Protein AF-Q02BA3-F1 (afdb_monomer)

Organism: Solibacter usitatus (strain Ellin6076) (NCBI:txid234267)

Secondary structure (DSSP, 8-state):
-----------------------------------------PPPP---------PPP----PPP-------HHHHHHHHHHHHHHH--HHHHHHHHHHHHHHHH-TTTTSB-SS-HHHHHHHHHHHHTTHHHHHS--SGGG-HHHHHHHHHHHTTS-HHHHHHHHHHHHHHHHHHHHHHHHHHHS-HHHHHHHHHHHHT-HHHHHHHSSSSTHHHHHHHHHHHHHHHHHHTTSS-HHHHHHHHHHHHHHHHHH-GGGGGGHHHHHHHHHHHHGGGS-TTS-TT-S-HHHHHHHHHHHHHHHHHHHHHHHHHHHHHH-TTS--TTHHHHHHHHHTTT--TTSPSSSTHHHH-GGGHHHHHHHHHHHHHHHHHHTTSS---HHHHHHHHHHHHHHHHHHHHIIIII-GGGSHHHHGGGHHHHHHHHHHHT----TT--HHHHHHHHHHHHHHHHHHHH-GGGTTTTSGGGHHHHHHHHHHHHHHHHH---HHHHHHHHHHHHHHHTT---SSSBGGG-TT--HHHHHHHHHHHHHHHHHHS-TT---EEEEBTTTSTTHHHHHHHHHHTTGGGTSB-BTTS--BTT-SSPP-PPTT-EEEEEESSSTTHHHHHHHHHHTT--EEEEEEEEEEETTEEEEEEEEEEPPHHHHTT---EEEEEE-GGG-EE--TT-EEEEETTEEEEE--SSTT-EEEEEEPP----SS-EEEEEEEEEEESEEEEEEEETTS-EEEEEEEESS---EEEEEEE-TTS-EEEEEEEE--SSS--EEEEEEEEEEEEEEE-S-BGGGG--EE-STTEEE-SSSSEEEEE-SSSS-EEEEEEE--TT--S-EEEEEEEEEEESEEEEEEEETT-SS--EEEEEESSSEEEEEEEEPTT--EEEEEEEE-SS-TT-EEEEEEEEEEEE-

Nearest PDB structures (foldseek):
  1w90-assembly1_A  TM=7.482E-01  e=3.164E-02  Piromyces sp. 'equi'
  1gwk-assembly2_B  TM=7.202E-01  e=3.718E-02  Piromyces sp. 'equi'
  1w8u-assembly1_A  TM=6.901E-01  e=3.871E-02  Piromyces sp. 'equi'
  8ic1-assembly1_A  TM=3.886E-01  e=4.931E-02  Microbacterium arabinogalactanolyticum
  8hhv-assembly1_A  TM=3.832E-01  e=5.794E-02  Microbacterium arabinogalactanolyticum

Radius of gyration: 39.88 Å; Cα contacts (8 Å, |Δi|>4): 1685; chains: 1; bounding box: 92×87×124 Å

pLDDT: mean 82.85, std 18.92, range [22.77, 98.81]

Mean predicted aligned error: 16.06 Å

Sequence (912 aa):
MVDYPFVCGNCLLRFRPTVESPNALCGSGVRQAEQPKVAQRRLTQVDVDHVNLFVPNMSPIDSPAIAGGRSPQRIVEGVLESVKRHANIHHLVLLTVPWLLFLINANWPYQALNPFDPWYYFGHFIHFPHYQQLNPTYAGERLPWLIPGILLNRIFQPAYAELALHVCCYWIALFSLYYLLRRLTNDNTALLGSILMGSHPMFIGANGSTYLEGGCIVYLLLTFVCLTRSRSASVPDAWLIAAGACWAGLAYTYIFWIVLTPCCLIFYLSISADSEIPGRRLLGVSPTRLLAATGHFLVGGLLITAVLQSIHMAVHGAGHGFFFLYNIAFPVSLGASNPFAEHGYGWVSSNGSLVFPSIALGVCIASIVLHYSGLRPLVRSSLGVIWTYIYGFLILVFFTVYRAGILQSSCHESVLIPLVFLALGVTALPAPKHLPSGQFATVLGLGFFISTLSLWKAGLYLNGLSDRLWVHYLVAMIGAMLPLLSARRWVWVASVACLSGASFGLVPEWPSAAWTTNYNGLSASIRIGDATKRIEAFLPYDKYPIFWIDAFSSPYSLEYRAIMCAFVAHGVSMWRYPKIGVGASAAPAQYLPGTQIILISQRRDTFEQARSAMAEVGMPLRLTGQQLVSRDNVSYWLTFTEIVNPAEEAGAVNETIRLPIAEGLQSSSEKATLERVGQSWRVITSPQQWAYAAAIPLPAIQSGRRRTIRIRGHVVRGKVGFGLLNRSGQYSMEQFVDGPAQTTEISLPAESTDDVATLMIRNGGSDGPSEVVLDSIDIAVAARKAIGLGNDGRITARSAGVSASSGRPTTIVWAGAGSDTASVPLFLNQRANGAFYLEVKAQVRAGKINVEVLDHNKKDNQESRVLGGGTAEDVFIRVPAGLKDGEFSFHAVGAGAGAKIIVSDLVLWEII

Structure (mmCIF, N/CA/C/O backbone):
data_AF-Q02BA3-F1
#
_entry.id   AF-Q02BA3-F1
#
loop_
_atom_site.group_PDB
_atom_site.id
_atom_site.type_symbol
_atom_site.label_atom_id
_atom_site.label_alt_id
_atom_site.label_comp_id
_atom_site.label_asym_id
_atom_site.label_entity_id
_atom_site.label_seq_id
_atom_site.pdbx_PDB_ins_code
_atom_site.Cartn_x
_atom_site.Cartn_y
_atom_site.Cartn_z
_atom_site.occupancy
_atom_site.B_iso_or_equiv
_atom_site.auth_seq_id
_atom_site.auth_comp_id
_atom_site.auth_asym_id
_atom_site.auth_atom_id
_atom_site.pdbx_PDB_model_num
ATOM 1 N N . MET A 1 1 ? 3.979 24.524 8.953 1.00 26.02 1 MET A N 1
ATOM 2 C CA . MET A 1 1 ? 3.050 23.377 8.935 1.00 26.02 1 MET A CA 1
ATOM 3 C C . MET A 1 1 ? 1.671 23.950 8.699 1.00 26.02 1 MET A C 1
ATOM 5 O O . MET A 1 1 ? 1.091 24.501 9.620 1.00 26.02 1 MET A O 1
ATOM 9 N N . VAL A 1 2 ? 1.249 23.989 7.438 1.00 22.77 2 VAL A N 1
ATOM 10 C CA . VAL A 1 2 ? -0.057 24.518 7.031 1.00 22.77 2 VAL A CA 1
ATOM 11 C C . VAL A 1 2 ? -1.000 23.323 6.947 1.00 22.77 2 VAL A C 1
ATOM 13 O O . VAL A 1 2 ? -0.699 22.360 6.244 1.00 22.77 2 VAL A O 1
ATOM 16 N N . ASP A 1 3 ? -2.085 23.368 7.715 1.00 27.34 3 ASP A N 1
ATOM 17 C CA . ASP A 1 3 ? -3.165 22.386 7.692 1.00 27.34 3 ASP A CA 1
ATOM 18 C C . ASP A 1 3 ? -3.882 22.439 6.336 1.00 27.34 3 ASP A C 1
ATOM 20 O O . ASP A 1 3 ? -4.629 23.377 6.059 1.00 27.34 3 ASP A O 1
ATOM 24 N N . TYR A 1 4 ? -3.685 21.422 5.497 1.00 28.28 4 TYR A N 1
ATOM 25 C CA . TYR A 1 4 ? -4.571 21.165 4.364 1.00 28.28 4 TYR A CA 1
ATOM 26 C C . TYR A 1 4 ? -5.658 20.172 4.794 1.00 28.28 4 TYR A C 1
ATOM 28 O O . TYR A 1 4 ? -5.343 19.032 5.152 1.00 28.28 4 TYR A O 1
ATOM 36 N N . PRO A 1 5 ? -6.946 20.556 4.771 1.00 29.38 5 PRO A N 1
ATOM 37 C CA . PRO A 1 5 ? -8.026 19.608 4.963 1.00 29.38 5 PRO A CA 1
ATOM 38 C C . PRO A 1 5 ? -8.167 18.770 3.687 1.00 29.38 5 PRO A C 1
ATOM 40 O O . PRO A 1 5 ? -8.687 19.234 2.675 1.00 29.38 5 PRO A O 1
ATOM 43 N N . PHE A 1 6 ? -7.714 17.517 3.737 1.00 34.28 6 PHE A N 1
ATOM 44 C CA . PHE A 1 6 ? -8.091 16.501 2.757 1.00 34.28 6 PHE A CA 1
ATOM 45 C C . PHE A 1 6 ? -9.603 16.254 2.869 1.00 34.28 6 PHE A C 1
ATOM 47 O O . PHE A 1 6 ? -10.070 15.558 3.772 1.00 34.28 6 PHE A O 1
ATOM 54 N N . VAL A 1 7 ? -10.377 16.853 1.966 1.00 29.67 7 VAL A N 1
ATOM 55 C CA . VAL A 1 7 ? -11.792 16.531 1.761 1.00 29.67 7 VAL A CA 1
ATOM 56 C C . VAL A 1 7 ? -11.865 15.545 0.597 1.00 29.67 7 VAL A C 1
ATOM 58 O O . VAL A 1 7 ? -11.891 15.943 -0.564 1.00 29.67 7 VAL A O 1
ATOM 61 N N . CYS A 1 8 ? -11.886 14.245 0.899 1.00 36.38 8 CYS A N 1
ATOM 62 C CA . CYS A 1 8 ? -12.368 13.254 -0.062 1.00 36.38 8 CYS A CA 1
ATOM 63 C C . CYS A 1 8 ? -13.886 13.433 -0.199 1.00 36.38 8 CYS A C 1
ATOM 65 O O . CYS A 1 8 ? -14.628 13.325 0.778 1.00 36.38 8 CYS A O 1
ATOM 67 N N . GLY A 1 9 ? -14.337 13.775 -1.406 1.00 29.28 9 GLY A N 1
ATOM 68 C CA . GLY A 1 9 ? -15.741 14.031 -1.705 1.00 29.28 9 GLY A CA 1
ATOM 69 C C . GLY A 1 9 ? -16.595 12.770 -1.575 1.00 29.28 9 GLY A C 1
ATOM 70 O O . GLY A 1 9 ? -16.487 11.855 -2.385 1.00 29.28 9 GLY A O 1
ATOM 71 N N . ASN A 1 10 ? -17.494 12.761 -0.592 1.00 31.89 10 ASN A N 1
ATOM 72 C CA . ASN A 1 10 ? -18.646 11.868 -0.555 1.00 31.89 10 ASN A CA 1
ATOM 73 C C . ASN A 1 10 ? -19.795 12.511 -1.346 1.00 31.89 10 ASN A C 1
ATOM 75 O O . ASN A 1 10 ? -20.403 13.474 -0.884 1.00 31.89 10 ASN A O 1
ATOM 79 N N . CYS A 1 11 ? -20.135 11.957 -2.511 1.00 26.98 11 CYS A N 1
ATOM 80 C CA . CYS A 1 11 ? -21.461 12.122 -3.109 1.00 26.98 11 CYS A CA 1
ATOM 81 C C . CYS A 1 11 ? -22.259 10.833 -2.883 1.00 26.98 11 CYS A C 1
ATOM 83 O O . CYS A 1 11 ? -22.199 9.894 -3.671 1.00 26.98 11 CYS A O 1
ATOM 85 N N . LEU A 1 12 ? -23.020 10.793 -1.786 1.00 30.50 12 LEU A N 1
ATOM 86 C CA . LEU A 1 12 ? -24.080 9.810 -1.570 1.00 30.50 12 LEU A CA 1
ATOM 87 C C . LEU A 1 12 ? -25.261 10.149 -2.494 1.00 30.50 12 LEU A C 1
ATOM 89 O O . LEU A 1 12 ? -26.155 10.910 -2.125 1.00 30.50 12 LEU A O 1
ATOM 93 N N . LEU A 1 13 ? -25.287 9.580 -3.700 1.00 26.41 13 LEU A N 1
ATOM 94 C CA . LEU A 1 13 ? -26.515 9.519 -4.493 1.00 26.41 13 LEU A CA 1
ATOM 95 C C . LEU A 1 13 ? -27.418 8.430 -3.901 1.00 26.41 13 LEU A C 1
ATOM 97 O O . LEU A 1 13 ? -27.231 7.240 -4.143 1.00 26.41 13 LEU A O 1
ATOM 101 N N . ARG A 1 14 ? -28.420 8.841 -3.113 1.00 25.94 14 ARG A N 1
ATOM 102 C CA . ARG A 1 14 ? -29.568 7.987 -2.777 1.00 25.94 14 ARG A CA 1
ATOM 103 C C . ARG A 1 14 ? -30.363 7.712 -4.057 1.00 25.94 14 ARG A C 1
ATOM 105 O O . ARG A 1 14 ? -31.205 8.521 -4.436 1.00 25.94 14 ARG A O 1
ATOM 112 N N . PHE A 1 15 ? -30.159 6.559 -4.686 1.00 24.97 15 PHE A N 1
ATOM 113 C CA . PHE A 1 15 ? -31.163 6.012 -5.598 1.00 24.97 15 PHE A CA 1
ATOM 114 C C . PHE A 1 15 ? -32.317 5.442 -4.763 1.00 24.97 15 PHE A C 1
ATOM 116 O O . PHE A 1 15 ? -32.206 4.374 -4.166 1.00 24.97 15 PHE A O 1
ATOM 123 N N . ARG A 1 16 ? -33.433 6.177 -4.688 1.00 24.16 16 ARG A N 1
ATOM 124 C CA . ARG A 1 16 ? -34.734 5.582 -4.349 1.00 24.16 16 ARG A CA 1
ATOM 125 C C . ARG A 1 16 ? -35.210 4.790 -5.572 1.00 24.16 16 ARG A C 1
ATOM 127 O O . ARG A 1 16 ? -35.269 5.386 -6.645 1.00 24.16 16 ARG A O 1
ATOM 134 N N . PRO A 1 17 ? -35.610 3.515 -5.449 1.00 26.84 17 PRO A N 1
ATOM 135 C CA . PRO A 1 17 ? -36.401 2.888 -6.492 1.00 26.84 17 PRO A CA 1
ATOM 136 C C . PRO A 1 17 ? -37.821 3.461 -6.400 1.00 26.84 17 PRO A C 1
ATOM 138 O O . PRO A 1 17 ? -38.575 3.150 -5.479 1.00 26.84 17 PRO A O 1
ATOM 141 N N . THR A 1 18 ? -38.181 4.349 -7.323 1.00 25.16 18 THR A N 1
ATOM 142 C CA . THR A 1 18 ? -39.583 4.696 -7.571 1.00 25.16 18 THR A CA 1
ATOM 143 C C . THR A 1 18 ? -40.246 3.511 -8.259 1.00 25.16 18 THR A C 1
ATOM 145 O O . THR A 1 18 ? -40.032 3.262 -9.443 1.00 25.16 18 THR A O 1
ATOM 148 N N . VAL A 1 19 ? -41.030 2.761 -7.487 1.00 33.81 19 VAL A N 1
ATOM 149 C CA . VAL A 1 19 ? -42.078 1.887 -8.009 1.00 33.81 19 VAL A CA 1
ATOM 150 C C . VAL A 1 19 ? -43.244 2.794 -8.385 1.00 33.81 19 VAL A C 1
ATOM 152 O O . VAL A 1 19 ? -44.001 3.216 -7.517 1.00 33.81 19 VAL A O 1
ATOM 155 N N . GLU A 1 20 ? -43.380 3.105 -9.669 1.00 26.55 20 GLU A N 1
ATOM 156 C CA . GLU A 1 20 ? -44.628 3.618 -10.229 1.00 26.55 20 GLU A CA 1
ATOM 157 C C . GLU A 1 20 ? -45.043 2.724 -11.397 1.00 26.55 20 GLU A C 1
ATOM 159 O O . GLU A 1 20 ? -44.392 2.656 -12.438 1.00 26.55 20 GLU A O 1
ATOM 164 N N . SER A 1 21 ? -46.143 2.002 -11.188 1.00 32.50 21 SER A N 1
ATOM 165 C CA . SER A 1 21 ? -46.986 1.484 -12.262 1.00 32.50 21 SER A CA 1
ATOM 166 C C . SER A 1 21 ? -47.572 2.645 -13.069 1.00 32.50 21 SER A C 1
ATOM 168 O O . SER A 1 21 ? -47.913 3.670 -12.476 1.00 32.50 21 SER A O 1
ATOM 170 N N . PRO A 1 22 ? -47.900 2.422 -14.350 1.00 33.56 22 PRO A N 1
ATOM 171 C CA . PRO A 1 22 ? -49.323 2.485 -14.665 1.00 33.56 22 PRO A CA 1
ATOM 172 C C . PRO A 1 22 ? -49.807 1.394 -15.626 1.00 33.56 22 PRO A C 1
ATOM 174 O O . PRO A 1 22 ? -49.114 0.932 -16.531 1.00 33.56 22 PRO A O 1
ATOM 177 N N . ASN A 1 23 ? -51.063 1.022 -15.396 1.00 30.70 23 ASN A N 1
ATOM 178 C CA . ASN A 1 23 ? -51.905 0.205 -16.254 1.00 30.70 23 ASN A CA 1
ATOM 179 C C . ASN A 1 23 ? -52.343 0.950 -17.532 1.00 30.70 23 ASN A C 1
ATOM 181 O O . ASN A 1 23 ? -52.609 2.148 -17.492 1.00 30.70 23 ASN A O 1
ATOM 185 N N . ALA A 1 24 ? -52.595 0.134 -18.567 1.00 28.72 24 ALA A N 1
ATOM 186 C CA . ALA A 1 24 ? -53.658 0.243 -19.580 1.00 28.72 24 ALA A CA 1
ATOM 187 C C . ALA A 1 24 ? -53.456 1.176 -20.803 1.00 28.72 24 ALA A C 1
ATOM 189 O O . ALA A 1 24 ? -53.606 2.386 -20.704 1.00 28.72 24 ALA A O 1
ATOM 190 N N . LEU A 1 25 ? -53.254 0.598 -22.003 1.00 27.23 25 LEU A N 1
ATOM 191 C CA . LEU A 1 25 ? -54.305 0.331 -23.019 1.00 27.23 25 LEU A CA 1
ATOM 192 C C . LEU A 1 25 ? -53.727 -0.002 -24.418 1.00 27.23 25 LEU A C 1
ATOM 194 O O . LEU A 1 25 ? -52.903 0.725 -24.954 1.00 27.23 25 LEU A O 1
ATOM 198 N N . CYS A 1 26 ? -54.267 -1.087 -24.990 1.00 26.78 26 CYS A N 1
ATOM 199 C CA . CYS A 1 26 ? -54.552 -1.401 -26.402 1.00 26.78 26 CYS A CA 1
ATOM 200 C C . CYS A 1 26 ? -53.531 -1.154 -27.535 1.00 26.78 26 CYS A C 1
ATOM 202 O O . CYS A 1 26 ? -53.189 -0.027 -27.872 1.00 26.78 26 CYS A O 1
ATOM 204 N N . GLY A 1 27 ? -53.257 -2.226 -28.292 1.00 25.25 27 GLY A N 1
ATOM 205 C CA . GLY A 1 27 ? -52.728 -2.144 -29.658 1.00 25.25 27 GLY A CA 1
ATOM 206 C C . GLY A 1 27 ? -52.428 -3.506 -30.285 1.00 25.25 27 GLY A C 1
ATOM 207 O O . GLY A 1 27 ? -51.320 -4.011 -30.188 1.00 25.25 27 GLY A O 1
ATOM 208 N N . SER A 1 28 ? -53.439 -4.098 -30.917 1.00 28.41 28 SER A N 1
ATOM 209 C CA . SER A 1 28 ? -53.435 -5.348 -31.690 1.00 28.41 28 SER A CA 1
ATOM 210 C C . SER A 1 28 ? -52.346 -5.457 -32.769 1.00 28.41 28 SER A C 1
ATOM 212 O O . SER A 1 28 ? -52.126 -4.509 -33.518 1.00 28.41 28 SER A O 1
ATOM 214 N N . GLY A 1 29 ? -51.793 -6.660 -32.963 1.00 26.92 29 GLY A N 1
ATOM 215 C CA . GLY A 1 29 ? -50.931 -6.972 -34.107 1.00 26.92 29 GLY A CA 1
ATOM 216 C C . GLY A 1 29 ? -50.613 -8.460 -34.240 1.00 26.92 29 GLY A C 1
ATOM 217 O O . GLY A 1 29 ? -49.532 -8.907 -33.883 1.00 26.92 29 GLY A O 1
ATOM 218 N N . VAL A 1 30 ? -51.579 -9.226 -34.747 1.00 31.47 30 VAL A N 1
ATOM 219 C CA . VAL A 1 30 ? -51.439 -10.627 -35.173 1.00 31.47 30 VAL A CA 1
ATOM 220 C C . VAL A 1 30 ? -50.395 -10.748 -36.289 1.00 31.47 30 VAL A C 1
ATOM 222 O O . VAL A 1 30 ? -50.502 -10.034 -37.284 1.00 31.47 30 VAL A O 1
ATOM 225 N N . ARG A 1 31 ? -49.475 -11.719 -36.189 1.00 27.84 31 ARG A N 1
ATOM 226 C CA . ARG A 1 31 ? -48.992 -12.516 -37.335 1.00 27.84 31 ARG A CA 1
ATOM 227 C C . ARG A 1 31 ? -48.350 -13.829 -36.874 1.00 27.84 31 ARG A C 1
ATOM 229 O O . ARG A 1 31 ? -47.382 -13.838 -36.124 1.00 27.84 31 ARG A O 1
ATOM 236 N N . GLN A 1 32 ? -48.958 -14.920 -37.335 1.00 30.98 32 GLN A N 1
ATOM 237 C CA . GLN A 1 32 ? -48.469 -16.298 -37.299 1.00 30.98 32 GLN A CA 1
ATOM 238 C C . GLN A 1 32 ? -47.270 -16.504 -38.235 1.00 30.98 32 GLN A C 1
ATOM 240 O O . GLN A 1 32 ? -47.161 -15.792 -39.233 1.00 30.98 32 GLN A O 1
ATOM 245 N N . ALA A 1 33 ? -46.495 -17.550 -37.921 1.00 29.20 33 ALA A N 1
ATOM 246 C CA . ALA A 1 33 ? -45.639 -18.413 -38.762 1.00 29.20 33 ALA A CA 1
ATOM 247 C C . ALA A 1 33 ? -44.292 -18.616 -38.047 1.00 29.20 33 ALA A C 1
ATOM 249 O O . ALA A 1 33 ? -43.754 -17.673 -37.486 1.00 29.20 33 ALA A O 1
ATOM 250 N N . GLU A 1 34 ? -43.644 -19.772 -37.979 1.00 28.73 34 GLU A N 1
ATOM 251 C CA . GLU A 1 34 ? -43.858 -21.139 -38.451 1.00 28.73 34 GLU A CA 1
ATOM 252 C C . GLU A 1 34 ? -42.805 -21.977 -37.689 1.00 28.73 34 GLU A C 1
ATOM 254 O O . GLU A 1 34 ? -41.721 -21.483 -37.374 1.00 28.73 34 GLU A O 1
ATOM 259 N N . GLN A 1 35 ? -43.105 -23.238 -37.372 1.00 33.22 35 GLN A N 1
ATOM 260 C CA . GLN A 1 35 ? -42.094 -24.201 -36.909 1.00 33.22 35 GLN A CA 1
ATOM 261 C C . GLN A 1 35 ? -41.106 -24.532 -38.043 1.00 33.22 35 GLN A C 1
ATOM 263 O O . GLN A 1 35 ? -41.490 -24.476 -39.212 1.00 33.22 35 GLN A O 1
ATOM 268 N N . PRO A 1 36 ? -39.889 -25.026 -37.732 1.00 43.47 36 PRO A N 1
ATOM 269 C CA . PRO A 1 36 ? -39.719 -26.474 -37.909 1.00 43.47 36 PRO A CA 1
ATOM 270 C C . PRO A 1 36 ? -38.752 -27.197 -36.939 1.00 43.47 36 PRO A C 1
ATOM 272 O O . PRO A 1 36 ? -37.662 -26.740 -36.621 1.00 43.47 36 PRO A O 1
ATOM 275 N N . LYS A 1 37 ? -39.186 -28.414 -36.579 1.00 29.33 37 LYS A N 1
ATOM 276 C CA . LYS A 1 37 ? -38.490 -29.722 -36.627 1.00 29.33 37 LYS A CA 1
ATOM 277 C C . LYS A 1 37 ? -37.092 -29.901 -35.998 1.00 29.33 37 LYS A C 1
ATOM 279 O O . LYS A 1 37 ? -36.063 -29.651 -36.607 1.00 29.33 37 LYS A O 1
ATOM 284 N N . VAL A 1 38 ? -37.122 -30.551 -34.831 1.00 31.84 38 VAL A N 1
ATOM 285 C CA . VAL A 1 38 ? -36.566 -31.891 -34.519 1.00 31.84 38 VAL A CA 1
ATOM 286 C C . VAL A 1 38 ? -35.341 -32.369 -35.319 1.00 31.84 38 VAL A C 1
ATOM 288 O O . VAL A 1 38 ? -35.453 -32.747 -36.482 1.00 31.84 38 VAL A O 1
ATOM 291 N N . ALA A 1 39 ? -34.233 -32.576 -34.600 1.00 29.61 39 ALA A N 1
ATOM 292 C CA . ALA A 1 39 ? -33.264 -33.634 -34.883 1.00 29.61 39 ALA A CA 1
ATOM 293 C C . ALA A 1 39 ? -32.801 -34.279 -33.562 1.00 29.61 39 ALA A C 1
ATOM 295 O O . ALA A 1 39 ? -31.991 -33.727 -32.821 1.00 29.61 39 ALA A O 1
ATOM 296 N N . GLN A 1 40 ? -33.356 -35.457 -33.264 1.00 33.25 40 GLN A N 1
ATOM 297 C CA . GLN A 1 40 ? -32.898 -36.370 -32.216 1.00 33.25 40 GLN A CA 1
ATOM 298 C C . GLN A 1 40 ? -31.558 -37.005 -32.618 1.00 33.25 40 GLN A C 1
ATOM 300 O O . GLN A 1 40 ? -31.422 -37.524 -33.728 1.00 33.25 40 GLN A O 1
ATOM 305 N N . ARG A 1 41 ? -30.600 -37.069 -31.687 1.00 28.08 41 ARG A N 1
ATOM 306 C CA . ARG A 1 41 ? -29.485 -38.024 -31.749 1.00 28.08 41 ARG A CA 1
ATOM 307 C C . ARG A 1 41 ? -29.401 -38.812 -30.443 1.00 28.08 41 ARG A C 1
ATOM 309 O O . ARG A 1 41 ? -29.529 -38.260 -29.358 1.00 28.08 41 ARG A O 1
ATOM 316 N N . ARG A 1 42 ? -29.262 -40.124 -30.632 1.00 27.78 42 ARG A N 1
ATOM 317 C CA . ARG A 1 42 ? -29.388 -41.237 -29.685 1.00 27.78 42 ARG A CA 1
ATOM 318 C C . ARG A 1 42 ? -28.492 -41.092 -28.450 1.00 27.78 42 ARG A C 1
ATOM 320 O O . ARG A 1 42 ? -27.285 -40.935 -28.595 1.00 27.78 42 ARG A O 1
ATOM 327 N N . LEU A 1 43 ? -29.090 -41.272 -27.274 1.00 29.64 43 LEU A N 1
ATOM 328 C CA . LEU A 1 43 ? -28.418 -41.703 -26.050 1.00 29.64 43 LEU A CA 1
ATOM 329 C C . LEU A 1 43 ? -28.586 -43.221 -25.943 1.00 29.64 43 LEU A C 1
ATOM 331 O O . LEU A 1 43 ? -29.707 -43.726 -25.953 1.00 29.64 43 LEU A O 1
ATOM 335 N N . THR A 1 44 ? -27.468 -43.938 -25.901 1.00 30.92 44 THR A N 1
ATOM 336 C CA . THR A 1 44 ? -27.422 -45.358 -25.556 1.00 30.92 44 THR A CA 1
ATOM 337 C C . THR A 1 44 ? -27.494 -45.522 -24.045 1.00 30.92 44 THR A C 1
ATOM 339 O O . THR A 1 44 ? -26.721 -44.937 -23.291 1.00 30.92 44 THR A O 1
ATOM 342 N N . GLN A 1 45 ? -28.477 -46.326 -23.679 1.00 30.69 45 GLN A N 1
ATOM 343 C CA . GLN A 1 45 ? -28.865 -46.875 -22.393 1.00 30.69 45 GLN A CA 1
ATOM 344 C C . GLN A 1 45 ? -27.724 -47.695 -21.763 1.00 30.69 45 GLN A C 1
ATOM 346 O O . GLN A 1 45 ? -27.100 -48.499 -22.454 1.00 30.69 45 GLN A O 1
ATOM 351 N N . VAL A 1 46 ? -27.471 -47.506 -20.466 1.00 29.78 46 VAL A N 1
ATOM 352 C CA . VAL A 1 46 ? -26.757 -48.478 -19.624 1.00 29.78 46 VAL A CA 1
ATOM 353 C C . VAL A 1 46 ? -27.593 -48.693 -18.368 1.00 29.78 46 VAL A C 1
ATOM 355 O O . VAL A 1 46 ? -27.988 -47.730 -17.710 1.00 29.78 46 VAL A O 1
ATOM 358 N N . ASP A 1 47 ? -27.889 -49.968 -18.135 1.00 27.50 47 ASP A N 1
ATOM 359 C CA . ASP A 1 47 ? -28.714 -50.532 -17.075 1.00 27.50 47 ASP A CA 1
ATOM 360 C C . ASP A 1 47 ? -28.260 -50.148 -15.668 1.00 27.50 47 ASP A C 1
ATOM 362 O O . ASP A 1 47 ? -27.072 -50.127 -15.342 1.00 27.50 47 ASP A O 1
ATOM 366 N N . VAL A 1 48 ? -29.263 -49.927 -14.824 1.00 34.22 48 VAL A N 1
ATOM 367 C CA . VAL A 1 48 ? -29.168 -49.908 -13.371 1.00 34.22 48 VAL A CA 1
ATOM 368 C C . VAL A 1 48 ? -29.853 -51.180 -12.907 1.00 34.22 48 VAL A C 1
ATOM 370 O O . VAL A 1 48 ? -31.053 -51.287 -13.112 1.00 34.22 48 VAL A O 1
ATOM 373 N N . ASP A 1 49 ? -29.120 -52.104 -12.285 1.00 28.94 49 ASP A N 1
ATOM 374 C CA . ASP A 1 49 ? -29.694 -52.971 -11.255 1.00 28.94 49 ASP A CA 1
ATOM 375 C C . ASP A 1 49 ? -28.625 -53.652 -10.383 1.00 28.94 49 ASP A C 1
ATOM 377 O O . ASP A 1 49 ? -27.551 -54.039 -10.840 1.00 28.94 49 ASP A O 1
ATOM 381 N N . HIS A 1 50 ? -29.003 -53.807 -9.110 1.00 32.03 50 HIS A N 1
ATOM 382 C CA . HIS A 1 50 ? -28.377 -54.560 -8.014 1.00 32.03 50 HIS A CA 1
ATOM 383 C C . HIS A 1 50 ? -27.244 -53.905 -7.204 1.00 32.03 50 HIS A C 1
ATOM 385 O O . HIS A 1 50 ? -26.055 -54.135 -7.406 1.00 32.03 50 HIS A O 1
ATOM 391 N N . VAL A 1 51 ? -27.654 -53.209 -6.135 1.00 31.56 51 VAL A N 1
ATOM 392 C CA . VAL A 1 51 ? -26.843 -52.976 -4.932 1.00 31.56 51 VAL A CA 1
ATOM 393 C C . VAL A 1 51 ? -27.305 -53.947 -3.846 1.00 31.56 51 VAL A C 1
ATOM 395 O O . VAL A 1 51 ? -28.412 -53.817 -3.333 1.00 31.56 51 VAL A O 1
ATOM 398 N N . ASN A 1 52 ? -26.450 -54.902 -3.480 1.00 30.39 52 ASN A N 1
ATOM 399 C CA . ASN A 1 52 ? -26.478 -55.541 -2.166 1.00 30.39 52 ASN A CA 1
ATOM 400 C C . ASN A 1 52 ? -25.064 -55.982 -1.754 1.00 30.39 52 ASN A C 1
ATOM 402 O O . ASN A 1 52 ? -24.429 -56.782 -2.432 1.00 30.39 52 ASN A O 1
ATOM 406 N N . LEU A 1 53 ? -24.625 -55.408 -0.628 1.00 36.44 53 LEU A N 1
ATOM 407 C CA . LEU A 1 53 ? -23.766 -55.967 0.425 1.00 36.44 53 LEU A CA 1
ATOM 408 C C . LEU A 1 53 ? -22.650 -56.941 0.014 1.00 36.44 53 LEU A C 1
ATOM 410 O O . LEU A 1 53 ? -22.909 -58.128 -0.113 1.00 36.44 53 LEU A O 1
ATOM 414 N N . PHE A 1 54 ? -21.393 -56.478 0.024 1.00 28.11 54 PHE A N 1
ATOM 415 C CA . PHE A 1 54 ? -20.250 -57.310 0.427 1.00 28.11 54 PHE A CA 1
ATOM 416 C C . PHE A 1 54 ? -19.125 -56.465 1.049 1.00 28.11 54 PHE A C 1
ATOM 418 O O . PHE A 1 54 ? -18.617 -55.516 0.457 1.00 28.11 54 PHE A O 1
ATOM 425 N N . VAL A 1 55 ? -18.757 -56.839 2.275 1.00 37.22 55 VAL A N 1
ATOM 426 C CA . VAL A 1 55 ? -17.577 -56.389 3.026 1.00 37.22 55 VAL A CA 1
ATOM 427 C C . VAL A 1 55 ? -16.326 -57.003 2.379 1.00 37.22 55 VAL A C 1
ATOM 429 O O . VAL A 1 55 ? -16.306 -58.225 2.220 1.00 37.22 55 VAL A O 1
ATOM 432 N N . PRO A 1 56 ? -15.270 -56.242 2.029 1.00 33.19 56 PRO A N 1
ATOM 433 C CA . PRO A 1 56 ? -14.036 -56.848 1.555 1.00 33.19 56 PRO A CA 1
ATOM 434 C C . PRO A 1 56 ? -13.080 -57.150 2.714 1.00 33.19 56 PRO A C 1
ATOM 436 O O . PRO A 1 56 ? -12.625 -56.260 3.433 1.00 33.19 56 PRO A O 1
ATOM 439 N N . ASN A 1 57 ? -12.751 -58.438 2.834 1.00 31.22 57 ASN A N 1
ATOM 440 C CA . ASN A 1 57 ? -11.554 -58.953 3.492 1.00 31.22 57 ASN A CA 1
ATOM 441 C C . ASN A 1 57 ? -10.302 -58.263 2.927 1.00 31.22 57 ASN A C 1
ATOM 443 O O . ASN A 1 57 ? -10.042 -58.339 1.726 1.00 31.22 57 ASN A O 1
ATOM 447 N N . MET A 1 58 ? -9.498 -57.645 3.796 1.00 29.42 58 MET A N 1
ATOM 448 C CA . MET A 1 58 ? -8.134 -57.241 3.459 1.00 29.42 58 MET A CA 1
ATOM 449 C C . MET A 1 58 ? -7.217 -58.468 3.488 1.00 29.42 58 MET A C 1
ATOM 451 O O . MET A 1 58 ? -6.971 -59.047 4.543 1.00 29.42 58 MET A O 1
ATOM 455 N N . SER A 1 59 ? -6.687 -58.843 2.328 1.00 32.94 59 SER A N 1
ATOM 456 C CA . SER A 1 59 ? -5.476 -59.657 2.212 1.00 32.94 59 SER A CA 1
ATOM 457 C C . SER A 1 59 ? -4.228 -58.785 2.438 1.00 32.94 59 SER A C 1
ATOM 459 O O . SER A 1 59 ? -4.247 -57.608 2.064 1.00 32.94 59 SER A O 1
ATOM 461 N N . PRO A 1 60 ? -3.136 -59.325 3.011 1.00 34.94 60 PRO A N 1
ATOM 462 C CA . PRO A 1 60 ? -1.919 -58.562 3.249 1.00 34.94 60 PRO A CA 1
ATOM 463 C C . PRO A 1 60 ? -1.253 -58.212 1.915 1.00 34.94 60 PRO A C 1
ATOM 465 O O . PRO A 1 60 ? -0.983 -59.086 1.096 1.00 34.94 60 PRO A O 1
ATOM 468 N N . ILE A 1 61 ? -1.019 -56.919 1.694 1.00 36.69 61 ILE A N 1
ATOM 469 C CA . ILE A 1 61 ? -0.231 -56.419 0.568 1.00 36.69 61 ILE A CA 1
ATOM 470 C C . ILE A 1 61 ? 1.243 -56.631 0.914 1.00 36.69 61 ILE A C 1
ATOM 472 O O . ILE A 1 61 ? 1.770 -56.001 1.833 1.00 36.69 61 ILE A O 1
ATOM 476 N N . ASP A 1 62 ? 1.899 -57.507 0.157 1.00 34.00 62 ASP A N 1
ATOM 477 C CA . ASP A 1 62 ? 3.350 -57.639 0.141 1.00 34.00 62 ASP A CA 1
ATOM 478 C C . ASP A 1 62 ? 3.987 -56.294 -0.229 1.00 34.00 62 ASP A C 1
ATOM 480 O O . ASP A 1 62 ? 3.755 -55.724 -1.298 1.00 34.00 62 ASP A O 1
ATOM 484 N N . SER A 1 63 ? 4.785 -55.762 0.695 1.00 34.19 63 SER A N 1
ATOM 485 C CA . SER A 1 63 ? 5.538 -54.527 0.502 1.00 34.19 63 SER A CA 1
ATOM 486 C C . SER A 1 63 ? 6.706 -54.778 -0.458 1.00 34.19 63 SER A C 1
ATOM 488 O O . SER A 1 63 ? 7.573 -55.596 -0.139 1.00 34.19 63 SER A O 1
ATOM 490 N N . PRO A 1 64 ? 6.815 -54.068 -1.596 1.00 40.94 64 PRO A N 1
ATOM 491 C CA . PRO A 1 64 ? 8.036 -54.105 -2.378 1.00 40.94 64 PRO A CA 1
ATOM 492 C C . PRO A 1 64 ? 9.130 -53.380 -1.590 1.00 40.94 64 PRO A C 1
ATOM 494 O O . PRO A 1 64 ? 8.990 -52.217 -1.210 1.00 40.94 64 PRO A O 1
ATOM 497 N N . ALA A 1 65 ? 10.228 -54.086 -1.331 1.00 38.94 65 ALA A N 1
ATOM 498 C CA . ALA A 1 65 ? 11.417 -53.540 -0.701 1.00 38.94 65 ALA A CA 1
ATOM 499 C C . ALA A 1 65 ? 11.945 -52.338 -1.507 1.00 38.94 65 ALA A C 1
ATOM 501 O O . ALA A 1 65 ? 12.555 -52.496 -2.565 1.00 38.94 65 ALA A O 1
ATOM 502 N N . ILE A 1 66 ? 11.738 -51.124 -0.988 1.00 45.38 66 ILE A N 1
ATOM 503 C CA . ILE A 1 66 ? 12.381 -49.895 -1.470 1.00 45.38 66 ILE A CA 1
ATOM 504 C C . ILE A 1 66 ? 13.837 -49.917 -0.981 1.00 45.38 66 ILE A C 1
ATOM 506 O O . ILE A 1 66 ? 14.231 -49.238 -0.034 1.00 45.38 66 ILE A O 1
ATOM 510 N N . ALA A 1 67 ? 14.656 -50.744 -1.625 1.00 47.44 67 ALA A N 1
ATOM 511 C CA . ALA A 1 67 ? 16.104 -50.714 -1.495 1.00 47.44 67 ALA A CA 1
ATOM 512 C C . ALA A 1 67 ? 16.644 -49.567 -2.363 1.00 47.44 67 ALA A C 1
ATOM 514 O O . ALA A 1 67 ? 16.933 -49.734 -3.545 1.00 47.44 67 ALA A O 1
ATOM 515 N N . GLY A 1 68 ? 16.726 -48.365 -1.787 1.00 48.56 68 GLY A N 1
ATOM 516 C CA . GLY A 1 68 ? 17.277 -47.207 -2.496 1.00 48.56 68 GLY A CA 1
ATOM 517 C C . GLY A 1 68 ? 16.988 -45.845 -1.875 1.00 48.56 68 GLY A C 1
ATOM 518 O O . GLY A 1 68 ? 16.864 -44.866 -2.607 1.00 48.56 68 GLY A O 1
ATOM 519 N N . GLY A 1 69 ? 16.865 -45.748 -0.548 1.00 44.00 69 GLY A N 1
ATOM 520 C CA . GLY A 1 69 ? 16.746 -44.461 0.135 1.00 44.00 69 GLY A CA 1
ATOM 521 C C . GLY A 1 69 ? 18.034 -43.651 -0.009 1.00 44.00 69 GLY A C 1
ATOM 522 O O . GLY A 1 69 ? 18.956 -43.793 0.791 1.00 44.00 69 GLY A O 1
ATOM 523 N N . ARG A 1 70 ? 18.126 -42.792 -1.033 1.00 48.50 70 ARG A N 1
ATOM 524 C CA . ARG A 1 70 ? 19.115 -41.705 -1.029 1.00 48.50 70 ARG A CA 1
ATOM 525 C C . ARG A 1 70 ? 18.833 -40.875 0.220 1.00 48.50 70 ARG A C 1
ATOM 527 O O . ARG A 1 70 ? 17.715 -40.393 0.381 1.00 48.50 70 ARG A O 1
ATOM 534 N N . SER A 1 71 ? 19.821 -40.749 1.106 1.00 59.22 71 SER A N 1
ATOM 535 C CA . SER A 1 71 ? 19.660 -39.968 2.331 1.00 59.22 71 SER A CA 1
ATOM 536 C C . SER A 1 71 ? 19.152 -38.557 1.983 1.00 59.22 71 SER A C 1
ATOM 538 O O . SER A 1 71 ? 19.612 -37.982 0.989 1.00 59.22 71 SER A O 1
ATOM 540 N N . PRO A 1 72 ? 18.232 -37.970 2.771 1.00 65.00 72 PRO A N 1
ATOM 541 C CA . PRO A 1 72 ? 17.756 -36.598 2.568 1.00 65.00 72 PRO A CA 1
ATOM 542 C C . PRO A 1 72 ? 18.904 -35.591 2.395 1.00 65.00 72 PRO A C 1
ATOM 544 O O . PRO A 1 72 ? 18.804 -34.665 1.596 1.00 65.00 72 PRO A O 1
ATOM 547 N N . GLN A 1 73 ? 20.041 -35.842 3.054 1.00 68.75 73 GLN A N 1
ATOM 548 C CA . GLN A 1 73 ? 21.283 -35.083 2.891 1.00 68.75 73 GLN A CA 1
ATOM 549 C C . GLN A 1 73 ? 21.806 -35.067 1.448 1.00 68.75 73 GLN A C 1
ATOM 551 O O . GLN A 1 73 ? 22.111 -33.992 0.947 1.00 68.75 73 GLN A O 1
ATOM 556 N N . ARG A 1 74 ? 21.825 -36.197 0.725 1.00 64.81 74 ARG A N 1
ATOM 557 C CA . ARG A 1 74 ? 22.289 -36.228 -0.678 1.00 64.81 74 ARG A CA 1
ATOM 558 C C . ARG A 1 74 ? 21.357 -35.487 -1.639 1.00 64.81 74 ARG A C 1
ATOM 560 O O . ARG A 1 74 ? 21.817 -34.983 -2.661 1.00 64.81 74 ARG A O 1
ATOM 567 N N . ILE A 1 75 ? 20.057 -35.423 -1.338 1.00 70.06 75 ILE A N 1
ATOM 568 C CA . ILE A 1 75 ? 19.095 -34.638 -2.129 1.00 70.06 75 ILE A CA 1
ATOM 569 C C . ILE A 1 75 ? 19.330 -33.146 -1.887 1.00 70.06 75 ILE A C 1
ATOM 571 O O . ILE A 1 75 ? 19.432 -32.386 -2.847 1.00 70.06 75 ILE A O 1
ATOM 575 N N . VAL A 1 76 ? 19.490 -32.738 -0.624 1.00 71.38 76 VAL A N 1
ATOM 576 C CA . VAL A 1 76 ? 19.802 -31.348 -0.263 1.00 71.38 76 VAL A CA 1
ATOM 577 C C . VAL A 1 76 ? 21.142 -30.916 -0.860 1.00 71.38 76 VAL A C 1
ATOM 579 O O . VAL A 1 76 ? 21.203 -29.860 -1.479 1.00 71.38 76 VAL A O 1
ATOM 582 N N . GLU A 1 77 ? 22.189 -31.737 -0.766 1.00 73.75 77 GLU A N 1
ATOM 583 C CA . GLU A 1 77 ? 23.509 -31.464 -1.352 1.00 73.75 77 GLU A CA 1
ATOM 584 C C . GLU A 1 77 ? 23.459 -31.356 -2.880 1.00 73.75 77 GLU A C 1
ATOM 586 O O . GLU A 1 77 ? 24.034 -30.428 -3.445 1.00 73.75 77 GLU A O 1
ATOM 591 N N . GLY A 1 78 ? 22.724 -32.246 -3.557 1.00 72.19 78 GLY A N 1
ATOM 592 C CA . GLY A 1 78 ? 22.544 -32.192 -5.010 1.00 72.19 78 GLY A CA 1
ATOM 593 C C . GLY A 1 78 ? 21.774 -30.953 -5.476 1.00 72.19 78 GLY A C 1
ATOM 594 O O . GLY A 1 78 ? 22.132 -30.341 -6.485 1.00 72.19 78 GLY A O 1
ATOM 595 N N . VAL A 1 79 ? 20.750 -30.537 -4.724 1.00 66.00 79 VAL A N 1
ATOM 596 C CA . VAL A 1 79 ? 20.034 -29.275 -4.968 1.00 66.00 79 VAL A CA 1
ATOM 597 C C . VAL A 1 79 ? 20.956 -28.084 -4.712 1.00 66.00 79 VAL A C 1
ATOM 599 O O . VAL A 1 79 ? 21.000 -27.176 -5.536 1.00 66.00 79 VAL A O 1
ATOM 602 N N . LEU A 1 80 ? 21.745 -28.097 -3.633 1.00 68.62 80 LEU A N 1
ATOM 603 C CA . LEU A 1 80 ? 22.665 -27.011 -3.291 1.00 68.62 80 LEU A CA 1
ATOM 604 C C . LEU A 1 80 ? 23.778 -26.849 -4.336 1.00 68.62 80 LEU A C 1
ATOM 606 O O . LEU A 1 80 ? 24.095 -25.725 -4.711 1.00 68.62 80 LEU A O 1
ATOM 610 N N . GLU A 1 81 ? 24.348 -27.948 -4.834 1.00 69.12 81 GLU A N 1
ATOM 611 C CA . GLU A 1 81 ? 25.337 -27.954 -5.921 1.00 69.12 81 GLU A CA 1
ATOM 612 C C . GLU A 1 81 ? 24.734 -27.464 -7.242 1.00 69.12 81 GLU A C 1
ATOM 614 O O . GLU A 1 81 ? 25.343 -26.654 -7.940 1.00 69.12 81 GLU A O 1
ATOM 619 N N . SER A 1 82 ? 23.506 -27.881 -7.568 1.00 62.84 82 SER A N 1
ATOM 620 C CA . SER A 1 82 ? 22.797 -27.382 -8.750 1.00 62.84 82 SER A CA 1
ATOM 621 C C . SER A 1 82 ? 22.508 -25.883 -8.640 1.00 62.84 82 SER A C 1
ATOM 623 O O . SER A 1 82 ? 22.761 -25.136 -9.585 1.00 62.84 82 SER A O 1
ATOM 625 N N . VAL A 1 83 ? 22.065 -25.412 -7.472 1.00 63.50 83 VAL A N 1
ATOM 626 C CA . VAL A 1 83 ? 21.862 -23.984 -7.208 1.00 63.50 83 VAL A CA 1
ATOM 627 C C . VAL A 1 83 ? 23.190 -23.240 -7.292 1.00 63.50 83 VAL A C 1
ATOM 629 O O . VAL A 1 83 ? 23.260 -22.260 -8.015 1.00 63.50 83 VAL A O 1
ATOM 632 N N . LYS A 1 84 ? 24.272 -23.710 -6.663 1.00 65.06 84 LYS A N 1
ATOM 633 C CA . LYS A 1 84 ? 25.601 -23.073 -6.745 1.00 65.06 84 LYS A CA 1
ATOM 634 C C . LYS A 1 84 ? 26.129 -22.989 -8.177 1.00 65.06 84 LYS A C 1
ATOM 636 O O . LYS A 1 84 ? 26.696 -21.969 -8.554 1.00 65.06 84 LYS A O 1
ATOM 641 N N . ARG A 1 85 ? 25.928 -24.036 -8.981 1.00 60.41 85 ARG A N 1
ATOM 642 C CA . ARG A 1 85 ? 26.411 -24.105 -10.368 1.00 60.41 85 ARG A CA 1
ATOM 643 C C . ARG A 1 85 ? 25.609 -23.209 -11.323 1.00 60.41 85 ARG A C 1
ATOM 645 O O . ARG A 1 85 ? 26.154 -22.779 -12.335 1.00 60.41 85 ARG A O 1
ATOM 652 N N . HIS A 1 86 ? 24.350 -22.899 -10.999 1.00 58.34 86 HIS A N 1
ATOM 653 C CA . HIS A 1 86 ? 23.458 -22.084 -11.838 1.00 58.34 86 HIS A CA 1
ATOM 654 C C . HIS A 1 86 ? 23.116 -20.700 -11.252 1.00 58.34 86 HIS A C 1
ATOM 656 O O . HIS A 1 86 ? 22.544 -19.864 -11.956 1.00 58.34 86 HIS A O 1
ATOM 662 N N . ALA A 1 87 ? 23.462 -20.425 -9.991 1.00 68.38 87 ALA A N 1
ATOM 663 C CA . ALA A 1 87 ? 23.210 -19.150 -9.331 1.00 68.38 87 ALA A CA 1
ATOM 664 C C . ALA A 1 87 ? 24.155 -18.087 -9.888 1.00 68.38 87 ALA A C 1
ATOM 666 O O . ALA A 1 87 ? 25.301 -17.932 -9.471 1.00 68.38 87 ALA A O 1
ATOM 667 N N . ASN A 1 88 ? 23.649 -17.319 -10.848 1.00 85.44 88 ASN A N 1
ATOM 668 C CA . ASN A 1 88 ? 24.337 -16.129 -11.313 1.00 85.44 88 ASN A CA 1
ATOM 669 C C . ASN A 1 88 ? 24.380 -15.105 -10.164 1.00 85.44 88 ASN A C 1
ATOM 671 O O . ASN A 1 88 ? 23.335 -14.698 -9.652 1.00 85.44 88 ASN A O 1
ATOM 675 N N . ILE A 1 89 ? 25.595 -14.688 -9.799 1.00 91.81 89 ILE A N 1
ATOM 676 C CA . ILE A 1 89 ? 25.905 -13.751 -8.711 1.00 91.81 89 ILE A CA 1
ATOM 677 C C . ILE A 1 89 ? 25.074 -12.462 -8.759 1.00 91.81 89 ILE A C 1
ATOM 679 O O . ILE A 1 89 ? 24.733 -11.927 -7.710 1.00 91.81 89 ILE A O 1
ATOM 683 N N . HIS A 1 90 ? 24.651 -12.004 -9.942 1.00 94.75 90 HIS A N 1
ATOM 684 C CA . HIS A 1 90 ? 23.786 -10.828 -10.078 1.00 94.75 90 HIS A CA 1
ATOM 685 C C . HIS A 1 90 ? 22.432 -11.056 -9.390 1.00 94.75 90 HIS A C 1
ATOM 687 O O . HIS A 1 90 ? 21.932 -10.154 -8.728 1.00 94.75 90 HIS A O 1
ATOM 693 N N . HIS A 1 91 ? 21.862 -12.263 -9.471 1.00 95.25 91 HIS A N 1
ATOM 694 C CA . HIS A 1 91 ? 20.601 -12.576 -8.793 1.00 95.25 91 HIS A CA 1
ATOM 695 C C . HIS A 1 91 ? 20.773 -12.601 -7.277 1.00 95.25 91 HIS A C 1
ATOM 697 O O . HIS A 1 91 ? 19.903 -12.107 -6.571 1.00 95.25 91 HIS A O 1
ATOM 703 N N . LEU A 1 92 ? 21.901 -13.118 -6.776 1.00 94.94 92 LEU A N 1
ATOM 704 C CA . LEU A 1 92 ? 22.207 -13.083 -5.344 1.00 94.94 92 LEU A CA 1
ATOM 705 C C . LEU A 1 92 ? 22.313 -11.638 -4.847 1.00 94.94 92 LEU A C 1
ATOM 707 O O . LEU A 1 92 ? 21.702 -11.300 -3.839 1.00 94.94 92 LEU A O 1
ATOM 711 N N . VAL A 1 93 ? 23.001 -10.767 -5.593 1.00 96.75 93 VAL A N 1
ATOM 712 C CA . VAL A 1 93 ? 23.077 -9.334 -5.270 1.00 96.75 93 VAL A CA 1
ATOM 713 C C . VAL A 1 93 ? 21.676 -8.717 -5.234 1.00 96.75 93 VAL A C 1
ATOM 715 O O . VAL A 1 93 ? 21.322 -8.096 -4.236 1.00 96.75 93 VAL A O 1
ATOM 718 N N . LEU A 1 94 ? 20.842 -8.943 -6.255 1.00 97.56 94 LEU A N 1
ATOM 719 C CA . LEU A 1 94 ? 19.470 -8.415 -6.297 1.00 97.56 94 LEU A CA 1
ATOM 720 C C . LEU A 1 94 ? 18.589 -8.934 -5.146 1.00 97.56 94 LEU A C 1
ATOM 722 O O . LEU A 1 94 ? 17.825 -8.159 -4.571 1.00 97.56 94 LEU A O 1
ATOM 726 N N . LEU A 1 95 ? 18.727 -10.207 -4.757 1.00 97.19 95 LEU A N 1
ATOM 727 C CA . LEU A 1 95 ? 18.012 -10.775 -3.607 1.00 97.19 95 LEU A CA 1
ATOM 728 C C . LEU A 1 95 ? 18.384 -10.078 -2.294 1.00 97.19 95 LEU A C 1
ATOM 730 O O . LEU A 1 95 ? 17.530 -9.939 -1.421 1.00 97.19 95 LEU A O 1
ATOM 734 N N . THR A 1 96 ? 19.631 -9.619 -2.151 1.00 97.31 96 THR A N 1
ATOM 735 C CA . THR A 1 96 ? 20.102 -8.966 -0.918 1.00 97.31 96 THR A CA 1
ATOM 736 C C . THR A 1 96 ? 19.635 -7.521 -0.750 1.00 97.31 96 THR A C 1
ATOM 738 O O . THR A 1 96 ? 19.628 -7.028 0.375 1.00 97.31 96 THR A O 1
ATOM 741 N N . VAL A 1 97 ? 19.206 -6.841 -1.819 1.00 97.69 97 VAL A N 1
ATOM 742 C CA . VAL A 1 97 ? 18.932 -5.391 -1.789 1.00 97.69 97 VAL A CA 1
ATOM 743 C C . VAL A 1 97 ? 17.879 -4.987 -0.750 1.00 97.69 97 VAL A C 1
ATOM 745 O O . VAL A 1 97 ? 18.193 -4.115 0.060 1.00 97.69 97 VAL A O 1
ATOM 748 N N . PRO A 1 98 ? 16.680 -5.604 -0.679 1.00 97.50 98 PRO A N 1
ATOM 749 C CA . PRO A 1 98 ? 15.674 -5.208 0.314 1.00 97.50 98 PRO A CA 1
ATOM 750 C C . PRO A 1 98 ? 16.166 -5.378 1.753 1.00 97.50 98 PRO A C 1
ATOM 752 O O . PRO A 1 98 ? 15.820 -4.595 2.634 1.00 97.50 98 PRO A O 1
ATOM 755 N N . TRP A 1 99 ? 17.012 -6.383 1.991 1.00 97.38 99 TRP A N 1
ATOM 756 C CA . TRP A 1 99 ? 17.598 -6.648 3.301 1.00 97.38 99 TRP A CA 1
ATOM 757 C C . TRP A 1 99 ? 18.668 -5.622 3.660 1.00 97.38 99 TRP A C 1
ATOM 759 O O . TRP A 1 99 ? 18.706 -5.161 4.796 1.00 97.38 99 TRP A O 1
ATOM 769 N N . LEU A 1 100 ? 19.491 -5.198 2.697 1.00 97.38 100 LEU A N 1
ATOM 770 C CA . LEU A 1 100 ? 20.420 -4.084 2.899 1.00 97.38 100 LEU A CA 1
ATOM 771 C C . LEU A 1 100 ? 19.666 -2.787 3.212 1.00 97.38 100 LEU A C 1
ATOM 773 O O . LEU A 1 100 ? 20.046 -2.077 4.138 1.00 97.38 100 LEU A O 1
ATOM 777 N N . LEU A 1 101 ? 18.565 -2.509 2.506 1.00 96.50 101 LEU A N 1
ATOM 778 C CA . LEU A 1 101 ? 17.690 -1.380 2.833 1.00 96.50 101 LEU A CA 1
ATOM 779 C C . LEU A 1 101 ? 17.111 -1.507 4.246 1.00 96.50 101 LEU A C 1
ATOM 781 O O . LEU A 1 101 ? 17.086 -0.524 4.979 1.00 96.50 101 LEU A O 1
ATOM 785 N N . PHE A 1 102 ? 16.712 -2.713 4.656 1.00 95.38 102 PHE A N 1
ATOM 786 C CA . PHE A 1 102 ? 16.196 -2.978 6.000 1.00 95.38 102 PHE A CA 1
ATOM 787 C C . PHE A 1 102 ? 17.247 -2.726 7.091 1.00 95.38 102 PHE A C 1
ATOM 789 O O . PHE A 1 102 ? 16.923 -2.168 8.135 1.00 95.38 102 PHE A O 1
ATOM 796 N N . LEU A 1 103 ? 18.510 -3.085 6.835 1.00 95.56 103 LEU A N 1
ATOM 797 C CA . LEU A 1 103 ? 19.632 -2.808 7.738 1.00 95.56 103 LEU A CA 1
ATOM 798 C C . LEU A 1 103 ? 19.935 -1.309 7.857 1.00 95.56 103 LEU A C 1
ATOM 800 O O . LEU A 1 103 ? 20.338 -0.856 8.925 1.00 95.56 103 LEU A O 1
ATOM 804 N N . ILE A 1 104 ? 19.751 -0.544 6.777 1.00 94.44 104 ILE A N 1
ATOM 805 C CA . ILE A 1 104 ? 19.929 0.915 6.788 1.00 94.44 104 ILE A CA 1
ATOM 806 C C . ILE A 1 104 ? 18.764 1.584 7.521 1.00 94.44 104 ILE A C 1
ATOM 808 O O . ILE A 1 104 ? 18.978 2.487 8.330 1.00 94.44 104 ILE A O 1
ATOM 812 N N . ASN A 1 105 ? 17.535 1.158 7.225 1.00 93.75 105 ASN A N 1
ATOM 813 C CA . ASN A 1 105 ? 16.320 1.699 7.808 1.00 93.75 105 ASN A CA 1
ATOM 814 C C . ASN A 1 105 ? 15.177 0.674 7.767 1.00 93.75 105 ASN A C 1
ATOM 816 O O . ASN A 1 105 ? 14.553 0.448 6.730 1.00 93.75 105 ASN A O 1
ATOM 820 N N . ALA A 1 106 ? 14.846 0.110 8.927 1.00 94.38 106 ALA A N 1
ATOM 821 C CA . ALA A 1 106 ? 13.808 -0.910 9.063 1.00 94.38 106 ALA A CA 1
ATOM 822 C C . ALA A 1 106 ? 12.381 -0.414 8.745 1.00 94.38 106 ALA A C 1
ATOM 824 O O . ALA A 1 106 ? 11.472 -1.234 8.635 1.00 94.38 106 ALA A O 1
ATOM 825 N N . ASN A 1 107 ? 12.164 0.899 8.583 1.00 94.06 107 ASN A N 1
ATOM 826 C CA . ASN A 1 107 ? 10.859 1.469 8.244 1.00 94.06 107 ASN A CA 1
ATOM 827 C C . ASN A 1 107 ? 10.562 1.485 6.744 1.00 94.06 107 ASN A C 1
ATOM 829 O O . ASN A 1 107 ? 9.421 1.751 6.380 1.00 94.06 107 ASN A O 1
ATOM 833 N N . TRP A 1 108 ? 11.542 1.215 5.870 1.00 93.62 108 TRP A N 1
ATOM 834 C CA . TRP A 1 108 ? 11.321 1.316 4.424 1.00 93.62 108 TRP A CA 1
ATOM 835 C C . TRP A 1 108 ? 10.138 0.488 3.889 1.00 93.62 108 TRP A C 1
ATOM 837 O O . TRP A 1 108 ? 9.474 0.998 2.990 1.00 93.62 108 TRP A O 1
ATOM 847 N N . PRO A 1 109 ? 9.818 -0.722 4.404 1.00 95.25 109 PRO A N 1
ATOM 848 C CA . PRO A 1 109 ? 8.720 -1.526 3.888 1.00 95.25 109 PRO A CA 1
ATOM 849 C C . PRO A 1 109 ? 7.418 -1.294 4.670 1.00 95.25 109 PRO A C 1
ATOM 851 O O . PRO A 1 109 ? 6.556 -2.166 4.658 1.00 95.25 109 PRO A O 1
ATOM 854 N N . TYR A 1 110 ? 7.273 -0.179 5.389 1.00 94.19 110 TYR A N 1
ATOM 855 C CA . TYR A 1 110 ? 6.052 0.150 6.126 1.00 94.19 110 TYR A CA 1
ATOM 856 C C . TYR A 1 110 ? 5.549 1.541 5.729 1.00 94.19 110 TYR A C 1
ATOM 858 O O . TYR A 1 110 ? 6.323 2.490 5.561 1.00 94.19 110 TYR A O 1
ATOM 866 N N . GLN A 1 111 ? 4.228 1.672 5.604 1.00 92.44 111 GLN A N 1
ATOM 867 C CA . GLN A 1 111 ? 3.600 2.945 5.253 1.00 92.44 111 GLN A CA 1
ATOM 868 C C . GLN A 1 111 ? 3.610 3.948 6.401 1.00 92.44 111 GLN A C 1
ATOM 870 O O . GLN A 1 111 ? 3.616 3.584 7.576 1.00 92.44 111 GLN A O 1
ATOM 875 N N . ALA A 1 112 ? 3.558 5.232 6.057 1.00 91.06 112 ALA A N 1
ATOM 876 C CA . ALA A 1 112 ? 3.383 6.290 7.040 1.00 91.06 112 ALA A CA 1
ATOM 877 C C . ALA A 1 112 ? 1.946 6.316 7.599 1.00 91.06 112 ALA A C 1
ATOM 879 O O . ALA A 1 112 ? 0.992 5.861 6.968 1.00 91.06 112 ALA A O 1
ATOM 880 N N . LEU A 1 113 ? 1.772 6.914 8.783 1.00 92.00 113 LEU A N 1
ATOM 881 C CA . LEU A 1 113 ? 0.452 7.074 9.418 1.00 92.00 113 LEU A CA 1
ATOM 882 C C . LEU A 1 113 ? -0.401 8.194 8.808 1.00 92.00 113 LEU A C 1
ATOM 884 O O . LEU A 1 113 ? -1.595 8.272 9.071 1.00 92.00 113 LEU A O 1
ATOM 888 N N . ASN A 1 114 ? 0.218 9.104 8.057 1.00 85.44 114 ASN A N 1
ATOM 889 C CA . ASN A 1 114 ? -0.434 10.320 7.587 1.00 85.44 114 ASN A CA 1
ATOM 890 C C . ASN A 1 114 ? -1.324 10.114 6.339 1.00 85.44 114 ASN A C 1
ATOM 892 O O . ASN A 1 114 ? -2.469 10.564 6.366 1.00 85.44 114 ASN A O 1
ATOM 896 N N . PRO A 1 115 ? -0.869 9.440 5.261 1.00 87.56 115 PRO A N 1
ATOM 897 C CA . PRO A 1 115 ? -1.722 9.215 4.096 1.00 87.56 115 PRO A CA 1
ATOM 898 C C . PRO A 1 115 ? -2.812 8.183 4.407 1.00 87.56 115 PRO A C 1
ATOM 900 O O . PRO A 1 115 ? -2.528 7.121 4.954 1.00 87.56 115 PRO A O 1
ATOM 903 N N . PHE A 1 116 ? -4.061 8.492 4.045 1.00 88.81 116 PHE A N 1
ATOM 904 C CA . PHE A 1 116 ? -5.219 7.641 4.345 1.00 88.81 116 PHE A CA 1
ATOM 905 C C . PHE A 1 116 ? -5.296 6.411 3.446 1.00 88.81 116 PHE A C 1
ATOM 907 O O . PHE A 1 116 ? -5.574 5.314 3.929 1.00 88.81 116 PHE A O 1
ATOM 914 N N . ASP A 1 117 ? -5.014 6.588 2.155 1.00 90.94 117 ASP A N 1
ATOM 915 C CA . ASP A 1 117 ? -5.245 5.554 1.154 1.00 90.94 117 ASP A CA 1
ATOM 916 C C . ASP A 1 117 ? -4.506 4.231 1.403 1.00 90.94 117 ASP A C 1
ATOM 918 O O . ASP A 1 117 ? -5.145 3.191 1.241 1.00 90.94 117 ASP A O 1
ATOM 922 N N . PRO A 1 118 ? -3.218 4.201 1.817 1.00 94.44 118 PRO A N 1
ATOM 923 C CA . PRO A 1 118 ? -2.560 2.945 2.186 1.00 94.44 118 PRO A CA 1
ATOM 924 C C . PRO A 1 118 ? -3.367 2.168 3.232 1.00 94.44 118 PRO A C 1
ATOM 926 O O . PRO A 1 118 ? -3.604 0.972 3.089 1.00 94.44 118 PRO A O 1
ATOM 929 N N . TRP A 1 119 ? -3.909 2.863 4.235 1.00 95.56 119 TRP A N 1
ATOM 930 C CA . TRP A 1 119 ? -4.699 2.221 5.278 1.00 95.56 119 TRP A CA 1
ATOM 931 C C . TRP A 1 119 ? -6.043 1.681 4.767 1.00 95.56 119 TRP A C 1
ATOM 933 O O . TRP A 1 119 ? -6.518 0.694 5.319 1.00 95.56 119 TRP A O 1
ATOM 943 N N . TYR A 1 120 ? -6.618 2.216 3.679 1.00 94.75 120 TYR A N 1
ATOM 944 C CA . TYR A 1 120 ? -7.778 1.589 3.019 1.00 94.75 120 TYR A CA 1
ATOM 945 C C . TYR A 1 120 ? -7.424 0.204 2.464 1.00 94.75 120 TYR A C 1
ATOM 947 O O . TYR A 1 120 ? -8.162 -0.759 2.679 1.00 94.75 120 TYR A O 1
ATOM 955 N N . TYR A 1 121 ? -6.285 0.089 1.771 1.00 96.50 121 TYR A N 1
ATOM 956 C CA . TYR A 1 121 ? -5.829 -1.186 1.209 1.00 96.50 121 TYR A CA 1
ATOM 957 C C . TYR A 1 121 ? -5.420 -2.163 2.297 1.00 96.50 121 TYR A C 1
ATOM 959 O O . TYR A 1 121 ? -5.845 -3.312 2.247 1.00 96.50 121 TYR A O 1
ATOM 967 N N . PHE A 1 122 ? -4.683 -1.698 3.309 1.00 96.69 122 PHE A N 1
ATOM 968 C CA . PHE A 1 122 ? -4.367 -2.489 4.496 1.00 96.69 122 PHE A CA 1
ATOM 969 C C . PHE A 1 122 ? -5.625 -3.105 5.115 1.00 96.69 122 PHE A C 1
ATOM 971 O O . PHE A 1 122 ? -5.679 -4.310 5.344 1.00 96.69 122 PHE A O 1
ATOM 978 N N . GLY A 1 123 ? -6.666 -2.289 5.301 1.00 96.06 123 GLY A N 1
ATOM 979 C CA . GLY A 1 123 ? -7.984 -2.737 5.728 1.00 96.06 123 GLY A CA 1
ATOM 980 C C . GLY A 1 123 ? -8.554 -3.838 4.842 1.00 96.06 123 GLY A C 1
ATOM 981 O O . GLY A 1 123 ? -8.829 -4.943 5.307 1.00 96.06 123 GLY A O 1
ATOM 982 N N . HIS A 1 124 ? -8.674 -3.566 3.540 1.00 96.31 124 HIS A N 1
ATOM 983 C CA . HIS A 1 124 ? -9.170 -4.551 2.581 1.00 96.31 124 HIS A CA 1
ATOM 984 C C . HIS A 1 124 ? -8.338 -5.843 2.559 1.00 96.31 124 HIS A C 1
ATOM 986 O O . HIS A 1 124 ? -8.897 -6.917 2.362 1.00 96.31 124 HIS A O 1
ATOM 992 N N . PHE A 1 125 ? -7.029 -5.801 2.798 1.00 97.12 125 PHE A N 1
ATOM 993 C CA . PHE A 1 125 ? -6.230 -7.023 2.873 1.00 97.12 125 PHE A CA 1
ATOM 994 C C . PHE A 1 125 ? -6.617 -7.917 4.060 1.00 97.12 125 PHE A C 1
ATOM 996 O O . PHE A 1 125 ? -6.482 -9.136 3.965 1.00 97.12 125 PHE A O 1
ATOM 1003 N N . ILE A 1 126 ? -7.108 -7.333 5.155 1.00 95.75 126 ILE A N 1
ATOM 1004 C CA . ILE A 1 126 ? -7.486 -8.057 6.374 1.00 95.75 126 ILE A CA 1
ATOM 1005 C C . ILE A 1 126 ? -8.899 -8.629 6.254 1.00 95.75 126 ILE A C 1
ATOM 1007 O O . ILE A 1 126 ? -9.110 -9.815 6.508 1.00 95.75 126 ILE A O 1
ATOM 1011 N N . HIS A 1 127 ? -9.867 -7.801 5.856 1.00 94.25 127 HIS A N 1
ATOM 1012 C CA . HIS A 1 127 ? -11.289 -8.116 6.037 1.00 94.25 127 HIS A CA 1
ATOM 1013 C C . HIS A 1 127 ? -12.121 -8.131 4.760 1.00 94.25 127 HIS A C 1
ATOM 1015 O O . HIS A 1 127 ? -13.332 -8.340 4.821 1.00 94.25 127 HIS A O 1
ATOM 1021 N N . PHE A 1 128 ? -11.517 -7.987 3.577 1.00 94.19 128 PHE A N 1
ATOM 1022 C CA . PHE A 1 128 ? -12.261 -8.172 2.333 1.00 94.19 128 PHE A CA 1
ATOM 1023 C C . PHE A 1 128 ? -12.859 -9.595 2.258 1.00 94.19 128 PHE A C 1
ATOM 1025 O O . PHE A 1 128 ? -12.155 -10.579 2.515 1.00 94.19 128 PHE A O 1
ATOM 1032 N N . PRO A 1 129 ? -14.146 -9.740 1.883 1.00 93.94 129 PRO A N 1
ATOM 1033 C CA . PRO A 1 129 ? -15.022 -8.715 1.300 1.00 93.94 129 PRO A CA 1
ATOM 1034 C C . PRO A 1 129 ? -15.972 -7.998 2.273 1.00 93.94 129 PRO A C 1
ATOM 1036 O O . PRO A 1 129 ? -16.821 -7.232 1.828 1.00 93.94 129 PRO A O 1
ATOM 1039 N N . HIS A 1 130 ? -15.862 -8.237 3.578 1.00 92.50 130 HIS A N 1
ATOM 1040 C CA . HIS A 1 130 ? -16.881 -7.904 4.576 1.00 92.50 130 HIS A CA 1
ATOM 1041 C C . HIS A 1 130 ? -17.315 -6.429 4.560 1.00 92.50 130 HIS A C 1
ATOM 1043 O O . HIS A 1 130 ? -18.446 -6.125 4.183 1.00 92.50 130 HIS A O 1
ATOM 1049 N N . TYR A 1 131 ? -16.433 -5.486 4.899 1.00 90.19 131 TYR A N 1
ATOM 1050 C CA . TYR A 1 131 ? -16.821 -4.067 4.938 1.00 90.19 131 TYR A CA 1
ATOM 1051 C C . TYR A 1 131 ? -17.075 -3.469 3.551 1.00 90.19 131 TYR A C 1
ATOM 1053 O O . TYR A 1 131 ? -17.824 -2.502 3.434 1.00 90.19 131 TYR A O 1
ATOM 1061 N N . GLN A 1 132 ? -16.526 -4.078 2.497 1.00 90.06 132 GLN A N 1
ATOM 1062 C CA . GLN A 1 132 ? -16.838 -3.702 1.119 1.00 90.06 132 GLN A CA 1
ATOM 1063 C C . GLN A 1 132 ? -18.277 -4.085 0.732 1.00 90.06 132 GLN A C 1
ATOM 1065 O O . GLN A 1 132 ? -18.883 -3.396 -0.081 1.00 90.06 132 GLN A O 1
ATOM 1070 N N . GLN A 1 133 ? -18.845 -5.155 1.297 1.00 89.81 133 GLN A N 1
ATOM 1071 C CA . GLN A 1 133 ? -20.258 -5.502 1.100 1.00 89.81 133 GLN A CA 1
ATOM 1072 C C . GLN A 1 133 ? -21.191 -4.554 1.863 1.00 89.81 133 GLN A C 1
ATOM 1074 O O . GLN A 1 133 ? -22.262 -4.222 1.363 1.00 89.81 133 GLN A O 1
ATOM 1079 N N . LEU A 1 134 ? -20.784 -4.105 3.055 1.00 87.88 134 LEU A N 1
ATOM 1080 C CA . LEU A 1 134 ? -21.570 -3.171 3.867 1.00 87.88 134 LEU A CA 1
ATOM 1081 C C . LEU A 1 134 ? -21.552 -1.744 3.303 1.00 87.88 134 LEU A C 1
ATOM 1083 O O . LEU A 1 134 ? -22.573 -1.060 3.323 1.00 87.88 134 LEU A O 1
ATOM 1087 N N . ASN A 1 135 ? -20.399 -1.294 2.809 1.00 86.06 135 ASN A N 1
ATOM 1088 C CA . ASN A 1 135 ? -20.218 0.036 2.241 1.00 86.06 135 ASN A CA 1
ATOM 1089 C C . ASN A 1 135 ? -19.274 -0.027 1.023 1.00 86.06 135 ASN A C 1
ATOM 1091 O O . ASN A 1 135 ? -18.063 0.155 1.177 1.00 86.06 135 ASN A O 1
ATOM 1095 N N . PRO A 1 136 ? -19.800 -0.315 -0.183 1.00 87.19 136 PRO A N 1
ATOM 1096 C CA . PRO A 1 136 ? -18.986 -0.444 -1.385 1.00 87.19 136 PRO A CA 1
ATOM 1097 C C . PRO A 1 136 ? -18.206 0.828 -1.710 1.00 87.19 136 PRO A C 1
ATOM 1099 O O . PRO A 1 136 ? -18.765 1.919 -1.812 1.00 87.19 136 PRO A O 1
ATOM 1102 N N . THR A 1 137 ? -16.905 0.674 -1.939 1.00 88.25 137 THR A N 1
ATOM 1103 C CA . THR A 1 137 ? -16.019 1.760 -2.370 1.00 88.25 137 THR A CA 1
ATOM 1104 C C . THR A 1 137 ? -15.254 1.392 -3.636 1.00 88.25 137 THR A C 1
ATOM 1106 O O . THR A 1 137 ? -15.040 0.214 -3.926 1.00 88.25 137 THR A O 1
ATOM 1109 N N . TYR A 1 138 ? -14.782 2.394 -4.383 1.00 89.25 138 TYR A N 1
ATOM 1110 C CA . TYR A 1 138 ? -13.945 2.141 -5.560 1.00 89.25 138 TYR A CA 1
ATOM 1111 C C . TYR A 1 138 ? -12.602 1.482 -5.181 1.00 89.25 138 TYR A C 1
ATOM 1113 O O . TYR A 1 138 ? -12.027 0.750 -5.983 1.00 89.25 138 TYR A O 1
ATOM 1121 N N . ALA A 1 139 ? -12.085 1.693 -3.964 1.00 91.25 139 ALA A N 1
ATOM 1122 C CA . ALA A 1 139 ? -10.845 1.051 -3.522 1.00 91.25 139 ALA A CA 1
ATOM 1123 C C . ALA A 1 139 ? -10.996 -0.481 -3.475 1.00 91.25 139 ALA A C 1
ATOM 1125 O O . ALA A 1 139 ? -10.112 -1.202 -3.941 1.00 91.25 139 ALA A O 1
ATOM 1126 N N . GLY A 1 140 ? -12.155 -0.969 -3.019 1.00 92.06 140 GLY A N 1
ATOM 1127 C CA . GLY A 1 140 ? -12.476 -2.395 -2.942 1.00 92.06 140 GLY A CA 1
ATOM 1128 C C . GLY A 1 140 ? -12.639 -3.113 -4.291 1.00 92.06 140 GLY A C 1
ATOM 1129 O O . GLY A 1 140 ? -12.656 -4.339 -4.330 1.00 92.06 140 GLY A O 1
ATOM 1130 N N . GLU A 1 141 ? -12.729 -2.391 -5.410 1.00 93.62 141 GLU A N 1
ATOM 1131 C CA . GLU A 1 141 ? -12.806 -2.983 -6.757 1.00 93.62 141 GLU A CA 1
ATOM 1132 C C . GLU A 1 141 ? -11.428 -3.257 -7.388 1.00 93.62 141 GLU A C 1
ATOM 1134 O O . GLU A 1 141 ? -11.338 -3.901 -8.437 1.00 93.62 141 GLU A O 1
ATOM 1139 N N . ARG A 1 142 ? -10.334 -2.787 -6.772 1.00 95.56 142 ARG A N 1
ATOM 1140 C CA . ARG A 1 142 ? -8.954 -2.918 -7.285 1.00 95.56 142 ARG A CA 1
ATOM 1141 C C . ARG A 1 142 ? -8.387 -4.318 -7.031 1.00 95.56 142 ARG A C 1
ATOM 1143 O O . ARG A 1 142 ? -7.291 -4.494 -6.499 1.00 95.56 142 ARG A O 1
ATOM 1150 N N . LEU A 1 143 ? -9.151 -5.336 -7.423 1.00 96.88 143 LEU A N 1
ATOM 1151 C CA . LEU A 1 143 ? -8.908 -6.751 -7.144 1.00 96.88 143 LEU A CA 1
ATOM 1152 C C . LEU A 1 143 ? -7.491 -7.249 -7.492 1.00 96.88 143 LEU A C 1
ATOM 1154 O O . LEU A 1 143 ? -6.948 -7.997 -6.679 1.00 96.88 143 LEU A O 1
ATOM 1158 N N . PRO A 1 144 ? -6.833 -6.849 -8.603 1.00 97.81 144 PRO A N 1
ATOM 1159 C CA . PRO A 1 144 ? -5.463 -7.299 -8.874 1.00 97.81 144 PRO A CA 1
ATOM 1160 C C . PRO A 1 144 ? -4.446 -6.884 -7.808 1.00 97.81 144 PRO A C 1
ATOM 1162 O O . PRO A 1 144 ? -3.416 -7.541 -7.671 1.00 97.81 144 PRO A O 1
ATOM 1165 N N . TRP A 1 145 ? -4.712 -5.804 -7.071 1.00 97.44 145 TRP A N 1
ATOM 1166 C CA . TRP A 1 145 ? -3.884 -5.370 -5.948 1.00 97.44 145 TRP A CA 1
ATOM 1167 C C . TRP A 1 145 ? -4.347 -5.972 -4.622 1.00 97.44 145 TRP A C 1
ATOM 1169 O O . TRP A 1 145 ? -3.525 -6.387 -3.808 1.00 97.44 145 TRP A O 1
ATOM 1179 N N . LEU A 1 146 ? -5.663 -6.095 -4.429 1.00 97.69 146 LEU A N 1
ATOM 1180 C CA . LEU A 1 146 ? -6.233 -6.673 -3.210 1.00 97.69 146 LEU A CA 1
ATOM 1181 C C . LEU A 1 146 ? -5.906 -8.156 -3.046 1.00 97.69 146 LEU A C 1
ATOM 1183 O O . LEU A 1 146 ? -5.550 -8.578 -1.951 1.00 97.69 146 LEU A O 1
ATOM 1187 N N . ILE A 1 147 ? -5.992 -8.948 -4.117 1.00 97.50 147 ILE A N 1
ATOM 1188 C CA . ILE A 1 147 ? -5.839 -10.407 -4.042 1.00 97.50 147 ILE A CA 1
ATOM 1189 C C . ILE A 1 147 ? -4.475 -10.818 -3.451 1.00 97.50 147 ILE A C 1
ATOM 1191 O O . ILE A 1 147 ? -4.480 -11.595 -2.496 1.00 97.50 147 ILE A O 1
ATOM 1195 N N . PRO A 1 148 ? -3.317 -10.310 -3.924 1.00 97.75 148 PRO A N 1
ATOM 1196 C CA . PRO A 1 148 ? -2.029 -10.622 -3.302 1.00 97.75 148 PRO A CA 1
ATOM 1197 C C . PRO A 1 148 ? -1.964 -10.259 -1.812 1.00 97.75 148 PRO A C 1
ATOM 1199 O O . PRO A 1 148 ? -1.497 -11.068 -1.009 1.00 97.75 148 PRO A O 1
ATOM 1202 N N . GLY A 1 149 ? -2.468 -9.081 -1.429 1.00 97.56 149 GLY A N 1
ATOM 1203 C CA . GLY A 1 149 ? -2.482 -8.637 -0.033 1.00 97.56 149 GLY A CA 1
ATOM 1204 C C . GLY A 1 149 ? -3.368 -9.508 0.863 1.00 97.56 149 GLY A C 1
ATOM 1205 O O . GLY A 1 149 ? -2.943 -9.895 1.954 1.00 97.56 149 GLY A O 1
ATOM 1206 N N . ILE A 1 150 ? -4.553 -9.895 0.377 1.00 97.69 150 ILE A N 1
ATOM 1207 C CA . ILE A 1 150 ? -5.470 -10.819 1.064 1.00 97.69 150 ILE A CA 1
ATOM 1208 C C . ILE A 1 150 ? -4.802 -12.179 1.261 1.00 97.69 150 ILE A C 1
ATOM 1210 O O . ILE A 1 150 ? -4.801 -12.713 2.368 1.00 97.69 150 ILE A O 1
ATOM 1214 N N . LEU A 1 151 ? -4.205 -12.746 0.207 1.00 97.69 151 LEU A N 1
ATOM 1215 C CA . LEU A 1 151 ? -3.550 -14.055 0.281 1.00 97.69 151 LEU A CA 1
ATOM 1216 C C . LEU A 1 151 ? -2.419 -14.066 1.315 1.00 97.69 151 LEU A C 1
ATOM 1218 O O . LEU A 1 151 ? -2.300 -15.021 2.079 1.00 97.69 151 LEU A O 1
ATOM 1222 N N . LEU A 1 152 ? -1.624 -12.998 1.388 1.00 98.12 152 LEU A N 1
ATOM 1223 C CA . LEU A 1 152 ? -0.557 -12.884 2.382 1.00 98.12 152 LEU A CA 1
ATOM 1224 C C . LEU A 1 152 ? -1.100 -12.722 3.807 1.00 98.12 152 LEU A C 1
ATOM 1226 O O . LEU A 1 152 ? -0.563 -13.346 4.719 1.00 98.12 152 LEU A O 1
ATOM 1230 N N . ASN A 1 153 ? -2.194 -11.982 4.004 1.00 97.19 153 ASN A N 1
ATOM 1231 C CA . ASN A 1 153 ? -2.855 -11.846 5.311 1.00 97.19 153 ASN A CA 1
ATOM 1232 C C . ASN A 1 153 ? -3.543 -13.136 5.790 1.00 97.19 153 ASN A C 1
ATOM 1234 O O . ASN A 1 153 ? -3.820 -13.288 6.978 1.00 97.19 153 ASN A O 1
ATOM 1238 N N . ARG A 1 154 ? -3.789 -14.107 4.899 1.00 96.12 154 ARG A N 1
ATOM 1239 C CA . ARG A 1 154 ? -4.232 -15.458 5.295 1.00 96.12 154 ARG A CA 1
ATOM 1240 C C . ARG A 1 154 ? -3.102 -16.315 5.865 1.00 96.12 154 ARG A C 1
ATOM 1242 O O . ARG A 1 154 ? -3.384 -17.285 6.562 1.00 96.12 154 ARG A O 1
ATOM 1249 N N . ILE A 1 155 ? -1.850 -15.986 5.549 1.00 97.44 155 ILE A N 1
ATOM 1250 C CA . ILE A 1 155 ? -0.663 -16.768 5.926 1.00 97.44 155 ILE A CA 1
ATOM 1251 C C . ILE A 1 155 ? 0.082 -16.100 7.087 1.00 97.44 155 ILE A C 1
ATOM 1253 O O . ILE A 1 155 ? 0.574 -16.778 7.988 1.00 97.44 155 ILE A O 1
ATOM 1257 N N . PHE A 1 156 ? 0.162 -14.772 7.073 1.00 97.56 156 PHE A N 1
ATOM 1258 C CA . PHE A 1 156 ? 0.935 -13.967 8.010 1.00 97.56 156 PHE A CA 1
ATOM 1259 C C . PHE A 1 156 ? 0.036 -13.020 8.809 1.00 97.56 156 PHE A C 1
ATOM 1261 O O . PHE A 1 156 ? -1.043 -12.645 8.363 1.00 97.56 156 PHE A O 1
ATOM 1268 N N . GLN A 1 157 ? 0.507 -12.581 9.982 1.00 95.38 157 GLN A N 1
ATOM 1269 C CA . GLN A 1 157 ? -0.131 -11.459 10.683 1.00 95.38 157 GLN A CA 1
ATOM 1270 C C . GLN A 1 157 ? 0.016 -10.168 9.856 1.00 95.38 157 GLN A C 1
ATOM 1272 O O . GLN A 1 157 ? 1.011 -10.053 9.132 1.00 95.38 157 GLN A O 1
ATOM 1277 N N . PRO A 1 158 ? -0.883 -9.176 10.007 1.00 95.19 158 PRO A N 1
ATOM 1278 C CA . PRO A 1 158 ? -0.961 -8.037 9.091 1.00 95.19 158 PRO A CA 1
ATOM 1279 C C . PRO A 1 158 ? 0.363 -7.317 8.817 1.00 95.19 158 PRO A C 1
ATOM 1281 O O . PRO A 1 158 ? 0.747 -7.166 7.662 1.00 95.19 158 PRO A O 1
ATOM 1284 N N . ALA A 1 159 ? 1.136 -6.991 9.857 1.00 95.50 159 ALA A N 1
ATOM 1285 C CA . ALA A 1 159 ? 2.424 -6.312 9.690 1.00 95.50 159 ALA A CA 1
ATOM 1286 C C . ALA A 1 159 ? 3.454 -7.138 8.888 1.00 95.50 159 ALA A C 1
ATOM 1288 O O . ALA A 1 159 ? 4.231 -6.598 8.102 1.00 95.50 159 ALA A O 1
ATOM 1289 N N . TYR A 1 160 ? 3.469 -8.463 9.059 1.00 97.50 160 TYR A N 1
ATOM 1290 C CA . TYR A 1 160 ? 4.368 -9.344 8.306 1.00 97.50 160 TYR A CA 1
ATOM 1291 C C . TYR A 1 160 ? 3.850 -9.623 6.892 1.00 97.50 160 TYR A C 1
ATOM 1293 O O . TYR A 1 160 ? 4.653 -9.834 5.984 1.00 97.50 160 TYR A O 1
ATOM 1301 N N . ALA A 1 161 ? 2.530 -9.600 6.693 1.00 97.56 161 ALA A N 1
ATOM 1302 C CA . ALA A 1 161 ? 1.926 -9.676 5.370 1.00 97.56 161 ALA A CA 1
ATOM 1303 C C . ALA A 1 161 ? 2.293 -8.447 4.523 1.00 97.56 161 ALA A C 1
ATOM 1305 O O . ALA A 1 161 ? 2.656 -8.613 3.361 1.00 97.56 161 ALA A O 1
ATOM 1306 N N . GLU A 1 162 ? 2.284 -7.241 5.104 1.00 95.38 162 GLU A N 1
ATOM 1307 C CA . GLU A 1 162 ? 2.767 -6.017 4.445 1.00 95.38 162 GLU A CA 1
ATOM 1308 C C . GLU A 1 162 ? 4.247 -6.117 4.071 1.00 95.38 162 GLU A C 1
ATOM 1310 O O . GLU A 1 162 ? 4.610 -5.891 2.917 1.00 95.38 162 GLU A O 1
ATOM 1315 N N . LEU A 1 163 ? 5.100 -6.529 5.018 1.00 97.00 163 LEU A N 1
ATOM 1316 C CA . LEU A 1 163 ? 6.523 -6.747 4.753 1.00 97.00 163 LEU A CA 1
ATOM 1317 C C . LEU A 1 163 ? 6.727 -7.718 3.581 1.00 97.00 163 LEU A C 1
ATOM 1319 O O . LEU A 1 163 ? 7.506 -7.437 2.668 1.00 97.00 163 LEU A O 1
ATOM 1323 N N . ALA A 1 164 ? 6.018 -8.850 3.589 1.00 98.00 164 ALA A N 1
ATOM 1324 C CA . ALA A 1 164 ? 6.089 -9.838 2.521 1.00 98.00 164 ALA A CA 1
ATOM 1325 C C . ALA A 1 164 ? 5.599 -9.268 1.181 1.00 98.00 164 ALA A C 1
ATOM 1327 O O . ALA A 1 164 ? 6.255 -9.474 0.160 1.00 98.00 164 ALA A O 1
ATOM 1328 N N . LEU A 1 165 ? 4.487 -8.524 1.176 1.00 97.88 165 LEU A N 1
ATOM 1329 C CA . LEU A 1 165 ? 3.921 -7.910 -0.025 1.00 97.88 165 LEU A CA 1
ATOM 1330 C C . LEU A 1 165 ? 4.922 -6.947 -0.668 1.00 97.88 165 LEU A C 1
ATOM 1332 O O . LEU A 1 165 ? 5.221 -7.078 -1.858 1.00 97.88 165 LEU A O 1
ATOM 1336 N N . HIS A 1 166 ? 5.475 -6.025 0.120 1.00 97.00 166 HIS A N 1
ATOM 1337 C CA . HIS A 1 166 ? 6.408 -5.006 -0.356 1.00 97.00 166 HIS A CA 1
ATOM 1338 C C . HIS A 1 166 ? 7.718 -5.618 -0.854 1.00 97.00 166 HIS A C 1
ATOM 1340 O O . HIS A 1 166 ? 8.181 -5.273 -1.939 1.00 97.00 166 HIS A O 1
ATOM 1346 N N . VAL A 1 167 ? 8.288 -6.586 -0.129 1.00 98.00 167 VAL A N 1
ATOM 1347 C CA . VAL A 1 167 ? 9.520 -7.274 -0.549 1.00 98.00 167 VAL A CA 1
ATOM 1348 C C . VAL A 1 167 ? 9.304 -8.087 -1.832 1.00 98.00 167 VAL A C 1
ATOM 1350 O O . VAL A 1 167 ? 10.137 -8.031 -2.739 1.00 98.00 167 VAL A O 1
ATOM 1353 N N . CYS A 1 168 ? 8.176 -8.792 -1.959 1.00 98.19 168 CYS A N 1
ATOM 1354 C CA . CYS A 1 168 ? 7.830 -9.526 -3.178 1.00 98.19 168 CYS A CA 1
ATOM 1355 C C . CYS A 1 168 ? 7.664 -8.587 -4.379 1.00 98.19 168 CYS A C 1
ATOM 1357 O O . CYS A 1 168 ? 8.261 -8.836 -5.429 1.00 98.19 168 CYS A O 1
ATOM 1359 N N . CYS A 1 169 ? 6.902 -7.497 -4.232 1.00 97.88 169 CYS A N 1
ATOM 1360 C CA . CYS A 1 169 ? 6.719 -6.513 -5.302 1.00 97.88 169 CYS A CA 1
ATOM 1361 C C . CYS A 1 169 ? 8.059 -5.898 -5.722 1.00 97.88 169 CYS A C 1
ATOM 1363 O O . CYS A 1 169 ? 8.392 -5.863 -6.909 1.00 97.88 169 CYS A O 1
ATOM 1365 N N . TYR A 1 170 ? 8.875 -5.522 -4.738 1.00 98.12 170 TYR A N 1
ATOM 1366 C CA . TYR A 1 170 ? 10.200 -4.963 -4.953 1.00 98.12 170 TYR A CA 1
ATOM 1367 C C . TYR A 1 170 ? 11.107 -5.921 -5.744 1.00 98.12 170 TYR A C 1
ATOM 1369 O O . TYR A 1 170 ? 11.720 -5.521 -6.737 1.00 98.12 170 TYR A O 1
ATOM 1377 N N . TRP A 1 171 ? 11.171 -7.204 -5.366 1.00 98.38 171 TRP A N 1
ATOM 1378 C CA . TRP A 1 171 ? 11.952 -8.196 -6.110 1.00 98.38 171 TRP A CA 1
ATOM 1379 C C . TRP A 1 171 ? 11.431 -8.405 -7.525 1.00 98.38 171 TRP A C 1
ATOM 1381 O O . TRP A 1 171 ? 12.231 -8.397 -8.460 1.00 98.38 171 TRP A O 1
ATOM 1391 N N . ILE A 1 172 ? 10.119 -8.575 -7.711 1.00 98.62 172 ILE A N 1
ATOM 1392 C CA . ILE A 1 172 ? 9.546 -8.789 -9.046 1.00 98.62 172 ILE A CA 1
ATOM 1393 C C . ILE A 1 172 ? 9.896 -7.611 -9.961 1.00 98.62 172 ILE A C 1
ATOM 1395 O O . ILE A 1 172 ? 10.326 -7.831 -11.096 1.00 98.62 172 ILE A O 1
ATOM 1399 N N . ALA A 1 173 ? 9.791 -6.377 -9.468 1.00 98.56 173 ALA A N 1
ATOM 1400 C CA . ALA A 1 173 ? 10.183 -5.188 -10.212 1.00 98.56 173 ALA A CA 1
ATOM 1401 C C . ALA A 1 173 ? 11.689 -5.179 -10.546 1.00 98.56 173 ALA A C 1
ATOM 1403 O O . ALA A 1 173 ? 12.054 -5.005 -11.712 1.00 98.56 173 ALA A O 1
ATOM 1404 N N . LEU A 1 174 ? 12.572 -5.442 -9.574 1.00 98.31 174 LEU A N 1
ATOM 1405 C CA . LEU A 1 174 ? 14.021 -5.486 -9.812 1.00 98.31 174 LEU A CA 1
ATOM 1406 C C . LEU A 1 174 ? 14.433 -6.562 -10.816 1.00 98.31 174 LEU A C 1
ATOM 1408 O O . LEU A 1 174 ? 15.187 -6.281 -11.747 1.00 98.31 174 LEU A O 1
ATOM 1412 N N . PHE A 1 175 ? 13.937 -7.788 -10.656 1.00 98.62 175 PHE A N 1
ATOM 1413 C CA . PHE A 1 175 ? 14.252 -8.884 -11.570 1.00 98.62 175 PHE A CA 1
ATOM 1414 C C . PHE A 1 175 ? 13.687 -8.646 -12.968 1.00 98.62 175 PHE A C 1
ATOM 1416 O O . PHE A 1 175 ? 14.339 -8.996 -13.954 1.00 98.62 175 PHE A O 1
ATOM 1423 N N . SER A 1 176 ? 12.518 -8.011 -13.071 1.00 98.75 176 SER A N 1
ATOM 1424 C CA . SER A 1 176 ? 11.927 -7.650 -14.359 1.00 98.75 176 SER A CA 1
ATOM 1425 C C . SER A 1 176 ? 12.756 -6.589 -15.079 1.00 98.75 176 SER A C 1
ATOM 1427 O O . SER A 1 176 ? 13.094 -6.777 -16.249 1.00 98.75 176 SER A O 1
ATOM 1429 N N . LEU A 1 177 ? 13.165 -5.516 -14.389 1.00 98.69 177 LEU A N 1
ATOM 1430 C CA . LEU A 1 177 ? 14.046 -4.505 -14.980 1.00 98.69 177 LEU A CA 1
ATOM 1431 C C . LEU A 1 177 ? 15.409 -5.102 -15.357 1.00 98.69 177 LEU A C 1
ATOM 1433 O O . LEU A 1 177 ? 15.894 -4.860 -16.465 1.00 98.69 177 LEU A O 1
ATOM 1437 N N . TYR A 1 178 ? 15.995 -5.930 -14.487 1.00 98.56 178 TYR A N 1
ATOM 1438 C CA . TYR A 1 178 ? 17.243 -6.637 -14.769 1.00 98.56 178 TYR A CA 1
ATOM 1439 C C . TYR A 1 178 ? 17.115 -7.485 -16.032 1.00 98.56 178 TYR A C 1
ATOM 1441 O O . TYR A 1 178 ? 17.953 -7.391 -16.925 1.00 98.56 178 TYR A O 1
ATOM 1449 N N . TYR A 1 179 ? 16.048 -8.279 -16.153 1.00 98.12 179 TYR A N 1
ATOM 1450 C CA . TYR A 1 179 ? 15.797 -9.091 -17.339 1.00 98.12 179 TYR A CA 1
ATOM 1451 C C . TYR A 1 179 ? 15.707 -8.236 -18.610 1.00 98.12 179 TYR A C 1
ATOM 1453 O O . TYR A 1 179 ? 16.352 -8.558 -19.611 1.00 98.12 179 TYR A O 1
ATOM 1461 N N . LEU A 1 180 ? 14.943 -7.140 -18.570 1.00 98.06 180 LEU A N 1
ATOM 1462 C CA . LEU A 1 180 ? 14.766 -6.234 -19.705 1.00 98.06 180 LEU A CA 1
ATOM 1463 C C . LEU A 1 180 ? 16.092 -5.600 -20.126 1.00 98.06 180 LEU A C 1
ATOM 1465 O O . LEU A 1 180 ? 16.508 -5.737 -21.276 1.00 98.06 180 LEU A O 1
ATOM 1469 N N . LEU A 1 181 ? 16.803 -4.968 -19.192 1.00 97.94 181 LEU A N 1
ATOM 1470 C CA . LEU A 1 181 ? 18.087 -4.335 -19.479 1.00 97.94 181 LEU A CA 1
ATOM 1471 C C . LEU A 1 181 ? 19.132 -5.348 -19.927 1.00 97.94 181 LEU A C 1
ATOM 1473 O O . LEU A 1 181 ? 19.902 -5.053 -20.836 1.00 97.94 181 LEU A O 1
ATOM 1477 N N . ARG A 1 182 ? 19.138 -6.557 -19.365 1.00 96.31 182 ARG A N 1
ATOM 1478 C CA . ARG A 1 182 ? 20.052 -7.625 -19.778 1.00 96.31 182 ARG A CA 1
ATOM 1479 C C . ARG A 1 182 ? 19.846 -8.001 -21.241 1.00 96.31 182 ARG A C 1
ATOM 1481 O O . ARG A 1 182 ? 20.818 -8.245 -21.947 1.00 96.31 182 ARG A O 1
ATOM 1488 N N . ARG A 1 183 ? 18.591 -8.032 -21.699 1.00 94.81 183 ARG A N 1
ATOM 1489 C CA . ARG A 1 183 ? 18.240 -8.309 -23.099 1.00 94.81 183 ARG A CA 1
ATOM 1490 C C . ARG A 1 183 ? 18.571 -7.156 -24.039 1.00 94.81 183 ARG A C 1
ATOM 1492 O O . ARG A 1 183 ? 18.916 -7.412 -25.185 1.00 94.81 183 ARG A O 1
ATOM 1499 N N . LEU A 1 184 ? 18.465 -5.922 -23.558 1.00 93.88 184 LEU A N 1
ATOM 1500 C CA . LEU A 1 184 ? 18.685 -4.712 -24.353 1.00 93.88 184 LEU A CA 1
ATOM 1501 C C . LEU A 1 184 ? 20.150 -4.248 -24.361 1.00 93.88 184 LEU A C 1
ATOM 1503 O O . LEU A 1 184 ? 20.544 -3.471 -25.226 1.00 93.88 184 LEU A O 1
ATOM 1507 N N . THR A 1 185 ? 20.950 -4.675 -23.380 1.00 94.81 185 THR A N 1
ATOM 1508 C CA . THR A 1 185 ? 22.314 -4.180 -23.145 1.00 94.81 185 THR A CA 1
ATOM 1509 C C . THR A 1 185 ? 23.284 -5.319 -22.783 1.00 94.81 185 THR A C 1
ATOM 1511 O O . THR A 1 185 ? 23.659 -6.105 -23.648 1.00 94.81 185 THR A O 1
ATOM 1514 N N . ASN A 1 186 ? 23.747 -5.399 -21.532 1.00 94.00 186 ASN A N 1
ATOM 1515 C CA . ASN A 1 186 ? 24.623 -6.441 -20.998 1.00 94.00 186 ASN A CA 1
ATOM 1516 C C . ASN A 1 186 ? 24.366 -6.667 -19.496 1.00 94.00 186 ASN A C 1
ATOM 1518 O O . ASN A 1 186 ? 23.732 -5.845 -18.833 1.00 94.00 186 ASN A O 1
ATOM 1522 N N . ASP A 1 187 ? 24.896 -7.765 -18.951 1.00 94.88 187 ASP A N 1
ATOM 1523 C CA . ASP A 1 187 ? 24.654 -8.206 -17.568 1.00 94.88 187 ASP A CA 1
ATOM 1524 C C . ASP A 1 187 ? 25.053 -7.156 -16.509 1.00 94.88 187 ASP A C 1
ATOM 1526 O O . ASP A 1 187 ? 24.354 -7.008 -15.503 1.00 94.88 187 ASP A O 1
ATOM 1530 N N . ASN A 1 188 ? 26.141 -6.409 -16.732 1.00 95.88 188 ASN A N 1
ATOM 1531 C CA . ASN A 1 188 ? 26.626 -5.375 -15.806 1.00 95.88 188 ASN A CA 1
ATOM 1532 C C . ASN A 1 188 ? 25.730 -4.132 -15.826 1.00 95.88 188 ASN A C 1
ATOM 1534 O O . ASN A 1 188 ? 25.357 -3.614 -14.778 1.00 95.88 188 ASN A O 1
ATOM 1538 N N . THR A 1 189 ? 25.336 -3.676 -17.014 1.00 97.00 189 THR A N 1
ATOM 1539 C CA . THR A 1 189 ? 24.401 -2.549 -17.178 1.00 97.00 189 THR A CA 1
ATOM 1540 C C . THR A 1 189 ? 23.053 -2.878 -16.555 1.00 97.00 189 THR A C 1
ATOM 1542 O O . THR A 1 189 ? 22.469 -2.050 -15.862 1.00 97.00 189 THR A O 1
ATOM 1545 N N . ALA A 1 190 ? 22.588 -4.112 -16.748 1.00 97.81 190 ALA A N 1
ATOM 1546 C CA . ALA A 1 190 ? 21.355 -4.600 -16.161 1.00 97.81 190 ALA A CA 1
ATOM 1547 C C . ALA A 1 190 ? 21.399 -4.608 -14.634 1.00 97.81 190 ALA A C 1
ATOM 1549 O O . ALA A 1 190 ? 20.459 -4.129 -13.997 1.00 97.81 190 ALA A O 1
ATOM 1550 N N . LEU A 1 191 ? 22.488 -5.120 -14.045 1.00 98.12 191 LEU A N 1
ATOM 1551 C CA . LEU A 1 191 ? 22.654 -5.113 -12.594 1.00 98.12 191 LEU A CA 1
ATOM 1552 C C . LEU A 1 191 ? 22.711 -3.680 -12.064 1.00 98.12 191 LEU A C 1
ATOM 1554 O O . LEU A 1 191 ? 21.971 -3.353 -11.144 1.00 98.12 191 LEU A O 1
ATOM 1558 N N . LEU A 1 192 ? 23.524 -2.816 -12.676 1.00 98.12 192 LEU A N 1
ATOM 1559 C CA . LEU A 1 192 ? 23.652 -1.424 -12.255 1.00 98.12 192 LEU A CA 1
ATOM 1560 C C . LEU A 1 192 ? 22.321 -0.671 -12.344 1.00 98.12 192 LEU A C 1
ATOM 1562 O O . LEU A 1 192 ? 21.915 -0.062 -11.363 1.00 98.12 192 LEU A O 1
ATOM 1566 N N . GLY A 1 193 ? 21.629 -0.725 -13.484 1.00 98.12 193 GLY A N 1
ATOM 1567 C CA . GLY A 1 193 ? 20.350 -0.033 -13.664 1.00 98.12 193 GLY A CA 1
ATOM 1568 C C . GLY A 1 193 ? 19.281 -0.512 -12.680 1.00 98.12 193 GLY A C 1
ATOM 1569 O O . GLY A 1 193 ? 18.533 0.301 -12.144 1.00 98.12 193 GLY A O 1
ATOM 1570 N N . SER A 1 194 ? 19.266 -1.813 -12.377 1.00 98.56 194 SER A N 1
ATOM 1571 C CA . SER A 1 194 ? 18.344 -2.387 -11.391 1.00 98.56 194 SER A CA 1
ATOM 1572 C C . SER A 1 194 ? 18.688 -1.957 -9.969 1.00 98.56 194 SER A C 1
ATOM 1574 O O . SER A 1 194 ? 17.793 -1.569 -9.230 1.00 98.56 194 SER A O 1
ATOM 1576 N N . ILE A 1 195 ? 19.970 -1.960 -9.588 1.00 98.38 195 ILE A N 1
ATOM 1577 C CA . ILE A 1 195 ? 20.402 -1.471 -8.273 1.00 98.38 195 ILE A CA 1
ATOM 1578 C C . ILE A 1 195 ? 20.099 0.013 -8.115 1.00 98.38 195 ILE A C 1
ATOM 1580 O O . ILE A 1 195 ? 19.535 0.381 -7.094 1.00 98.38 195 ILE A O 1
ATOM 1584 N N . LEU A 1 196 ? 20.396 0.842 -9.120 1.00 97.88 196 LEU A N 1
ATOM 1585 C CA . LEU A 1 196 ? 20.118 2.275 -9.052 1.00 97.88 196 LEU A CA 1
ATOM 1586 C C . LEU A 1 196 ? 18.616 2.561 -8.941 1.00 97.88 196 LEU A C 1
ATOM 1588 O O . LEU A 1 196 ? 18.246 3.387 -8.112 1.00 97.88 196 LEU A O 1
ATOM 1592 N N . MET A 1 197 ? 17.755 1.848 -9.685 1.00 98.06 197 MET A N 1
ATOM 1593 C CA . MET A 1 197 ? 16.300 1.936 -9.492 1.00 98.06 197 MET A CA 1
ATOM 1594 C C . MET A 1 197 ? 15.906 1.480 -8.084 1.00 98.06 197 MET A C 1
ATOM 1596 O O . MET A 1 197 ? 15.177 2.184 -7.396 1.00 98.06 197 MET A O 1
ATOM 1600 N N . GLY A 1 198 ? 16.415 0.330 -7.637 1.00 97.38 198 GLY A N 1
ATOM 1601 C CA . GLY A 1 198 ? 16.129 -0.232 -6.320 1.00 97.38 198 GLY A CA 1
ATOM 1602 C C . GLY A 1 198 ? 16.517 0.689 -5.168 1.00 97.38 198 GLY A C 1
ATOM 1603 O O . GLY A 1 198 ? 15.802 0.772 -4.171 1.00 97.38 198 GLY A O 1
ATOM 1604 N N . SER A 1 199 ? 17.630 1.402 -5.306 1.00 96.69 199 SER A N 1
ATOM 1605 C CA . SER A 1 199 ? 18.105 2.371 -4.324 1.00 96.69 199 SER A CA 1
ATOM 1606 C C . SER A 1 199 ? 17.510 3.770 -4.492 1.00 96.69 199 SER A C 1
ATOM 1608 O O . SER A 1 199 ? 17.820 4.650 -3.693 1.00 96.69 199 SER A O 1
ATOM 1610 N N . HIS A 1 200 ? 16.699 4.007 -5.527 1.00 94.94 200 HIS A N 1
ATOM 1611 C CA . HIS A 1 200 ? 16.133 5.322 -5.800 1.00 94.94 200 HIS A CA 1
ATOM 1612 C C . HIS A 1 200 ? 15.000 5.631 -4.806 1.00 94.94 200 HIS A C 1
ATOM 1614 O O . HIS A 1 200 ? 14.045 4.850 -4.724 1.00 94.94 200 HIS A O 1
ATOM 1620 N N . PRO A 1 201 ? 15.020 6.778 -4.101 1.00 92.12 201 PRO A N 1
ATOM 1621 C CA . PRO A 1 201 ? 14.020 7.103 -3.085 1.00 92.12 201 PRO A CA 1
ATOM 1622 C C . PRO A 1 201 ? 12.568 7.009 -3.568 1.00 92.12 201 PRO A C 1
ATOM 1624 O O . PRO A 1 201 ? 11.755 6.392 -2.894 1.00 92.12 201 PRO A O 1
ATOM 1627 N N . MET A 1 202 ? 12.231 7.506 -4.765 1.00 91.44 202 MET A N 1
ATOM 1628 C CA . MET A 1 202 ? 10.854 7.389 -5.285 1.00 91.44 202 MET A CA 1
ATOM 1629 C C . MET A 1 202 ? 10.408 5.931 -5.490 1.00 91.44 202 MET A C 1
ATOM 1631 O O . MET A 1 202 ? 9.244 5.611 -5.279 1.00 91.44 202 MET A O 1
ATOM 1635 N N . PHE A 1 203 ? 11.318 5.027 -5.874 1.00 94.81 203 PHE A N 1
ATOM 1636 C CA . PHE A 1 203 ? 10.988 3.607 -6.047 1.00 94.81 203 PHE A CA 1
ATOM 1637 C C . PHE A 1 203 ? 10.808 2.906 -4.697 1.00 94.81 203 PHE A C 1
ATOM 1639 O O . PHE A 1 203 ? 9.884 2.108 -4.532 1.00 94.81 203 PHE A O 1
ATOM 1646 N N . ILE A 1 204 ? 11.674 3.232 -3.731 1.00 95.00 204 ILE A N 1
ATOM 1647 C CA . ILE A 1 204 ? 11.574 2.751 -2.349 1.00 95.00 204 ILE A CA 1
ATOM 1648 C C . ILE A 1 204 ? 10.279 3.255 -1.714 1.00 95.00 204 ILE A C 1
ATOM 1650 O O . ILE A 1 204 ? 9.582 2.476 -1.080 1.00 95.00 204 ILE A O 1
ATOM 1654 N N . GLY A 1 205 ? 9.921 4.522 -1.933 1.00 91.56 205 GLY A N 1
ATOM 1655 C CA . GLY A 1 205 ? 8.683 5.110 -1.436 1.00 91.56 205 GLY A CA 1
ATOM 1656 C C . GLY A 1 205 ? 7.435 4.431 -1.999 1.00 91.56 205 GLY A C 1
ATOM 1657 O O . GLY A 1 205 ? 6.564 4.027 -1.234 1.00 91.56 205 GLY A O 1
ATOM 1658 N N . ALA A 1 206 ? 7.397 4.241 -3.321 1.00 92.19 206 ALA A N 1
ATOM 1659 C CA . ALA A 1 206 ? 6.286 3.599 -4.022 1.00 92.19 206 ALA A CA 1
ATOM 1660 C C . ALA A 1 206 ? 6.084 2.123 -3.630 1.00 92.19 206 ALA A C 1
ATOM 1662 O O . ALA A 1 206 ? 4.952 1.656 -3.555 1.00 92.19 206 ALA A O 1
ATOM 1663 N N . ASN A 1 207 ? 7.171 1.377 -3.384 1.00 93.81 207 ASN A N 1
ATOM 1664 C CA . ASN A 1 207 ? 7.095 -0.024 -2.940 1.00 93.81 207 ASN A CA 1
ATOM 1665 C C . ASN A 1 207 ? 7.001 -0.175 -1.417 1.00 93.81 207 ASN A C 1
ATOM 1667 O O . ASN A 1 207 ? 6.647 -1.246 -0.941 1.00 93.81 207 ASN A O 1
ATOM 1671 N N . GLY A 1 208 ? 7.350 0.861 -0.658 1.00 92.56 208 GLY A N 1
ATOM 1672 C CA . GLY A 1 208 ? 7.380 0.876 0.803 1.00 92.56 208 GLY A CA 1
ATOM 1673 C C . GLY A 1 208 ? 6.041 1.211 1.454 1.00 92.56 208 GLY A C 1
ATOM 1674 O O . GLY A 1 208 ? 6.005 1.642 2.603 1.00 92.56 208 GLY A O 1
ATOM 1675 N N . SER A 1 209 ? 4.947 1.096 0.710 1.00 92.00 209 SER A N 1
ATOM 1676 C CA . SER A 1 209 ? 3.599 1.435 1.143 1.00 92.00 209 SER A CA 1
ATOM 1677 C C . SER A 1 209 ? 2.601 0.491 0.492 1.00 92.00 209 SER A C 1
ATOM 1679 O O . SER A 1 209 ? 2.780 0.120 -0.667 1.00 92.00 209 SER A O 1
ATOM 1681 N N . THR A 1 210 ? 1.513 0.164 1.197 1.00 94.25 210 THR A N 1
ATOM 1682 C CA . THR A 1 210 ? 0.422 -0.647 0.629 1.00 94.25 210 THR A CA 1
ATOM 1683 C C . THR A 1 210 ? -0.418 0.113 -0.395 1.00 94.25 210 THR A C 1
ATOM 1685 O O . THR A 1 210 ? -1.383 -0.429 -0.943 1.00 94.25 210 THR A O 1
ATOM 1688 N N . TYR A 1 211 ? -0.055 1.364 -0.690 1.00 93.44 211 TYR A N 1
ATOM 1689 C CA . TYR A 1 211 ? -0.588 2.052 -1.846 1.00 93.44 211 TYR A CA 1
ATOM 1690 C C . TYR A 1 211 ? -0.248 1.308 -3.144 1.00 93.44 211 TYR A C 1
ATOM 1692 O O . TYR A 1 211 ? 0.729 0.575 -3.263 1.00 93.44 211 TYR A O 1
ATOM 1700 N N . LEU A 1 212 ? -1.086 1.515 -4.147 1.00 93.69 212 LEU A N 1
ATOM 1701 C CA . LEU A 1 212 ? -1.137 0.717 -5.371 1.00 93.69 212 LEU A CA 1
ATOM 1702 C C . LEU A 1 212 ? 0.066 0.853 -6.322 1.00 93.69 212 LEU A C 1
ATOM 1704 O O . LEU A 1 212 ? 0.176 0.094 -7.285 1.00 93.69 212 LEU A O 1
ATOM 1708 N N . GLU A 1 213 ? 0.964 1.812 -6.091 1.00 92.31 213 GLU A N 1
ATOM 1709 C CA . GLU A 1 213 ? 2.040 2.152 -7.030 1.00 92.31 213 GLU A CA 1
ATOM 1710 C C . GLU A 1 213 ? 3.046 1.019 -7.213 1.00 92.31 213 GLU A C 1
ATOM 1712 O O . GLU A 1 213 ? 3.413 0.711 -8.349 1.00 92.31 213 GLU A O 1
ATOM 1717 N N . GLY A 1 214 ? 3.462 0.366 -6.121 1.00 93.75 214 GLY A N 1
ATOM 1718 C CA . GLY A 1 214 ? 4.348 -0.797 -6.186 1.00 93.75 214 GLY A CA 1
ATOM 1719 C C . GLY A 1 214 ? 3.764 -1.902 -7.074 1.00 93.75 214 GLY A C 1
ATOM 1720 O O . GLY A 1 214 ? 4.454 -2.432 -7.949 1.00 93.75 214 GLY A O 1
ATOM 1721 N N . GLY A 1 215 ? 2.461 -2.170 -6.935 1.00 96.12 215 GLY A N 1
ATOM 1722 C CA . GLY A 1 215 ? 1.721 -3.093 -7.797 1.00 96.12 215 GLY A CA 1
ATOM 1723 C C . GLY A 1 215 ? 1.702 -2.657 -9.262 1.00 96.12 215 GLY A C 1
ATOM 1724 O O . GLY A 1 215 ? 1.992 -3.459 -10.152 1.00 96.12 215 GLY A O 1
ATOM 1725 N N . CYS A 1 216 ? 1.433 -1.378 -9.534 1.00 96.88 216 CYS A N 1
ATOM 1726 C CA . CYS A 1 216 ? 1.464 -0.841 -10.894 1.00 96.88 216 CYS A CA 1
ATOM 1727 C C . CYS A 1 216 ? 2.847 -0.977 -11.551 1.00 96.88 216 CYS A C 1
ATOM 1729 O O . CYS A 1 216 ? 2.955 -1.416 -12.697 1.00 96.88 216 CYS A O 1
ATOM 1731 N N . ILE A 1 217 ? 3.924 -0.665 -10.826 1.00 97.44 217 ILE A N 1
ATOM 1732 C CA . ILE A 1 217 ? 5.295 -0.813 -11.329 1.00 97.44 217 ILE A CA 1
ATOM 1733 C C . ILE A 1 217 ? 5.584 -2.276 -11.694 1.00 97.44 217 ILE A C 1
ATOM 1735 O O . ILE A 1 217 ? 6.131 -2.550 -12.768 1.00 97.44 217 ILE A O 1
ATOM 1739 N N . VAL A 1 218 ? 5.177 -3.218 -10.837 1.00 98.19 218 VAL A N 1
ATOM 1740 C CA . VAL A 1 218 ? 5.299 -4.658 -11.093 1.00 98.19 218 VAL A CA 1
ATOM 1741 C C . VAL A 1 218 ? 4.551 -5.058 -12.362 1.00 98.19 218 VAL A C 1
ATOM 1743 O O . VAL A 1 218 ? 5.147 -5.672 -13.249 1.00 98.19 218 VAL A O 1
ATOM 1746 N N . TYR A 1 219 ? 3.276 -4.689 -12.494 1.00 98.62 219 TYR A N 1
ATOM 1747 C CA . TYR A 1 219 ? 2.474 -5.065 -13.656 1.00 98.62 219 TYR A CA 1
ATOM 1748 C C . TYR A 1 219 ? 2.984 -4.437 -14.962 1.00 98.62 219 TYR A C 1
ATOM 1750 O O . TYR A 1 219 ? 3.009 -5.119 -15.993 1.00 98.62 219 TYR A O 1
ATOM 1758 N N . LEU A 1 220 ? 3.460 -3.186 -14.937 1.00 98.31 220 LEU A N 1
ATOM 1759 C CA . LEU A 1 220 ? 4.087 -2.543 -16.096 1.00 98.31 220 LEU A CA 1
ATOM 1760 C C . LEU A 1 220 ? 5.345 -3.306 -16.538 1.00 98.31 220 LEU A C 1
ATOM 1762 O O . LEU A 1 220 ? 5.487 -3.662 -17.711 1.00 98.31 220 LEU A O 1
ATOM 1766 N N . LEU A 1 221 ? 6.256 -3.585 -15.603 1.00 98.69 221 LEU A N 1
ATOM 1767 C CA . LEU A 1 221 ? 7.509 -4.269 -15.913 1.00 98.69 221 LEU A CA 1
ATOM 1768 C C . LEU A 1 221 ? 7.274 -5.715 -16.365 1.00 98.69 221 LEU A C 1
ATOM 1770 O O . LEU A 1 221 ? 7.880 -6.143 -17.347 1.00 98.69 221 LEU A O 1
ATOM 1774 N N . LEU A 1 222 ? 6.355 -6.447 -15.729 1.00 98.69 222 LEU A N 1
ATOM 1775 C CA . LEU A 1 222 ? 5.959 -7.791 -16.162 1.00 98.69 222 LEU A CA 1
ATOM 1776 C C . LEU A 1 222 ? 5.338 -7.785 -17.560 1.00 98.69 222 LEU A C 1
ATOM 1778 O O . LEU A 1 222 ? 5.645 -8.672 -18.359 1.00 98.69 222 LEU A O 1
ATOM 1782 N N . THR A 1 223 ? 4.536 -6.768 -17.893 1.00 98.75 223 THR A N 1
ATOM 1783 C CA . THR A 1 223 ? 4.012 -6.587 -19.255 1.00 98.75 223 THR A CA 1
ATOM 1784 C C . THR A 1 223 ? 5.166 -6.512 -20.251 1.00 98.75 223 THR A C 1
ATOM 1786 O O . THR A 1 223 ? 5.198 -7.264 -21.225 1.00 98.75 223 THR A O 1
ATOM 1789 N N . PHE A 1 224 ? 6.169 -5.671 -19.993 1.00 98.62 224 PHE A N 1
ATOM 1790 C CA . PHE A 1 224 ? 7.324 -5.527 -20.884 1.00 98.62 224 PHE A CA 1
ATOM 1791 C C . PHE A 1 224 ? 8.206 -6.779 -20.928 1.00 98.62 224 PHE A C 1
ATOM 1793 O O . PHE A 1 224 ? 8.718 -7.127 -21.998 1.00 98.62 224 PHE A O 1
ATOM 1800 N N . VAL A 1 225 ? 8.369 -7.490 -19.807 1.00 98.69 225 VAL A N 1
ATOM 1801 C CA . VAL A 1 225 ? 9.072 -8.783 -19.760 1.00 98.69 225 VAL A CA 1
ATOM 1802 C C . VAL A 1 225 ? 8.367 -9.793 -20.657 1.00 98.69 225 VAL A C 1
ATOM 1804 O O . VAL A 1 225 ? 9.026 -10.434 -21.474 1.00 98.69 225 VAL A O 1
ATOM 1807 N N . CYS A 1 226 ? 7.042 -9.899 -20.563 1.00 98.62 226 CYS A N 1
ATOM 1808 C CA . CYS A 1 226 ? 6.246 -10.811 -21.377 1.00 98.62 226 CYS A CA 1
ATOM 1809 C C . CYS A 1 226 ? 6.301 -10.437 -22.868 1.00 98.62 226 CYS A C 1
ATOM 1811 O O . CYS A 1 226 ? 6.561 -11.304 -23.706 1.00 98.62 226 CYS A O 1
ATOM 1813 N N . LEU A 1 227 ? 6.186 -9.144 -23.204 1.00 97.38 227 LEU A N 1
ATOM 1814 C CA . LEU A 1 227 ? 6.381 -8.652 -24.575 1.00 97.38 227 LEU A CA 1
ATOM 1815 C C . LEU A 1 227 ? 7.772 -9.023 -25.110 1.00 97.38 227 LEU A C 1
ATOM 1817 O O . LEU A 1 227 ? 7.886 -9.551 -26.215 1.00 97.38 227 LEU A O 1
ATOM 1821 N N . THR A 1 228 ? 8.824 -8.834 -24.312 1.00 96.25 228 THR A N 1
ATOM 1822 C CA . THR A 1 228 ? 10.202 -9.206 -24.676 1.00 96.25 228 THR A CA 1
ATOM 1823 C C . THR A 1 228 ? 10.359 -10.718 -24.841 1.00 96.25 228 THR A C 1
ATOM 1825 O O . THR A 1 228 ? 10.961 -11.192 -25.808 1.00 96.25 228 THR A O 1
ATOM 1828 N N . ARG A 1 229 ? 9.792 -11.507 -23.922 1.00 96.19 229 ARG A N 1
ATOM 1829 C CA . ARG A 1 229 ? 9.911 -12.968 -23.923 1.00 96.19 229 ARG A CA 1
ATOM 1830 C C . ARG A 1 229 ? 9.171 -13.606 -25.092 1.00 96.19 229 ARG A C 1
ATOM 1832 O O . ARG A 1 229 ? 9.690 -14.580 -25.639 1.00 96.19 229 ARG A O 1
ATOM 1839 N N . SER A 1 230 ? 8.056 -13.018 -25.532 1.00 95.56 230 SER A N 1
ATOM 1840 C CA . SER A 1 230 ? 7.294 -13.477 -26.701 1.00 95.56 230 SER A CA 1
ATOM 1841 C C . SER A 1 230 ? 8.153 -13.614 -27.964 1.00 95.56 230 SER A C 1
ATOM 1843 O O . SER A 1 230 ? 7.876 -14.451 -28.809 1.00 95.56 230 SER A O 1
ATOM 1845 N N . ARG A 1 231 ? 9.256 -12.864 -28.082 1.00 89.88 231 ARG A N 1
ATOM 1846 C CA . ARG A 1 231 ? 10.158 -12.915 -29.246 1.00 89.88 231 ARG A CA 1
ATOM 1847 C C . ARG A 1 231 ? 11.065 -14.141 -29.295 1.00 89.88 231 ARG A C 1
ATOM 1849 O O . ARG A 1 231 ? 11.575 -14.477 -30.356 1.00 89.88 231 ARG A O 1
ATOM 1856 N N . SER A 1 232 ? 11.320 -14.764 -28.149 1.00 87.94 232 SER A N 1
ATOM 1857 C CA . SER A 1 232 ? 12.340 -15.813 -27.996 1.00 87.94 232 SER A CA 1
ATOM 1858 C C . SER A 1 232 ? 11.792 -17.112 -27.409 1.00 87.94 232 SER A C 1
ATOM 1860 O O . SER A 1 232 ? 12.559 -18.030 -27.112 1.00 87.94 232 SER A O 1
ATOM 1862 N N . ALA A 1 233 ? 10.488 -17.174 -27.151 1.00 92.00 233 ALA A N 1
ATOM 1863 C CA . ALA A 1 233 ? 9.826 -18.354 -26.624 1.00 92.00 233 ALA A CA 1
ATOM 1864 C C . ALA A 1 233 ? 9.349 -19.267 -27.760 1.00 92.00 233 ALA A C 1
ATOM 1866 O O . ALA A 1 233 ? 9.012 -18.797 -28.841 1.00 92.00 233 ALA A O 1
ATOM 1867 N N . SER A 1 234 ? 9.266 -20.569 -27.482 1.00 91.38 234 SER A N 1
ATOM 1868 C CA . SER A 1 234 ? 8.647 -21.549 -28.384 1.00 91.38 234 SER A CA 1
ATOM 1869 C C . SER A 1 234 ? 7.143 -21.317 -28.566 1.00 91.38 234 SER A C 1
ATOM 1871 O O . SER A 1 234 ? 6.595 -21.652 -29.609 1.00 91.38 234 SER A O 1
ATOM 1873 N N . VAL A 1 235 ? 6.491 -20.727 -27.558 1.00 94.25 235 VAL A N 1
ATOM 1874 C CA . VAL A 1 235 ? 5.061 -20.385 -27.531 1.00 94.25 235 VAL A CA 1
ATOM 1875 C C . VAL A 1 235 ? 4.882 -18.866 -27.376 1.00 94.25 235 VAL A C 1
ATOM 1877 O O . VAL A 1 235 ? 4.577 -18.388 -26.283 1.00 94.25 235 VAL A O 1
ATOM 1880 N N . PRO A 1 236 ? 5.135 -18.073 -28.435 1.00 93.56 236 PRO A N 1
ATOM 1881 C CA . PRO A 1 236 ? 5.099 -16.607 -28.377 1.00 93.56 236 PRO A CA 1
ATOM 1882 C C . PRO A 1 236 ? 3.733 -16.064 -27.932 1.00 93.56 236 PRO A C 1
ATOM 1884 O O . PRO A 1 236 ? 3.669 -15.117 -27.147 1.00 93.56 236 PRO A O 1
ATOM 1887 N N . ASP A 1 237 ? 2.654 -16.709 -28.374 1.00 96.69 237 ASP A N 1
ATOM 1888 C CA . ASP A 1 237 ? 1.274 -16.289 -28.129 1.00 96.69 237 ASP A CA 1
ATOM 1889 C C . ASP A 1 237 ? 0.905 -16.329 -26.643 1.00 96.69 237 ASP A C 1
ATOM 1891 O O . ASP A 1 237 ? 0.294 -15.393 -26.135 1.00 96.69 237 ASP A O 1
ATOM 1895 N N . ALA A 1 238 ? 1.361 -17.349 -25.907 1.00 97.69 238 ALA A N 1
ATOM 1896 C CA . ALA A 1 238 ? 1.132 -17.454 -24.465 1.00 97.69 238 ALA A CA 1
ATOM 1897 C C . ALA A 1 238 ? 1.743 -16.268 -23.697 1.00 97.69 238 ALA A C 1
ATOM 1899 O O . ALA A 1 238 ? 1.144 -15.758 -22.754 1.00 97.69 238 ALA A O 1
ATOM 1900 N N . TRP A 1 239 ? 2.911 -15.784 -24.130 1.00 98.00 239 TRP A N 1
ATOM 1901 C CA . TRP A 1 239 ? 3.545 -14.606 -23.536 1.00 98.00 239 TRP A CA 1
ATOM 1902 C C . TRP A 1 239 ? 2.845 -13.304 -23.924 1.00 98.00 239 TRP A C 1
ATOM 1904 O O . TRP A 1 239 ? 2.810 -12.380 -23.120 1.00 98.00 239 TRP A O 1
ATOM 1914 N N . LEU A 1 240 ? 2.259 -13.216 -25.119 1.00 98.38 240 LEU A N 1
ATOM 1915 C CA . LEU A 1 240 ? 1.440 -12.064 -25.511 1.00 98.38 240 LEU A CA 1
ATOM 1916 C C . LEU A 1 240 ? 0.127 -12.013 -24.720 1.00 98.38 240 LEU A C 1
ATOM 1918 O O . LEU A 1 240 ? -0.249 -10.943 -24.247 1.00 98.38 240 LEU A O 1
ATOM 1922 N N . ILE A 1 241 ? -0.513 -13.166 -24.500 1.00 98.69 241 ILE A N 1
ATOM 1923 C CA . ILE A 1 241 ? -1.665 -13.304 -23.597 1.00 98.69 241 ILE A CA 1
ATOM 1924 C C . ILE A 1 241 ? -1.261 -12.891 -22.173 1.00 98.69 241 ILE A C 1
ATOM 1926 O O . ILE A 1 241 ? -1.932 -12.067 -21.560 1.00 98.69 241 ILE A O 1
ATOM 1930 N N . ALA A 1 242 ? -0.134 -13.383 -21.652 1.00 98.62 242 ALA A N 1
ATOM 1931 C CA . ALA A 1 242 ? 0.350 -12.983 -20.329 1.00 98.62 242 ALA A CA 1
ATOM 1932 C C . ALA A 1 242 ? 0.635 -11.472 -20.238 1.00 98.62 242 ALA A C 1
ATOM 1934 O O . ALA A 1 242 ? 0.262 -10.840 -19.253 1.00 98.62 242 ALA A O 1
ATOM 1935 N N . ALA A 1 243 ? 1.225 -10.869 -21.278 1.00 98.69 243 ALA A N 1
ATOM 1936 C CA . ALA A 1 243 ? 1.449 -9.425 -21.341 1.00 98.69 243 ALA A CA 1
ATOM 1937 C C . ALA A 1 243 ? 0.130 -8.643 -21.263 1.00 98.69 243 ALA A C 1
ATOM 1939 O O . ALA A 1 243 ? 0.031 -7.683 -20.504 1.00 98.69 243 ALA A O 1
ATOM 1940 N N . GLY A 1 244 ? -0.888 -9.082 -22.005 1.00 98.69 244 GLY A N 1
ATOM 1941 C CA . GLY A 1 244 ? -2.225 -8.499 -21.962 1.00 98.69 244 GLY A CA 1
ATOM 1942 C C . GLY A 1 244 ? -2.896 -8.619 -20.597 1.00 98.69 244 GLY A C 1
ATOM 1943 O O . GLY A 1 244 ? -3.492 -7.658 -20.113 1.00 98.69 244 GLY A O 1
ATOM 1944 N N . ALA A 1 245 ? -2.749 -9.773 -19.943 1.00 98.81 245 ALA A N 1
ATOM 1945 C CA . ALA A 1 245 ? -3.265 -10.000 -18.598 1.00 98.81 245 ALA A CA 1
ATOM 1946 C C . ALA A 1 245 ? -2.578 -9.095 -17.560 1.00 98.81 245 ALA A C 1
ATOM 1948 O O . ALA A 1 245 ? -3.259 -8.466 -16.751 1.00 98.81 245 ALA A O 1
ATOM 1949 N N . CYS A 1 246 ? -1.247 -8.961 -17.607 1.00 98.69 246 CYS A N 1
ATOM 1950 C CA . CYS A 1 246 ? -0.513 -8.030 -16.743 1.00 98.69 246 CYS A CA 1
ATOM 1951 C C . CYS A 1 246 ? -0.915 -6.571 -17.004 1.00 98.69 246 CYS A C 1
ATOM 1953 O O . CYS A 1 246 ? -1.108 -5.822 -16.051 1.00 98.69 246 CYS A O 1
ATOM 1955 N N . TRP A 1 247 ? -1.097 -6.173 -18.267 1.00 98.62 247 TRP A N 1
ATOM 1956 C CA . TRP A 1 247 ? -1.515 -4.815 -18.622 1.00 98.62 247 TRP A CA 1
ATOM 1957 C C . TRP A 1 247 ? -2.932 -4.481 -18.148 1.00 98.62 247 TRP A C 1
ATOM 1959 O O . TRP A 1 247 ? -3.187 -3.398 -17.626 1.00 98.62 247 TRP A O 1
ATOM 1969 N N . ALA A 1 248 ? -3.871 -5.415 -18.289 1.00 98.38 248 ALA A N 1
ATOM 1970 C CA . ALA A 1 248 ? -5.207 -5.243 -17.734 1.00 98.38 248 ALA A CA 1
ATOM 1971 C C . ALA A 1 248 ? -5.173 -5.229 -16.196 1.00 98.38 248 ALA A C 1
ATOM 1973 O O . ALA A 1 248 ? -5.825 -4.387 -15.589 1.00 98.38 248 ALA A O 1
ATOM 1974 N N . GLY A 1 249 ? -4.351 -6.073 -15.560 1.00 98.25 249 GLY A N 1
ATOM 1975 C CA . GLY A 1 249 ? -4.105 -6.027 -14.114 1.00 98.25 249 GLY A CA 1
ATOM 1976 C C . GLY A 1 249 ? -3.578 -4.668 -13.641 1.00 98.25 249 GLY A C 1
ATOM 1977 O O . GLY A 1 249 ? -4.046 -4.146 -12.629 1.00 98.25 249 GLY A O 1
ATOM 1978 N N . LEU A 1 250 ? -2.679 -4.050 -14.413 1.00 97.69 250 LEU A N 1
ATOM 1979 C CA . LEU A 1 250 ? -2.215 -2.679 -14.198 1.00 97.69 250 LEU A CA 1
ATOM 1980 C C . LEU A 1 250 ? -3.372 -1.675 -14.263 1.00 97.69 250 LEU A C 1
ATOM 1982 O O . LEU A 1 250 ? -3.572 -0.911 -13.322 1.00 97.69 250 LEU A O 1
ATOM 1986 N N . ALA A 1 251 ? -4.150 -1.692 -15.347 1.00 96.62 251 ALA A N 1
ATOM 1987 C CA . ALA A 1 251 ? -5.268 -0.769 -15.536 1.00 96.62 251 ALA A CA 1
ATOM 1988 C C . ALA A 1 251 ? -6.355 -0.936 -14.456 1.00 96.62 251 ALA A C 1
ATOM 1990 O O . ALA A 1 251 ? -6.926 0.046 -13.993 1.00 96.62 251 ALA A O 1
ATOM 1991 N N . TYR A 1 252 ? -6.612 -2.163 -14.005 1.00 97.12 252 TYR A N 1
ATOM 1992 C CA . TYR A 1 252 ? -7.552 -2.444 -12.916 1.00 97.12 252 TYR A CA 1
ATOM 1993 C C . TYR A 1 252 ? -6.989 -2.139 -11.525 1.00 97.12 252 TYR A C 1
ATOM 1995 O O . TYR A 1 252 ? -7.750 -1.948 -10.581 1.00 97.12 252 TYR A O 1
ATOM 2003 N N . THR A 1 253 ? -5.667 -2.065 -11.377 1.00 96.00 253 THR A N 1
ATOM 2004 C CA . THR A 1 253 ? -5.041 -1.550 -10.154 1.00 96.00 253 THR A CA 1
ATOM 2005 C C . THR A 1 253 ? -5.159 -0.032 -10.113 1.00 96.00 253 THR A C 1
ATOM 2007 O O . THR A 1 253 ? -5.576 0.527 -9.100 1.00 96.00 253 THR A O 1
ATOM 2010 N N . TYR A 1 254 ? -4.861 0.637 -11.231 1.00 93.69 254 TYR A N 1
ATOM 2011 C CA . TYR A 1 254 ? -5.061 2.070 -11.363 1.00 93.69 254 TYR A CA 1
ATOM 2012 C C . TYR A 1 254 ? -5.416 2.495 -12.796 1.00 93.69 254 TYR A C 1
ATOM 2014 O O . TYR A 1 254 ? -4.562 2.545 -13.683 1.00 93.69 254 TYR A O 1
ATOM 2022 N N . ILE A 1 255 ? -6.682 2.882 -12.999 1.00 92.75 255 ILE A N 1
ATOM 2023 C CA . ILE A 1 255 ? -7.263 3.155 -14.327 1.00 92.75 255 ILE A CA 1
ATOM 2024 C C . ILE A 1 255 ? -6.498 4.201 -15.132 1.00 92.75 255 ILE A C 1
ATOM 2026 O O . ILE A 1 255 ? -6.398 4.085 -16.352 1.00 92.75 255 ILE A O 1
ATOM 2030 N N . PHE A 1 256 ? -5.909 5.193 -14.461 1.00 90.38 256 PHE A N 1
ATOM 2031 C CA . PHE A 1 256 ? -5.177 6.257 -15.130 1.00 90.38 256 PHE A CA 1
ATOM 2032 C C . PHE A 1 256 ? -4.027 5.726 -16.006 1.00 90.38 256 PHE A C 1
ATOM 2034 O O . PHE A 1 256 ? -3.764 6.271 -17.075 1.00 90.38 256 PHE A O 1
ATOM 2041 N N . TRP A 1 257 ? -3.398 4.606 -15.638 1.00 92.50 257 TRP A N 1
ATOM 2042 C CA . TRP A 1 257 ? -2.272 4.041 -16.387 1.00 92.50 257 TRP A CA 1
ATOM 2043 C C . TRP A 1 257 ? -2.649 3.537 -17.786 1.00 92.50 257 TRP A C 1
ATOM 2045 O O . TRP A 1 257 ? -1.762 3.317 -18.610 1.00 92.50 257 TRP A O 1
ATOM 2055 N N . ILE A 1 258 ? -3.942 3.426 -18.115 1.00 93.94 258 ILE A N 1
ATOM 2056 C CA . ILE A 1 258 ? -4.389 3.066 -19.466 1.00 93.94 258 ILE A CA 1
ATOM 2057 C C . ILE A 1 258 ? -3.877 4.042 -20.537 1.00 93.94 258 ILE A C 1
ATOM 2059 O O . ILE A 1 258 ? -3.678 3.639 -21.686 1.00 93.94 258 ILE A O 1
ATOM 2063 N N . VAL A 1 259 ? -3.580 5.296 -20.172 1.00 94.12 259 VAL A N 1
ATOM 2064 C CA . VAL A 1 259 ? -2.999 6.298 -21.086 1.00 94.12 259 VAL A CA 1
ATOM 2065 C C . VAL A 1 259 ? -1.620 5.887 -21.605 1.00 94.12 259 VAL A C 1
ATOM 2067 O O . VAL A 1 259 ? -1.190 6.352 -22.655 1.00 94.12 259 VAL A O 1
ATOM 2070 N N . LEU A 1 260 ? -0.939 4.972 -20.911 1.00 95.94 260 LEU A N 1
ATOM 2071 C CA . LEU A 1 260 ? 0.347 4.417 -21.313 1.00 95.94 260 LEU A CA 1
ATOM 2072 C C . LEU A 1 260 ? 0.203 3.216 -22.269 1.00 95.94 260 LEU A C 1
ATOM 2074 O O . LEU A 1 260 ? 1.209 2.622 -22.638 1.00 95.94 260 LEU A O 1
ATOM 2078 N N . THR A 1 261 ? -1.001 2.852 -22.730 1.00 97.31 261 THR A N 1
ATOM 2079 C CA . THR A 1 261 ? -1.197 1.704 -23.647 1.00 97.31 261 THR A CA 1
ATOM 2080 C C . THR A 1 261 ? -0.346 1.809 -24.922 1.00 97.31 261 THR A C 1
ATOM 2082 O O . THR A 1 261 ? 0.247 0.804 -25.329 1.00 97.31 261 THR A O 1
ATOM 2085 N N . PRO A 1 262 ? -0.175 2.996 -25.545 1.00 97.62 262 PRO A N 1
ATOM 2086 C CA . PRO A 1 262 ? 0.712 3.120 -26.701 1.00 97.62 262 PRO A CA 1
ATOM 2087 C C . PRO A 1 262 ? 2.188 2.827 -26.393 1.00 97.62 262 PRO A C 1
ATOM 2089 O O . PRO A 1 262 ? 2.904 2.408 -27.302 1.00 97.62 262 PRO A O 1
ATOM 2092 N N . CYS A 1 263 ? 2.638 2.932 -25.133 1.00 97.62 263 CYS A N 1
ATOM 2093 C CA . CYS A 1 263 ? 3.975 2.487 -24.726 1.00 97.62 263 CYS A CA 1
ATOM 2094 C C . CYS A 1 263 ? 4.194 1.006 -25.051 1.00 97.62 263 CYS A C 1
ATOM 2096 O O . CYS A 1 263 ? 5.246 0.651 -25.574 1.00 97.62 263 CYS A O 1
ATOM 2098 N N . CYS A 1 264 ? 3.205 0.139 -24.798 1.00 97.31 264 CYS A N 1
ATOM 2099 C CA . CYS A 1 264 ? 3.301 -1.291 -25.102 1.00 97.31 264 CYS A CA 1
ATOM 2100 C C . CYS A 1 264 ? 3.509 -1.538 -26.598 1.00 97.31 264 CYS A C 1
ATOM 2102 O O . CYS A 1 264 ? 4.331 -2.370 -26.980 1.00 97.31 264 CYS A O 1
ATOM 2104 N N . LEU A 1 265 ? 2.791 -0.792 -27.443 1.00 95.81 265 LEU A N 1
ATOM 2105 C CA . LEU A 1 265 ? 2.902 -0.898 -28.894 1.00 95.81 265 LEU A CA 1
ATOM 2106 C C . LEU A 1 265 ? 4.265 -0.400 -29.392 1.00 95.81 265 LEU A C 1
ATOM 2108 O O . LEU A 1 265 ? 4.936 -1.116 -30.134 1.00 95.81 265 LEU A O 1
ATOM 2112 N N . ILE A 1 266 ? 4.690 0.796 -28.965 1.00 95.69 266 ILE A N 1
ATOM 2113 C CA . ILE A 1 266 ? 5.990 1.383 -29.335 1.00 95.69 266 ILE A CA 1
ATOM 2114 C C . ILE A 1 266 ? 7.123 0.435 -28.923 1.00 95.69 266 ILE A C 1
ATOM 2116 O O . ILE A 1 266 ? 7.986 0.095 -29.740 1.00 95.69 266 ILE A O 1
ATOM 2120 N N . PHE A 1 267 ? 7.078 -0.054 -27.683 1.00 95.88 267 PHE A N 1
ATOM 2121 C CA . PHE A 1 267 ? 8.047 -0.998 -27.148 1.00 95.88 267 PHE A CA 1
ATOM 2122 C C . PHE A 1 267 ? 8.063 -2.307 -27.950 1.00 95.88 267 PHE A C 1
ATOM 2124 O O . PHE A 1 267 ? 9.123 -2.704 -28.433 1.00 95.88 267 PHE A O 1
ATOM 2131 N N . TYR A 1 268 ? 6.906 -2.939 -28.184 1.00 94.94 268 TYR A N 1
ATOM 2132 C CA . TYR A 1 268 ? 6.808 -4.202 -28.927 1.00 94.94 268 TYR A CA 1
ATOM 2133 C C . TYR A 1 268 ? 7.313 -4.092 -30.373 1.00 94.94 268 TYR A C 1
ATOM 2135 O O . TYR A 1 268 ? 8.055 -4.961 -30.844 1.00 94.94 268 TYR A O 1
ATOM 2143 N N . LEU A 1 269 ? 6.954 -3.019 -31.084 1.00 92.12 269 LEU A N 1
ATOM 2144 C CA . LEU A 1 269 ? 7.417 -2.783 -32.454 1.00 92.12 269 LEU A CA 1
ATOM 2145 C C . LEU A 1 269 ? 8.939 -2.627 -32.517 1.00 92.12 269 LEU A C 1
ATOM 2147 O O . LEU A 1 269 ? 9.574 -3.101 -33.461 1.00 92.12 269 LEU A O 1
ATOM 2151 N N . SER A 1 270 ? 9.536 -1.999 -31.504 1.00 90.38 270 SER A N 1
ATOM 2152 C CA . SER A 1 270 ? 10.978 -1.777 -31.471 1.00 90.38 270 SER A CA 1
ATOM 2153 C C . SER A 1 270 ? 11.798 -3.049 -31.304 1.00 90.38 270 SER A C 1
ATOM 2155 O O . SER A 1 270 ? 12.775 -3.236 -32.024 1.00 90.38 270 SER A O 1
ATOM 2157 N N . ILE A 1 271 ? 11.365 -3.955 -30.425 1.00 90.00 271 ILE A N 1
ATOM 2158 C CA . ILE A 1 271 ? 12.050 -5.230 -30.179 1.00 90.00 271 ILE A CA 1
ATOM 2159 C C . ILE A 1 271 ? 11.769 -6.260 -31.283 1.00 90.00 271 ILE A C 1
ATOM 2161 O O . ILE A 1 271 ? 12.495 -7.241 -31.431 1.00 90.00 271 ILE A O 1
ATOM 2165 N N . SER A 1 272 ? 10.699 -6.066 -32.060 1.00 83.06 272 SER A N 1
ATOM 2166 C CA . SER A 1 272 ? 10.289 -7.007 -33.106 1.00 83.06 272 SER A CA 1
ATOM 2167 C C . SER A 1 272 ? 11.079 -6.861 -34.397 1.00 83.06 272 SER A C 1
ATOM 2169 O O . SER A 1 272 ? 11.216 -7.824 -35.146 1.00 83.06 272 SER A O 1
ATOM 2171 N N . ALA A 1 273 ? 11.623 -5.679 -34.649 1.00 68.06 273 ALA A N 1
ATOM 2172 C CA . ALA A 1 273 ? 12.268 -5.371 -35.910 1.00 68.06 273 ALA A CA 1
ATOM 2173 C C . ALA A 1 273 ? 13.764 -5.725 -35.976 1.00 68.06 273 ALA A C 1
ATOM 2175 O O . ALA A 1 273 ? 14.311 -5.761 -37.073 1.00 68.06 273 ALA A O 1
ATOM 2176 N N . ASP A 1 274 ? 14.413 -6.029 -34.845 1.00 62.44 274 ASP A N 1
ATOM 2177 C CA . ASP A 1 274 ? 15.829 -6.441 -34.799 1.00 62.44 274 ASP A CA 1
ATOM 2178 C C . ASP A 1 274 ? 16.074 -7.846 -35.400 1.00 62.44 274 ASP A C 1
ATOM 2180 O O . ASP A 1 274 ? 17.216 -8.239 -35.621 1.00 62.44 274 ASP A O 1
ATOM 2184 N N . SER A 1 275 ? 15.016 -8.615 -35.692 1.00 55.97 275 SER A N 1
ATOM 2185 C CA . SER A 1 275 ? 15.115 -9.986 -36.219 1.00 55.97 275 SER A CA 1
ATOM 2186 C C . SER A 1 275 ? 14.840 -10.133 -37.720 1.00 55.97 275 SER A C 1
ATOM 2188 O O . SER A 1 275 ? 14.963 -11.241 -38.238 1.00 55.97 275 SER A O 1
ATOM 2190 N N . GLU A 1 276 ? 14.389 -9.083 -38.415 1.00 54.06 276 GLU A N 1
ATOM 2191 C CA . GLU A 1 276 ? 14.068 -9.164 -39.847 1.00 54.06 276 GLU A CA 1
ATOM 2192 C C . GLU A 1 276 ? 15.181 -8.543 -40.706 1.00 54.06 276 GLU A C 1
ATOM 2194 O O . GLU A 1 276 ? 15.747 -7.504 -40.374 1.00 54.06 276 GLU A O 1
ATOM 2199 N N . ILE A 1 277 ? 15.504 -9.231 -41.806 1.00 54.34 277 ILE A N 1
ATOM 2200 C CA . ILE A 1 277 ? 16.597 -8.962 -42.753 1.00 54.34 277 ILE A CA 1
ATOM 2201 C C . ILE A 1 277 ? 16.714 -7.455 -43.068 1.00 54.34 277 ILE A C 1
ATOM 2203 O O . ILE A 1 277 ? 15.699 -6.826 -43.397 1.00 54.34 277 ILE A O 1
ATOM 2207 N N . PRO A 1 278 ? 17.926 -6.863 -43.022 1.00 45.34 278 PRO A N 1
ATOM 2208 C CA . PRO A 1 278 ? 18.113 -5.445 -43.303 1.00 45.34 278 PRO A CA 1
ATOM 2209 C C . PRO A 1 278 ? 17.637 -5.116 -44.723 1.00 45.34 278 PRO A C 1
ATOM 2211 O O . PRO A 1 278 ? 18.173 -5.636 -45.699 1.00 45.34 278 PRO A O 1
ATOM 2214 N N . GLY A 1 279 ? 16.631 -4.237 -44.838 1.00 50.59 279 GLY A N 1
ATOM 2215 C CA . GLY A 1 279 ? 16.401 -3.504 -46.085 1.00 50.59 279 GLY A CA 1
ATOM 2216 C C . GLY A 1 279 ? 14.981 -3.302 -46.616 1.00 50.59 279 GLY A C 1
ATOM 2217 O O . GLY A 1 279 ? 14.903 -2.731 -47.698 1.00 50.59 279 GLY A O 1
ATOM 2218 N N . ARG A 1 280 ? 13.859 -3.702 -45.973 1.00 44.28 280 ARG A N 1
ATOM 2219 C CA . ARG A 1 280 ? 12.555 -3.546 -46.682 1.00 44.28 280 ARG A CA 1
ATOM 2220 C C . ARG A 1 280 ? 11.269 -3.061 -46.008 1.00 44.28 280 ARG A C 1
ATOM 2222 O O . ARG A 1 280 ? 10.308 -2.899 -46.754 1.00 44.28 280 ARG A O 1
ATOM 2229 N N . ARG A 1 281 ? 11.171 -2.725 -44.713 1.00 48.88 281 ARG A N 1
ATOM 2230 C CA . ARG A 1 281 ? 9.948 -2.059 -44.180 1.00 48.88 281 ARG A CA 1
ATOM 2231 C C . ARG A 1 281 ? 10.238 -1.100 -43.025 1.00 48.88 281 ARG A C 1
ATOM 2233 O O . ARG A 1 281 ? 10.808 -1.513 -42.020 1.00 48.88 281 ARG A O 1
ATOM 2240 N N . LEU A 1 282 ? 9.743 0.141 -43.129 1.00 46.88 282 LEU A N 1
ATOM 2241 C CA . LEU A 1 282 ? 9.782 1.163 -42.065 1.00 46.88 282 LEU A CA 1
ATOM 2242 C C . LEU A 1 282 ? 9.217 0.613 -40.733 1.00 46.88 282 LEU A C 1
ATOM 2244 O O . LEU A 1 282 ? 9.772 0.839 -39.659 1.00 46.88 282 LEU A O 1
ATOM 2248 N N . LEU A 1 283 ? 8.171 -0.219 -40.817 1.00 56.56 283 LEU A N 1
ATOM 2249 C CA . LEU A 1 283 ? 7.505 -0.855 -39.675 1.00 56.56 283 LEU A CA 1
ATOM 2250 C C . LEU A 1 283 ? 8.008 -2.262 -39.308 1.00 56.56 283 LEU A C 1
ATOM 2252 O O . LEU A 1 283 ? 7.542 -2.784 -38.306 1.00 56.56 283 LEU A O 1
ATOM 2256 N N . GLY A 1 284 ? 8.951 -2.866 -40.047 1.00 58.75 284 GLY A N 1
ATOM 2257 C CA . GLY A 1 284 ? 9.670 -4.108 -39.677 1.00 58.75 284 GLY A CA 1
ATOM 2258 C C . GLY A 1 284 ? 8.847 -5.354 -39.286 1.00 58.75 284 GLY A C 1
ATOM 2259 O O . GLY A 1 284 ? 9.431 -6.365 -38.927 1.00 58.75 284 GLY A O 1
ATOM 2260 N N . VAL A 1 285 ? 7.514 -5.285 -39.312 1.00 70.31 285 VAL A N 1
ATOM 2261 C CA . VAL A 1 285 ? 6.581 -6.328 -38.879 1.00 70.31 285 VAL A CA 1
ATOM 2262 C C . VAL A 1 285 ? 5.434 -6.360 -39.884 1.00 70.31 285 VAL A C 1
ATOM 2264 O O . VAL A 1 285 ? 4.889 -5.320 -40.261 1.00 70.31 285 VAL A O 1
ATOM 2267 N N . SER A 1 286 ? 5.057 -7.547 -40.364 1.00 81.44 286 SER A N 1
ATOM 2268 C CA . SER A 1 286 ? 3.873 -7.691 -41.220 1.00 81.44 286 SER A CA 1
ATOM 2269 C C . SER A 1 286 ? 2.606 -7.250 -40.464 1.00 81.44 286 SER A C 1
ATOM 2271 O O . SER A 1 286 ? 2.429 -7.708 -39.331 1.00 81.44 286 SER A O 1
ATOM 2273 N N . PRO A 1 287 ? 1.692 -6.471 -41.076 1.00 85.38 287 PRO A N 1
ATOM 2274 C CA . PRO A 1 287 ? 0.442 -6.050 -40.433 1.00 85.38 287 PRO A CA 1
ATOM 2275 C C . PRO A 1 287 ? -0.362 -7.209 -39.830 1.00 85.38 287 PRO A C 1
ATOM 2277 O O . PRO A 1 287 ? -0.924 -7.074 -38.754 1.00 85.38 287 PRO A O 1
ATOM 2280 N N . THR A 1 288 ? -0.346 -8.378 -40.473 1.00 87.31 288 THR A N 1
ATOM 2281 C CA . THR A 1 288 ? -1.012 -9.598 -39.994 1.00 87.31 288 THR A CA 1
ATOM 2282 C C . THR A 1 288 ? -0.444 -10.112 -38.671 1.00 87.31 288 THR A C 1
ATOM 2284 O O . THR A 1 288 ? -1.207 -10.408 -37.759 1.00 87.31 288 THR A O 1
ATOM 2287 N N . ARG A 1 289 ? 0.886 -10.172 -38.523 1.00 87.06 289 ARG A N 1
ATOM 2288 C CA . ARG A 1 289 ? 1.535 -10.524 -37.244 1.00 87.06 289 ARG A CA 1
ATOM 2289 C C . ARG A 1 289 ? 1.246 -9.501 -36.154 1.00 87.06 289 ARG A C 1
ATOM 2291 O O . ARG A 1 289 ? 1.051 -9.898 -35.013 1.00 87.06 289 ARG A O 1
ATOM 2298 N N . LEU A 1 290 ? 1.209 -8.211 -36.492 1.00 90.81 290 LEU A N 1
ATOM 2299 C CA . LEU A 1 290 ? 0.855 -7.175 -35.523 1.00 90.81 290 LEU A CA 1
ATOM 2300 C C . LEU A 1 290 ? -0.597 -7.335 -35.055 1.00 90.81 290 LEU A C 1
ATOM 2302 O O . LEU A 1 290 ? -0.835 -7.355 -33.855 1.00 90.81 290 LEU A O 1
ATOM 2306 N N . LEU A 1 291 ? -1.539 -7.539 -35.981 1.00 93.19 291 LEU A N 1
ATOM 2307 C CA . LEU A 1 291 ? -2.942 -7.818 -35.661 1.00 93.19 291 LEU A CA 1
ATOM 2308 C C . LEU A 1 291 ? -3.094 -9.078 -34.803 1.00 93.19 291 LEU A C 1
ATOM 2310 O O . LEU A 1 291 ? -3.823 -9.052 -33.817 1.00 93.19 291 LEU A O 1
ATOM 2314 N N . ALA A 1 292 ? -2.379 -10.157 -35.133 1.00 93.94 292 ALA A N 1
ATOM 2315 C CA . ALA A 1 292 ? -2.374 -11.375 -34.327 1.00 93.94 292 ALA A CA 1
ATOM 2316 C C . ALA A 1 292 ? -1.805 -11.119 -32.923 1.00 93.94 292 ALA A C 1
ATOM 2318 O O . ALA A 1 292 ? -2.380 -11.571 -31.937 1.00 93.94 292 ALA A O 1
ATOM 2319 N N . ALA A 1 293 ? -0.710 -10.363 -32.806 1.00 94.81 293 ALA A N 1
ATOM 2320 C CA . ALA A 1 293 ? -0.123 -10.032 -31.514 1.00 94.81 293 ALA A CA 1
ATOM 2321 C C . ALA A 1 293 ? -1.058 -9.169 -30.657 1.00 94.81 293 ALA A C 1
ATOM 2323 O O . ALA A 1 293 ? -1.246 -9.457 -29.477 1.00 94.81 293 ALA A O 1
ATOM 2324 N N . THR A 1 294 ? -1.700 -8.167 -31.262 1.00 96.44 294 THR A N 1
ATOM 2325 C CA . THR A 1 294 ? -2.754 -7.375 -30.621 1.00 96.44 294 THR A CA 1
ATOM 2326 C C . THR A 1 294 ? -3.930 -8.258 -30.207 1.00 96.44 294 THR A C 1
ATOM 2328 O O . THR A 1 294 ? -4.410 -8.121 -29.090 1.00 96.44 294 THR A O 1
ATOM 2331 N N . GLY A 1 295 ? -4.355 -9.202 -31.051 1.00 97.62 295 GLY A N 1
ATOM 2332 C CA . GLY A 1 295 ? -5.407 -10.166 -30.730 1.00 97.62 295 GLY A CA 1
ATOM 2333 C C . GLY A 1 295 ? -5.086 -10.986 -29.480 1.00 97.62 295 GLY A C 1
ATOM 2334 O O . GLY A 1 295 ? -5.875 -10.996 -28.542 1.00 97.62 295 GLY A O 1
ATOM 2335 N N . HIS A 1 296 ? -3.903 -11.603 -29.413 1.00 98.31 296 HIS A N 1
ATOM 2336 C CA . HIS A 1 296 ? -3.462 -12.362 -28.235 1.00 98.31 296 HIS A CA 1
ATOM 2337 C C . HIS A 1 296 ? -3.338 -11.492 -26.980 1.00 98.31 296 HIS A C 1
ATOM 2339 O O . HIS A 1 296 ? -3.754 -11.903 -25.899 1.00 98.31 296 HIS A O 1
ATOM 2345 N N . PHE A 1 297 ? -2.818 -10.272 -27.119 1.00 98.38 297 PHE A N 1
ATOM 2346 C CA . PHE A 1 297 ? -2.757 -9.308 -26.023 1.00 98.38 297 PHE A CA 1
ATOM 2347 C C . PHE A 1 297 ? -4.160 -8.963 -25.494 1.00 98.38 297 PHE A C 1
ATOM 2349 O O . PHE A 1 297 ? -4.403 -9.005 -24.291 1.00 98.38 297 PHE A O 1
ATOM 2356 N N . LEU A 1 298 ? -5.123 -8.698 -26.380 1.00 98.31 298 LEU A N 1
ATOM 2357 C CA . LEU A 1 298 ? -6.511 -8.439 -25.990 1.00 98.31 298 LEU A CA 1
ATOM 2358 C C . LEU A 1 298 ? -7.166 -9.662 -25.340 1.00 98.31 298 LEU A C 1
ATOM 2360 O O . LEU A 1 298 ? -7.858 -9.505 -24.338 1.00 98.31 298 LEU A O 1
ATOM 2364 N N . VAL A 1 299 ? -6.910 -10.873 -25.846 1.00 98.56 299 VAL A N 1
ATOM 2365 C CA . VAL A 1 299 ? -7.370 -12.123 -25.216 1.00 98.56 299 VAL A CA 1
ATOM 2366 C C . VAL A 1 299 ? -6.852 -12.227 -23.783 1.00 98.56 299 VAL A C 1
ATOM 2368 O O . VAL A 1 299 ? -7.625 -12.533 -22.883 1.00 98.56 299 VAL A O 1
ATOM 2371 N N . GLY A 1 300 ? -5.578 -11.910 -23.546 1.00 98.56 300 GLY A N 1
ATOM 2372 C CA . GLY A 1 300 ? -5.004 -11.835 -22.203 1.00 98.56 300 GLY A CA 1
ATOM 2373 C C . GLY A 1 300 ? -5.755 -10.899 -21.265 1.00 98.56 300 GLY A C 1
ATOM 2374 O O . GLY A 1 300 ? -6.112 -11.291 -20.153 1.00 98.56 300 GLY A O 1
ATOM 2375 N N . GLY A 1 301 ? -6.040 -9.686 -21.743 1.00 98.38 301 GLY A N 1
ATOM 2376 C CA . GLY A 1 301 ? -6.851 -8.716 -21.013 1.00 98.38 301 GLY A CA 1
ATOM 2377 C C . GLY A 1 301 ? -8.243 -9.262 -20.689 1.00 98.38 301 GLY A C 1
ATOM 2378 O O . GLY A 1 301 ? -8.635 -9.287 -19.531 1.00 98.38 301 GLY A O 1
ATOM 2379 N N . LEU A 1 302 ? -8.952 -9.793 -21.688 1.00 98.50 302 LEU A N 1
ATOM 2380 C CA . LEU A 1 302 ? -10.296 -10.356 -21.516 1.00 98.50 302 LEU A CA 1
ATOM 2381 C C . LEU A 1 302 ? -10.329 -11.538 -20.539 1.00 98.50 302 LEU A C 1
ATOM 2383 O O . LEU A 1 302 ? -11.265 -11.646 -19.748 1.00 98.50 302 LEU A O 1
ATOM 2387 N N . LEU A 1 303 ? -9.318 -12.411 -20.565 1.00 98.50 303 LEU A N 1
ATOM 2388 C CA . LEU A 1 303 ? -9.225 -13.550 -19.652 1.00 98.50 303 LEU A CA 1
ATOM 2389 C C . LEU A 1 303 ? -9.078 -13.092 -18.201 1.00 98.50 303 LEU A C 1
ATOM 2391 O O . LEU A 1 303 ? -9.816 -13.575 -17.343 1.00 98.50 303 LEU A O 1
ATOM 2395 N N . ILE A 1 304 ? -8.175 -12.146 -17.912 1.00 98.31 304 ILE A N 1
ATOM 2396 C CA . ILE A 1 304 ? -8.038 -11.650 -16.538 1.00 98.31 304 ILE A CA 1
ATOM 2397 C C . ILE A 1 304 ? -9.285 -10.872 -16.106 1.00 98.31 304 ILE A C 1
ATOM 2399 O O . ILE A 1 304 ? -9.744 -11.059 -14.984 1.00 98.31 304 ILE A O 1
ATOM 2403 N N . THR A 1 305 ? -9.910 -10.092 -16.995 1.00 98.25 305 THR A N 1
ATOM 2404 C CA . THR A 1 305 ? -11.201 -9.440 -16.724 1.00 98.25 305 THR A CA 1
ATOM 2405 C C . THR A 1 305 ? -12.269 -10.460 -16.341 1.00 98.25 305 THR A C 1
ATOM 2407 O O . THR A 1 305 ? -12.973 -10.260 -15.356 1.00 98.25 305 THR A O 1
ATOM 2410 N N . ALA A 1 306 ? -12.376 -11.570 -17.078 1.00 98.06 306 ALA A N 1
ATOM 2411 C CA . ALA A 1 306 ? -13.338 -12.629 -16.790 1.00 98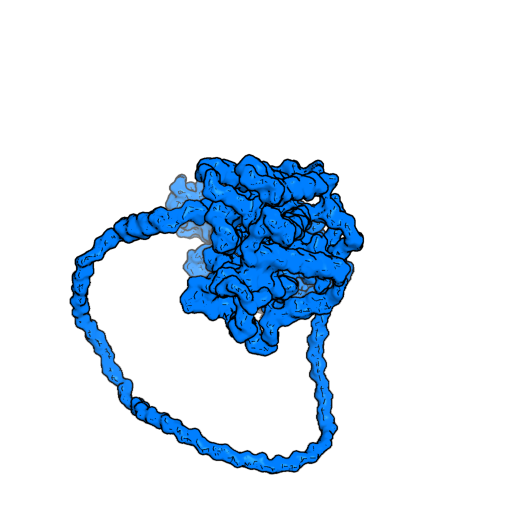.06 306 ALA A CA 1
ATOM 2412 C C . ALA A 1 306 ? -13.065 -13.305 -15.437 1.00 98.06 306 ALA A C 1
ATOM 2414 O O . ALA A 1 306 ? -14.005 -13.571 -14.687 1.00 98.06 306 ALA A O 1
ATOM 2415 N N . VAL A 1 307 ? -11.794 -13.536 -15.088 1.00 98.06 307 VAL A N 1
ATOM 2416 C CA . VAL A 1 307 ? -11.400 -14.077 -13.776 1.00 98.06 307 VAL A CA 1
ATOM 2417 C C . VAL A 1 307 ? -11.787 -13.117 -12.650 1.00 98.06 307 VAL A C 1
ATOM 2419 O O . VAL A 1 307 ? -12.447 -13.532 -11.700 1.00 98.06 307 VAL A O 1
ATOM 2422 N N . LEU A 1 308 ? -11.440 -11.833 -12.761 1.00 97.50 308 LEU A N 1
ATOM 2423 C CA . LEU A 1 308 ? -11.755 -10.825 -11.741 1.00 97.50 308 LEU A CA 1
ATOM 2424 C C . LEU A 1 308 ? -13.266 -10.611 -11.601 1.00 97.50 308 LEU A C 1
ATOM 2426 O O . LEU A 1 308 ? -13.777 -10.547 -10.486 1.00 97.50 308 LEU A O 1
ATOM 2430 N N . GLN A 1 309 ? -13.997 -10.598 -12.718 1.00 97.25 309 GLN A N 1
ATOM 2431 C CA . GLN A 1 309 ? -15.457 -10.560 -12.716 1.00 97.25 309 GLN A CA 1
ATOM 2432 C C . GLN A 1 309 ? -16.050 -11.800 -12.037 1.00 97.25 309 GLN A C 1
ATOM 2434 O O . GLN A 1 309 ? -17.012 -11.682 -11.285 1.00 97.25 309 GLN A O 1
ATOM 2439 N N . SER A 1 310 ? -15.478 -12.985 -12.261 1.00 96.62 310 SER A N 1
ATOM 2440 C CA . SER A 1 310 ? -15.928 -14.221 -11.608 1.00 96.62 310 SER A CA 1
ATOM 2441 C C . SER A 1 310 ? -15.712 -14.171 -10.096 1.00 96.62 310 SER A C 1
ATOM 2443 O O . SER A 1 310 ? -16.609 -14.542 -9.344 1.00 96.62 310 SER A O 1
ATOM 2445 N N . ILE A 1 311 ? -14.569 -13.644 -9.643 1.00 95.06 311 ILE A N 1
ATOM 2446 C CA . ILE A 1 311 ? -14.295 -13.410 -8.217 1.00 95.06 311 ILE A CA 1
ATOM 2447 C C . ILE A 1 311 ? -15.304 -12.415 -7.638 1.00 95.06 311 ILE A C 1
ATOM 2449 O O . ILE A 1 311 ? -15.893 -12.678 -6.593 1.00 95.06 311 ILE A O 1
ATOM 2453 N N . HIS A 1 312 ? -15.556 -11.304 -8.331 1.00 94.19 312 HIS A N 1
ATOM 2454 C CA . HIS A 1 312 ? -16.537 -10.311 -7.905 1.00 94.19 312 HIS A CA 1
ATOM 2455 C C . HIS A 1 312 ? -17.944 -10.909 -7.777 1.00 94.19 312 HIS A C 1
ATOM 2457 O O . HIS A 1 312 ? -18.593 -10.718 -6.754 1.00 94.19 312 HIS A O 1
ATOM 2463 N N . MET A 1 313 ? -18.395 -11.695 -8.759 1.00 94.19 313 MET A N 1
ATOM 2464 C CA . MET A 1 313 ? -19.691 -12.382 -8.698 1.00 94.19 313 MET A CA 1
ATOM 2465 C C . MET A 1 313 ? -19.750 -13.429 -7.583 1.00 94.19 313 MET A C 1
ATOM 2467 O O . MET A 1 313 ? -20.796 -13.590 -6.963 1.00 94.19 313 MET A O 1
ATOM 2471 N N . ALA A 1 314 ? -18.649 -14.129 -7.300 1.00 92.38 314 ALA A N 1
ATOM 2472 C CA . ALA A 1 314 ? -18.591 -15.078 -6.189 1.00 92.38 314 ALA A CA 1
ATOM 2473 C C . ALA A 1 314 ? -18.699 -14.378 -4.824 1.00 92.38 314 ALA A C 1
ATOM 2475 O O . ALA A 1 314 ? -19.280 -14.925 -3.892 1.00 92.38 314 ALA A O 1
ATOM 2476 N N . VAL A 1 315 ? -18.157 -13.165 -4.716 1.00 89.62 315 VAL A N 1
ATOM 2477 C CA . VAL A 1 315 ? -18.171 -12.360 -3.491 1.00 89.62 315 VAL A CA 1
ATOM 2478 C C . VAL A 1 315 ? -19.503 -11.638 -3.281 1.00 89.62 315 VAL A C 1
ATOM 2480 O O . VAL A 1 315 ? -19.997 -11.571 -2.160 1.00 89.62 315 VAL A O 1
ATOM 2483 N N . HIS A 1 316 ? -20.062 -11.056 -4.337 1.00 87.44 316 HIS A N 1
ATOM 2484 C CA . HIS A 1 316 ? -21.199 -10.137 -4.256 1.00 87.44 316 HIS A CA 1
ATOM 2485 C C . HIS A 1 316 ? -22.518 -10.742 -4.761 1.00 87.44 316 HIS A C 1
ATOM 2487 O O . HIS A 1 316 ? -23.579 -10.157 -4.570 1.00 87.44 316 HIS A O 1
ATOM 2493 N N . GLY A 1 317 ? -22.473 -11.922 -5.377 1.00 88.62 317 GLY A N 1
ATOM 2494 C CA . GLY A 1 317 ? -23.621 -12.548 -6.023 1.00 88.62 317 GLY A CA 1
ATOM 2495 C C . GLY A 1 317 ? -23.832 -12.083 -7.467 1.00 88.62 317 GLY A C 1
ATOM 2496 O O . GLY A 1 317 ? -23.249 -11.110 -7.954 1.00 88.62 317 GLY A O 1
ATOM 2497 N N . ALA A 1 318 ? -24.684 -12.816 -8.186 1.00 84.81 318 ALA A N 1
ATOM 2498 C CA . ALA A 1 318 ? -25.079 -12.452 -9.542 1.00 84.81 318 ALA A CA 1
ATOM 2499 C C . ALA A 1 318 ? -25.970 -11.193 -9.527 1.00 84.81 318 ALA A C 1
ATOM 2501 O O . ALA A 1 318 ? -26.873 -11.075 -8.703 1.00 84.81 318 ALA A O 1
ATOM 2502 N N . GLY A 1 319 ? -25.737 -10.264 -10.462 1.00 81.00 319 GLY A N 1
ATOM 2503 C CA . GLY A 1 319 ? -26.563 -9.059 -10.643 1.00 81.00 319 GLY A CA 1
ATOM 2504 C C . GLY A 1 319 ? -25.950 -7.743 -10.149 1.00 81.00 319 GLY A C 1
ATOM 2505 O O . GLY A 1 319 ? -26.535 -6.695 -10.391 1.00 81.00 319 GLY A O 1
ATOM 2506 N N . HIS A 1 320 ? -24.768 -7.755 -9.524 1.00 82.56 320 HIS A N 1
ATOM 2507 C CA . HIS A 1 320 ? -24.075 -6.534 -9.061 1.00 82.56 320 HIS A CA 1
ATOM 2508 C C . HIS A 1 320 ? -23.251 -5.813 -10.150 1.00 82.56 320 HIS A C 1
ATOM 2510 O O . HIS A 1 320 ? -22.484 -4.899 -9.864 1.00 82.56 320 HIS A O 1
ATOM 2516 N N . GLY A 1 321 ? -23.456 -6.171 -11.422 1.00 89.44 321 GLY A N 1
ATOM 2517 C CA . GLY A 1 321 ? -22.850 -5.485 -12.564 1.00 89.44 321 GLY A CA 1
ATOM 2518 C C . GLY A 1 321 ? -21.377 -5.832 -12.797 1.00 89.44 321 GLY A C 1
ATOM 2519 O O . GLY A 1 321 ? -20.921 -6.939 -12.506 1.00 89.44 321 GLY A O 1
ATOM 2520 N N . PHE A 1 322 ? -20.655 -4.896 -13.416 1.00 93.75 322 PHE A N 1
ATOM 2521 C CA . PHE A 1 322 ? -19.235 -5.035 -13.735 1.00 93.75 322 PHE A CA 1
ATOM 2522 C C . PHE A 1 322 ? -18.373 -4.678 -12.521 1.00 93.75 322 PHE A C 1
ATOM 2524 O O . PHE A 1 322 ? -18.575 -3.624 -11.926 1.00 93.75 322 PHE A O 1
ATOM 2531 N N . PHE A 1 323 ? -17.380 -5.513 -12.199 1.00 93.56 323 PHE A N 1
ATOM 2532 C CA . PHE A 1 323 ? -16.595 -5.399 -10.962 1.00 93.56 323 PHE A CA 1
ATOM 2533 C C . PHE A 1 323 ? -15.811 -4.092 -10.799 1.00 93.56 323 PHE A C 1
ATOM 2535 O O . PHE A 1 323 ? -15.329 -3.824 -9.707 1.00 93.56 323 PHE A O 1
ATOM 2542 N N . PHE A 1 324 ? -15.608 -3.345 -11.886 1.00 94.25 324 PHE A N 1
ATOM 2543 C CA . PHE A 1 324 ? -14.764 -2.149 -11.941 1.00 94.25 324 PHE A CA 1
ATOM 2544 C C . PHE A 1 324 ? -15.572 -0.884 -12.273 1.00 94.25 324 PHE A C 1
ATOM 2546 O O . PHE A 1 324 ? -15.053 0.085 -12.835 1.00 94.25 324 PHE A O 1
ATOM 2553 N N . LEU A 1 325 ? -16.880 -0.918 -12.013 1.00 92.56 325 LEU A N 1
ATOM 2554 C CA . LEU A 1 325 ? -17.800 0.150 -12.377 1.00 92.56 325 LEU A CA 1
ATOM 2555 C C . LEU A 1 325 ? -17.540 1.428 -11.570 1.00 92.56 325 LEU A C 1
ATOM 2557 O O . LEU A 1 325 ? -17.520 2.510 -12.160 1.00 92.56 325 LEU A O 1
ATOM 2561 N N . TYR A 1 326 ? -17.300 1.334 -10.258 1.00 89.81 326 TYR A N 1
ATOM 2562 C CA . TYR A 1 326 ? -17.038 2.508 -9.418 1.00 89.81 326 TYR A CA 1
ATOM 2563 C C . TYR A 1 326 ? -15.714 3.192 -9.786 1.00 89.81 326 TYR A C 1
ATOM 2565 O O . TYR A 1 326 ? -15.651 4.421 -9.790 1.00 89.81 326 TYR A O 1
ATOM 2573 N N . ASN A 1 327 ? -14.675 2.444 -10.174 1.00 91.19 327 ASN A N 1
ATOM 2574 C CA . ASN A 1 327 ? -13.417 3.026 -10.665 1.00 91.19 327 ASN A CA 1
ATOM 2575 C C . ASN A 1 327 ? -13.562 3.730 -12.012 1.00 91.19 327 ASN A C 1
ATOM 2577 O O . ASN A 1 327 ? -12.797 4.652 -12.281 1.00 91.19 327 ASN A O 1
ATOM 2581 N N . ILE A 1 328 ? -14.510 3.323 -12.858 1.00 91.19 328 ILE A N 1
ATOM 2582 C CA . ILE A 1 328 ? -14.824 4.052 -14.095 1.00 91.19 328 ILE A CA 1
ATOM 2583 C C . ILE A 1 328 ? -15.654 5.298 -13.771 1.00 91.19 328 ILE A C 1
ATOM 2585 O O . ILE A 1 328 ? -15.393 6.374 -14.306 1.00 91.19 328 ILE A O 1
ATOM 2589 N N . ALA A 1 329 ? -16.633 5.171 -12.873 1.00 88.31 329 ALA A N 1
ATOM 2590 C CA . ALA A 1 329 ? -17.512 6.269 -12.489 1.00 88.31 329 ALA A CA 1
ATOM 2591 C C . ALA A 1 329 ? -16.767 7.393 -11.751 1.00 88.31 329 ALA A C 1
ATOM 2593 O O . ALA A 1 329 ? -17.081 8.565 -11.947 1.00 88.31 329 ALA A O 1
ATOM 2594 N N . PHE A 1 330 ? -15.764 7.059 -10.933 1.00 84.38 330 PHE A N 1
ATOM 2595 C CA . PHE A 1 330 ? -15.062 8.028 -10.094 1.00 84.38 330 PHE A CA 1
ATOM 2596 C C . PHE A 1 330 ? -14.349 9.138 -10.900 1.00 84.38 330 PHE A C 1
ATOM 2598 O O . PHE A 1 330 ? -14.689 10.305 -10.692 1.00 84.38 330 PHE A O 1
ATOM 2605 N N . PRO A 1 331 ? -13.467 8.849 -11.883 1.00 80.56 331 PRO A N 1
ATOM 2606 C CA . PRO A 1 331 ? -12.879 9.878 -12.746 1.00 80.56 331 PRO A CA 1
ATOM 2607 C C . PRO A 1 331 ? -13.918 10.683 -13.533 1.00 80.56 331 PRO A C 1
ATOM 2609 O O . PRO A 1 331 ? -13.750 11.884 -13.712 1.00 80.56 331 PRO A O 1
ATOM 2612 N N . VAL A 1 332 ? -15.008 10.045 -13.979 1.00 83.81 332 VAL A N 1
ATOM 2613 C CA . VAL A 1 332 ? -16.102 10.737 -14.684 1.00 83.81 332 VAL A CA 1
ATOM 2614 C C . VAL A 1 332 ? -16.801 11.735 -13.755 1.00 83.81 332 VAL A C 1
ATOM 2616 O O . VAL A 1 332 ? -17.125 12.843 -14.177 1.00 83.81 332 VAL A O 1
ATOM 2619 N N . SER A 1 333 ? -16.990 11.373 -12.482 1.00 78.88 333 SER A N 1
ATOM 2620 C CA . SER A 1 333 ? -17.653 12.209 -11.474 1.00 78.88 333 SER A CA 1
ATOM 2621 C C . SER A 1 333 ? -16.816 13.399 -10.999 1.00 78.88 333 SER A C 1
ATOM 2623 O O . SER A 1 333 ? -17.378 14.445 -10.684 1.00 78.88 333 SER A O 1
ATOM 2625 N N . LEU A 1 334 ? -15.484 13.275 -10.991 1.00 69.50 334 LEU A N 1
ATOM 2626 C CA . LEU A 1 334 ? -14.575 14.377 -10.650 1.00 69.50 334 LEU A CA 1
ATOM 2627 C C . LEU A 1 334 ? -14.506 15.457 -11.747 1.00 69.50 334 LEU A C 1
ATOM 2629 O O . LEU A 1 334 ? -14.006 16.554 -11.502 1.00 69.50 334 LEU A O 1
ATOM 2633 N N . GLY A 1 335 ? -15.031 15.180 -12.945 1.00 66.25 335 GLY A N 1
ATOM 2634 C CA . GLY A 1 335 ? -14.923 16.076 -14.092 1.00 66.25 335 GLY A CA 1
ATOM 2635 C C . GLY A 1 335 ? -13.474 16.265 -14.562 1.00 66.25 335 GLY A C 1
ATOM 2636 O O . GLY A 1 335 ? -12.560 15.548 -14.166 1.00 66.25 335 GLY A O 1
ATOM 2637 N N . ALA A 1 336 ? -13.245 17.248 -15.439 1.00 62.69 336 ALA A N 1
ATOM 2638 C CA . ALA A 1 336 ? -11.915 17.530 -15.995 1.00 62.69 336 ALA A CA 1
ATOM 2639 C C . ALA A 1 336 ? -10.989 18.327 -15.052 1.00 62.69 336 ALA A C 1
ATOM 2641 O O . ALA A 1 336 ? -9.867 18.641 -15.436 1.00 62.69 336 ALA A O 1
ATOM 2642 N N . SER A 1 337 ? -11.446 18.716 -13.858 1.00 67.81 337 SER A N 1
ATOM 2643 C CA . SER A 1 337 ? -10.673 19.542 -12.925 1.00 67.81 337 SER A CA 1
ATOM 2644 C C . SER A 1 337 ? -10.327 18.754 -11.673 1.00 67.81 337 SER A C 1
ATOM 2646 O O . SER A 1 337 ? -11.212 18.445 -10.879 1.00 67.81 337 SER A O 1
ATOM 2648 N N . ASN A 1 338 ? -9.041 18.479 -11.472 1.00 74.62 338 ASN A N 1
ATOM 2649 C CA . ASN A 1 338 ? -8.554 17.930 -10.215 1.00 74.62 338 ASN A CA 1
ATOM 2650 C C . ASN A 1 338 ? -8.641 19.017 -9.120 1.00 74.62 338 ASN A C 1
ATOM 2652 O O . ASN A 1 338 ? -7.910 20.006 -9.211 1.00 74.62 338 ASN A O 1
ATOM 2656 N N . PRO A 1 339 ? -9.500 18.868 -8.092 1.00 75.44 339 PRO A N 1
ATOM 2657 C CA . PRO A 1 339 ? -9.644 19.873 -7.036 1.00 75.44 339 PRO A CA 1
ATOM 2658 C C . PRO A 1 339 ? -8.394 19.989 -6.153 1.00 75.44 339 PRO A C 1
ATOM 2660 O O . PRO A 1 339 ? -8.251 20.967 -5.427 1.00 75.44 339 PRO A O 1
ATOM 2663 N N . PHE A 1 340 ? -7.499 19.001 -6.216 1.00 73.06 340 PHE A N 1
ATOM 2664 C CA . PHE A 1 340 ? -6.245 18.966 -5.470 1.00 73.06 340 PHE A CA 1
ATOM 2665 C C . PHE A 1 340 ? -5.070 19.553 -6.252 1.00 73.06 340 PHE A C 1
ATOM 2667 O O . PHE A 1 340 ? -3.970 19.629 -5.714 1.00 73.06 340 PHE A O 1
ATOM 2674 N N . ALA A 1 341 ? -5.273 19.938 -7.515 1.00 80.81 341 ALA A N 1
ATOM 2675 C CA . ALA A 1 341 ? -4.218 20.570 -8.286 1.00 80.81 341 ALA A CA 1
ATOM 2676 C C . ALA A 1 341 ? -3.968 21.992 -7.763 1.00 80.81 341 ALA A C 1
ATOM 2678 O O . ALA A 1 341 ? -4.887 22.812 -7.689 1.00 80.81 341 ALA A O 1
ATOM 2679 N N . GLU A 1 342 ? -2.716 22.295 -7.438 1.00 82.38 342 GLU A N 1
ATOM 2680 C CA . GLU A 1 342 ? -2.293 23.643 -7.088 1.00 82.38 342 GLU A CA 1
ATOM 2681 C C . GLU A 1 342 ? -2.485 24.590 -8.278 1.00 82.38 342 GLU A C 1
ATOM 2683 O O . GLU A 1 342 ? -2.254 24.249 -9.447 1.00 82.38 342 GLU A O 1
ATOM 2688 N N . HIS A 1 343 ? -2.891 25.825 -7.982 1.00 82.38 343 HIS A N 1
ATOM 2689 C CA . HIS A 1 343 ? -3.003 26.862 -8.996 1.00 82.38 343 HIS A CA 1
ATOM 2690 C C . HIS A 1 343 ? -1.614 27.346 -9.436 1.00 82.38 343 HIS A C 1
ATOM 2692 O O . HIS A 1 343 ? -0.820 27.838 -8.638 1.00 82.38 343 HIS A O 1
ATOM 2698 N N . GLY A 1 344 ? -1.350 27.268 -10.742 1.00 86.75 344 GLY A N 1
ATOM 2699 C CA . GLY A 1 344 ? -0.101 27.724 -11.352 1.00 86.75 344 GLY A CA 1
ATOM 2700 C C . GLY A 1 344 ? 0.955 26.624 -11.488 1.00 86.75 344 GLY A C 1
ATOM 2701 O O . GLY A 1 344 ? 0.648 25.435 -11.490 1.00 86.75 344 GLY A O 1
ATOM 2702 N N . TYR A 1 345 ? 2.212 27.038 -11.666 1.00 89.38 345 TYR A N 1
ATOM 2703 C CA . TYR A 1 345 ? 3.352 26.147 -11.939 1.00 89.38 345 TYR A CA 1
ATOM 2704 C C . TYR A 1 345 ? 4.477 26.257 -10.898 1.00 89.38 345 TYR A C 1
ATOM 2706 O O . TYR A 1 345 ? 5.579 25.769 -11.135 1.00 89.38 345 TYR A O 1
ATOM 2714 N N . GLY A 1 346 ? 4.220 26.895 -9.747 1.00 87.38 346 GLY A N 1
ATOM 2715 C CA . GLY A 1 346 ? 5.212 27.034 -8.671 1.00 87.38 346 GLY A CA 1
ATOM 2716 C C . GLY A 1 346 ? 5.715 25.681 -8.158 1.00 87.38 346 GLY A C 1
ATOM 2717 O O . GLY A 1 346 ? 6.920 25.504 -7.968 1.00 87.38 346 GLY A O 1
ATOM 2718 N N . TRP A 1 347 ? 4.808 24.704 -8.077 1.00 87.44 347 TRP A N 1
ATOM 2719 C CA . TRP A 1 347 ? 5.078 23.317 -7.694 1.00 87.44 347 TRP A CA 1
ATOM 2720 C C . TRP A 1 347 ? 6.190 22.649 -8.522 1.00 87.44 347 TRP A C 1
ATOM 2722 O O . TRP A 1 347 ? 6.905 21.800 -8.006 1.00 87.44 347 TRP A O 1
ATOM 2732 N N . VAL A 1 348 ? 6.412 23.044 -9.786 1.00 88.56 348 VAL A N 1
ATOM 2733 C CA . VAL A 1 348 ? 7.468 22.450 -10.637 1.00 88.56 348 VAL A CA 1
ATOM 2734 C C . VAL A 1 348 ? 8.856 22.658 -10.024 1.00 88.56 348 VAL A C 1
ATOM 2736 O O . VAL A 1 348 ? 9.729 21.800 -10.142 1.00 88.56 348 VAL A O 1
ATOM 2739 N N . SER A 1 349 ? 9.064 23.800 -9.365 1.00 85.50 349 SER A N 1
ATOM 2740 C CA . SER A 1 349 ? 10.353 24.162 -8.765 1.00 85.50 349 SER A CA 1
ATOM 2741 C C . SER A 1 349 ? 10.616 23.495 -7.414 1.00 85.50 349 SER A C 1
ATOM 2743 O O . SER A 1 349 ? 11.777 23.366 -7.029 1.00 85.50 349 SER A O 1
ATOM 2745 N N . SER A 1 350 ? 9.566 23.046 -6.722 1.00 84.19 350 SER A N 1
ATOM 2746 C CA . SER A 1 350 ? 9.650 22.348 -5.436 1.00 84.19 350 SER A CA 1
ATOM 2747 C C . SER A 1 350 ? 9.526 20.829 -5.568 1.00 84.19 350 SER A C 1
ATOM 2749 O O . SER A 1 350 ? 9.909 20.105 -4.652 1.00 84.19 350 SER A O 1
ATOM 2751 N N . ASN A 1 351 ? 9.038 20.327 -6.705 1.00 87.12 351 ASN A N 1
ATOM 2752 C CA . ASN A 1 351 ? 8.771 18.910 -6.891 1.00 87.12 351 ASN A CA 1
ATOM 2753 C C . ASN A 1 351 ? 10.022 18.115 -7.305 1.00 87.12 351 ASN A C 1
ATOM 2755 O O . ASN A 1 351 ? 10.403 18.047 -8.480 1.00 87.12 351 ASN A O 1
ATOM 2759 N N . GLY A 1 352 ? 10.665 17.487 -6.319 1.00 87.69 352 GLY A N 1
ATOM 2760 C CA . GLY A 1 352 ? 11.919 16.762 -6.521 1.00 87.69 352 GLY A CA 1
ATOM 2761 C C . GLY A 1 352 ? 11.817 15.493 -7.364 1.00 87.69 352 GLY A C 1
ATOM 2762 O O . GLY A 1 352 ? 12.794 15.088 -7.998 1.00 87.69 352 GLY A O 1
ATOM 2763 N N . SER A 1 353 ? 10.648 14.877 -7.454 1.00 88.25 353 SER A N 1
ATOM 2764 C CA . SER A 1 353 ? 10.470 13.662 -8.250 1.00 88.25 353 SER A CA 1
ATOM 2765 C C . SER A 1 353 ? 10.688 13.877 -9.756 1.00 88.25 353 SER A C 1
ATOM 2767 O O . SER A 1 353 ? 11.046 12.933 -10.459 1.00 88.25 353 SER A O 1
ATOM 2769 N N . LEU A 1 354 ? 10.483 15.109 -10.253 1.00 91.31 354 LEU A N 1
ATOM 2770 C CA . LEU A 1 354 ? 10.548 15.464 -11.668 1.00 91.31 354 LEU A CA 1
ATOM 2771 C C . LEU A 1 354 ? 11.977 15.582 -12.183 1.00 91.31 354 LEU A C 1
ATOM 2773 O O . LEU A 1 354 ? 12.178 15.594 -13.402 1.00 91.31 354 LEU A O 1
ATOM 2777 N N . VAL A 1 355 ? 12.966 15.619 -11.286 1.00 92.88 355 VAL A N 1
ATOM 2778 C CA . VAL A 1 355 ? 14.383 15.724 -11.642 1.00 92.88 355 VAL A CA 1
ATOM 2779 C C . VAL A 1 355 ? 14.764 14.602 -12.603 1.00 92.88 355 VAL A C 1
ATOM 2781 O O . VAL A 1 355 ? 15.162 14.855 -13.738 1.00 92.88 355 VAL A O 1
ATOM 2784 N N . PHE A 1 356 ? 14.595 13.347 -12.190 1.00 95.00 356 PHE A N 1
ATOM 2785 C CA . PHE A 1 356 ? 15.007 12.196 -12.993 1.00 95.00 356 PHE A CA 1
ATOM 2786 C C . PHE A 1 356 ? 14.221 12.057 -14.303 1.00 95.00 356 PHE A C 1
ATOM 2788 O O . PHE A 1 356 ? 14.859 11.887 -15.345 1.00 95.00 356 PHE A O 1
ATOM 2795 N N . PRO A 1 357 ? 12.882 12.185 -14.307 1.00 95.88 357 PRO A N 1
ATOM 2796 C CA . PRO A 1 357 ? 12.112 12.228 -15.538 1.00 95.88 357 PRO A CA 1
ATOM 2797 C C . PRO A 1 357 ? 12.568 13.322 -16.521 1.00 95.88 357 PRO A C 1
ATOM 2799 O O . PRO A 1 357 ? 12.826 13.063 -17.701 1.00 95.88 357 PRO A O 1
ATOM 2802 N N . SER A 1 358 ? 12.755 14.552 -16.053 1.00 95.88 358 SER A N 1
ATOM 2803 C CA . SER A 1 358 ? 13.164 15.657 -16.927 1.00 95.88 358 SER A CA 1
ATOM 2804 C C . SER A 1 358 ? 14.569 15.444 -17.501 1.00 95.88 358 SER A C 1
ATOM 2806 O O . SER A 1 358 ? 14.809 15.678 -18.687 1.00 95.88 358 SER A O 1
ATOM 2808 N N . ILE A 1 359 ? 15.500 14.935 -16.690 1.00 96.56 359 ILE A N 1
ATOM 2809 C CA . ILE A 1 359 ? 16.859 14.621 -17.142 1.00 96.56 359 ILE A CA 1
ATOM 2810 C C . ILE A 1 359 ? 16.866 13.454 -18.128 1.00 96.56 359 ILE A C 1
ATOM 2812 O O . ILE A 1 359 ? 17.517 13.542 -19.170 1.00 96.56 359 ILE A O 1
ATOM 2816 N N . ALA A 1 360 ? 16.108 12.390 -17.860 1.00 97.44 360 ALA A N 1
ATOM 2817 C CA . ALA A 1 360 ? 15.964 11.279 -18.791 1.00 97.44 360 ALA A CA 1
ATOM 2818 C C . ALA A 1 360 ? 15.389 11.740 -20.138 1.00 97.44 360 ALA A C 1
ATOM 2820 O O . ALA A 1 360 ? 15.845 11.263 -21.177 1.00 97.44 360 ALA A O 1
ATOM 2821 N N . LEU A 1 361 ? 14.464 12.711 -20.147 1.00 97.94 361 LEU A N 1
ATOM 2822 C CA . LEU A 1 361 ? 13.952 13.310 -21.383 1.00 97.94 361 LEU A CA 1
ATOM 2823 C C . LEU A 1 361 ? 15.066 14.019 -22.161 1.00 97.94 361 LEU A C 1
ATOM 2825 O O . LEU A 1 361 ? 15.242 13.749 -23.350 1.00 97.94 361 LEU A O 1
ATOM 2829 N N . GLY A 1 362 ? 15.846 14.877 -21.498 1.00 97.56 362 GLY A N 1
ATOM 2830 C CA . GLY A 1 362 ? 16.972 15.573 -22.127 1.00 97.56 362 GLY A CA 1
ATOM 2831 C C . GLY A 1 362 ? 18.003 14.607 -22.723 1.00 97.56 362 GLY A C 1
ATOM 2832 O O . GLY A 1 362 ? 18.411 14.758 -23.873 1.00 97.56 362 GLY A O 1
ATOM 2833 N N . VAL A 1 363 ? 18.357 13.556 -21.979 1.00 97.44 363 VAL A N 1
ATOM 2834 C CA . VAL A 1 363 ? 19.286 12.495 -22.411 1.00 97.44 363 VAL A CA 1
ATOM 2835 C C . VAL A 1 363 ? 18.732 11.714 -23.597 1.00 97.44 363 VAL A C 1
ATOM 2837 O O . VAL A 1 363 ? 19.473 11.406 -24.532 1.00 97.44 363 VAL A O 1
ATOM 2840 N N . CYS A 1 364 ? 17.436 11.403 -23.587 1.00 98.00 364 CYS A N 1
ATOM 2841 C CA . CYS A 1 364 ? 16.746 10.739 -24.686 1.00 98.00 364 CYS A CA 1
ATOM 2842 C C . CYS A 1 364 ? 16.803 11.573 -25.972 1.00 98.00 364 CYS A C 1
ATOM 2844 O O . CYS A 1 364 ? 17.194 11.056 -27.019 1.00 98.00 364 CYS A O 1
ATOM 2846 N N . ILE A 1 365 ? 16.489 12.869 -25.887 1.00 97.88 365 ILE A N 1
ATOM 2847 C CA . ILE A 1 365 ? 16.556 13.800 -27.023 1.00 97.88 365 ILE A CA 1
ATOM 2848 C C . ILE A 1 365 ? 17.996 13.915 -27.535 1.00 97.88 365 ILE A C 1
ATOM 2850 O O . ILE A 1 365 ? 18.236 13.754 -28.731 1.00 97.88 365 ILE A O 1
ATOM 2854 N N . ALA A 1 366 ? 18.971 14.119 -26.644 1.00 97.56 366 ALA A N 1
ATOM 2855 C CA . ALA A 1 366 ? 20.382 14.185 -27.018 1.00 97.56 366 ALA A CA 1
ATOM 2856 C C . ALA A 1 366 ? 20.852 12.891 -27.701 1.00 97.56 366 ALA A C 1
ATOM 2858 O O . ALA A 1 366 ? 21.533 12.937 -28.722 1.00 97.56 366 ALA A O 1
ATOM 2859 N N . SER A 1 367 ? 20.435 11.730 -27.192 1.00 96.88 367 SER A N 1
ATOM 2860 C CA . SER A 1 367 ? 20.762 10.423 -27.771 1.00 96.88 367 SER A CA 1
ATOM 2861 C C . SER A 1 367 ? 20.165 10.243 -29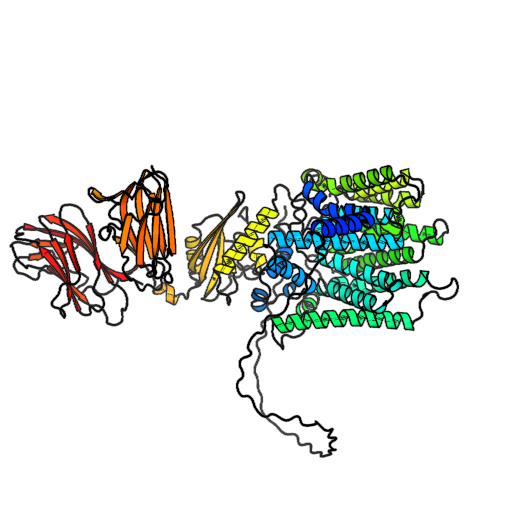.171 1.00 96.88 367 SER A C 1
ATOM 2863 O O . SER A 1 367 ? 20.838 9.708 -30.049 1.00 96.88 367 SER A O 1
ATOM 2865 N N . ILE A 1 368 ? 18.945 10.735 -29.412 1.00 97.19 368 ILE A N 1
ATOM 2866 C CA . ILE A 1 368 ? 18.323 10.763 -30.746 1.00 97.19 368 ILE A CA 1
ATOM 2867 C C . ILE A 1 368 ? 19.121 11.658 -31.702 1.00 97.19 368 ILE A C 1
ATOM 2869 O O . ILE A 1 368 ? 19.420 11.247 -32.823 1.00 97.19 368 ILE A O 1
ATOM 2873 N N . VAL A 1 369 ? 19.506 12.860 -31.268 1.00 97.44 369 VAL A N 1
ATOM 2874 C CA . VAL A 1 369 ? 20.305 13.788 -32.087 1.00 97.44 369 VAL A CA 1
ATOM 2875 C C . VAL A 1 369 ? 21.666 13.173 -32.431 1.00 97.44 369 VAL A C 1
ATOM 2877 O O . VAL A 1 369 ? 22.074 13.175 -33.593 1.00 97.44 369 VAL A O 1
ATOM 2880 N N . LEU A 1 370 ? 22.354 12.579 -31.452 1.00 96.25 370 LEU A N 1
ATOM 2881 C CA . LEU A 1 370 ? 23.634 11.888 -31.659 1.00 96.25 370 LEU A CA 1
ATOM 2882 C C . LEU A 1 370 ? 23.500 10.663 -32.575 1.00 96.25 370 LEU A C 1
ATOM 2884 O O . LEU A 1 370 ? 24.412 10.365 -33.347 1.00 96.25 370 LEU A O 1
ATOM 2888 N N . HIS A 1 371 ? 22.361 9.972 -32.522 1.00 94.69 371 HIS A N 1
ATOM 2889 C CA . HIS A 1 371 ? 22.052 8.877 -33.431 1.00 94.69 371 HIS A CA 1
ATOM 2890 C C . HIS A 1 371 ? 21.902 9.353 -34.879 1.00 94.69 371 HIS A C 1
ATOM 2892 O O . HIS A 1 371 ? 22.587 8.834 -35.760 1.00 94.69 371 HIS A O 1
ATOM 2898 N N . TYR A 1 372 ? 21.060 10.359 -35.131 1.00 94.94 372 TYR A N 1
ATOM 2899 C CA . TYR A 1 372 ? 20.796 10.851 -36.489 1.00 94.94 372 TYR A CA 1
ATOM 2900 C C . TYR A 1 372 ? 21.946 11.661 -37.097 1.00 94.94 372 TYR A C 1
ATOM 2902 O O . TYR A 1 372 ? 22.086 11.695 -38.315 1.00 94.94 372 TYR A O 1
ATOM 2910 N N . SER A 1 373 ? 22.802 12.262 -36.270 1.00 95.88 373 SER A N 1
ATOM 2911 C CA . SER A 1 373 ? 24.064 12.876 -36.717 1.00 95.88 373 SER A CA 1
ATOM 2912 C C . SER A 1 373 ? 25.164 11.856 -37.034 1.00 95.88 373 SER A C 1
ATOM 2914 O O . SER A 1 373 ? 26.239 12.238 -37.487 1.00 95.88 373 SER A O 1
ATOM 2916 N N . GLY A 1 374 ? 24.930 10.563 -36.783 1.00 93.12 374 GLY A N 1
ATOM 2917 C CA . GLY A 1 374 ? 25.904 9.497 -37.022 1.00 93.12 374 GLY A CA 1
ATOM 2918 C C . GLY A 1 374 ? 27.028 9.413 -35.983 1.00 93.12 374 GLY A C 1
ATOM 2919 O O . GLY A 1 374 ? 27.867 8.520 -36.074 1.00 93.12 374 GLY A O 1
ATOM 2920 N N . LEU A 1 375 ? 27.037 10.290 -34.973 1.00 92.88 375 LEU A N 1
ATOM 2921 C CA . LEU A 1 375 ? 28.071 10.329 -33.934 1.00 92.88 375 LEU A CA 1
ATOM 2922 C C . LEU A 1 375 ? 27.980 9.144 -32.967 1.00 92.88 375 LEU A C 1
ATOM 2924 O O . LEU A 1 375 ? 29.000 8.666 -32.469 1.00 92.88 375 LEU A O 1
ATOM 2928 N N . ARG A 1 376 ? 26.765 8.658 -32.691 1.00 92.25 376 ARG A N 1
ATOM 2929 C CA . ARG A 1 376 ? 26.543 7.504 -31.814 1.00 92.25 376 ARG A CA 1
ATOM 2930 C C . ARG A 1 376 ? 25.374 6.653 -32.311 1.00 92.25 376 ARG A C 1
ATOM 2932 O O . ARG A 1 376 ? 24.230 6.916 -31.940 1.00 92.25 376 ARG A O 1
ATOM 2939 N N . PRO A 1 377 ? 25.621 5.611 -33.122 1.00 91.31 377 PRO A N 1
ATOM 2940 C CA . PRO A 1 377 ? 24.552 4.732 -33.570 1.00 91.31 377 PRO A CA 1
ATOM 2941 C C . PRO A 1 377 ? 23.937 3.988 -32.376 1.00 91.31 377 PRO A C 1
ATOM 2943 O O . PRO A 1 377 ? 24.646 3.425 -31.541 1.00 91.31 377 PRO A O 1
ATOM 2946 N N . LEU A 1 378 ? 22.608 3.989 -32.302 1.00 91.88 378 LEU A N 1
ATOM 2947 C CA . LEU A 1 378 ? 21.822 3.232 -31.339 1.00 91.88 378 LEU A CA 1
ATOM 2948 C C . LEU A 1 378 ? 21.175 2.059 -32.066 1.00 91.88 378 LEU A C 1
ATOM 2950 O O . LEU A 1 378 ? 20.794 2.178 -33.232 1.00 91.88 378 LEU A O 1
ATOM 2954 N N . VAL A 1 379 ? 21.034 0.932 -31.372 1.00 91.56 379 VAL A N 1
ATOM 2955 C CA . VAL A 1 379 ? 20.234 -0.186 -31.881 1.00 91.56 379 VAL A CA 1
ATOM 2956 C C . VAL A 1 379 ? 18.749 0.174 -31.826 1.00 91.56 379 VAL A C 1
ATOM 2958 O O . VAL A 1 379 ? 18.319 1.006 -31.021 1.00 91.56 379 VAL A O 1
ATOM 2961 N N . ARG A 1 380 ? 17.943 -0.439 -32.694 1.00 89.62 380 ARG A N 1
ATOM 2962 C CA . ARG A 1 380 ? 16.530 -0.070 -32.853 1.00 89.62 380 ARG A CA 1
ATOM 2963 C C . ARG A 1 380 ? 15.715 -0.314 -31.586 1.00 89.62 380 ARG A C 1
ATOM 2965 O O . ARG A 1 380 ? 14.864 0.507 -31.250 1.00 89.62 380 ARG A O 1
ATOM 2972 N N . SER A 1 381 ? 16.003 -1.386 -30.857 1.00 91.75 381 SER A N 1
ATOM 2973 C CA . SER A 1 381 ? 15.415 -1.649 -29.540 1.00 91.75 381 SER A CA 1
ATOM 2974 C C . SER A 1 381 ? 15.707 -0.531 -28.525 1.00 91.75 381 SER A C 1
ATOM 2976 O O . SER A 1 381 ? 14.792 -0.097 -27.827 1.00 91.75 381 SER A O 1
ATOM 2978 N N . SER A 1 382 ? 16.923 0.032 -28.497 1.00 94.56 382 SER A N 1
ATOM 2979 C CA . SER A 1 382 ? 17.242 1.213 -27.674 1.00 94.56 382 SER A CA 1
ATOM 2980 C C . SER A 1 382 ? 16.434 2.444 -28.089 1.00 94.56 382 SER A C 1
ATOM 2982 O O . SER A 1 382 ? 15.904 3.140 -27.227 1.00 94.56 382 SER A O 1
ATOM 2984 N N . LEU A 1 383 ? 16.288 2.702 -29.395 1.00 94.44 383 LEU A N 1
ATOM 2985 C CA . LEU A 1 383 ? 15.443 3.798 -29.891 1.00 94.44 383 LEU A CA 1
ATOM 2986 C C . LEU A 1 383 ? 13.978 3.614 -29.488 1.00 94.44 383 LEU A C 1
ATOM 2988 O O . LEU A 1 383 ? 13.309 4.575 -29.125 1.00 94.44 383 LEU A O 1
ATOM 2992 N N . GLY A 1 384 ? 13.480 2.382 -29.514 1.00 94.69 384 GLY A N 1
ATOM 2993 C CA . GLY A 1 384 ? 12.138 2.062 -29.051 1.00 94.69 384 GLY A CA 1
ATOM 2994 C C . GLY A 1 384 ? 11.893 2.356 -27.589 1.00 94.69 384 GLY A C 1
ATOM 2995 O O . GLY A 1 384 ? 10.879 2.957 -27.249 1.00 94.69 384 GLY A O 1
ATOM 2996 N N . VAL A 1 385 ? 12.830 1.959 -26.728 1.00 97.00 385 VAL A N 1
ATOM 2997 C CA . VAL A 1 385 ? 12.805 2.295 -25.299 1.00 97.00 385 VAL A CA 1
ATOM 2998 C C . VAL A 1 385 ? 12.775 3.810 -25.108 1.00 97.00 385 VAL A C 1
ATOM 3000 O O . VAL A 1 385 ? 11.950 4.310 -24.348 1.00 97.00 385 VAL A O 1
ATOM 3003 N N . ILE A 1 386 ? 13.625 4.540 -25.836 1.00 97.62 386 ILE A N 1
ATOM 3004 C CA . ILE A 1 386 ? 13.672 6.004 -25.796 1.00 97.62 386 ILE A CA 1
ATOM 3005 C C . ILE A 1 386 ? 12.315 6.604 -26.192 1.00 97.62 386 ILE A C 1
ATOM 3007 O O . ILE A 1 386 ? 11.776 7.432 -25.462 1.00 97.62 386 ILE A O 1
ATOM 3011 N N . TRP A 1 387 ? 11.718 6.165 -27.302 1.00 97.69 387 TRP A N 1
ATOM 3012 C CA . TRP A 1 387 ? 10.409 6.660 -27.740 1.00 97.69 387 TRP A CA 1
ATOM 3013 C C . TRP A 1 387 ? 9.269 6.266 -26.799 1.00 97.69 387 TRP A C 1
ATOM 3015 O O . TRP A 1 387 ? 8.356 7.059 -26.588 1.00 97.69 387 TRP A O 1
ATOM 3025 N N . THR A 1 388 ? 9.340 5.075 -26.202 1.00 97.88 388 THR A N 1
ATOM 3026 C CA . THR A 1 388 ? 8.396 4.615 -25.172 1.00 97.88 388 THR A CA 1
ATOM 3027 C C . THR A 1 388 ? 8.427 5.562 -23.974 1.00 97.88 388 THR A C 1
ATOM 3029 O O . THR A 1 388 ? 7.382 6.004 -23.503 1.00 97.88 388 THR A O 1
ATOM 3032 N N . TYR A 1 389 ? 9.630 5.926 -23.522 1.00 98.25 389 TYR A N 1
ATOM 3033 C CA . TYR A 1 389 ? 9.823 6.884 -22.442 1.00 98.25 389 TYR A CA 1
ATOM 3034 C C . TYR A 1 389 ? 9.334 8.292 -22.812 1.00 98.25 389 TYR A C 1
ATOM 3036 O O . TYR A 1 389 ? 8.559 8.878 -22.062 1.00 98.25 389 TYR A O 1
ATOM 3044 N N . ILE A 1 390 ? 9.737 8.819 -23.976 1.00 98.31 390 ILE A N 1
ATOM 3045 C CA . ILE A 1 390 ? 9.323 10.151 -24.447 1.00 98.31 390 ILE A CA 1
ATOM 3046 C C . ILE A 1 390 ? 7.798 10.242 -24.518 1.00 98.31 390 ILE A C 1
ATOM 3048 O O . ILE A 1 390 ? 7.227 11.198 -24.001 1.00 98.31 390 ILE A O 1
ATOM 3052 N N . TYR A 1 391 ? 7.131 9.249 -25.114 1.00 98.06 391 TYR A N 1
ATOM 3053 C CA . TYR A 1 391 ? 5.671 9.216 -25.163 1.00 98.06 391 TYR A CA 1
ATOM 3054 C C . TYR A 1 391 ? 5.070 9.212 -23.753 1.00 98.06 391 TYR A C 1
ATOM 3056 O O . TYR A 1 391 ? 4.223 10.054 -23.461 1.00 98.06 391 TYR A O 1
ATOM 3064 N N . GLY A 1 392 ? 5.542 8.315 -22.877 1.00 96.69 392 GLY A N 1
ATOM 3065 C CA . GLY A 1 392 ? 5.072 8.215 -21.496 1.00 96.69 392 GLY A CA 1
ATOM 3066 C C . GLY A 1 392 ? 5.234 9.522 -20.718 1.00 96.69 392 GLY A C 1
ATOM 3067 O O . GLY A 1 392 ? 4.317 9.943 -20.027 1.00 96.69 392 GLY A O 1
ATOM 3068 N N . PHE A 1 393 ? 6.356 10.222 -20.877 1.00 96.75 393 PHE A N 1
ATOM 3069 C CA . PHE A 1 393 ? 6.566 11.524 -20.250 1.00 96.75 393 PHE A CA 1
ATOM 3070 C C . PHE A 1 393 ? 5.628 12.596 -20.829 1.00 96.75 393 PHE A C 1
ATOM 3072 O O . PHE A 1 393 ? 4.935 13.288 -20.083 1.00 96.75 393 PHE A O 1
ATOM 3079 N N . LEU A 1 394 ? 5.560 12.718 -22.159 1.00 97.12 394 LEU A N 1
ATOM 3080 C CA . LEU A 1 394 ? 4.767 13.755 -22.826 1.00 97.12 394 LEU A CA 1
ATOM 3081 C C . LEU A 1 394 ? 3.264 13.606 -22.577 1.00 97.12 394 LEU A C 1
ATOM 3083 O O . LEU A 1 394 ? 2.582 14.617 -22.420 1.00 97.12 394 LEU A O 1
ATOM 3087 N N . ILE A 1 395 ? 2.739 12.378 -22.506 1.00 95.75 395 ILE A N 1
ATOM 3088 C CA . ILE A 1 395 ? 1.316 12.170 -22.215 1.00 95.75 395 ILE A CA 1
ATOM 3089 C C . ILE A 1 395 ? 0.972 12.601 -20.783 1.00 95.75 395 ILE A C 1
ATOM 3091 O O . ILE A 1 395 ? -0.064 13.227 -20.569 1.00 95.75 395 ILE A O 1
ATOM 3095 N N . LEU A 1 396 ? 1.857 12.368 -19.807 1.00 93.44 396 LEU A N 1
ATOM 3096 C CA . LEU A 1 396 ? 1.650 12.842 -18.435 1.00 93.44 396 LEU A CA 1
ATOM 3097 C C . LEU A 1 396 ? 1.761 14.368 -18.326 1.00 93.44 396 LEU A C 1
ATOM 3099 O O . LEU A 1 396 ? 0.968 14.987 -17.613 1.00 93.44 396 LEU A O 1
ATOM 3103 N N . VAL A 1 397 ? 2.676 14.995 -19.075 1.00 93.94 397 VAL A N 1
ATOM 3104 C CA . VAL A 1 397 ? 2.736 16.463 -19.197 1.00 93.94 397 VAL A CA 1
ATOM 3105 C C . VAL A 1 39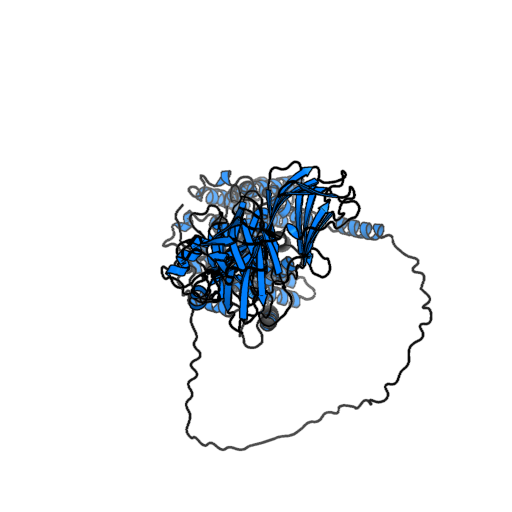7 ? 1.439 17.005 -19.793 1.00 93.94 397 VAL A C 1
ATOM 3107 O O . VAL A 1 397 ? 0.867 17.946 -19.246 1.00 93.94 397 VAL A O 1
ATOM 3110 N N . PHE A 1 398 ? 0.933 16.385 -20.862 1.00 93.94 398 PHE A N 1
ATOM 3111 C CA . PHE A 1 398 ? -0.333 16.769 -21.481 1.00 93.94 398 PHE A CA 1
ATOM 3112 C C . PHE A 1 398 ? -1.487 16.742 -20.471 1.00 93.94 398 PHE A C 1
ATOM 3114 O O . PHE A 1 398 ? -2.173 17.750 -20.313 1.00 93.94 398 PHE A O 1
ATOM 3121 N N . PHE A 1 399 ? -1.665 15.645 -19.726 1.00 89.88 399 PHE A N 1
ATOM 3122 C CA . PHE A 1 399 ? -2.719 15.564 -18.709 1.00 89.88 399 PHE A CA 1
ATOM 3123 C C . PHE A 1 399 ? -2.515 16.548 -17.551 1.00 89.88 399 PHE A C 1
ATOM 3125 O O . PHE A 1 399 ? -3.483 17.078 -17.007 1.00 89.88 399 PHE A O 1
ATOM 3132 N N . THR A 1 400 ? -1.267 16.846 -17.196 1.00 89.25 400 THR A N 1
ATOM 3133 C CA . THR A 1 400 ? -0.959 17.850 -16.170 1.00 89.25 400 THR A CA 1
ATOM 3134 C C . THR A 1 400 ? -1.409 19.243 -16.608 1.00 89.25 400 THR A C 1
ATOM 3136 O O . THR A 1 400 ? -2.079 19.932 -15.842 1.00 89.25 400 THR A O 1
ATOM 3139 N N . VAL A 1 401 ? -1.121 19.633 -17.855 1.00 89.00 401 VAL A N 1
ATOM 3140 C CA . VAL A 1 401 ? -1.528 20.930 -18.424 1.00 89.00 401 VAL A CA 1
ATOM 3141 C C . VAL A 1 401 ? -3.038 20.985 -18.692 1.00 89.00 401 VAL A C 1
ATOM 3143 O O . VAL A 1 401 ? -3.664 22.025 -18.490 1.00 89.00 401 VAL A O 1
ATOM 3146 N N . TYR A 1 402 ? -3.662 19.867 -19.074 1.00 85.44 402 TYR A N 1
ATOM 3147 C CA . TYR A 1 402 ? -5.100 19.764 -19.360 1.00 85.44 402 TYR A CA 1
ATOM 3148 C C . TYR A 1 402 ? -5.981 19.659 -18.093 1.00 85.44 402 TYR A C 1
ATOM 3150 O O . TYR A 1 402 ? -7.072 19.104 -18.140 1.00 85.44 402 TYR A O 1
ATOM 3158 N N . ARG A 1 403 ? -5.538 20.234 -16.963 1.00 75.31 403 ARG A N 1
ATOM 3159 C CA . ARG A 1 403 ? -6.271 20.362 -15.679 1.00 75.31 403 ARG A CA 1
ATOM 3160 C C . ARG A 1 403 ? -6.407 19.105 -14.805 1.00 75.31 403 ARG A C 1
ATOM 3162 O O . ARG A 1 403 ? -7.063 19.178 -13.765 1.00 75.31 403 ARG A O 1
ATOM 3169 N N . ALA A 1 404 ? -5.741 17.997 -15.135 1.00 78.00 404 ALA A N 1
ATOM 3170 C CA . ALA A 1 404 ? -5.691 16.841 -14.233 1.00 78.00 404 ALA A CA 1
ATOM 3171 C C . ALA A 1 404 ? -4.565 16.946 -13.182 1.00 78.00 404 ALA A C 1
ATOM 3173 O O . ALA A 1 404 ? -4.618 16.257 -12.167 1.00 78.00 404 ALA A O 1
ATOM 3174 N N . GLY A 1 405 ? -3.564 17.818 -13.387 1.00 82.94 405 GLY A N 1
ATOM 3175 C CA . GLY A 1 405 ? -2.517 18.090 -12.389 1.00 82.94 405 GLY A CA 1
ATOM 3176 C C . GLY A 1 405 ? -1.711 16.853 -11.980 1.00 82.94 405 GLY A C 1
ATOM 3177 O O . GLY A 1 405 ? -1.274 16.745 -10.844 1.00 82.94 405 GLY A O 1
ATOM 3178 N N . ILE A 1 406 ? -1.552 15.886 -12.884 1.00 85.75 406 ILE A N 1
ATOM 3179 C CA . ILE A 1 406 ? -1.089 14.537 -12.532 1.00 85.75 406 ILE A CA 1
ATOM 3180 C C . ILE A 1 406 ? 0.346 14.549 -12.022 1.00 85.75 406 ILE A C 1
ATOM 3182 O O . ILE A 1 406 ? 0.619 13.982 -10.976 1.00 85.75 406 ILE A O 1
ATOM 3186 N N . LEU A 1 407 ? 1.245 15.255 -12.706 1.00 88.00 407 LEU A N 1
ATOM 3187 C CA . LEU A 1 407 ? 2.639 15.399 -12.283 1.00 88.00 407 LEU A CA 1
ATOM 3188 C C . LEU A 1 407 ? 2.834 16.372 -11.107 1.00 88.00 407 LEU A C 1
ATOM 3190 O O . LEU A 1 407 ? 3.973 16.700 -10.809 1.00 88.00 407 LEU A O 1
ATOM 3194 N N . GLN A 1 408 ? 1.763 16.897 -10.502 1.00 85.69 408 GLN A N 1
ATOM 3195 C CA . GLN A 1 408 ? 1.866 17.716 -9.285 1.00 85.69 408 GLN A CA 1
ATOM 3196 C C . GLN A 1 408 ? 1.887 16.865 -8.018 1.00 85.69 408 GLN A C 1
ATOM 3198 O O . GLN A 1 408 ? 2.276 17.336 -6.954 1.00 85.69 408 GLN A O 1
ATOM 3203 N N . SER A 1 409 ? 1.367 15.645 -8.116 1.00 77.50 409 SER A N 1
ATOM 3204 C CA . SER A 1 409 ? 1.127 14.788 -6.976 1.00 77.50 409 SER A CA 1
ATOM 3205 C C . SER A 1 409 ? 2.208 13.721 -6.904 1.00 77.50 409 SER A C 1
ATOM 3207 O O . SER A 1 409 ? 2.347 12.903 -7.815 1.00 77.50 409 SER A O 1
ATOM 3209 N N . SER A 1 410 ? 2.919 13.678 -5.777 1.00 66.12 410 SER A N 1
ATOM 3210 C CA . SER A 1 410 ? 4.076 12.797 -5.596 1.00 66.12 410 SER A CA 1
ATOM 3211 C C . SER A 1 410 ? 3.801 11.306 -5.759 1.00 66.12 410 SER A C 1
ATOM 3213 O O . SER A 1 410 ? 4.674 10.569 -6.222 1.00 66.12 410 SER A O 1
ATOM 3215 N N . CYS A 1 411 ? 2.562 10.874 -5.513 1.00 64.75 411 CYS A N 1
ATOM 3216 C CA . CYS A 1 411 ? 2.114 9.505 -5.771 1.00 64.75 411 CYS A CA 1
ATOM 3217 C C . CYS A 1 411 ? 1.956 9.155 -7.270 1.00 64.75 411 CYS A C 1
ATOM 3219 O O . CYS A 1 411 ? 1.824 7.996 -7.656 1.00 64.75 411 CYS A O 1
ATOM 3221 N N . HIS A 1 412 ? 1.998 10.138 -8.169 1.00 67.50 412 HIS A N 1
ATOM 3222 C CA . HIS A 1 412 ? 1.856 9.929 -9.614 1.00 67.50 412 HIS A CA 1
ATOM 3223 C C . HIS A 1 412 ? 3.179 10.035 -10.372 1.00 67.50 412 HIS A C 1
ATOM 3225 O O . HIS A 1 412 ? 3.262 9.644 -11.535 1.00 67.50 412 HIS A O 1
ATOM 3231 N N . GLU A 1 413 ? 4.240 10.540 -9.751 1.00 66.62 413 GLU A N 1
ATOM 3232 C CA . GLU A 1 413 ? 5.534 10.691 -10.425 1.00 66.62 413 GLU A CA 1
ATOM 3233 C C . GLU A 1 413 ? 6.340 9.388 -10.440 1.00 66.62 413 GLU A C 1
ATOM 3235 O O . GLU A 1 413 ? 7.136 9.152 -11.356 1.00 66.62 413 GLU A O 1
ATOM 3240 N N . SER A 1 414 ? 6.075 8.485 -9.489 1.00 82.69 414 SER A N 1
ATOM 3241 C CA . SER A 1 414 ? 6.646 7.134 -9.465 1.00 82.69 414 SER A CA 1
ATOM 3242 C C . SER A 1 414 ? 6.285 6.310 -10.713 1.00 82.69 414 SER A C 1
ATOM 3244 O O . SER A 1 414 ? 7.035 5.407 -11.093 1.00 82.69 414 SER A O 1
ATOM 3246 N N . VAL A 1 415 ? 5.206 6.685 -11.417 1.00 89.75 415 VAL A N 1
ATOM 3247 C CA . VAL A 1 415 ? 4.723 6.075 -12.669 1.00 89.75 415 VAL A CA 1
ATOM 3248 C C . VAL A 1 415 ? 5.825 5.985 -13.727 1.00 89.75 415 VAL A C 1
ATOM 3250 O O . VAL A 1 415 ? 5.918 4.996 -14.457 1.00 89.75 415 VAL A O 1
ATOM 3253 N N . LEU A 1 416 ? 6.687 7.002 -13.815 1.00 94.56 416 LEU A N 1
ATOM 3254 C CA . LEU A 1 416 ? 7.735 7.065 -14.835 1.00 94.56 416 LEU A CA 1
ATOM 3255 C C . LEU A 1 416 ? 9.023 6.363 -14.424 1.00 94.56 416 LEU A C 1
ATOM 3257 O O . LEU A 1 416 ? 9.836 6.070 -15.297 1.00 94.56 416 LEU A O 1
ATOM 3261 N N . ILE A 1 417 ? 9.226 6.066 -13.139 1.00 95.62 417 ILE A N 1
ATOM 3262 C CA . ILE A 1 417 ? 10.499 5.547 -12.622 1.00 95.62 417 ILE A CA 1
ATOM 3263 C C . ILE A 1 417 ? 10.970 4.284 -13.364 1.00 95.62 417 ILE A C 1
ATOM 3265 O O . ILE A 1 417 ? 12.126 4.263 -13.798 1.00 95.62 417 ILE A O 1
ATOM 3269 N N . PRO A 1 418 ? 10.120 3.271 -13.634 1.00 97.38 418 PRO A N 1
ATOM 3270 C CA . PRO A 1 418 ? 10.550 2.102 -14.400 1.00 97.38 418 PRO A CA 1
ATOM 3271 C C . PRO A 1 418 ? 11.016 2.461 -15.817 1.00 97.38 418 PRO A C 1
ATOM 3273 O O . PRO A 1 418 ? 12.019 1.934 -16.297 1.00 97.38 418 PRO A O 1
ATOM 3276 N N . LEU A 1 419 ? 10.318 3.390 -16.481 1.00 98.00 419 LEU A N 1
ATOM 3277 C CA . LEU A 1 419 ? 10.657 3.838 -17.832 1.00 98.00 419 LEU A CA 1
ATOM 3278 C C . LEU A 1 419 ? 11.919 4.711 -17.846 1.00 98.00 419 LEU A C 1
ATOM 3280 O O . LEU A 1 419 ? 12.725 4.583 -18.765 1.00 98.00 419 LEU A O 1
ATOM 3284 N N . VAL A 1 420 ? 12.125 5.544 -16.820 1.00 97.94 420 VAL A N 1
ATOM 3285 C CA . VAL A 1 420 ? 13.341 6.347 -16.625 1.00 97.94 420 VAL A CA 1
ATOM 3286 C C . VAL A 1 420 ? 14.559 5.436 -16.564 1.00 97.94 420 VAL A C 1
ATOM 3288 O O . VAL A 1 420 ? 15.495 5.617 -17.338 1.00 97.94 420 VAL A O 1
ATOM 3291 N N . PHE A 1 421 ? 14.557 4.432 -15.684 1.00 98.25 421 PHE A N 1
ATOM 3292 C CA . PHE A 1 421 ? 15.717 3.550 -15.529 1.00 98.25 421 PHE A CA 1
ATOM 3293 C C . PHE A 1 421 ? 15.911 2.608 -16.719 1.00 98.25 421 PHE A C 1
ATOM 3295 O O . PHE A 1 421 ? 17.050 2.272 -17.048 1.00 98.25 421 PHE A O 1
ATOM 3302 N N . LEU A 1 422 ? 14.837 2.252 -17.430 1.00 98.25 422 LEU A N 1
ATOM 3303 C CA . LEU A 1 422 ? 14.941 1.546 -18.704 1.00 98.25 422 LEU A CA 1
ATOM 3304 C C . LEU A 1 422 ? 15.618 2.421 -19.781 1.00 98.25 422 LEU A C 1
ATOM 3306 O O . LEU A 1 422 ? 16.538 1.960 -20.458 1.00 98.25 422 LEU A O 1
ATOM 3310 N N . ALA A 1 423 ? 15.223 3.695 -19.899 1.00 98.25 423 ALA A N 1
ATOM 3311 C CA . ALA A 1 423 ? 15.783 4.653 -20.854 1.00 98.25 423 ALA A CA 1
ATOM 3312 C C . ALA A 1 423 ? 17.230 5.050 -20.528 1.00 98.25 423 ALA A C 1
ATOM 3314 O O . ALA A 1 423 ? 18.097 5.012 -21.405 1.00 98.25 423 ALA A O 1
ATOM 3315 N N . LEU A 1 424 ? 17.526 5.366 -19.264 1.00 98.06 424 LEU A N 1
ATOM 3316 C CA . LEU A 1 424 ? 18.889 5.626 -18.796 1.00 98.06 424 LEU A CA 1
ATOM 3317 C C . LEU A 1 424 ? 19.775 4.389 -18.972 1.00 98.06 424 LEU A C 1
ATOM 3319 O O . LEU A 1 424 ? 20.925 4.520 -19.387 1.00 98.06 424 LEU A O 1
ATOM 3323 N N . GLY A 1 425 ? 19.229 3.192 -18.742 1.00 97.56 425 GLY A N 1
ATOM 3324 C CA . GLY A 1 425 ? 19.892 1.907 -18.958 1.00 97.56 425 GLY A CA 1
ATOM 3325 C C . GLY A 1 425 ? 20.458 1.728 -20.368 1.00 97.56 425 GLY A C 1
ATOM 3326 O O . GLY A 1 425 ? 21.582 1.257 -20.520 1.00 97.56 425 GLY A O 1
ATOM 3327 N N . VAL A 1 426 ? 19.714 2.145 -21.399 1.00 97.12 426 VAL A N 1
ATOM 3328 C CA . VAL A 1 426 ? 20.140 2.025 -22.808 1.00 97.12 426 VAL A CA 1
ATOM 3329 C C . VAL A 1 426 ? 20.922 3.239 -23.333 1.00 97.12 426 VAL A C 1
ATOM 3331 O O . VAL A 1 426 ? 21.521 3.150 -24.405 1.00 97.12 426 VAL A O 1
ATOM 3334 N N . THR A 1 427 ? 20.952 4.359 -22.601 1.00 96.50 427 THR A N 1
ATOM 3335 C CA . THR A 1 427 ? 21.592 5.619 -23.037 1.00 96.50 427 THR A CA 1
ATOM 3336 C C . THR A 1 427 ? 22.838 5.973 -22.219 1.00 96.50 427 THR A C 1
ATOM 3338 O O . THR A 1 427 ? 23.959 5.905 -22.735 1.00 96.50 427 THR A O 1
ATOM 3341 N N . ALA A 1 428 ? 22.653 6.338 -20.950 1.00 94.38 428 ALA A N 1
ATOM 3342 C CA . ALA A 1 428 ? 23.685 6.895 -20.075 1.00 94.38 428 ALA A CA 1
ATOM 3343 C C . ALA A 1 428 ? 24.405 5.838 -19.220 1.00 94.38 428 ALA A C 1
ATOM 3345 O O . ALA A 1 428 ? 25.599 5.954 -18.964 1.00 94.38 428 ALA A O 1
ATOM 3346 N N . LEU A 1 429 ? 23.711 4.775 -18.811 1.00 95.25 429 LEU A N 1
ATOM 3347 C CA . LEU A 1 429 ? 24.244 3.736 -17.928 1.00 95.25 429 LEU A CA 1
ATOM 3348 C C . LEU A 1 429 ? 24.992 2.549 -18.582 1.00 95.25 429 LEU A C 1
ATOM 3350 O O . LEU A 1 429 ? 25.555 1.777 -17.799 1.00 95.25 429 LEU A O 1
ATOM 3354 N N . PRO A 1 430 ? 25.073 2.349 -19.923 1.00 95.69 430 PRO A N 1
ATOM 3355 C CA . PRO A 1 430 ? 25.806 1.219 -20.498 1.00 95.69 430 PRO A CA 1
ATOM 3356 C C . PRO A 1 430 ? 27.224 1.058 -19.936 1.00 95.69 430 PRO A C 1
ATOM 3358 O O . PRO A 1 430 ? 28.104 1.892 -20.150 1.00 95.69 430 PRO A O 1
ATOM 3361 N N . ALA A 1 431 ? 27.444 -0.042 -19.217 1.00 93.75 431 ALA A N 1
ATOM 3362 C CA . ALA A 1 431 ? 28.713 -0.347 -18.578 1.00 93.75 431 ALA A CA 1
ATOM 3363 C C . ALA A 1 431 ? 29.796 -0.661 -19.630 1.00 93.75 431 ALA A C 1
ATOM 3365 O O . ALA A 1 431 ? 29.528 -1.407 -20.584 1.00 93.75 431 ALA A O 1
ATOM 3366 N N . PRO A 1 432 ? 31.037 -0.158 -19.464 1.00 93.62 432 PRO A N 1
ATOM 3367 C CA . PRO A 1 432 ? 32.143 -0.489 -20.357 1.00 93.62 432 PRO A CA 1
ATOM 3368 C C . PRO A 1 432 ? 32.406 -2.003 -20.413 1.00 93.62 432 PRO A C 1
ATOM 3370 O O . PRO A 1 432 ? 32.531 -2.652 -19.376 1.00 93.62 432 PRO A O 1
ATOM 3373 N N . LYS A 1 433 ? 32.574 -2.565 -21.622 1.00 87.94 433 LYS A N 1
ATOM 3374 C CA . LYS A 1 433 ? 32.740 -4.021 -21.848 1.00 87.94 433 LYS A CA 1
ATOM 3375 C C . LYS A 1 433 ? 33.913 -4.666 -21.091 1.00 87.94 433 LYS A C 1
ATOM 3377 O O . LYS A 1 433 ? 33.863 -5.854 -20.802 1.00 87.94 433 LYS A O 1
ATOM 3382 N N . HIS A 1 434 ? 34.962 -3.903 -20.783 1.00 87.81 434 HIS A N 1
ATOM 3383 C CA . HIS A 1 434 ? 36.212 -4.404 -20.191 1.00 87.81 434 HIS A CA 1
ATOM 3384 C C . HIS A 1 434 ? 36.494 -3.819 -18.799 1.00 87.81 434 HIS A C 1
ATOM 3386 O O . HIS A 1 434 ? 37.634 -3.463 -18.494 1.00 87.81 434 HIS A O 1
ATOM 3392 N N . LEU A 1 435 ? 35.462 -3.646 -17.971 1.00 89.81 435 LEU A N 1
ATOM 3393 C CA . LEU A 1 435 ? 35.645 -3.181 -16.598 1.00 89.81 435 LEU A CA 1
ATOM 3394 C C . LEU A 1 435 ? 36.020 -4.365 -15.681 1.00 89.81 435 LEU A C 1
ATOM 3396 O O . LEU A 1 435 ? 35.283 -5.351 -15.664 1.00 89.81 435 LEU A O 1
ATOM 3400 N N . PRO A 1 436 ? 37.132 -4.301 -14.922 1.00 93.50 436 PRO A N 1
ATOM 3401 C CA . PRO A 1 436 ? 37.463 -5.329 -13.939 1.00 93.50 436 PRO A CA 1
ATOM 3402 C C . PRO A 1 436 ? 36.330 -5.506 -12.925 1.00 93.50 436 PRO A C 1
ATOM 3404 O O . PRO A 1 436 ? 35.804 -4.514 -12.415 1.00 93.50 436 PRO A O 1
ATOM 3407 N N . SER A 1 437 ? 35.990 -6.750 -12.581 1.00 91.88 437 SER A N 1
ATOM 3408 C CA . SER A 1 437 ? 34.858 -7.061 -11.693 1.00 91.88 437 SER A CA 1
ATOM 3409 C C . SER A 1 437 ? 34.945 -6.357 -10.338 1.00 91.88 437 SER A C 1
ATOM 3411 O O . SER A 1 437 ? 33.931 -5.880 -9.840 1.00 91.88 437 SER A O 1
ATOM 3413 N N . GLY A 1 438 ? 36.152 -6.215 -9.774 1.00 94.19 438 GLY A N 1
ATOM 3414 C CA . GLY A 1 438 ? 36.364 -5.463 -8.533 1.00 94.19 438 GLY A CA 1
ATOM 3415 C C . GLY A 1 438 ? 35.997 -3.981 -8.666 1.00 94.19 438 GLY A C 1
ATOM 3416 O O . GLY A 1 438 ? 35.260 -3.463 -7.838 1.00 94.19 438 GLY A O 1
ATOM 3417 N N . GLN A 1 439 ? 36.423 -3.316 -9.748 1.00 94.25 439 GLN A N 1
ATOM 3418 C CA . GLN A 1 439 ? 36.071 -1.912 -10.000 1.00 94.25 439 GLN A CA 1
ATOM 3419 C C . GLN A 1 439 ? 34.567 -1.743 -10.221 1.00 94.25 439 GLN A C 1
ATOM 3421 O O . GLN A 1 439 ? 33.969 -0.811 -9.691 1.00 94.25 439 GLN A O 1
ATOM 3426 N N . PHE A 1 440 ? 33.948 -2.655 -10.976 1.00 95.94 440 PHE A N 1
ATOM 3427 C CA . PHE A 1 440 ? 32.503 -2.644 -11.175 1.00 95.94 440 PHE A CA 1
ATOM 3428 C C . PHE A 1 440 ? 31.749 -2.800 -9.847 1.00 95.94 440 PHE A C 1
ATOM 3430 O O . PHE A 1 440 ? 30.849 -2.013 -9.566 1.00 95.94 440 PHE A O 1
ATOM 3437 N N . ALA A 1 441 ? 32.157 -3.754 -9.005 1.00 96.50 441 ALA A N 1
ATOM 3438 C CA . ALA A 1 441 ? 31.573 -3.967 -7.684 1.00 96.50 441 ALA A CA 1
ATOM 3439 C C . ALA A 1 441 ? 31.731 -2.738 -6.773 1.00 96.50 441 ALA A C 1
ATOM 3441 O O . ALA A 1 441 ? 30.779 -2.366 -6.092 1.00 96.50 441 ALA A O 1
ATOM 3442 N N . THR A 1 442 ? 32.886 -2.063 -6.799 1.00 96.50 442 THR A N 1
ATOM 3443 C CA . THR A 1 442 ? 33.097 -0.808 -6.059 1.00 96.50 442 THR A CA 1
ATOM 3444 C C . THR A 1 442 ? 32.151 0.294 -6.529 1.00 96.50 442 THR A C 1
ATOM 3446 O O . THR A 1 442 ? 31.533 0.954 -5.700 1.00 96.50 442 THR A O 1
ATOM 3449 N N . VAL A 1 443 ? 32.000 0.485 -7.843 1.00 96.31 443 VAL A N 1
ATOM 3450 C CA . VAL A 1 443 ? 31.090 1.501 -8.403 1.00 96.31 443 VAL A CA 1
ATOM 3451 C C . VAL A 1 443 ? 29.636 1.183 -8.058 1.00 96.31 443 VAL A C 1
ATOM 3453 O O . VAL A 1 443 ? 28.891 2.082 -7.680 1.00 96.31 443 VAL A O 1
ATOM 3456 N N . LEU A 1 444 ? 29.247 -0.091 -8.134 1.00 97.12 444 LEU A N 1
ATOM 3457 C CA . LEU A 1 444 ? 27.916 -0.560 -7.758 1.00 97.12 444 LEU A CA 1
ATOM 3458 C C . LEU A 1 444 ? 27.625 -0.299 -6.274 1.00 97.12 444 LEU A C 1
ATOM 3460 O O . LEU A 1 444 ? 26.592 0.278 -5.943 1.00 97.12 444 LEU A O 1
ATOM 3464 N N . GLY A 1 445 ? 28.551 -0.689 -5.393 1.00 97.38 445 GLY A N 1
ATOM 3465 C CA . GLY A 1 445 ? 28.437 -0.484 -3.950 1.00 97.38 445 GLY A CA 1
ATOM 3466 C C . GLY A 1 445 ? 28.393 0.996 -3.575 1.00 97.38 445 GLY A C 1
ATOM 3467 O O . GLY A 1 445 ? 27.563 1.392 -2.761 1.00 97.38 445 GLY A O 1
ATOM 3468 N N . LEU A 1 446 ? 29.220 1.828 -4.216 1.00 96.19 446 LEU A N 1
ATOM 3469 C CA . LEU A 1 446 ? 29.215 3.276 -4.012 1.00 96.19 446 LEU A CA 1
ATOM 3470 C C . LEU A 1 446 ? 27.906 3.910 -4.500 1.00 96.19 446 LEU A C 1
ATOM 3472 O O . LEU A 1 446 ? 27.330 4.727 -3.789 1.00 96.19 446 LEU A O 1
ATOM 3476 N N . GLY A 1 447 ? 27.415 3.521 -5.679 1.00 95.94 447 GLY A N 1
ATOM 3477 C CA . GLY A 1 447 ? 26.153 4.031 -6.217 1.00 95.94 447 GLY A CA 1
ATOM 3478 C C . GLY A 1 447 ? 24.961 3.684 -5.325 1.00 95.94 447 GLY A C 1
ATOM 3479 O O . GLY A 1 447 ? 24.151 4.556 -5.007 1.00 95.94 447 GLY A O 1
ATOM 3480 N N . PHE A 1 448 ? 24.906 2.439 -4.839 1.00 96.81 448 PHE A N 1
ATOM 3481 C CA . PHE A 1 448 ? 23.917 2.007 -3.851 1.00 96.81 448 PHE A CA 1
ATOM 3482 C C . PHE A 1 448 ? 24.031 2.811 -2.551 1.00 96.81 448 PHE A C 1
ATOM 3484 O O . PHE A 1 448 ? 23.033 3.357 -2.084 1.00 96.81 448 PHE A O 1
ATOM 3491 N N . PHE A 1 449 ? 25.237 2.927 -1.985 1.00 95.19 449 PHE A N 1
ATOM 3492 C CA . PHE A 1 449 ? 25.467 3.631 -0.722 1.00 95.19 449 PHE A CA 1
ATOM 3493 C C . PHE A 1 449 ? 25.079 5.111 -0.804 1.00 95.19 449 PHE A C 1
ATOM 3495 O O . PHE A 1 449 ? 24.366 5.601 0.064 1.00 95.19 449 PHE A O 1
ATOM 3502 N N . ILE A 1 450 ? 25.486 5.821 -1.863 1.00 93.31 450 ILE A N 1
ATOM 3503 C CA . ILE A 1 450 ? 25.153 7.242 -2.042 1.00 93.31 450 ILE A CA 1
ATOM 3504 C C . ILE A 1 450 ? 23.637 7.423 -2.196 1.00 93.31 450 ILE A C 1
ATOM 3506 O O . ILE A 1 450 ? 23.053 8.269 -1.522 1.00 93.31 450 ILE A O 1
ATOM 3510 N N . SER A 1 451 ? 22.987 6.608 -3.033 1.00 92.12 451 SER A N 1
ATOM 3511 C CA . SER A 1 451 ? 21.543 6.728 -3.294 1.00 92.12 451 SER A CA 1
ATOM 3512 C C . SER A 1 451 ? 20.702 6.445 -2.040 1.00 92.12 451 SER A C 1
ATOM 3514 O O . SER A 1 451 ? 19.692 7.106 -1.795 1.00 92.12 451 SER A O 1
ATOM 3516 N N . THR A 1 452 ? 21.151 5.504 -1.202 1.00 92.50 452 THR A N 1
ATOM 3517 C CA . THR A 1 452 ? 20.464 5.099 0.037 1.00 92.50 452 THR A CA 1
ATOM 3518 C C . THR A 1 452 ? 20.859 5.915 1.264 1.00 92.50 452 THR A C 1
ATOM 3520 O O . THR A 1 452 ? 20.212 5.790 2.301 1.00 92.50 452 THR A O 1
ATOM 3523 N N . LEU A 1 453 ? 21.858 6.798 1.174 1.00 89.69 453 LEU A N 1
ATOM 3524 C CA . LEU A 1 453 ? 22.350 7.565 2.323 1.00 89.69 453 LEU A CA 1
ATOM 3525 C C . LEU A 1 453 ? 21.251 8.422 2.981 1.00 89.69 453 LEU A C 1
ATOM 3527 O O . LEU A 1 453 ? 21.264 8.624 4.195 1.00 89.69 453 LEU A O 1
ATOM 3531 N N . SER A 1 454 ? 20.259 8.868 2.201 1.00 85.81 454 SER A N 1
ATOM 3532 C CA . SER A 1 454 ? 19.089 9.604 2.707 1.00 85.81 454 SER A CA 1
ATOM 3533 C C . SER A 1 454 ? 18.204 8.784 3.659 1.00 85.81 454 SER A C 1
ATOM 3535 O O . SER A 1 454 ? 17.544 9.362 4.521 1.00 85.81 454 SER A O 1
ATOM 3537 N N . LEU A 1 455 ? 18.208 7.450 3.548 1.00 87.69 455 LEU A N 1
ATOM 3538 C CA . LEU A 1 455 ? 17.436 6.554 4.414 1.00 87.69 455 LEU A CA 1
ATOM 3539 C C . LEU A 1 455 ? 18.043 6.421 5.805 1.00 87.69 455 LEU A C 1
ATOM 3541 O O . LEU A 1 455 ? 17.309 6.212 6.764 1.00 87.69 455 LEU A O 1
ATOM 3545 N N . TRP A 1 456 ? 19.368 6.526 5.928 1.00 86.62 456 TRP A N 1
ATOM 3546 C CA . TRP A 1 456 ? 20.053 6.295 7.200 1.00 86.62 456 TRP A CA 1
ATOM 3547 C C . TRP A 1 456 ? 19.688 7.345 8.257 1.00 86.62 456 TRP A C 1
ATOM 3549 O O . TRP A 1 456 ? 19.500 7.028 9.430 1.00 86.62 456 TRP A O 1
ATOM 3559 N N . LYS A 1 457 ? 19.567 8.613 7.849 1.00 78.25 457 LYS A N 1
ATOM 3560 C CA . LYS A 1 457 ? 19.200 9.709 8.749 1.00 78.25 457 LYS A CA 1
ATOM 3561 C C . LYS A 1 457 ? 18.387 10.754 7.998 1.00 78.25 457 LYS A C 1
ATOM 3563 O O . LYS A 1 457 ? 18.950 11.665 7.399 1.00 78.25 457 LYS A O 1
ATOM 3568 N N . ALA A 1 458 ? 17.062 10.672 8.116 1.00 67.81 458 ALA A N 1
ATOM 3569 C CA . ALA A 1 458 ? 16.125 11.610 7.488 1.00 67.81 458 ALA A CA 1
ATOM 3570 C C . ALA A 1 458 ? 16.438 13.094 7.786 1.00 67.81 458 ALA A C 1
ATOM 3572 O O . ALA A 1 458 ? 16.268 13.964 6.936 1.00 67.81 458 ALA A O 1
ATOM 3573 N N . GLY A 1 459 ? 16.983 13.393 8.972 1.00 65.25 459 GLY A N 1
ATOM 3574 C CA . GLY A 1 459 ? 17.405 14.747 9.351 1.00 65.25 459 GLY A CA 1
ATOM 3575 C C . GLY A 1 459 ? 18.605 15.312 8.573 1.00 65.25 459 GLY A C 1
ATOM 3576 O O . GLY A 1 459 ? 18.810 16.519 8.609 1.00 65.25 459 GLY A O 1
ATOM 3577 N N . LEU A 1 460 ? 19.385 14.490 7.853 1.00 67.62 460 LEU A N 1
ATOM 3578 C CA . LEU A 1 460 ? 20.416 14.988 6.923 1.00 67.62 460 LEU A CA 1
ATOM 3579 C C . LEU A 1 460 ? 19.804 15.709 5.714 1.00 67.62 460 LEU A C 1
ATOM 3581 O O . LEU A 1 460 ? 20.504 16.441 5.023 1.00 67.62 460 LEU A O 1
ATOM 3585 N N . TYR A 1 461 ? 18.513 15.489 5.464 1.00 65.19 461 TYR A N 1
ATOM 3586 C CA . TYR A 1 461 ? 17.824 15.928 4.262 1.00 65.19 461 TYR A CA 1
ATOM 3587 C C . TYR A 1 461 ? 16.854 17.098 4.500 1.00 65.19 461 TYR A C 1
ATOM 3589 O O . TYR A 1 461 ? 16.777 18.019 3.689 1.00 65.19 461 TYR A O 1
ATOM 3597 N N . LEU A 1 462 ? 16.156 17.094 5.639 1.00 56.41 462 LEU A N 1
ATOM 3598 C CA . LEU A 1 462 ? 14.982 17.941 5.896 1.00 56.41 462 LEU A CA 1
ATOM 3599 C C . LEU A 1 462 ? 15.231 19.462 6.022 1.00 56.41 462 LEU A C 1
ATOM 3601 O O . LEU A 1 462 ? 14.261 20.200 6.122 1.00 56.41 462 LEU A O 1
ATOM 3605 N N . ASN A 1 463 ? 16.474 19.964 5.991 1.00 43.41 463 ASN A N 1
ATOM 3606 C CA . ASN A 1 463 ? 16.771 21.366 6.347 1.00 43.41 463 ASN A CA 1
ATOM 3607 C C . ASN A 1 463 ? 17.408 22.244 5.244 1.00 43.41 463 ASN A C 1
ATOM 3609 O O . ASN A 1 463 ? 17.868 23.337 5.566 1.00 43.41 463 ASN A O 1
ATOM 3613 N N . GLY A 1 464 ? 17.460 21.847 3.960 1.00 45.06 464 GLY A N 1
ATOM 3614 C CA . GLY A 1 464 ? 18.064 22.774 2.978 1.00 45.06 464 GLY A CA 1
ATOM 3615 C C . GLY A 1 464 ? 18.050 22.476 1.479 1.00 45.06 464 GLY A C 1
ATOM 3616 O O . GLY A 1 464 ? 18.781 23.162 0.762 1.00 45.06 464 GLY A O 1
ATOM 3617 N N . LEU A 1 465 ? 17.291 21.491 0.980 1.00 56.53 465 LEU A N 1
ATOM 3618 C CA . LEU A 1 465 ? 17.351 21.107 -0.443 1.00 56.53 465 LEU A CA 1
ATOM 3619 C C . LEU A 1 465 ? 16.093 21.388 -1.274 1.00 56.53 465 LEU A C 1
ATOM 3621 O O . LEU A 1 465 ? 16.241 21.492 -2.489 1.00 56.53 465 LEU A O 1
ATOM 3625 N N . SER A 1 466 ? 14.912 21.616 -0.683 1.00 62.38 466 SER A N 1
ATOM 3626 C CA . SER A 1 466 ? 13.750 22.108 -1.452 1.00 62.38 466 SER A CA 1
ATOM 3627 C C . SER A 1 466 ? 14.094 23.418 -2.172 1.00 62.38 466 SER A C 1
ATOM 3629 O O . SER A 1 466 ? 13.894 23.549 -3.375 1.00 62.38 466 SER A O 1
ATOM 3631 N N . ASP A 1 467 ? 14.770 24.330 -1.468 1.00 71.12 467 ASP A N 1
ATOM 3632 C CA . ASP A 1 467 ? 15.194 25.636 -1.993 1.00 71.12 467 ASP A CA 1
ATOM 3633 C C . ASP A 1 467 ? 16.411 25.536 -2.934 1.00 71.12 467 ASP A C 1
ATOM 3635 O O . ASP A 1 467 ? 16.850 26.521 -3.532 1.00 71.12 467 ASP A O 1
ATOM 3639 N N . ARG A 1 468 ? 16.999 24.340 -3.063 1.00 83.69 468 ARG A N 1
ATOM 3640 C CA . ARG A 1 468 ? 18.190 24.063 -3.879 1.00 83.69 468 ARG A CA 1
ATOM 3641 C C . ARG A 1 468 ? 17.970 22.912 -4.855 1.00 83.69 468 ARG A C 1
ATOM 3643 O O . ARG A 1 468 ? 18.943 22.314 -5.315 1.00 83.69 468 ARG A O 1
ATOM 3650 N N . LEU A 1 469 ? 16.718 22.633 -5.228 1.00 87.38 469 LEU A N 1
ATOM 3651 C CA . LEU A 1 469 ? 16.390 21.528 -6.128 1.00 87.38 469 LEU A CA 1
ATOM 3652 C C . LEU A 1 469 ? 17.148 21.610 -7.468 1.00 87.38 469 LEU A C 1
ATOM 3654 O O . LEU A 1 469 ? 17.541 20.593 -8.039 1.00 87.38 469 LEU A O 1
ATOM 3658 N N . TRP A 1 470 ? 17.451 22.828 -7.930 1.00 89.12 470 TRP A N 1
ATOM 3659 C CA . TRP A 1 470 ? 18.265 23.086 -9.123 1.00 89.12 470 TRP A CA 1
ATOM 3660 C C . TRP A 1 470 ? 19.652 22.415 -9.089 1.00 89.12 470 TRP A C 1
ATOM 3662 O O . TRP A 1 470 ? 20.175 22.058 -10.145 1.00 89.12 470 TRP A O 1
ATOM 3672 N N . VAL A 1 471 ? 20.243 22.193 -7.906 1.00 90.06 471 VAL A N 1
ATOM 3673 C CA . VAL A 1 471 ? 21.524 21.479 -7.763 1.00 90.06 471 VAL A CA 1
ATOM 3674 C C . VAL A 1 471 ? 21.366 20.024 -8.199 1.00 90.06 471 VAL A C 1
ATOM 3676 O O . VAL A 1 471 ? 22.220 19.512 -8.920 1.00 90.06 471 VAL A O 1
ATOM 3679 N N . HIS A 1 472 ? 20.256 19.371 -7.840 1.00 91.12 472 HIS A N 1
ATOM 3680 C CA . HIS A 1 472 ? 19.974 17.998 -8.264 1.00 91.12 472 HIS A CA 1
ATOM 3681 C C . HIS A 1 472 ? 19.789 17.919 -9.778 1.00 91.12 472 HIS A C 1
ATOM 3683 O O . HIS A 1 472 ? 20.365 17.034 -10.407 1.00 91.12 472 HIS A O 1
ATOM 3689 N N . TYR A 1 473 ? 19.075 18.880 -10.378 1.00 93.00 473 TYR A N 1
ATOM 3690 C CA . TYR A 1 473 ? 18.977 18.993 -11.836 1.00 93.00 473 TYR A CA 1
ATOM 3691 C C . TYR A 1 473 ? 20.354 19.130 -12.488 1.00 93.00 473 TYR A C 1
ATOM 3693 O O . TYR A 1 473 ? 20.662 18.385 -13.416 1.00 93.00 473 TYR A O 1
ATOM 3701 N N . LEU A 1 474 ? 21.201 20.039 -11.997 1.00 94.19 474 LEU A N 1
ATOM 3702 C CA . LEU A 1 474 ? 22.533 20.269 -12.555 1.00 94.19 474 LEU A CA 1
ATOM 3703 C C . LEU A 1 474 ? 23.422 19.021 -12.444 1.00 94.19 474 LEU A C 1
ATOM 3705 O O . LEU A 1 474 ? 24.011 18.593 -13.436 1.00 94.19 474 LEU A O 1
ATOM 3709 N N . VAL A 1 475 ? 23.497 18.412 -11.258 1.00 94.62 475 VAL A N 1
ATOM 3710 C CA . VAL A 1 475 ? 24.324 17.222 -11.010 1.00 94.62 475 VAL A CA 1
ATOM 3711 C C . VAL A 1 475 ? 23.818 16.024 -11.819 1.00 94.62 475 VAL A C 1
ATOM 3713 O O . VAL A 1 475 ? 24.626 15.340 -12.451 1.00 94.62 475 VAL A O 1
ATOM 3716 N N . ALA A 1 476 ? 22.501 15.795 -11.872 1.00 94.81 476 ALA A N 1
ATOM 3717 C CA . ALA A 1 476 ? 21.913 14.734 -12.688 1.00 94.81 476 ALA A CA 1
ATOM 3718 C C . ALA A 1 476 ? 22.168 14.963 -14.181 1.00 94.81 476 ALA A C 1
ATOM 3720 O O . ALA A 1 476 ? 22.533 14.022 -14.883 1.00 94.81 476 ALA A O 1
ATOM 3721 N N . MET A 1 477 ? 22.026 16.200 -14.666 1.00 95.94 477 MET A N 1
ATOM 3722 C CA . MET A 1 477 ? 22.276 16.554 -16.064 1.00 95.94 477 MET A CA 1
ATOM 3723 C C . MET A 1 477 ? 23.727 16.288 -16.457 1.00 95.94 477 MET A C 1
ATOM 3725 O O . MET A 1 477 ? 23.974 15.609 -17.452 1.00 95.94 477 MET A O 1
ATOM 3729 N N . ILE A 1 478 ? 24.688 16.767 -15.657 1.00 95.00 478 ILE A N 1
ATOM 3730 C CA . ILE A 1 478 ? 26.117 16.502 -15.872 1.00 95.00 478 ILE A CA 1
ATOM 3731 C C . ILE A 1 478 ? 26.353 14.991 -15.881 1.00 95.00 478 ILE A C 1
ATOM 3733 O O . ILE A 1 478 ? 26.905 14.456 -16.843 1.00 95.00 478 ILE A O 1
ATOM 3737 N N . GLY A 1 479 ? 25.873 14.294 -14.849 1.00 94.12 479 GLY A N 1
ATOM 3738 C CA . GLY A 1 479 ? 26.012 12.850 -14.721 1.00 94.12 479 GLY A CA 1
ATOM 3739 C C . GLY A 1 479 ? 25.480 12.098 -15.935 1.00 94.12 479 GLY A C 1
ATOM 3740 O O . GLY A 1 479 ? 26.167 11.230 -16.464 1.00 94.12 479 GLY A O 1
ATOM 3741 N N . ALA A 1 480 ? 24.295 12.446 -16.425 1.00 94.38 480 ALA A N 1
ATOM 3742 C CA . ALA A 1 480 ? 23.652 11.723 -17.512 1.00 94.38 480 ALA A CA 1
ATOM 3743 C C . ALA A 1 480 ? 24.210 12.067 -18.907 1.00 94.38 480 ALA A C 1
ATOM 3745 O O . ALA A 1 480 ? 24.203 11.214 -19.794 1.00 94.38 480 ALA A O 1
ATOM 3746 N N . MET A 1 481 ? 24.727 13.286 -19.106 1.00 95.38 481 MET A N 1
ATOM 3747 C CA . MET A 1 481 ? 25.304 13.726 -20.385 1.00 95.38 481 MET A CA 1
ATOM 3748 C C . MET A 1 481 ? 26.758 13.270 -20.573 1.00 95.38 481 MET A C 1
ATOM 3750 O O . MET A 1 481 ? 27.185 13.024 -21.700 1.00 95.38 481 MET A O 1
ATOM 3754 N N . LEU A 1 482 ? 27.523 13.109 -19.489 1.00 94.25 482 LEU A N 1
ATOM 3755 C CA . LEU A 1 482 ? 28.934 12.704 -19.523 1.00 94.25 482 LEU A CA 1
ATOM 3756 C C . LEU A 1 482 ? 29.208 11.439 -20.382 1.00 94.25 482 LEU A C 1
ATOM 3758 O O . LEU A 1 482 ? 30.075 11.500 -21.261 1.00 94.25 482 LEU A O 1
ATOM 3762 N N . PRO A 1 483 ? 28.465 10.322 -20.229 1.00 92.56 483 PRO A N 1
ATOM 3763 C CA . PRO A 1 483 ? 28.644 9.116 -21.044 1.00 92.56 483 PRO A CA 1
ATOM 3764 C C . PRO A 1 483 ? 28.221 9.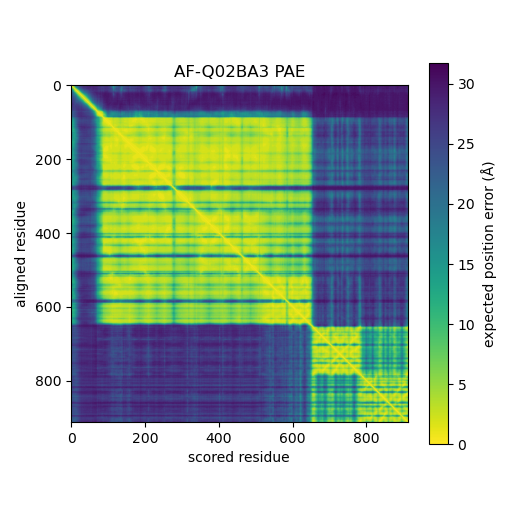280 -22.505 1.00 92.56 483 PRO A C 1
ATOM 3766 O O . PRO A 1 483 ? 28.565 8.438 -23.335 1.00 92.56 483 PRO A O 1
ATOM 3769 N N . LEU A 1 484 ? 27.444 10.319 -22.836 1.00 91.88 484 LEU A N 1
ATOM 3770 C CA . LEU A 1 484 ? 27.102 10.643 -24.222 1.00 91.88 484 LEU A CA 1
ATOM 3771 C C . LEU A 1 484 ? 28.281 11.279 -24.960 1.00 91.88 484 LEU A C 1
ATOM 3773 O O . LEU A 1 484 ? 28.440 11.044 -26.155 1.00 91.88 484 LEU A O 1
ATOM 3777 N N . LEU A 1 485 ? 29.117 12.029 -24.240 1.00 91.81 485 LEU A N 1
ATOM 3778 C CA . LEU A 1 485 ? 30.233 12.792 -24.798 1.00 91.81 485 LEU A CA 1
ATOM 3779 C C . LEU A 1 485 ? 31.561 12.023 -24.788 1.00 91.81 485 LEU A C 1
ATOM 3781 O O . LEU A 1 485 ? 32.465 12.344 -25.557 1.00 91.81 485 LEU A O 1
ATOM 3785 N N . SER A 1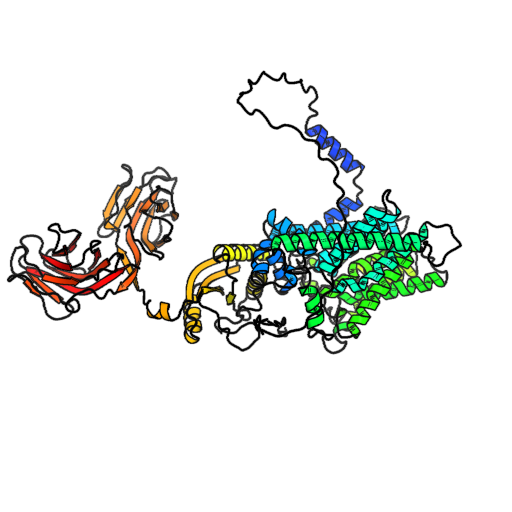 486 ? 31.717 11.024 -23.915 1.00 92.31 486 SER A N 1
ATOM 3786 C CA . SER A 1 486 ? 32.976 10.289 -23.775 1.00 92.31 486 SER A CA 1
ATOM 3787 C C . SER A 1 486 ? 32.769 8.840 -23.344 1.00 92.31 486 SER A C 1
ATOM 3789 O O . SER A 1 486 ? 32.090 8.552 -22.364 1.00 92.31 486 SER A O 1
ATOM 3791 N N . ALA A 1 487 ? 33.445 7.919 -24.037 1.00 90.19 487 ALA A N 1
ATOM 3792 C CA . ALA A 1 487 ? 33.455 6.488 -23.720 1.00 90.19 487 ALA A CA 1
ATOM 3793 C C . ALA A 1 487 ? 34.531 6.093 -22.682 1.00 90.19 487 ALA A C 1
ATOM 3795 O O . ALA A 1 487 ? 34.785 4.907 -22.454 1.00 90.19 487 ALA A O 1
ATOM 3796 N N . ARG A 1 488 ? 35.224 7.068 -22.073 1.00 94.00 488 ARG A N 1
ATOM 3797 C CA . ARG A 1 488 ? 36.289 6.795 -21.094 1.00 94.00 488 ARG A CA 1
ATOM 3798 C C . ARG A 1 488 ? 35.698 6.217 -19.804 1.00 94.00 488 ARG A C 1
ATOM 3800 O O . ARG A 1 488 ? 34.721 6.728 -19.269 1.00 94.00 488 ARG A O 1
ATOM 3807 N N . ARG A 1 489 ? 36.352 5.192 -19.245 1.00 93.19 489 ARG A N 1
ATOM 3808 C CA . ARG A 1 489 ? 35.872 4.466 -18.050 1.00 93.19 489 ARG A CA 1
ATOM 3809 C C . ARG A 1 489 ? 35.618 5.379 -16.847 1.00 93.19 489 ARG A C 1
ATOM 3811 O O . ARG A 1 489 ? 34.590 5.250 -16.200 1.00 93.19 489 ARG A O 1
ATOM 3818 N N . TRP A 1 490 ? 36.526 6.314 -16.566 1.00 93.50 490 TRP A N 1
ATOM 3819 C CA . TRP A 1 490 ? 36.379 7.231 -15.431 1.00 93.50 490 TRP A CA 1
ATOM 3820 C C . TRP A 1 490 ? 35.203 8.205 -15.606 1.00 93.50 490 TRP A C 1
ATOM 3822 O O . TRP A 1 490 ? 34.585 8.580 -14.616 1.00 93.50 490 TRP A O 1
ATOM 3832 N N . VAL A 1 491 ? 34.852 8.565 -16.849 1.00 94.56 491 VAL A N 1
ATOM 3833 C CA . VAL A 1 491 ? 33.681 9.408 -17.146 1.00 94.56 491 VAL A CA 1
ATOM 3834 C C . VAL A 1 491 ? 32.394 8.663 -16.808 1.00 94.56 491 VAL A C 1
ATOM 3836 O O . VAL A 1 491 ? 31.483 9.238 -16.221 1.00 94.56 491 VAL A O 1
ATOM 3839 N N . TRP A 1 492 ? 32.339 7.364 -17.106 1.00 95.44 492 TRP A N 1
ATOM 3840 C CA . TRP A 1 492 ? 31.225 6.511 -16.698 1.00 95.44 492 TRP A CA 1
ATOM 3841 C C . TRP A 1 492 ? 31.136 6.366 -15.169 1.00 95.44 492 TRP A C 1
ATOM 3843 O O . TRP A 1 492 ? 30.050 6.469 -14.611 1.00 95.44 492 TRP A O 1
ATOM 3853 N N . VAL A 1 493 ? 32.264 6.217 -14.463 1.00 95.75 493 VAL A N 1
ATOM 3854 C CA . VAL A 1 493 ? 32.268 6.207 -12.985 1.00 95.75 493 VAL A CA 1
ATOM 3855 C C . VAL A 1 493 ? 31.733 7.526 -12.419 1.00 95.75 493 VAL A C 1
ATOM 3857 O O . VAL A 1 493 ? 30.877 7.509 -11.537 1.00 95.75 493 VAL A O 1
ATOM 3860 N N . ALA A 1 494 ? 32.193 8.662 -12.955 1.00 95.94 494 ALA A N 1
ATOM 3861 C CA . ALA A 1 494 ? 31.706 9.983 -12.567 1.00 95.94 494 ALA A CA 1
ATOM 3862 C C . ALA A 1 494 ? 30.203 10.139 -12.845 1.00 95.94 494 ALA A C 1
ATOM 3864 O O . ALA A 1 494 ? 29.481 10.659 -12.004 1.00 95.94 494 ALA A O 1
ATOM 3865 N N . SER A 1 495 ? 29.715 9.621 -13.976 1.00 95.69 495 SER A N 1
ATOM 3866 C CA . SER A 1 495 ? 28.288 9.592 -14.310 1.00 95.69 495 SER A CA 1
ATOM 3867 C C . SER A 1 495 ? 27.457 8.860 -13.257 1.00 95.69 495 SER A C 1
ATOM 3869 O O . SER A 1 495 ? 26.490 9.426 -12.748 1.00 95.69 495 SER A O 1
ATOM 3871 N N . VAL A 1 496 ? 27.860 7.643 -12.875 1.00 96.44 496 VAL A N 1
ATOM 3872 C CA . VAL A 1 496 ? 27.161 6.860 -11.844 1.00 96.44 496 VAL A CA 1
ATOM 3873 C C . VAL A 1 496 ? 27.179 7.585 -10.500 1.00 96.44 496 VAL A C 1
ATOM 3875 O O . VAL A 1 496 ? 26.146 7.650 -9.834 1.00 96.44 496 VAL A O 1
ATOM 3878 N N . ALA A 1 497 ? 28.317 8.169 -10.116 1.00 96.25 497 ALA A N 1
ATOM 3879 C CA . ALA A 1 497 ? 28.433 8.942 -8.883 1.00 96.25 497 ALA A CA 1
ATOM 3880 C C . ALA A 1 497 ? 27.526 10.185 -8.893 1.00 96.25 497 ALA A C 1
ATOM 3882 O O . ALA A 1 497 ? 26.824 10.426 -7.916 1.00 96.25 497 ALA A O 1
ATOM 3883 N N . CYS A 1 498 ? 27.481 10.934 -9.999 1.00 95.88 498 CYS A N 1
ATOM 3884 C CA . CYS A 1 498 ? 26.604 12.093 -10.161 1.00 95.88 498 CYS A CA 1
ATOM 3885 C C . CYS A 1 498 ? 25.123 11.702 -10.141 1.00 95.88 498 CYS A C 1
ATOM 3887 O O . CYS A 1 498 ? 24.349 12.333 -9.436 1.00 95.88 498 CYS A O 1
ATOM 3889 N N . LEU A 1 499 ? 24.715 10.650 -10.857 1.00 95.69 499 LEU A N 1
ATOM 3890 C CA . LEU A 1 499 ? 23.325 10.183 -10.833 1.00 95.69 499 LEU A CA 1
ATOM 3891 C C . LEU A 1 499 ? 22.921 9.711 -9.432 1.00 95.69 499 LEU A C 1
ATOM 3893 O O . LEU A 1 499 ? 21.870 10.102 -8.934 1.00 95.69 499 LEU A O 1
ATOM 3897 N N . SER A 1 500 ? 23.784 8.952 -8.755 1.00 95.19 500 SER A N 1
ATOM 3898 C CA . SER A 1 500 ? 23.539 8.522 -7.372 1.00 95.19 500 SER A CA 1
ATOM 3899 C C . SER A 1 500 ? 23.471 9.721 -6.420 1.00 95.19 500 SER A C 1
ATOM 3901 O O . SER A 1 500 ? 22.588 9.792 -5.573 1.00 95.19 500 SER A O 1
ATOM 3903 N N . GLY A 1 501 ? 24.359 10.704 -6.593 1.00 92.62 501 GLY A N 1
ATOM 3904 C CA . GLY A 1 501 ? 24.394 11.940 -5.807 1.00 92.62 501 GLY A CA 1
ATOM 3905 C C . GLY A 1 501 ? 23.239 12.899 -6.099 1.00 92.62 501 GLY A C 1
ATOM 3906 O O . GLY A 1 501 ? 22.842 13.654 -5.223 1.00 92.62 501 GLY A O 1
ATOM 3907 N N . ALA A 1 502 ? 22.665 12.863 -7.300 1.00 91.94 502 ALA A N 1
ATOM 3908 C CA . ALA A 1 502 ? 21.457 13.612 -7.611 1.00 91.94 502 ALA A CA 1
ATOM 3909 C C . ALA A 1 502 ? 20.209 12.922 -7.058 1.00 91.94 502 ALA A C 1
ATOM 3911 O O . ALA A 1 502 ? 19.305 13.609 -6.598 1.00 91.94 502 ALA A O 1
ATOM 3912 N N . SER A 1 503 ? 20.179 11.582 -7.076 1.00 89.62 503 SER A N 1
ATOM 3913 C CA . SER A 1 503 ? 19.140 10.777 -6.424 1.00 89.62 503 SER A CA 1
ATOM 3914 C C . SER A 1 503 ? 19.173 10.939 -4.907 1.00 89.62 503 SER A C 1
ATOM 3916 O O . SER A 1 503 ? 18.125 10.881 -4.259 1.00 89.62 503 SER A O 1
ATOM 3918 N N . PHE A 1 504 ? 20.367 11.116 -4.338 1.00 82.88 504 PHE A N 1
ATOM 3919 C CA . PHE A 1 504 ? 20.553 11.467 -2.941 1.00 82.88 504 PHE A CA 1
ATOM 3920 C C . PHE A 1 504 ? 19.810 12.774 -2.670 1.00 82.88 504 PHE A C 1
ATOM 3922 O O . PHE A 1 504 ? 20.205 13.824 -3.153 1.00 82.88 504 PHE A O 1
ATOM 3929 N N . GLY A 1 505 ? 18.708 12.694 -1.925 1.00 74.31 505 GLY A N 1
ATOM 3930 C CA . GLY A 1 505 ? 17.877 13.850 -1.608 1.00 74.31 505 GLY A CA 1
ATOM 3931 C C . GLY A 1 505 ? 16.685 14.097 -2.541 1.00 74.31 505 GLY A C 1
ATOM 3932 O O . GLY A 1 505 ? 16.141 15.193 -2.554 1.00 74.31 505 GLY A O 1
ATOM 3933 N N . LEU A 1 506 ? 16.220 13.103 -3.295 1.00 84.81 506 LEU A N 1
ATOM 3934 C CA . LEU A 1 506 ? 14.895 13.163 -3.935 1.00 84.81 506 LEU A CA 1
ATOM 3935 C C . LEU A 1 506 ? 13.875 12.382 -3.109 1.00 84.81 506 LEU A C 1
ATOM 3937 O O . LEU A 1 506 ? 13.262 11.438 -3.599 1.00 84.81 506 LEU A O 1
ATOM 3941 N N . VAL A 1 507 ? 13.779 12.710 -1.819 1.00 80.62 507 VAL A N 1
ATOM 3942 C CA . VAL A 1 507 ? 12.910 11.993 -0.883 1.00 80.62 507 VAL A CA 1
ATOM 3943 C C . VAL A 1 507 ? 11.449 12.255 -1.256 1.00 80.62 507 VAL A C 1
ATOM 3945 O O . VAL A 1 507 ? 11.065 13.421 -1.348 1.00 80.62 507 VAL A O 1
ATOM 3948 N N . PRO A 1 508 ? 10.631 11.210 -1.463 1.00 77.75 508 PRO A N 1
ATOM 3949 C CA . PRO A 1 508 ? 9.208 11.397 -1.691 1.00 77.75 508 PRO A CA 1
ATOM 3950 C C . PRO A 1 508 ? 8.553 11.993 -0.442 1.00 77.75 508 PRO A C 1
ATOM 3952 O O . PRO A 1 508 ? 8.803 11.538 0.675 1.00 77.75 508 PRO A O 1
ATOM 3955 N N . GLU A 1 509 ? 7.677 12.977 -0.631 1.00 68.88 509 GLU A N 1
ATOM 3956 C CA . GLU A 1 509 ? 6.877 13.532 0.468 1.00 68.88 509 GLU A CA 1
ATOM 3957 C C . GLU A 1 509 ? 5.873 12.504 1.025 1.00 68.88 509 GLU A C 1
ATOM 3959 O O . GLU A 1 509 ? 5.533 12.539 2.206 1.00 68.88 509 GLU A O 1
ATOM 3964 N N . TRP A 1 510 ? 5.430 11.562 0.185 1.00 69.06 510 TRP A N 1
ATOM 3965 C CA . TRP A 1 510 ? 4.404 10.557 0.477 1.00 69.06 510 TRP A CA 1
ATOM 3966 C C . TRP A 1 510 ? 4.645 9.286 -0.355 1.00 69.06 510 TRP A C 1
ATOM 3968 O O . TRP A 1 510 ? 5.274 9.386 -1.407 1.00 69.06 510 TRP A O 1
ATOM 3978 N N . PRO A 1 511 ? 4.125 8.096 0.016 1.00 54.56 511 PRO A N 1
ATOM 3979 C CA . PRO A 1 511 ? 3.436 7.708 1.257 1.00 54.56 511 PRO A CA 1
ATOM 3980 C C . PRO A 1 511 ? 4.278 6.848 2.234 1.00 54.56 511 PRO A C 1
ATOM 3982 O O . PRO A 1 511 ? 3.754 6.349 3.235 1.00 54.56 511 PRO A O 1
ATOM 3985 N N . SER A 1 512 ? 5.564 6.619 1.956 1.00 74.31 512 SER A N 1
ATOM 3986 C CA . SER A 1 512 ? 6.411 5.727 2.765 1.00 74.31 512 SER A CA 1
ATOM 3987 C C . SER A 1 512 ? 6.900 6.372 4.061 1.00 74.31 512 SER A C 1
ATOM 3989 O O . SER A 1 512 ? 7.231 7.557 4.103 1.00 74.31 512 SER A O 1
ATOM 3991 N N . ALA A 1 513 ? 7.021 5.565 5.116 1.00 81.69 513 ALA A N 1
ATOM 3992 C CA . ALA A 1 513 ? 7.567 6.015 6.388 1.00 81.69 513 ALA A CA 1
ATOM 3993 C C . ALA A 1 513 ? 9.101 6.010 6.457 1.00 81.69 513 ALA A C 1
ATOM 3995 O O . ALA A 1 513 ? 9.673 6.341 7.500 1.00 81.69 513 ALA A O 1
ATOM 3996 N N . ALA A 1 514 ? 9.783 5.631 5.371 1.00 86.19 514 ALA A N 1
ATOM 3997 C CA . ALA A 1 514 ? 11.232 5.461 5.364 1.00 86.19 514 ALA A CA 1
ATOM 3998 C C . ALA A 1 514 ? 11.982 6.734 5.796 1.00 86.19 514 ALA A C 1
ATOM 4000 O O . ALA A 1 514 ? 13.032 6.647 6.421 1.00 86.19 514 ALA A O 1
ATOM 4001 N N . TRP A 1 515 ? 11.434 7.923 5.539 1.00 85.94 515 TRP A N 1
ATOM 4002 C CA . TRP A 1 515 ? 12.070 9.195 5.901 1.00 85.94 515 TRP A CA 1
ATOM 4003 C C . TRP A 1 515 ? 11.383 9.926 7.060 1.00 85.94 515 TRP A C 1
ATOM 4005 O O . TRP A 1 515 ? 11.670 11.094 7.316 1.00 85.94 515 TRP A O 1
ATOM 4015 N N . THR A 1 516 ? 10.498 9.260 7.803 1.00 83.44 516 THR A N 1
ATOM 4016 C CA . THR A 1 516 ? 9.903 9.838 9.013 1.00 83.44 516 THR A CA 1
ATOM 4017 C C . THR A 1 516 ? 10.855 9.668 10.200 1.00 83.44 516 THR A C 1
ATOM 4019 O O . THR A 1 516 ? 11.266 8.557 10.539 1.00 83.44 516 THR A O 1
ATOM 4022 N N . THR A 1 517 ? 11.228 10.771 10.854 1.00 78.62 517 THR A N 1
ATOM 4023 C CA . THR A 1 517 ? 12.062 10.731 12.063 1.00 78.62 517 THR A CA 1
ATOM 4024 C C . THR A 1 517 ? 11.286 10.134 13.240 1.00 78.62 517 THR A C 1
ATOM 4026 O O . THR A 1 517 ? 10.094 10.380 13.396 1.00 78.62 517 THR A O 1
ATOM 4029 N N . ASN A 1 518 ? 11.964 9.353 14.091 1.00 82.12 518 ASN A N 1
ATOM 4030 C CA . ASN A 1 518 ? 11.384 8.739 15.298 1.00 82.12 518 ASN A CA 1
ATOM 4031 C C . ASN A 1 518 ? 10.136 7.869 15.047 1.00 82.12 518 ASN A C 1
ATOM 4033 O O . ASN A 1 518 ? 9.275 7.746 15.915 1.00 82.12 518 ASN A O 1
ATOM 4037 N N . TYR A 1 519 ? 10.039 7.257 13.867 1.00 89.38 519 TYR A N 1
ATOM 4038 C CA . TYR A 1 519 ? 8.963 6.337 13.528 1.00 89.38 519 TYR A CA 1
ATOM 4039 C C . TYR A 1 519 ? 9.406 4.878 13.689 1.00 89.38 519 TYR A C 1
ATOM 4041 O O . TYR A 1 519 ? 10.552 4.536 13.400 1.00 89.38 519 TYR A O 1
ATOM 4049 N N . ASN A 1 520 ? 8.496 4.016 14.142 1.00 93.50 520 ASN A N 1
ATOM 4050 C CA . ASN A 1 520 ? 8.681 2.566 14.175 1.00 93.50 520 ASN A CA 1
ATOM 4051 C C . ASN A 1 520 ? 7.498 1.915 13.449 1.00 93.50 520 ASN A C 1
ATOM 4053 O O . ASN A 1 520 ? 6.443 1.681 14.045 1.00 93.50 520 ASN A O 1
ATOM 4057 N N . GLY A 1 521 ? 7.680 1.665 12.152 1.00 93.31 521 GLY A N 1
ATOM 4058 C CA . GLY A 1 521 ? 6.637 1.182 11.251 1.00 93.31 521 GLY A CA 1
ATOM 4059 C C . GLY A 1 521 ? 6.150 -0.214 11.577 1.00 93.31 521 GLY A C 1
ATOM 4060 O O . GLY A 1 521 ? 4.944 -0.444 11.578 1.00 93.31 521 GLY A O 1
ATOM 4061 N N . LEU A 1 522 ? 7.053 -1.116 11.967 1.00 95.00 522 LEU A N 1
ATOM 4062 C CA . LEU A 1 522 ? 6.668 -2.452 12.416 1.00 95.00 522 LEU A CA 1
ATOM 4063 C C . LEU A 1 522 ? 5.762 -2.373 13.652 1.00 95.00 522 LEU A C 1
ATOM 4065 O O . LEU A 1 522 ? 4.700 -2.988 13.687 1.00 95.00 522 LEU A O 1
ATOM 4069 N N . SER A 1 523 ? 6.156 -1.590 14.658 1.00 95.56 523 SER A N 1
ATOM 4070 C CA . SER A 1 523 ? 5.367 -1.432 15.883 1.00 95.56 523 SER A CA 1
ATOM 4071 C C . SER A 1 523 ? 4.003 -0.793 15.624 1.00 95.56 523 SER A C 1
ATOM 4073 O O . SER A 1 523 ? 2.991 -1.289 16.118 1.00 95.56 523 SER A O 1
ATOM 4075 N N . ALA A 1 524 ? 3.962 0.271 14.814 1.00 95.25 524 ALA A N 1
ATOM 4076 C CA . ALA A 1 524 ? 2.722 0.941 14.437 1.00 95.25 524 ALA A CA 1
ATOM 4077 C C . ALA A 1 524 ? 1.773 0.002 13.677 1.00 95.25 524 ALA A C 1
ATOM 4079 O O . ALA A 1 524 ? 0.600 -0.096 14.028 1.00 95.25 524 ALA A O 1
ATOM 4080 N N . SER A 1 525 ? 2.288 -0.748 12.701 1.00 95.75 525 SER A N 1
ATOM 4081 C CA . SER A 1 525 ? 1.493 -1.698 11.912 1.00 95.75 525 SER A CA 1
ATOM 4082 C C . SER A 1 525 ? 0.948 -2.837 12.779 1.00 95.75 525 SER A C 1
ATOM 4084 O O . SER A 1 525 ? -0.210 -3.225 12.631 1.00 95.75 525 SER A O 1
ATOM 4086 N N . ILE A 1 526 ? 1.729 -3.324 13.756 1.00 96.62 526 ILE A N 1
ATOM 4087 C CA . ILE A 1 526 ? 1.234 -4.301 14.737 1.00 96.62 526 ILE A CA 1
ATOM 4088 C C . ILE A 1 526 ? 0.133 -3.694 15.613 1.00 96.62 526 ILE A C 1
ATOM 4090 O O . ILE A 1 526 ? -0.905 -4.325 15.774 1.00 96.62 526 ILE A O 1
ATOM 4094 N N . ARG A 1 527 ? 0.310 -2.481 16.156 1.00 96.81 527 ARG A N 1
ATOM 4095 C CA . ARG A 1 527 ? -0.726 -1.839 16.988 1.00 96.81 527 ARG A CA 1
ATOM 4096 C C . ARG A 1 527 ? -2.025 -1.612 16.223 1.00 96.81 527 ARG A C 1
ATOM 4098 O O . ARG A 1 527 ? -3.092 -1.879 16.764 1.00 96.81 527 ARG A O 1
ATOM 4105 N N . ILE A 1 528 ? -1.943 -1.160 14.973 1.00 97.12 528 ILE A N 1
ATOM 4106 C CA . ILE A 1 528 ? -3.121 -0.941 14.126 1.00 97.12 528 ILE A CA 1
ATOM 4107 C C . ILE A 1 528 ? -3.786 -2.276 13.778 1.00 97.12 528 ILE A C 1
ATOM 4109 O O . ILE A 1 528 ? -5.011 -2.380 13.855 1.00 97.12 528 ILE A O 1
ATOM 4113 N N . GLY A 1 529 ? -3.009 -3.319 13.469 1.00 96.44 529 GLY A N 1
ATOM 4114 C CA . GLY A 1 529 ? -3.527 -4.677 13.287 1.00 96.44 529 GLY A CA 1
ATOM 4115 C C . GLY A 1 529 ? -4.217 -5.219 14.546 1.00 96.44 529 GLY A C 1
ATOM 4116 O O . GLY A 1 529 ? -5.323 -5.751 14.462 1.00 96.44 529 GLY A O 1
ATOM 4117 N N . ASP A 1 530 ? -3.620 -5.014 15.724 1.00 96.25 530 ASP A N 1
ATOM 4118 C CA . ASP A 1 530 ? -4.196 -5.391 17.019 1.00 96.25 530 ASP A CA 1
ATOM 4119 C C . ASP A 1 530 ? -5.487 -4.616 17.306 1.00 96.25 530 ASP A C 1
ATOM 4121 O O . ASP A 1 530 ? -6.478 -5.209 17.731 1.00 96.25 530 ASP A O 1
ATOM 4125 N N . ALA A 1 531 ? -5.507 -3.304 17.055 1.00 97.50 531 ALA A N 1
ATOM 4126 C CA . ALA A 1 531 ? -6.700 -2.479 17.198 1.00 97.50 531 ALA A CA 1
ATOM 4127 C C . ALA A 1 531 ? -7.817 -2.962 16.264 1.00 97.50 531 ALA A C 1
ATOM 4129 O O . ALA A 1 531 ? -8.939 -3.166 16.720 1.00 97.50 531 ALA A O 1
ATOM 4130 N N . THR A 1 532 ? -7.497 -3.226 14.994 1.00 96.50 532 THR A N 1
ATOM 4131 C CA . THR A 1 532 ? -8.439 -3.742 13.986 1.00 96.50 532 THR A CA 1
ATOM 4132 C C . THR A 1 532 ? -9.046 -5.068 14.441 1.00 96.50 532 THR A C 1
ATOM 4134 O O . THR A 1 532 ? -10.265 -5.194 14.511 1.00 96.50 532 THR A O 1
ATOM 4137 N N . LYS A 1 533 ? -8.213 -6.021 14.876 1.00 94.69 533 LYS A N 1
ATOM 4138 C CA . LYS A 1 533 ? -8.667 -7.326 15.379 1.00 94.69 533 LYS A CA 1
ATOM 4139 C C . LYS A 1 533 ? -9.573 -7.205 16.608 1.00 94.69 533 LYS A C 1
ATOM 4141 O O . LYS A 1 533 ? -10.554 -7.932 16.735 1.00 94.69 533 LYS A O 1
ATOM 4146 N N . ARG A 1 534 ? -9.241 -6.307 17.539 1.00 95.69 534 ARG A N 1
ATOM 4147 C CA . ARG A 1 534 ? -10.053 -6.056 18.743 1.00 95.69 534 ARG A CA 1
ATOM 4148 C C . ARG A 1 534 ? -11.391 -5.424 18.397 1.00 95.69 534 ARG A C 1
ATOM 4150 O O . ARG A 1 534 ? -12.395 -5.780 18.999 1.00 95.69 534 ARG A O 1
ATOM 4157 N N . ILE A 1 535 ? -11.399 -4.510 17.433 1.00 96.12 535 ILE A N 1
ATOM 4158 C CA . ILE A 1 535 ? -12.617 -3.885 16.930 1.00 96.12 535 ILE A CA 1
ATOM 4159 C C . ILE A 1 535 ? -13.525 -4.935 16.286 1.00 96.12 535 ILE A C 1
ATOM 4161 O O . ILE A 1 535 ? -14.692 -5.025 16.653 1.00 96.12 535 ILE A O 1
ATOM 4165 N N . GLU A 1 536 ? -12.990 -5.782 15.408 1.00 93.25 536 GLU A N 1
ATOM 4166 C CA . GLU A 1 536 ? -13.758 -6.861 14.776 1.00 93.25 536 GLU A CA 1
ATOM 4167 C C . GLU A 1 536 ? -14.329 -7.861 15.782 1.00 93.25 536 GLU A C 1
ATOM 4169 O O . GLU A 1 536 ? -15.447 -8.328 15.610 1.00 93.25 536 GLU A O 1
ATOM 4174 N N . ALA A 1 537 ? -13.602 -8.158 16.861 1.00 92.75 537 ALA A N 1
ATOM 4175 C CA . ALA A 1 537 ? -14.096 -9.044 17.912 1.00 92.75 537 ALA A CA 1
ATOM 4176 C C . ALA A 1 537 ? -15.280 -8.457 18.710 1.00 92.75 537 ALA A C 1
ATOM 4178 O O . ALA A 1 537 ? -15.996 -9.213 19.360 1.00 92.75 537 ALA A O 1
ATOM 4179 N N . PHE A 1 538 ? -15.468 -7.132 18.693 1.00 91.44 538 PHE A N 1
ATOM 4180 C CA . PHE A 1 538 ? -16.538 -6.433 19.421 1.00 91.44 538 PHE A CA 1
ATOM 4181 C C . PHE A 1 538 ? -17.708 -6.018 18.531 1.00 91.44 538 PHE A C 1
ATOM 4183 O O . PHE A 1 538 ? -18.811 -5.800 19.034 1.00 91.44 538 PHE A O 1
ATOM 4190 N N . LEU A 1 539 ? -17.483 -5.879 17.227 1.00 90.81 539 LEU A N 1
ATOM 4191 C CA . LEU A 1 539 ? -18.514 -5.462 16.290 1.00 90.81 539 LEU A CA 1
ATOM 4192 C C . LEU A 1 539 ? -19.381 -6.648 15.860 1.00 90.81 539 LEU A C 1
ATOM 4194 O O . LEU A 1 539 ? -18.851 -7.673 15.426 1.00 90.81 539 LEU A O 1
ATOM 4198 N N . PRO A 1 540 ? -20.718 -6.510 15.885 1.00 88.50 540 PRO A N 1
ATOM 4199 C CA . PRO A 1 540 ? -21.577 -7.465 15.207 1.00 88.50 540 PRO A CA 1
ATOM 4200 C C . PRO A 1 540 ? -21.265 -7.479 13.706 1.00 88.50 540 PRO A C 1
ATOM 4202 O O . PRO A 1 540 ? -21.053 -6.430 13.096 1.00 88.50 540 PRO A O 1
ATOM 4205 N N . TYR A 1 541 ? -21.267 -8.668 13.103 1.00 86.88 541 TYR A N 1
ATOM 4206 C CA . TYR A 1 541 ? -20.862 -8.860 11.707 1.00 86.88 541 TYR A CA 1
ATOM 4207 C C . TYR A 1 541 ? -21.717 -8.061 10.706 1.00 86.88 541 TYR A C 1
ATOM 4209 O O . TYR A 1 541 ? -21.250 -7.688 9.641 1.00 86.88 541 TYR A O 1
ATOM 4217 N N . ASP A 1 542 ? -22.969 -7.744 11.018 1.00 87.81 542 ASP A N 1
ATOM 4218 C CA . ASP A 1 542 ? -23.850 -6.961 10.144 1.00 87.81 542 ASP A CA 1
ATOM 4219 C C . ASP A 1 542 ? -23.700 -5.438 10.317 1.00 87.81 542 ASP A C 1
ATOM 4221 O O . ASP A 1 542 ? -24.409 -4.670 9.662 1.00 87.81 542 ASP A O 1
ATOM 4225 N N . LYS A 1 543 ? -22.818 -4.975 11.212 1.00 87.81 543 LYS A N 1
ATOM 4226 C CA . LYS A 1 543 ? -22.677 -3.555 11.552 1.00 87.81 543 LYS A CA 1
ATOM 4227 C C . LYS A 1 543 ? -21.399 -2.954 10.990 1.00 87.81 543 LYS A C 1
ATOM 4229 O O . LYS A 1 543 ? -20.316 -3.524 11.062 1.00 87.81 543 LYS A O 1
ATOM 4234 N N . TYR A 1 544 ? -21.540 -1.734 10.482 1.00 89.06 544 TYR A N 1
ATOM 4235 C CA . TYR A 1 544 ? -20.427 -0.912 10.032 1.00 89.06 544 TYR A CA 1
ATOM 4236 C C . TYR A 1 544 ? -19.969 0.015 11.172 1.00 89.06 544 TYR A C 1
ATOM 4238 O O . TYR A 1 544 ? -20.818 0.704 11.748 1.00 89.06 544 TYR A O 1
ATOM 4246 N N . PRO A 1 545 ? -18.674 0.044 11.531 1.00 92.19 545 PRO A N 1
ATOM 4247 C CA . PRO A 1 545 ? -18.199 0.863 12.637 1.00 92.19 545 PRO A CA 1
ATOM 4248 C C . PRO A 1 545 ? -18.178 2.348 12.305 1.00 92.19 545 PRO A C 1
ATOM 4250 O O . PRO A 1 545 ? -17.769 2.756 11.217 1.00 92.19 545 PRO A O 1
ATOM 4253 N N . ILE A 1 546 ? -18.530 3.162 13.298 1.00 94.31 546 ILE A N 1
ATOM 4254 C CA . ILE A 1 546 ? -18.368 4.614 13.256 1.00 94.31 546 ILE A CA 1
ATOM 4255 C C . ILE A 1 546 ? -17.344 5.013 14.303 1.00 94.31 546 ILE A C 1
ATOM 4257 O O . ILE A 1 546 ? -17.453 4.635 15.465 1.00 94.31 546 ILE A O 1
ATOM 4261 N N . PHE A 1 547 ? -16.346 5.792 13.909 1.00 96.25 547 PHE A N 1
ATOM 4262 C CA . PHE A 1 547 ? -15.294 6.219 14.819 1.00 96.25 547 PHE A CA 1
ATOM 4263 C C . PHE A 1 547 ? -15.586 7.607 15.378 1.00 96.25 547 PHE A C 1
ATOM 4265 O O . PHE A 1 547 ? -16.075 8.4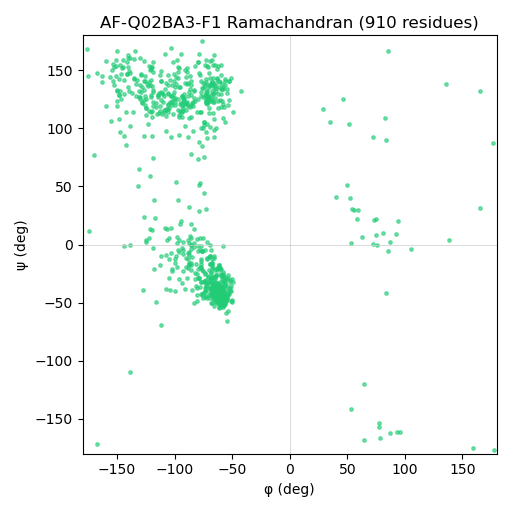84 14.667 1.00 96.25 547 PHE A O 1
ATOM 4272 N N . TRP A 1 548 ? -15.245 7.821 16.646 1.00 96.00 548 TRP A N 1
ATOM 4273 C CA . TRP A 1 548 ? -15.199 9.143 17.256 1.00 96.00 548 TRP A CA 1
ATOM 4274 C C . TRP A 1 548 ? -13.811 9.389 17.824 1.00 96.00 548 TRP A C 1
ATOM 4276 O O . TRP A 1 548 ? -13.428 8.840 18.858 1.00 96.00 548 TRP A O 1
ATOM 4286 N N . ILE A 1 549 ? -13.034 10.191 17.106 1.00 95.62 549 ILE A N 1
ATOM 4287 C CA . ILE A 1 549 ? -11.623 10.407 17.411 1.00 95.62 549 ILE A CA 1
ATOM 4288 C C . ILE A 1 549 ? -11.349 11.886 17.636 1.00 95.62 549 ILE A C 1
ATOM 4290 O O . ILE A 1 549 ? -12.035 12.758 17.103 1.00 95.62 549 ILE A O 1
ATOM 4294 N N . ASP A 1 550 ? -10.317 12.177 18.419 1.00 93.38 550 ASP A N 1
ATOM 4295 C CA . ASP A 1 550 ? -9.671 13.482 18.387 1.00 93.38 550 ASP A CA 1
ATOM 4296 C C . ASP A 1 550 ? -8.573 13.456 17.319 1.00 93.38 550 ASP A C 1
ATOM 4298 O O . ASP A 1 550 ? -7.434 13.047 17.563 1.00 93.38 550 ASP A O 1
ATOM 4302 N N . ALA A 1 551 ? -8.941 13.864 16.106 1.00 88.19 551 ALA A N 1
ATOM 4303 C CA . ALA A 1 551 ? -8.044 13.840 14.966 1.00 88.19 551 ALA A CA 1
ATOM 4304 C C . ALA A 1 551 ? -7.035 14.999 14.957 1.00 88.19 551 ALA A C 1
ATOM 4306 O O . ALA A 1 551 ? -6.201 15.012 14.057 1.00 88.19 551 ALA A O 1
ATOM 4307 N N . PHE A 1 552 ? -7.094 15.969 15.878 1.00 88.38 552 PHE A N 1
ATOM 4308 C CA . PHE A 1 552 ? -6.315 17.211 15.755 1.00 88.38 552 PHE A CA 1
ATOM 4309 C C . PHE A 1 552 ? -5.470 17.543 16.983 1.00 88.38 552 PHE A C 1
ATOM 4311 O O . PHE A 1 552 ? -4.341 17.990 16.813 1.00 88.38 552 PHE A O 1
ATOM 4318 N N . SER A 1 553 ? -5.970 17.324 18.203 1.00 90.06 553 SER A N 1
ATOM 4319 C CA . SER A 1 553 ? -5.214 17.647 19.424 1.00 90.06 553 SER A CA 1
ATOM 4320 C C . SER A 1 553 ? -4.488 16.456 20.044 1.00 90.06 553 SER A C 1
ATOM 4322 O O . SER A 1 553 ? -3.538 16.650 20.802 1.00 90.06 553 SER A O 1
ATOM 4324 N N . SER A 1 554 ? -4.873 15.221 19.717 1.00 91.81 554 SER A N 1
ATOM 4325 C CA . SER A 1 554 ? -4.197 14.042 20.254 1.00 91.81 554 SER A CA 1
ATOM 4326 C C . SER A 1 554 ? -2.821 13.838 19.602 1.00 91.81 554 SER A C 1
ATOM 4328 O O . SER A 1 554 ? -2.723 13.871 18.370 1.00 91.81 554 SER A O 1
ATOM 4330 N N . PRO A 1 555 ? -1.764 13.509 20.372 1.00 91.31 555 PRO A N 1
ATOM 4331 C CA . PRO A 1 555 ? -0.461 13.169 19.799 1.00 91.31 555 PRO A CA 1
ATOM 4332 C C . PRO A 1 555 ? -0.471 11.820 19.055 1.00 91.31 555 PRO A C 1
ATOM 4334 O O . PRO A 1 555 ? 0.485 11.512 18.352 1.00 91.31 555 PRO A O 1
ATOM 4337 N N . TYR A 1 556 ? -1.546 11.028 19.170 1.00 94.06 556 TYR A N 1
ATOM 4338 C CA . TYR A 1 556 ? -1.746 9.778 18.421 1.00 94.06 556 TYR A CA 1
ATOM 4339 C C . TYR A 1 556 ? -2.804 9.909 17.316 1.00 94.06 556 TYR A C 1
ATOM 4341 O O . TYR A 1 556 ? -3.250 8.908 16.760 1.00 94.06 556 TYR A O 1
ATOM 4349 N N . SER A 1 557 ? -3.205 11.137 16.978 1.00 93.25 557 SER A N 1
ATOM 4350 C CA . SER A 1 557 ? -4.253 11.419 15.991 1.00 93.25 557 SER A CA 1
ATOM 4351 C C . SER A 1 557 ? -4.037 10.722 14.645 1.00 93.25 557 SER A C 1
ATOM 4353 O O . SER A 1 557 ? -4.994 10.206 14.073 1.00 93.25 557 SER A O 1
ATOM 4355 N N . LEU A 1 558 ? -2.797 10.648 14.151 1.00 94.25 558 LEU A N 1
ATOM 4356 C CA . LEU A 1 558 ? -2.482 9.950 12.899 1.00 94.25 558 LEU A CA 1
ATOM 4357 C C . LEU A 1 558 ? -2.749 8.439 12.989 1.00 94.25 558 LEU A C 1
ATOM 4359 O O . LEU A 1 558 ? -3.300 7.859 12.060 1.00 94.25 558 LEU A O 1
ATOM 4363 N N . GLU A 1 559 ? -2.431 7.805 14.120 1.00 95.75 559 GLU A N 1
ATOM 4364 C CA . GLU A 1 559 ? -2.712 6.379 14.332 1.00 95.75 559 GLU A CA 1
ATOM 4365 C C . GLU A 1 559 ? -4.222 6.126 14.452 1.00 95.75 559 GLU A C 1
ATOM 4367 O O . GLU A 1 559 ? -4.739 5.171 13.879 1.00 95.75 559 GLU A O 1
ATOM 4372 N N . TYR A 1 560 ? -4.963 7.030 15.099 1.00 96.62 560 TYR A N 1
ATOM 4373 C CA . TYR A 1 560 ? -6.426 6.943 15.168 1.00 96.62 560 TYR A CA 1
ATOM 4374 C C . TYR A 1 560 ? -7.067 7.041 13.782 1.00 96.62 560 TYR A C 1
ATOM 4376 O O . TYR A 1 560 ? -7.987 6.284 13.466 1.00 96.62 560 TYR A O 1
ATOM 4384 N N . ARG A 1 561 ? -6.560 7.949 12.935 1.00 95.75 561 ARG A N 1
ATOM 4385 C CA . ARG A 1 561 ? -7.000 8.067 11.540 1.00 95.75 561 ARG A CA 1
ATOM 4386 C C . ARG A 1 561 ? -6.670 6.807 10.750 1.00 95.75 561 ARG A C 1
ATOM 4388 O O . ARG A 1 561 ? -7.532 6.344 10.013 1.00 95.75 561 ARG A O 1
ATOM 4395 N N . ALA A 1 562 ? -5.478 6.238 10.926 1.00 96.38 562 ALA A N 1
ATOM 4396 C CA . ALA A 1 562 ? -5.079 4.995 10.272 1.00 96.38 562 ALA A CA 1
ATOM 4397 C C . ALA A 1 562 ? -6.015 3.827 10.633 1.00 96.38 562 ALA A C 1
ATOM 4399 O O . ALA A 1 562 ? -6.509 3.151 9.734 1.00 96.38 562 ALA A O 1
ATOM 4400 N N . ILE A 1 563 ? -6.352 3.653 11.919 1.00 97.38 563 ILE A N 1
ATOM 4401 C CA . ILE A 1 563 ? -7.324 2.640 12.375 1.00 97.38 563 ILE A CA 1
ATOM 4402 C C . ILE A 1 563 ? -8.688 2.873 11.722 1.00 97.38 563 ILE A C 1
ATOM 4404 O O . ILE A 1 563 ? -9.247 1.961 11.129 1.00 97.38 563 ILE A O 1
ATOM 4408 N N . MET A 1 564 ? -9.212 4.099 11.769 1.00 96.25 564 MET A N 1
ATOM 4409 C CA . MET A 1 564 ? -10.488 4.446 11.133 1.00 96.25 564 MET A CA 1
ATOM 4410 C C . MET A 1 564 ? -10.476 4.178 9.615 1.00 96.25 564 MET A C 1
ATOM 4412 O O . MET A 1 564 ? -11.459 3.691 9.051 1.00 96.25 564 MET A O 1
ATOM 4416 N N . CYS A 1 565 ? -9.366 4.489 8.941 1.00 94.94 565 CYS A N 1
ATOM 4417 C CA . CYS A 1 565 ? -9.184 4.252 7.511 1.00 94.94 565 CYS A CA 1
ATOM 4418 C C . CYS A 1 565 ? -9.071 2.759 7.185 1.00 94.94 565 CYS A C 1
ATOM 4420 O O . CYS A 1 565 ? -9.591 2.350 6.153 1.00 94.94 565 CYS A O 1
ATOM 4422 N N . ALA A 1 566 ? -8.529 1.927 8.078 1.00 96.56 566 ALA A N 1
ATOM 4423 C CA . ALA A 1 566 ? -8.546 0.475 7.907 1.00 96.56 566 ALA A CA 1
ATOM 4424 C C . ALA A 1 566 ? -9.968 -0.092 7.773 1.00 96.56 566 ALA A C 1
ATOM 4426 O O . ALA A 1 566 ? -10.151 -1.121 7.143 1.00 96.56 566 ALA A O 1
ATOM 4427 N N . PHE A 1 567 ? -11.004 0.589 8.264 1.00 95.19 567 PHE A N 1
ATOM 4428 C CA . PHE A 1 567 ? -12.405 0.196 8.046 1.00 95.19 567 PHE A CA 1
ATOM 4429 C C . PHE A 1 567 ? -13.084 0.956 6.898 1.00 95.19 567 PHE A C 1
ATOM 4431 O O . PHE A 1 567 ? -14.267 0.761 6.638 1.00 95.19 567 PHE A O 1
ATOM 4438 N N . VAL A 1 568 ? -12.357 1.846 6.215 1.00 91.62 568 VAL A N 1
ATOM 4439 C CA . VAL A 1 568 ? -12.869 2.789 5.204 1.00 91.62 568 VAL A CA 1
ATOM 4440 C C . VAL A 1 568 ? -13.960 3.719 5.774 1.00 91.62 568 VAL A C 1
ATOM 4442 O O . VAL A 1 568 ? -14.723 4.351 5.051 1.00 91.62 568 VAL A O 1
ATOM 4445 N N . ALA A 1 569 ? -13.988 3.892 7.099 1.00 91.75 569 ALA A N 1
ATOM 4446 C CA . ALA A 1 569 ? -15.066 4.577 7.815 1.00 91.75 569 ALA A CA 1
ATOM 4447 C C . ALA A 1 569 ? -14.884 6.104 7.921 1.00 91.75 569 ALA A C 1
ATOM 4449 O O . ALA A 1 569 ? -15.709 6.800 8.517 1.00 91.75 569 ALA A O 1
ATOM 4450 N N . HIS A 1 570 ? -13.814 6.653 7.346 1.00 88.75 570 HIS A N 1
ATOM 4451 C CA . HIS A 1 570 ? -13.435 8.066 7.458 1.00 88.75 570 HIS A CA 1
ATOM 4452 C C . HIS A 1 570 ? -14.527 9.051 7.000 1.00 88.75 570 HIS A C 1
ATOM 4454 O O . HIS A 1 570 ? -14.673 10.124 7.588 1.00 88.75 570 HIS A O 1
ATOM 4460 N N . GLY A 1 571 ? -15.309 8.671 5.983 1.00 84.88 571 GLY A N 1
ATOM 4461 C CA . GLY A 1 571 ? -16.379 9.495 5.417 1.00 84.88 571 GLY A CA 1
ATOM 4462 C C . GLY A 1 571 ? -17.668 9.540 6.246 1.00 84.88 571 GLY A C 1
ATOM 4463 O O . GLY A 1 571 ? -18.508 10.400 5.996 1.00 84.88 571 GLY A O 1
ATOM 4464 N N . VAL A 1 572 ? -17.824 8.639 7.222 1.00 87.44 572 VAL A N 1
ATOM 4465 C CA . VAL A 1 572 ? -19.007 8.546 8.101 1.00 87.44 572 VAL A CA 1
ATOM 4466 C C . VAL A 1 572 ? -18.675 8.762 9.579 1.00 87.44 572 VAL A C 1
ATOM 4468 O O . VAL A 1 572 ? -19.572 8.768 10.409 1.00 87.44 572 VAL A O 1
ATOM 4471 N N . SER A 1 573 ? -17.395 8.937 9.911 1.00 92.19 573 SER A N 1
ATOM 4472 C CA . SER A 1 573 ? -16.896 9.058 11.284 1.00 92.19 573 SER A CA 1
ATOM 4473 C C . SER A 1 573 ? -16.772 10.512 11.752 1.00 92.19 573 SER A C 1
ATOM 4475 O O . SER A 1 573 ? -16.758 11.458 10.958 1.00 92.19 573 SER A O 1
ATOM 4477 N N . MET A 1 574 ? -16.652 10.689 13.069 1.00 93.12 574 MET A N 1
ATOM 4478 C CA . MET A 1 574 ? -16.512 11.974 13.752 1.00 93.12 574 MET A CA 1
ATOM 4479 C C . MET A 1 574 ? -15.048 12.266 14.103 1.00 93.12 574 MET A C 1
ATOM 4481 O O . MET A 1 574 ? -14.382 11.482 14.779 1.00 93.12 574 MET A O 1
ATOM 4485 N N . TRP A 1 575 ? -14.557 13.433 13.681 1.00 91.38 575 TRP A N 1
ATOM 4486 C CA . TRP A 1 575 ? -13.123 13.769 13.708 1.00 91.38 575 TRP A CA 1
ATOM 4487 C C . TRP A 1 575 ? -12.682 14.628 14.899 1.00 91.38 575 TRP A C 1
ATOM 4489 O O . TRP A 1 575 ? -11.488 14.872 15.074 1.00 91.38 575 TRP A O 1
ATOM 4499 N N . ARG A 1 576 ? -13.622 15.170 15.679 1.00 91.69 576 ARG A N 1
ATOM 4500 C CA . ARG A 1 576 ? -13.332 16.176 16.712 1.00 91.69 576 ARG A CA 1
ATOM 4501 C C . ARG A 1 576 ? -13.965 15.823 18.044 1.00 91.69 576 ARG A C 1
ATOM 4503 O O . ARG A 1 576 ? -14.828 16.555 18.499 1.00 91.69 576 ARG A O 1
ATOM 4510 N N . TYR A 1 577 ? -13.553 14.741 18.690 1.00 92.31 577 TYR A N 1
ATOM 4511 C CA . TYR A 1 577 ? -14.011 14.449 20.051 1.00 92.31 577 TYR A CA 1
ATOM 4512 C C . TYR A 1 577 ? -13.746 15.629 21.021 1.00 92.31 577 TYR A C 1
ATOM 4514 O O . TYR A 1 577 ? -12.642 16.177 20.996 1.00 92.31 577 TYR A O 1
ATOM 4522 N N . PRO A 1 578 ? -14.713 16.055 21.867 1.00 90.94 578 PRO A N 1
ATOM 4523 C CA . PRO A 1 578 ? -16.074 15.529 22.078 1.00 90.94 578 PRO A CA 1
ATOM 4524 C C . PRO A 1 578 ? -17.170 16.261 21.273 1.00 90.94 578 PRO A C 1
ATOM 4526 O O . PRO A 1 578 ? -18.346 16.195 21.612 1.00 90.94 578 PRO A O 1
ATOM 4529 N N . LYS A 1 579 ? -16.817 17.014 20.230 1.00 89.00 579 LYS A N 1
ATOM 4530 C CA . LYS A 1 579 ? -17.776 17.667 19.329 1.00 89.00 579 LYS A CA 1
ATOM 4531 C C . LYS A 1 579 ? -18.368 16.657 18.343 1.00 89.00 579 LYS A C 1
ATOM 4533 O O . LYS A 1 579 ? -17.661 15.807 17.795 1.00 89.00 579 LYS A O 1
ATOM 4538 N N . ILE A 1 580 ? -19.664 16.805 18.088 1.00 85.06 580 ILE A N 1
ATOM 4539 C CA . ILE A 1 580 ? -20.427 15.973 17.156 1.00 85.06 580 ILE A CA 1
ATOM 4540 C C . ILE A 1 580 ? -20.444 16.662 15.789 1.00 85.06 580 ILE A C 1
ATOM 4542 O O . ILE A 1 580 ? -20.916 17.788 15.654 1.00 85.06 580 ILE A O 1
ATOM 4546 N N . GLY A 1 581 ? -19.901 15.988 14.779 1.00 73.19 581 GLY A N 1
ATOM 4547 C CA . GLY A 1 581 ? -19.857 16.444 13.388 1.00 73.19 581 GLY A CA 1
ATOM 4548 C C . GLY A 1 581 ? -19.260 15.360 12.491 1.00 73.19 581 GLY A C 1
ATOM 4549 O O . GLY A 1 581 ? -18.382 14.622 12.941 1.00 73.19 581 GLY A O 1
ATOM 4550 N N . VAL A 1 582 ? -19.749 15.231 11.254 1.00 60.81 582 VAL A N 1
ATOM 4551 C CA . VAL A 1 582 ? -19.276 14.210 10.296 1.00 60.81 582 VAL A CA 1
ATOM 4552 C C . VAL A 1 582 ? -18.192 14.783 9.406 1.00 60.81 582 VAL A C 1
ATOM 4554 O O . VAL A 1 582 ? -18.411 15.791 8.732 1.00 60.81 582 VAL A O 1
ATOM 4557 N N . GLY A 1 583 ? -17.050 14.100 9.319 1.00 59.97 583 GLY A N 1
ATOM 4558 C CA . GLY A 1 583 ? -15.990 14.519 8.404 1.00 59.97 583 GLY A CA 1
ATOM 4559 C C . GLY A 1 583 ? -15.584 15.987 8.598 1.00 59.97 583 GLY A C 1
ATOM 4560 O O . GLY A 1 583 ? -15.539 16.497 9.719 1.00 59.97 583 GLY A O 1
ATOM 4561 N N . ALA A 1 584 ? -15.307 16.678 7.489 1.00 47.34 584 ALA A N 1
ATOM 4562 C CA . ALA A 1 584 ? -15.054 18.121 7.469 1.00 47.34 584 ALA A CA 1
ATOM 4563 C C . ALA A 1 584 ? -16.343 18.971 7.365 1.00 47.34 584 ALA A C 1
ATOM 4565 O O . ALA A 1 584 ? -16.264 20.199 7.323 1.00 47.34 584 ALA A O 1
ATOM 4566 N N . SER A 1 585 ? -17.527 18.349 7.297 1.00 47.38 585 SER A N 1
ATOM 4567 C CA . SER A 1 585 ? -18.804 19.055 7.172 1.00 47.38 585 SER A CA 1
ATOM 4568 C C . SER A 1 585 ? -19.347 19.469 8.542 1.00 47.38 585 SER A C 1
ATOM 4570 O O . SER A 1 585 ? -19.327 18.709 9.505 1.00 47.38 585 SER A O 1
ATOM 4572 N N . ALA A 1 586 ? -19.870 20.694 8.627 1.00 46.38 586 ALA A N 1
ATOM 4573 C CA . ALA A 1 586 ? -20.338 21.302 9.876 1.00 46.38 586 ALA A CA 1
ATOM 4574 C C . ALA A 1 586 ? -21.713 20.798 10.368 1.00 46.38 586 ALA A C 1
ATOM 4576 O O . ALA A 1 586 ? -22.182 21.251 11.409 1.00 46.38 586 ALA A O 1
ATOM 4577 N N . ALA A 1 587 ? -22.377 19.896 9.636 1.00 51.25 587 ALA A N 1
ATOM 4578 C CA . ALA A 1 587 ? -23.683 19.375 10.029 1.00 51.25 587 ALA A CA 1
ATOM 4579 C C . ALA A 1 587 ? -23.535 18.158 10.968 1.00 51.25 587 ALA A C 1
ATOM 4581 O O . ALA A 1 587 ? -22.745 17.254 10.670 1.00 51.25 587 ALA A O 1
ATOM 4582 N N . PRO A 1 588 ? -24.283 18.099 12.086 1.00 58.84 588 PRO A N 1
ATOM 4583 C CA . PRO A 1 588 ? -24.289 16.927 12.953 1.00 58.84 588 PRO A CA 1
ATOM 4584 C C . PRO A 1 588 ? -24.904 15.731 12.214 1.00 58.84 588 PRO A C 1
ATOM 4586 O O . PRO A 1 588 ? -25.986 15.840 11.635 1.00 58.84 588 PRO A O 1
ATOM 4589 N N . ALA A 1 589 ? -24.217 14.584 12.228 1.00 67.62 589 ALA A N 1
ATOM 4590 C CA . ALA A 1 589 ? -24.828 13.332 11.787 1.00 67.62 589 ALA A CA 1
ATOM 4591 C C . ALA A 1 589 ? -25.983 12.983 12.713 1.00 67.62 589 ALA A C 1
ATOM 4593 O O . ALA A 1 589 ? -25.840 13.052 13.932 1.00 67.62 589 ALA A O 1
ATOM 4594 N N . GLN A 1 590 ? -27.075 12.508 12.127 1.00 81.69 590 GLN A N 1
ATOM 4595 C CA . GLN A 1 590 ? -28.026 11.677 12.847 1.00 81.69 590 GLN A CA 1
ATOM 4596 C C . GLN A 1 590 ? -27.676 10.219 12.569 1.00 81.69 590 GLN A C 1
ATOM 4598 O O . GLN A 1 590 ? -27.750 9.758 11.429 1.00 81.69 590 GLN A O 1
ATOM 4603 N N . TYR A 1 591 ? -27.272 9.512 13.615 1.00 89.94 591 TYR A N 1
ATOM 4604 C CA . TYR A 1 591 ? -27.026 8.078 13.594 1.00 89.94 591 TYR A CA 1
ATOM 4605 C C . TYR A 1 591 ? -28.232 7.351 14.198 1.00 89.94 591 TYR A C 1
ATOM 4607 O O . TYR A 1 591 ? -28.908 7.876 15.084 1.00 89.94 591 TYR A O 1
ATOM 4615 N N . LEU A 1 592 ? -28.532 6.155 13.697 1.00 90.75 592 LEU A N 1
ATOM 4616 C CA . LEU A 1 592 ? -29.711 5.399 14.121 1.00 90.75 592 LEU A CA 1
ATOM 4617 C C . LEU A 1 592 ? -29.432 4.626 15.425 1.00 90.75 592 LEU A C 1
ATOM 4619 O O . LEU A 1 592 ? -28.287 4.246 15.681 1.00 90.75 592 LEU A O 1
ATOM 4623 N N . PRO A 1 593 ? -30.460 4.322 16.238 1.00 92.19 593 PRO A N 1
ATOM 4624 C CA . PRO A 1 593 ? -30.322 3.350 17.319 1.00 92.19 593 PRO A CA 1
ATOM 4625 C C . PRO A 1 593 ? -29.749 2.016 16.811 1.00 92.19 593 PRO A C 1
ATOM 4627 O O . PRO A 1 593 ? -30.075 1.564 15.712 1.00 92.19 593 PRO A O 1
ATOM 4630 N N . GLY A 1 594 ? -28.872 1.398 17.598 1.00 90.69 594 GLY A N 1
ATOM 4631 C CA . GLY A 1 594 ? -28.106 0.202 17.239 1.00 90.69 594 GLY A CA 1
ATOM 4632 C C . GLY A 1 594 ? -26.805 0.477 16.475 1.00 90.69 594 GLY A C 1
ATOM 4633 O O . GLY A 1 594 ? -26.042 -0.455 16.207 1.00 90.69 594 GLY A O 1
ATOM 4634 N N . THR A 1 595 ? -26.517 1.732 16.105 1.00 93.19 595 THR A N 1
ATOM 4635 C CA . THR A 1 595 ? -25.223 2.105 15.518 1.00 93.19 595 THR A CA 1
ATOM 4636 C C . THR A 1 595 ? -24.103 1.964 16.550 1.00 93.19 595 THR A C 1
ATOM 4638 O O . THR A 1 595 ? -24.194 2.499 17.655 1.00 93.19 595 THR A O 1
ATOM 4641 N N . GLN A 1 596 ? -23.031 1.266 16.164 1.00 94.56 596 GLN A N 1
ATOM 4642 C CA . GLN A 1 596 ? -21.832 1.089 16.979 1.00 94.56 596 GLN A CA 1
ATOM 4643 C C . GLN A 1 596 ? -20.892 2.281 16.794 1.00 94.56 596 GLN A C 1
ATOM 4645 O O . GLN A 1 596 ? -20.452 2.561 15.675 1.00 94.56 596 GLN A O 1
ATOM 4650 N N . ILE A 1 597 ? -20.572 2.963 17.893 1.00 96.00 597 ILE A N 1
ATOM 4651 C CA . ILE A 1 597 ? -19.585 4.039 17.924 1.00 96.00 597 ILE A CA 1
ATOM 4652 C C . ILE A 1 597 ? -18.361 3.564 18.701 1.00 96.00 597 ILE A C 1
ATOM 4654 O O . ILE A 1 597 ? -18.446 3.070 19.822 1.00 96.00 597 ILE A O 1
ATOM 4658 N N . ILE A 1 598 ? -17.194 3.732 18.094 1.00 97.88 598 ILE A N 1
ATOM 4659 C CA . ILE A 1 598 ? -15.909 3.376 18.676 1.00 97.88 598 ILE A CA 1
ATOM 4660 C C . ILE A 1 598 ? -15.166 4.667 18.968 1.00 97.88 598 ILE A C 1
ATOM 4662 O O . ILE A 1 598 ? -14.749 5.383 18.054 1.00 97.88 598 ILE A O 1
ATOM 4666 N N . LEU A 1 599 ? -14.976 4.961 20.249 1.00 97.69 599 LEU A N 1
ATOM 4667 C CA . LEU A 1 599 ? -14.125 6.063 20.665 1.00 97.69 599 LEU A CA 1
ATOM 4668 C C . LEU A 1 599 ? -12.689 5.574 20.788 1.00 97.69 599 LEU A C 1
ATOM 4670 O O . LEU A 1 599 ? -12.431 4.562 21.443 1.00 97.69 599 LEU A O 1
ATOM 4674 N N . ILE A 1 600 ? -11.760 6.320 20.195 1.00 97.69 600 ILE A N 1
ATOM 4675 C CA . ILE A 1 600 ? -10.327 6.082 20.371 1.00 97.69 600 ILE A CA 1
ATOM 4676 C C . ILE A 1 600 ? -9.743 7.257 21.149 1.00 97.69 600 ILE A C 1
ATOM 4678 O O . ILE A 1 600 ? -9.740 8.395 20.675 1.00 97.69 600 ILE A O 1
ATOM 4682 N N . SER A 1 601 ? -9.266 6.990 22.365 1.00 96.69 601 SER A N 1
ATOM 4683 C CA . SER A 1 601 ? -8.766 8.027 23.268 1.00 96.69 601 SER A CA 1
ATOM 4684 C C . SER A 1 601 ? -7.606 7.546 24.123 1.00 96.69 601 SER A C 1
ATOM 4686 O O . SER A 1 601 ? -7.515 6.382 24.487 1.00 96.69 601 SER A O 1
ATOM 4688 N N . GLN A 1 602 ? -6.727 8.461 24.528 1.00 95.12 602 GLN A N 1
ATOM 4689 C CA . GLN A 1 602 ? -5.639 8.125 25.456 1.00 95.12 602 GLN A CA 1
ATOM 4690 C C . GLN A 1 602 ? -6.149 7.745 26.843 1.00 95.12 602 GLN A C 1
ATOM 4692 O O . GLN A 1 602 ? -5.549 6.928 27.537 1.00 95.12 602 GLN A O 1
ATOM 4697 N N . ARG A 1 603 ? -7.250 8.371 27.261 1.00 92.88 603 ARG A N 1
ATOM 4698 C CA . ARG A 1 603 ? -7.834 8.171 28.582 1.00 92.88 603 ARG A CA 1
ATOM 4699 C C . ARG A 1 603 ? -8.971 7.162 28.515 1.00 92.88 603 ARG A C 1
ATOM 4701 O O . ARG A 1 603 ? -9.664 7.079 27.501 1.00 92.88 603 ARG A O 1
ATOM 4708 N N . ARG A 1 604 ? -9.150 6.416 29.604 1.00 93.12 604 ARG A N 1
ATOM 4709 C CA . ARG A 1 604 ? -10.219 5.420 29.763 1.00 93.12 604 ARG A CA 1
ATOM 4710 C C . ARG A 1 604 ? -11.565 6.060 30.117 1.00 93.12 604 ARG A C 1
ATOM 4712 O O . ARG A 1 604 ? -12.613 5.514 29.800 1.00 93.12 604 ARG A O 1
ATOM 4719 N N . ASP A 1 605 ? -11.546 7.203 30.785 1.00 92.19 605 ASP A N 1
ATOM 4720 C CA . ASP A 1 605 ? -12.692 7.901 31.375 1.00 92.19 605 ASP A CA 1
ATOM 4721 C C . ASP A 1 605 ? -13.401 8.856 30.396 1.00 92.19 605 ASP A C 1
ATOM 4723 O O . ASP A 1 605 ? -13.950 9.879 30.792 1.00 92.19 605 ASP A O 1
ATOM 4727 N N . THR A 1 606 ? -13.415 8.535 29.100 1.00 92.69 606 THR A N 1
ATOM 4728 C CA . THR A 1 606 ? -14.051 9.370 28.064 1.00 92.69 606 THR A CA 1
ATOM 4729 C C . THR A 1 606 ? -15.538 9.076 27.861 1.00 92.69 606 THR A C 1
ATOM 4731 O O . THR A 1 606 ? -16.255 9.900 27.298 1.00 92.69 606 THR A O 1
ATOM 4734 N N . PHE A 1 607 ? -16.043 7.940 28.355 1.00 95.00 607 PHE A N 1
ATOM 4735 C CA . PHE A 1 607 ? -17.427 7.525 28.112 1.00 95.00 607 PHE A CA 1
ATOM 4736 C C . PHE A 1 607 ? -18.471 8.515 28.647 1.00 95.00 607 PHE A C 1
ATOM 4738 O O . PHE A 1 607 ? -19.402 8.844 27.923 1.00 95.00 607 PHE A O 1
ATOM 4745 N N . GLU A 1 608 ? -18.326 9.026 29.872 1.00 93.12 608 GLU A N 1
ATOM 4746 C CA . GLU A 1 608 ? -19.346 9.913 30.460 1.00 93.12 608 GLU A CA 1
ATOM 4747 C C . GLU A 1 608 ? -19.478 11.233 29.700 1.00 93.12 608 GLU A C 1
ATOM 4749 O O . GLU A 1 608 ? -20.584 11.704 29.445 1.00 93.12 608 GLU A O 1
ATOM 4754 N N . GLN A 1 609 ? -18.354 11.803 29.265 1.00 94.38 609 GLN A N 1
ATOM 4755 C CA . GLN A 1 609 ? -18.363 13.005 28.437 1.00 94.38 609 GLN A CA 1
ATOM 4756 C C . GLN A 1 609 ? -18.989 12.731 27.062 1.00 94.38 609 GLN A C 1
ATOM 4758 O O . GLN A 1 609 ? -19.786 13.538 26.585 1.00 94.38 609 GLN A O 1
ATOM 4763 N N . ALA A 1 610 ? -18.671 11.588 26.446 1.00 95.31 610 ALA A N 1
ATOM 4764 C CA . ALA A 1 610 ? -19.283 11.158 25.192 1.00 95.31 610 ALA A CA 1
ATOM 4765 C C . ALA A 1 610 ? -20.800 10.961 25.322 1.00 95.31 610 ALA A C 1
ATOM 4767 O O . ALA A 1 610 ? -21.559 11.408 24.463 1.00 95.31 610 ALA A O 1
ATOM 4768 N N . ARG A 1 611 ? -21.235 10.303 26.403 1.00 95.12 611 ARG A N 1
ATOM 4769 C CA . ARG A 1 611 ? -22.638 10.021 26.711 1.00 95.12 611 ARG A CA 1
ATOM 4770 C C . ARG A 1 611 ? -23.424 11.313 26.875 1.00 95.12 611 ARG A C 1
ATOM 4772 O O . ARG A 1 611 ? -24.446 11.458 26.216 1.00 95.12 611 ARG A O 1
ATOM 4779 N N . SER A 1 612 ? -22.922 12.258 27.670 1.00 92.75 612 SER A N 1
ATOM 4780 C CA . SER A 1 612 ? -23.559 13.568 27.846 1.00 92.75 612 SER A CA 1
ATOM 4781 C C . SER A 1 612 ? -23.679 14.327 26.523 1.00 92.75 612 SER A C 1
ATOM 4783 O O . SER A 1 612 ? -24.776 14.742 26.163 1.00 92.75 612 SER A O 1
ATOM 4785 N N . ALA A 1 613 ? -22.591 14.430 25.749 1.00 92.56 613 ALA A N 1
ATOM 4786 C CA . ALA A 1 613 ? -22.601 15.147 24.471 1.00 92.56 613 ALA A CA 1
ATOM 4787 C C . ALA A 1 613 ? -23.589 14.540 23.457 1.00 92.56 613 ALA A C 1
ATOM 4789 O O . ALA A 1 613 ? -24.281 15.263 22.746 1.00 92.56 613 ALA A O 1
ATOM 4790 N N . MET A 1 614 ? -23.675 13.210 23.389 1.00 92.88 614 MET A N 1
ATOM 4791 C CA . MET A 1 614 ? -24.587 12.521 22.473 1.00 92.88 614 MET A CA 1
ATOM 4792 C C . MET A 1 614 ? -26.045 12.534 22.956 1.00 92.88 614 MET A C 1
ATOM 4794 O O . MET A 1 614 ? -26.959 12.607 22.134 1.00 92.88 614 MET A O 1
ATOM 4798 N N . ALA A 1 615 ? -26.281 12.520 24.270 1.00 91.38 615 ALA A N 1
ATOM 4799 C CA . ALA A 1 615 ? -27.616 12.668 24.846 1.00 91.38 615 ALA A CA 1
ATOM 4800 C C . ALA A 1 615 ? -28.216 14.058 24.561 1.00 91.38 615 ALA A C 1
ATOM 4802 O O . ALA A 1 615 ? -29.399 14.148 24.239 1.00 91.38 615 ALA A O 1
ATOM 4803 N N . GLU A 1 616 ? -27.405 15.125 24.580 1.00 90.06 616 GLU A N 1
ATOM 4804 C CA . GLU A 1 616 ? -27.839 16.496 24.244 1.00 90.06 616 GLU A CA 1
ATOM 4805 C C . GLU A 1 616 ? -28.429 16.619 22.831 1.00 90.06 616 GLU A C 1
ATOM 4807 O O . GLU A 1 616 ? -29.296 17.458 22.588 1.00 90.06 616 GLU A O 1
ATOM 4812 N N . VAL A 1 617 ? -28.000 15.760 21.902 1.00 90.38 617 VAL A N 1
ATOM 4813 C CA . VAL A 1 617 ? -28.509 15.713 20.522 1.00 90.38 617 VAL A CA 1
ATOM 4814 C C . VAL A 1 617 ? -29.478 14.550 20.274 1.00 90.38 617 VAL A C 1
ATOM 4816 O O . VAL A 1 617 ? -29.782 14.233 19.125 1.00 90.38 617 VAL A O 1
ATOM 4819 N N . GLY A 1 618 ? -29.975 13.908 21.336 1.00 90.12 618 GLY A N 1
ATOM 4820 C CA . GLY A 1 618 ? -30.984 12.849 21.257 1.00 90.12 618 GLY A CA 1
ATOM 4821 C C . GLY A 1 618 ? -30.469 11.491 20.766 1.00 90.12 618 GLY A C 1
ATOM 4822 O O . GLY A 1 618 ? -31.261 10.687 20.281 1.00 90.12 618 GLY A O 1
ATOM 4823 N N . MET A 1 619 ? -29.166 11.221 20.880 1.00 93.62 619 MET A N 1
ATOM 4824 C CA . MET A 1 619 ? -28.531 9.960 20.472 1.00 93.62 619 MET A CA 1
ATOM 4825 C C . MET A 1 619 ? -27.813 9.278 21.650 1.00 93.62 619 MET A C 1
ATOM 4827 O O . MET A 1 619 ? -26.600 9.084 21.599 1.00 93.62 619 MET A O 1
ATOM 4831 N N . PRO A 1 620 ? -28.509 8.933 22.741 1.00 94.12 620 PRO A N 1
ATOM 4832 C CA . PRO A 1 620 ? -27.851 8.467 23.954 1.00 94.12 620 PRO A CA 1
ATOM 4833 C C . PRO A 1 620 ? -27.009 7.209 23.744 1.00 94.12 620 PRO A C 1
ATOM 4835 O O . PRO A 1 620 ? -27.347 6.331 22.949 1.00 94.12 620 PRO A O 1
ATOM 4838 N N . LEU A 1 621 ? -25.898 7.126 24.478 1.00 94.31 621 LEU A N 1
ATOM 4839 C CA . LEU A 1 621 ? -24.921 6.048 24.347 1.00 94.31 621 LEU A CA 1
ATOM 4840 C C . LEU A 1 621 ? -24.994 5.054 25.501 1.00 94.31 621 LEU A C 1
ATOM 4842 O O . LEU A 1 621 ? -24.994 5.429 26.672 1.00 94.31 621 LEU A O 1
ATOM 4846 N N . ARG A 1 622 ? -24.905 3.769 25.157 1.00 94.00 622 ARG A N 1
ATOM 4847 C CA . ARG A 1 622 ? -24.656 2.662 26.082 1.00 94.00 622 ARG A CA 1
ATOM 4848 C C . ARG A 1 622 ? -23.229 2.155 25.916 1.00 94.00 622 ARG A C 1
ATOM 4850 O O . ARG A 1 622 ? -22.808 1.857 24.803 1.00 94.00 622 ARG A O 1
ATOM 4857 N N . LEU A 1 623 ? -22.496 2.020 27.020 1.00 94.69 623 LEU A N 1
ATOM 4858 C CA . LEU A 1 623 ? -21.167 1.405 27.028 1.00 94.69 623 LEU A CA 1
ATOM 4859 C C . LEU A 1 623 ? -21.294 -0.111 26.837 1.00 94.69 623 LEU A C 1
ATOM 4861 O O . LEU A 1 623 ? -21.958 -0.772 27.635 1.00 94.69 623 LEU A O 1
ATOM 4865 N N . THR A 1 624 ? -20.638 -0.663 25.817 1.00 93.06 624 THR A N 1
ATOM 4866 C CA . THR A 1 624 ? -20.617 -2.111 25.546 1.00 93.06 624 THR A CA 1
ATOM 4867 C C . THR A 1 624 ? -19.287 -2.749 25.942 1.00 93.06 624 THR A C 1
ATOM 4869 O O . THR A 1 624 ? -19.257 -3.896 26.384 1.00 93.06 624 THR A O 1
ATOM 4872 N N . GLY A 1 625 ? -18.180 -2.004 25.897 1.00 91.94 625 GLY A N 1
ATOM 4873 C CA . GLY A 1 625 ? -16.882 -2.512 26.330 1.00 91.94 625 GLY A CA 1
ATOM 4874 C C . GLY A 1 625 ? -15.766 -1.480 26.279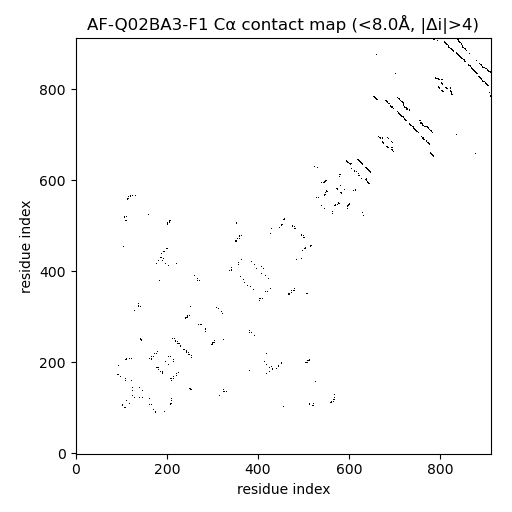 1.00 91.94 625 GLY A C 1
ATOM 4875 O O . GLY A 1 625 ? -15.908 -0.406 25.700 1.00 91.94 625 GLY A O 1
ATOM 4876 N N . GLN A 1 626 ? -14.627 -1.819 26.879 1.00 96.00 626 GLN A N 1
ATOM 4877 C CA . GLN A 1 626 ? -13.394 -1.045 26.751 1.00 96.00 626 GLN A CA 1
ATOM 4878 C C . GLN A 1 626 ? -12.203 -1.985 26.631 1.00 96.00 626 GLN A C 1
ATOM 4880 O O . GLN A 1 626 ? -12.093 -2.944 27.397 1.00 96.00 626 GLN A O 1
ATOM 4885 N N . GLN A 1 627 ? -11.293 -1.689 25.709 1.00 97.25 627 GLN A N 1
ATOM 4886 C CA . GLN A 1 627 ? -10.046 -2.425 25.550 1.00 97.25 627 GLN A CA 1
ATOM 4887 C C . GLN A 1 627 ? -8.854 -1.486 25.428 1.00 97.25 627 GLN A C 1
ATOM 4889 O O . GLN A 1 627 ? -8.932 -0.450 24.777 1.00 97.25 627 GLN A O 1
ATOM 4894 N N . LEU A 1 628 ? -7.736 -1.874 26.037 1.00 96.44 628 LEU A N 1
ATOM 4895 C CA . LEU A 1 628 ? -6.467 -1.168 25.920 1.00 96.44 628 LEU A CA 1
ATOM 4896 C C . LEU A 1 628 ? -5.654 -1.754 24.760 1.00 96.44 628 LEU A C 1
ATOM 4898 O O . LEU A 1 628 ? -5.419 -2.964 24.710 1.00 96.44 628 LEU A O 1
ATOM 4902 N N . VAL A 1 629 ? -5.176 -0.887 23.873 1.00 96.31 629 VAL A N 1
ATOM 4903 C CA . VAL A 1 629 ? -4.098 -1.186 22.926 1.00 96.31 629 VAL A CA 1
ATOM 4904 C C . VAL A 1 629 ? -2.835 -0.538 23.480 1.00 96.31 629 VAL A C 1
ATOM 4906 O O . VAL A 1 629 ? -2.834 0.656 23.770 1.00 96.31 629 VAL A O 1
ATOM 4909 N N . SER A 1 630 ? -1.776 -1.320 23.690 1.00 93.62 630 SER A N 1
ATOM 4910 C CA . SER A 1 630 ? -0.524 -0.825 24.270 1.00 93.62 630 SER A CA 1
ATOM 4911 C C . SER A 1 630 ? 0.678 -1.564 23.696 1.00 93.62 630 SER A C 1
ATOM 4913 O O . SER A 1 630 ? 0.722 -2.795 23.734 1.00 93.62 630 SER A O 1
ATOM 4915 N N . ARG A 1 631 ? 1.645 -0.813 23.157 1.00 93.19 631 ARG A N 1
ATOM 4916 C CA . ARG A 1 631 ? 2.939 -1.323 22.678 1.00 93.19 631 ARG A CA 1
ATOM 4917 C C . ARG A 1 631 ? 3.940 -0.177 22.522 1.00 93.19 631 ARG A C 1
ATOM 4919 O O . ARG A 1 631 ? 3.582 0.874 22.000 1.00 93.19 631 ARG A O 1
ATOM 4926 N N . ASP A 1 632 ? 5.196 -0.403 22.908 1.00 87.44 632 ASP A N 1
ATOM 4927 C CA . ASP A 1 632 ? 6.322 0.527 22.709 1.00 87.44 632 ASP A CA 1
ATOM 4928 C C . ASP A 1 632 ? 6.030 1.968 23.173 1.00 87.44 632 ASP A C 1
ATOM 4930 O O . ASP A 1 632 ? 6.219 2.931 22.433 1.00 87.44 632 ASP A O 1
ATOM 4934 N N . ASN A 1 633 ? 5.545 2.111 24.412 1.00 90.12 633 ASN A N 1
ATOM 4935 C CA . ASN A 1 633 ? 5.180 3.384 25.060 1.00 90.12 633 ASN A CA 1
ATOM 4936 C C . ASN A 1 633 ? 4.030 4.168 24.400 1.00 90.12 633 ASN A C 1
ATOM 4938 O O . ASN A 1 633 ? 3.714 5.275 24.834 1.00 90.12 633 ASN A O 1
ATOM 4942 N N . VAL A 1 634 ? 3.372 3.602 23.389 1.00 93.50 634 VAL A N 1
ATOM 4943 C CA . VAL A 1 634 ? 2.120 4.124 22.839 1.00 93.50 634 VAL A CA 1
ATOM 4944 C C . VAL A 1 634 ? 0.979 3.296 23.402 1.00 93.50 634 VAL A C 1
ATOM 4946 O O . VAL A 1 634 ? 0.975 2.069 23.283 1.00 93.50 634 VAL A O 1
ATOM 4949 N N . SER A 1 635 ? 0.009 3.966 24.022 1.00 94.75 635 SER A N 1
ATOM 4950 C CA . SER A 1 635 ? -1.192 3.307 24.520 1.00 94.75 635 SER A CA 1
ATOM 4951 C C . SER A 1 635 ? -2.429 4.181 24.361 1.00 94.75 635 SER A C 1
ATOM 4953 O O . SER A 1 635 ? -2.373 5.401 24.527 1.00 94.75 635 SER A O 1
ATOM 4955 N N . TYR A 1 636 ? -3.541 3.546 24.009 1.00 97.25 636 TYR A N 1
ATOM 4956 C CA . TYR A 1 636 ? -4.848 4.179 23.885 1.00 97.25 636 TYR A CA 1
ATOM 4957 C C . TYR A 1 636 ? -5.956 3.153 24.116 1.00 97.25 636 TYR A C 1
ATOM 4959 O O . TYR A 1 636 ? -5.787 1.945 23.940 1.00 97.25 636 TYR A O 1
ATOM 4967 N N . TRP A 1 637 ? -7.104 3.659 24.537 1.00 97.50 637 TRP A N 1
ATOM 4968 C CA . TRP A 1 637 ? -8.311 2.899 24.790 1.00 97.50 637 TRP A CA 1
ATOM 4969 C C . TRP A 1 637 ? -9.224 2.931 23.572 1.00 97.50 637 TRP A C 1
ATOM 4971 O O . TRP A 1 637 ? -9.473 3.986 22.990 1.00 97.50 637 TRP A O 1
ATOM 4981 N N . LEU A 1 638 ? -9.753 1.759 23.243 1.00 98.25 638 LEU A N 1
ATOM 4982 C CA . LEU A 1 638 ? -10.914 1.570 22.391 1.00 98.25 638 LEU A CA 1
ATOM 4983 C C . LEU A 1 638 ? -12.125 1.459 23.315 1.00 98.25 638 LEU A C 1
ATOM 4985 O O . LEU A 1 638 ? -12.218 0.512 24.098 1.00 98.25 638 LEU A O 1
ATOM 4989 N N . THR A 1 639 ? -13.018 2.441 23.269 1.00 97.88 639 THR A N 1
ATOM 4990 C CA . THR A 1 639 ? -14.273 2.433 24.029 1.00 97.88 639 THR A CA 1
ATOM 4991 C C . THR A 1 639 ? -15.412 2.159 23.063 1.00 97.88 639 THR A C 1
ATOM 4993 O O . THR A 1 639 ? -15.678 2.956 22.167 1.00 97.88 639 THR A O 1
ATOM 4996 N N . PHE A 1 640 ? -16.056 1.013 23.242 1.00 97.19 640 PHE A N 1
ATOM 4997 C CA . PHE A 1 640 ? -17.142 0.531 22.403 1.00 97.19 640 PHE A CA 1
ATOM 4998 C C . PHE A 1 640 ? -18.465 0.997 22.989 1.00 97.19 640 PHE A C 1
ATOM 5000 O O . PHE A 1 640 ? -18.744 0.773 24.173 1.00 97.19 640 PHE A O 1
ATOM 5007 N N . THR A 1 641 ? -19.265 1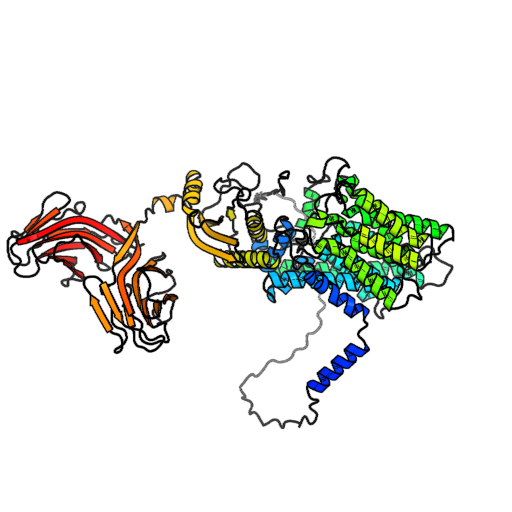.667 22.171 1.00 96.56 641 THR A N 1
ATOM 5008 C CA . THR A 1 641 ? -20.580 2.155 22.559 1.00 96.56 641 THR A CA 1
ATOM 5009 C C . THR A 1 641 ? -21.607 1.870 21.479 1.00 96.56 641 THR A C 1
ATOM 5011 O O . THR A 1 641 ? -21.290 1.648 20.313 1.00 96.56 641 THR A O 1
ATOM 5014 N N . GLU A 1 642 ? -22.865 1.889 21.885 1.00 94.88 642 GLU A N 1
ATOM 5015 C CA . GLU A 1 642 ? -24.006 1.710 21.004 1.00 94.88 642 GLU A CA 1
ATOM 5016 C C . GLU A 1 642 ? -25.014 2.823 21.261 1.00 94.88 642 GLU A C 1
ATOM 5018 O O . GLU A 1 642 ? -25.289 3.158 22.416 1.00 94.88 642 GLU A O 1
ATOM 5023 N N . ILE A 1 643 ? -25.572 3.385 20.192 1.00 94.19 643 ILE A N 1
ATOM 5024 C CA . ILE A 1 643 ? -26.678 4.335 20.311 1.00 94.19 643 ILE A CA 1
ATOM 5025 C C . ILE A 1 643 ? -27.928 3.569 20.722 1.00 94.19 643 ILE A C 1
ATOM 5027 O O . ILE A 1 643 ? -28.358 2.662 20.012 1.00 94.19 643 ILE A O 1
ATOM 5031 N N . VAL A 1 644 ? -28.535 3.938 21.843 1.00 93.88 644 VAL A N 1
ATOM 5032 C CA . VAL A 1 644 ? -29.793 3.337 22.297 1.00 93.88 644 VAL A CA 1
ATOM 5033 C C . VAL A 1 644 ? -30.979 4.202 21.908 1.00 93.88 644 VAL A C 1
ATOM 5035 O O . VAL A 1 644 ? -30.855 5.395 21.629 1.00 93.88 644 VAL A O 1
ATOM 5038 N N . ASN A 1 645 ? -32.158 3.590 21.865 1.00 88.38 645 ASN A N 1
ATOM 5039 C CA . ASN A 1 645 ? -33.382 4.346 21.669 1.00 88.38 645 ASN A CA 1
ATOM 5040 C C . ASN A 1 645 ? -33.612 5.242 22.908 1.00 88.38 645 ASN A C 1
ATOM 5042 O O . ASN A 1 645 ? -33.583 4.715 24.022 1.00 88.38 645 ASN A O 1
ATOM 5046 N N . PRO A 1 646 ? -33.874 6.557 22.768 1.00 77.31 646 PRO A N 1
ATOM 5047 C CA . PRO A 1 646 ? -34.157 7.434 23.911 1.00 77.31 646 PRO A CA 1
ATOM 5048 C C . PRO A 1 646 ? -35.267 6.911 24.838 1.00 77.31 646 PRO A C 1
ATOM 5050 O O . PRO A 1 646 ? -35.218 7.112 26.050 1.00 77.31 646 PRO A O 1
ATOM 5053 N N . ALA A 1 647 ? -36.242 6.178 24.286 1.00 69.62 647 ALA A N 1
ATOM 5054 C CA . ALA A 1 647 ? -37.301 5.536 25.063 1.00 69.62 647 ALA A CA 1
ATOM 5055 C C . ALA A 1 647 ? -36.793 4.401 25.979 1.00 69.62 647 ALA A C 1
ATOM 5057 O O . ALA A 1 647 ? -37.394 4.143 27.020 1.00 69.62 647 ALA A O 1
ATOM 5058 N N . GLU A 1 648 ? -35.691 3.735 25.621 1.00 60.56 648 GLU A N 1
ATOM 5059 C CA . GLU A 1 648 ? -35.047 2.713 26.457 1.00 60.56 648 GLU A CA 1
ATOM 5060 C C . GLU A 1 648 ? -34.226 3.332 27.595 1.00 60.56 648 GLU A C 1
ATOM 5062 O O . GLU A 1 648 ? -34.155 2.753 28.679 1.00 60.56 648 GLU A O 1
ATOM 5067 N N . GLU A 1 649 ? -33.636 4.515 27.389 1.00 51.00 649 GLU A N 1
ATOM 5068 C CA . GLU A 1 649 ? -32.851 5.206 28.422 1.00 51.00 649 GLU A CA 1
ATOM 5069 C C . GLU A 1 649 ? -33.745 5.820 29.512 1.00 51.00 649 GLU A C 1
ATOM 5071 O O . GLU A 1 649 ? -33.436 5.721 30.700 1.00 51.00 649 GLU A O 1
ATOM 5076 N N . ALA A 1 650 ? -34.915 6.350 29.136 1.00 45.56 650 ALA A N 1
ATOM 5077 C CA . ALA A 1 650 ? -35.903 6.882 30.079 1.00 45.56 650 ALA A CA 1
ATOM 5078 C C . ALA A 1 650 ? -36.452 5.822 31.064 1.00 45.56 650 ALA A C 1
ATOM 5080 O O . ALA A 1 650 ? -36.961 6.173 32.128 1.00 45.56 650 ALA A O 1
ATOM 5081 N N . GLY A 1 651 ? -36.321 4.528 30.747 1.00 45.47 651 GLY A N 1
ATOM 5082 C CA . GLY A 1 651 ? -36.683 3.414 31.632 1.00 45.47 651 GLY A CA 1
ATOM 5083 C C . GLY A 1 651 ? -35.541 2.880 32.510 1.00 45.47 651 GLY A C 1
ATOM 5084 O O . GLY A 1 651 ? -35.747 1.898 33.223 1.00 45.47 651 GLY A O 1
ATOM 5085 N N . ALA A 1 652 ? -34.340 3.467 32.446 1.00 43.12 652 ALA A N 1
ATOM 5086 C CA . ALA A 1 652 ? -33.095 2.809 32.842 1.00 43.12 652 ALA A CA 1
ATOM 5087 C C . ALA A 1 652 ? -32.193 3.647 33.771 1.00 43.12 652 ALA A C 1
ATOM 5089 O O . ALA A 1 652 ? -30.983 3.713 33.554 1.00 43.12 652 ALA A O 1
ATOM 5090 N N . VAL A 1 653 ? -32.719 4.206 34.868 1.00 46.44 653 VAL A N 1
ATOM 5091 C CA . VAL A 1 653 ? -31.855 4.529 36.023 1.00 46.44 653 VAL A CA 1
ATOM 5092 C C . VAL A 1 653 ? -31.554 3.215 36.749 1.00 46.44 653 VAL A C 1
ATOM 5094 O O . VAL A 1 653 ? -32.272 2.806 37.656 1.00 46.44 653 VAL A O 1
ATOM 5097 N N . ASN A 1 654 ? -30.535 2.498 36.276 1.00 58.19 654 ASN A N 1
ATOM 5098 C CA . ASN A 1 654 ? -30.074 1.261 36.906 1.00 58.19 654 ASN A CA 1
ATOM 5099 C C . ASN A 1 654 ? -28.994 1.619 37.928 1.00 58.19 654 ASN A C 1
ATOM 5101 O O . ASN A 1 654 ? -27.933 2.119 37.554 1.00 58.19 654 ASN A O 1
ATOM 5105 N N . GLU A 1 655 ? -29.254 1.370 39.206 1.00 66.44 655 GLU A N 1
ATOM 5106 C CA . GLU A 1 655 ? -28.252 1.501 40.261 1.00 66.44 655 GLU A CA 1
ATOM 5107 C C . GLU A 1 655 ? -27.476 0.175 40.369 1.00 66.44 655 GLU A C 1
ATOM 5109 O O . GLU A 1 655 ? -28.013 -0.906 40.134 1.00 66.44 655 GLU A O 1
ATOM 5114 N N . THR A 1 656 ? -26.179 0.229 40.674 1.00 75.50 656 THR A N 1
ATOM 5115 C CA . THR A 1 656 ? -25.398 -0.989 40.946 1.00 75.50 656 THR A CA 1
ATOM 5116 C C . THR A 1 656 ? -25.410 -1.246 42.443 1.00 75.50 656 THR A C 1
ATOM 5118 O O . THR A 1 656 ? -24.835 -0.457 43.193 1.00 75.50 656 THR A O 1
ATOM 5121 N N . ILE A 1 657 ? -26.017 -2.349 42.877 1.00 78.31 657 ILE A N 1
ATOM 5122 C CA . ILE A 1 657 ? -26.007 -2.753 44.288 1.00 78.31 657 ILE A CA 1
ATOM 5123 C C . ILE A 1 657 ? -24.901 -3.775 44.551 1.00 78.31 657 ILE A C 1
ATOM 5125 O O . ILE A 1 657 ? -24.507 -4.522 43.651 1.00 78.31 657 ILE A O 1
ATOM 5129 N N . ARG A 1 658 ? -24.386 -3.798 45.785 1.00 82.81 658 ARG A N 1
ATOM 5130 C CA . ARG A 1 658 ? -23.338 -4.726 46.233 1.00 82.81 658 ARG A CA 1
ATOM 5131 C C . ARG A 1 658 ? -23.940 -5.733 47.201 1.00 82.81 658 ARG A C 1
ATOM 5133 O O . ARG A 1 658 ? -24.354 -5.362 48.291 1.00 82.81 658 ARG A O 1
ATOM 5140 N N . LEU A 1 659 ? -23.978 -6.994 46.793 1.00 82.62 659 LEU A N 1
ATOM 5141 C CA . LEU A 1 659 ? -24.487 -8.094 47.602 1.00 82.62 659 LEU A CA 1
ATOM 5142 C C . LEU A 1 659 ? -23.310 -8.784 48.309 1.00 82.62 659 LEU A C 1
ATOM 5144 O O . LEU A 1 659 ? -22.509 -9.423 47.619 1.00 82.62 659 LEU A O 1
ATOM 5148 N N . PRO A 1 660 ? -23.175 -8.680 49.643 1.00 81.94 660 PRO A N 1
ATOM 5149 C CA . PRO A 1 660 ? -22.094 -9.338 50.369 1.00 81.94 660 PRO A CA 1
ATOM 5150 C C . PRO A 1 660 ? -22.309 -10.857 50.388 1.00 81.94 660 PRO A C 1
ATOM 5152 O O . PRO A 1 660 ? -23.368 -11.336 50.792 1.00 81.94 660 PRO A O 1
ATOM 5155 N N . ILE A 1 661 ? -21.297 -11.619 49.969 1.00 85.62 661 ILE A N 1
ATOM 5156 C CA . ILE A 1 661 ? -21.347 -13.090 49.841 1.00 85.62 661 ILE A CA 1
ATOM 5157 C C . ILE A 1 661 ? -20.237 -13.818 50.610 1.00 85.62 661 ILE A C 1
ATOM 5159 O O . ILE A 1 661 ? -20.143 -15.042 50.540 1.00 85.62 661 ILE A O 1
ATOM 5163 N N . ALA A 1 662 ? -19.406 -13.094 51.364 1.00 83.00 662 ALA A N 1
ATOM 5164 C CA . ALA A 1 662 ? -18.281 -13.674 52.103 1.00 83.00 662 ALA A CA 1
ATOM 5165 C C . ALA A 1 662 ? -18.694 -14.755 53.124 1.00 83.00 662 ALA A C 1
ATOM 5167 O O . ALA A 1 662 ? -17.908 -15.647 53.419 1.00 83.00 662 ALA A O 1
ATOM 5168 N N . GLU A 1 663 ? -19.926 -14.718 53.638 1.00 79.06 663 GLU A N 1
ATOM 5169 C CA . GLU A 1 663 ? -20.463 -15.740 54.554 1.00 79.06 663 GLU A CA 1
ATOM 5170 C C . GLU A 1 663 ? -20.651 -17.115 53.893 1.00 79.06 663 GLU A C 1
ATOM 5172 O O . GLU A 1 663 ? -20.706 -18.130 54.580 1.00 79.06 663 GLU A O 1
ATOM 5177 N N . GLY A 1 664 ? -20.734 -17.170 52.560 1.00 80.25 664 GLY A N 1
ATOM 5178 C CA . GLY A 1 664 ? -20.846 -18.420 51.807 1.00 80.25 664 GLY A CA 1
ATOM 5179 C C . GLY A 1 664 ? -19.517 -19.150 51.605 1.00 80.25 664 GLY A C 1
ATOM 5180 O O . GLY A 1 664 ? -19.481 -20.124 50.855 1.00 80.25 664 GLY A O 1
ATOM 5181 N N . LEU A 1 665 ? -18.423 -18.663 52.201 1.00 88.44 665 LEU A N 1
ATOM 5182 C CA . LEU A 1 665 ? -17.081 -19.201 52.010 1.00 88.44 665 LEU A CA 1
ATOM 5183 C C . LEU A 1 665 ? -16.928 -20.552 52.713 1.00 88.44 665 LEU A C 1
ATOM 5185 O O . LEU A 1 665 ? -17.130 -20.674 53.919 1.00 88.44 665 LEU A O 1
ATOM 5189 N N . GLN A 1 666 ? -16.550 -21.571 51.946 1.00 91.00 666 GLN A N 1
ATOM 5190 C CA . GLN A 1 666 ? -16.390 -22.945 52.415 1.00 91.00 666 GLN A CA 1
ATOM 5191 C C . GLN A 1 666 ? -14.997 -23.464 52.066 1.00 91.00 666 GLN A C 1
ATOM 5193 O O . GLN A 1 666 ? -14.459 -23.141 51.005 1.00 91.00 666 GLN A O 1
ATOM 5198 N N . SER A 1 667 ? -14.414 -24.293 52.937 1.00 88.69 667 SER A N 1
ATOM 5199 C CA . SER A 1 667 ? -13.153 -24.970 52.618 1.00 88.69 667 SER A CA 1
ATOM 5200 C C . SER A 1 667 ? -13.361 -25.958 51.468 1.00 88.69 667 SER A C 1
ATOM 5202 O O . SER A 1 667 ? -14.330 -26.712 51.453 1.00 88.69 667 SER A O 1
ATOM 5204 N N . SER A 1 668 ? -12.452 -25.946 50.493 1.00 85.12 668 SER A N 1
ATOM 5205 C CA . SER A 1 668 ? -12.479 -26.840 49.322 1.00 85.12 668 SER A CA 1
ATOM 5206 C C . SER A 1 668 ? -11.419 -27.942 49.379 1.00 85.12 668 SER A C 1
ATOM 5208 O O . SER A 1 668 ? -11.266 -28.702 48.426 1.00 85.12 668 SER A O 1
ATOM 5210 N N . SER A 1 669 ? -10.660 -28.023 50.474 1.00 84.44 669 SER A N 1
ATOM 5211 C CA . SER A 1 669 ? -9.619 -29.029 50.677 1.00 84.44 669 SER A CA 1
ATOM 5212 C C . SER A 1 669 ? -9.413 -29.294 52.161 1.00 84.44 669 SER A C 1
ATOM 5214 O O . SER A 1 669 ? -9.300 -28.360 52.950 1.00 84.44 669 SER A O 1
ATOM 5216 N N . GLU A 1 670 ? -9.264 -30.563 52.540 1.00 79.94 670 GLU A N 1
ATOM 5217 C CA . GLU A 1 670 ? -8.932 -30.962 53.918 1.00 79.94 670 GLU A CA 1
ATOM 5218 C C . GLU A 1 670 ? -7.573 -30.418 54.388 1.00 79.94 670 GLU A C 1
ATOM 5220 O O . GLU A 1 670 ? -7.310 -30.330 55.583 1.00 79.94 670 GLU A O 1
ATOM 5225 N N . LYS A 1 671 ? -6.696 -30.046 53.445 1.00 85.81 671 LYS A N 1
ATOM 5226 C CA . LYS A 1 671 ? -5.364 -29.488 53.723 1.00 85.81 671 LYS A CA 1
ATOM 5227 C C . LYS A 1 671 ? -5.329 -27.958 53.697 1.00 85.81 671 LYS A C 1
ATOM 5229 O O . LYS A 1 671 ? -4.239 -27.394 53.772 1.00 85.81 671 LYS A O 1
ATOM 5234 N N . ALA A 1 672 ? -6.473 -27.302 53.514 1.00 90.38 672 ALA A N 1
ATOM 5235 C CA . ALA A 1 672 ? -6.603 -25.854 53.593 1.00 90.38 672 ALA A CA 1
ATOM 5236 C C . ALA A 1 672 ? -7.271 -25.462 54.915 1.00 90.38 672 ALA A C 1
ATOM 5238 O O . ALA A 1 672 ? -8.208 -26.120 55.367 1.00 90.38 672 ALA A O 1
ATOM 5239 N N . THR A 1 673 ? -6.803 -24.370 55.516 1.00 92.44 673 THR A N 1
ATOM 5240 C CA . THR A 1 673 ? -7.359 -23.843 56.765 1.00 92.44 673 THR A CA 1
ATOM 5241 C C . THR A 1 673 ? -8.166 -22.589 56.464 1.00 92.44 673 THR A C 1
ATOM 5243 O O . THR A 1 673 ? -7.674 -21.670 55.806 1.00 92.44 673 THR A O 1
ATOM 5246 N N . LEU A 1 674 ? -9.401 -22.550 56.959 1.00 92.62 674 LEU A N 1
ATOM 5247 C CA . LEU A 1 674 ? -10.297 -21.405 56.858 1.00 92.62 674 LEU A CA 1
ATOM 5248 C C . LEU A 1 674 ? -10.667 -20.947 58.274 1.00 92.62 674 LEU A C 1
ATOM 5250 O O . LEU A 1 674 ? -11.323 -21.681 59.008 1.00 92.62 674 LEU A O 1
ATOM 5254 N N . GLU A 1 675 ? -10.240 -19.746 58.655 1.00 90.94 675 GLU A N 1
ATOM 5255 C CA . GLU A 1 675 ? -10.450 -19.179 59.992 1.00 90.94 675 GLU A CA 1
ATOM 5256 C C . GLU A 1 675 ? -11.157 -17.829 59.897 1.00 90.94 675 GLU A C 1
ATOM 5258 O O . GLU A 1 675 ? -10.813 -16.986 59.068 1.00 90.94 675 GLU A O 1
ATOM 5263 N N . ARG A 1 676 ? -12.122 -17.586 60.784 1.00 86.38 676 ARG A N 1
ATOM 5264 C CA . ARG A 1 676 ? -12.761 -16.274 60.905 1.00 86.38 676 ARG A CA 1
ATOM 5265 C C . ARG A 1 676 ? -12.000 -15.428 61.922 1.00 86.38 676 ARG A C 1
ATOM 5267 O O . ARG A 1 676 ? -11.874 -15.819 63.079 1.00 86.38 676 ARG A O 1
ATOM 5274 N N . VAL A 1 677 ? -11.504 -14.268 61.495 1.00 81.94 677 VAL A N 1
ATOM 5275 C CA . VAL A 1 677 ? -10.719 -13.341 62.324 1.00 81.94 677 VAL A CA 1
ATOM 5276 C C . VAL A 1 677 ? -11.462 -12.007 62.386 1.00 81.94 677 VAL A C 1
ATOM 5278 O O . VAL A 1 677 ? -11.337 -11.156 61.507 1.00 81.94 677 VAL A O 1
ATOM 5281 N N . GLY A 1 678 ? -12.289 -11.831 63.418 1.00 80.81 678 GLY A N 1
ATOM 5282 C CA . GLY A 1 678 ? -13.199 -10.687 63.505 1.00 80.81 678 GLY A CA 1
ATOM 5283 C C . GLY A 1 678 ? -14.250 -10.717 62.386 1.00 80.81 678 GLY A C 1
ATOM 5284 O O . GLY A 1 678 ? -15.034 -11.662 62.300 1.00 80.81 678 GLY A O 1
ATOM 5285 N N . GLN A 1 679 ? -14.264 -9.680 61.544 1.00 76.12 679 GLN A N 1
ATOM 5286 C CA . GLN A 1 679 ? -15.144 -9.572 60.367 1.00 76.12 679 GLN A CA 1
ATOM 5287 C C . GLN A 1 679 ? -14.497 -10.103 59.072 1.00 76.12 679 GLN A C 1
ATOM 5289 O O . GLN A 1 679 ? -15.186 -10.229 58.065 1.00 76.12 679 GLN A O 1
ATOM 5294 N N . SER A 1 680 ? -13.204 -10.440 59.098 1.00 87.06 680 SER A N 1
ATOM 5295 C CA . SER A 1 680 ? -12.457 -10.912 57.928 1.00 87.06 680 SER A CA 1
ATOM 5296 C C . SER A 1 680 ? -12.296 -12.438 57.941 1.00 87.06 680 SER A C 1
ATOM 5298 O O . SER A 1 680 ? -12.327 -13.087 58.992 1.00 87.06 680 SER A O 1
ATOM 5300 N N . TRP A 1 681 ? -12.070 -13.019 56.764 1.00 92.75 681 TRP A N 1
ATOM 5301 C CA . TRP A 1 681 ? -11.736 -14.435 56.600 1.00 92.75 681 TRP A CA 1
ATOM 5302 C C . TRP A 1 681 ? -10.252 -14.612 56.318 1.00 92.75 681 TRP A C 1
ATOM 5304 O O . TRP A 1 681 ? -9.715 -14.018 55.388 1.00 92.75 681 TRP A O 1
ATOM 5314 N N . ARG A 1 682 ? -9.588 -15.470 57.084 1.00 95.31 682 ARG A N 1
ATOM 5315 C CA . ARG A 1 682 ? -8.211 -15.892 56.842 1.00 95.31 682 ARG A CA 1
ATOM 5316 C C . ARG A 1 682 ? -8.219 -17.250 56.149 1.00 95.31 682 ARG A C 1
ATOM 5318 O O . ARG A 1 682 ? -8.767 -18.215 56.679 1.00 95.31 682 ARG A O 1
ATOM 5325 N N . VAL A 1 683 ? -7.604 -17.320 54.971 1.00 95.88 683 VAL A N 1
ATOM 5326 C CA . VAL A 1 683 ? -7.495 -18.535 54.153 1.00 95.88 683 VAL A CA 1
ATOM 5327 C C . VAL A 1 683 ? -6.025 -18.919 54.026 1.00 95.88 683 VAL A C 1
ATOM 5329 O O . VAL A 1 683 ? -5.222 -18.136 53.520 1.00 95.88 683 VAL A O 1
ATOM 5332 N N . ILE A 1 684 ? -5.680 -20.134 54.451 1.00 95.69 684 ILE A N 1
ATOM 5333 C CA . ILE A 1 684 ? -4.356 -20.739 54.269 1.00 95.69 684 ILE A CA 1
ATOM 5334 C C . ILE A 1 684 ? -4.510 -21.916 53.308 1.00 95.69 684 ILE A C 1
ATOM 5336 O O . ILE A 1 684 ? -5.251 -22.862 53.578 1.00 95.69 684 ILE A O 1
ATOM 5340 N N . THR A 1 685 ? -3.832 -21.859 52.165 1.00 95.94 685 THR A N 1
ATOM 5341 C CA . THR A 1 685 ? -3.933 -22.887 51.126 1.00 95.94 685 THR A CA 1
ATOM 5342 C C . THR A 1 685 ? -3.098 -24.124 51.465 1.00 95.94 685 THR A C 1
ATOM 5344 O O . THR A 1 685 ? -2.157 -24.066 52.254 1.00 95.94 685 THR A O 1
ATOM 5347 N N . SER A 1 686 ? -3.361 -25.241 50.779 1.00 92.94 686 SER A N 1
ATOM 5348 C CA . SER A 1 686 ? -2.433 -26.380 50.777 1.00 92.94 686 SER A CA 1
ATOM 5349 C C . SER A 1 686 ? -1.080 -25.992 50.141 1.00 92.94 686 SER A C 1
ATOM 5351 O O . SER A 1 686 ? -1.075 -25.146 49.241 1.00 92.94 686 SER A O 1
ATOM 5353 N N . PRO A 1 687 ? 0.056 -26.614 50.531 1.00 92.38 687 PRO A N 1
ATOM 5354 C CA . PRO A 1 687 ? 1.365 -26.353 49.920 1.00 92.38 687 PRO A CA 1
ATOM 5355 C C . PRO A 1 687 ? 1.476 -26.721 48.437 1.00 92.38 687 PRO A C 1
ATOM 5357 O O . PRO A 1 687 ? 2.381 -26.249 47.758 1.00 92.38 687 PRO A O 1
ATOM 5360 N N . GLN A 1 688 ? 0.590 -27.583 47.932 1.00 94.00 688 GLN A N 1
ATOM 5361 C CA . GLN A 1 688 ? 0.601 -28.001 46.534 1.00 94.00 688 GLN A CA 1
ATOM 5362 C C . GLN A 1 688 ? 0.144 -26.853 45.623 1.00 94.00 688 GLN A C 1
ATOM 5364 O O . GLN A 1 688 ? -0.943 -26.299 45.807 1.00 94.00 688 GLN A O 1
ATOM 5369 N N . GLN A 1 689 ? 0.951 -26.534 44.609 1.00 94.81 689 GLN A N 1
ATOM 5370 C CA . GLN A 1 689 ? 0.581 -25.559 43.587 1.00 94.81 689 GLN A CA 1
ATOM 5371 C C . GLN A 1 689 ? -0.712 -25.995 42.880 1.00 94.81 689 GLN A C 1
ATOM 5373 O O . GLN A 1 689 ? -0.897 -27.173 42.571 1.00 94.81 689 GLN A O 1
ATOM 5378 N N . TRP A 1 690 ? -1.600 -25.035 42.628 1.00 93.12 690 TRP A N 1
ATOM 5379 C CA . TRP A 1 690 ? -2.923 -25.197 42.013 1.00 93.12 690 TRP A CA 1
ATOM 5380 C C . TRP A 1 690 ? -3.994 -25.858 42.879 1.00 93.12 690 TRP A C 1
ATOM 5382 O O . TRP A 1 690 ? -5.134 -25.970 42.426 1.00 93.12 690 TRP A O 1
ATOM 5392 N N . ALA A 1 691 ? -3.681 -26.234 44.122 1.00 92.06 691 ALA A N 1
ATOM 5393 C CA . ALA A 1 691 ? -4.663 -26.804 45.034 1.00 92.06 691 ALA A CA 1
ATOM 5394 C C . ALA A 1 691 ? -5.720 -25.771 45.450 1.00 92.06 691 ALA A C 1
ATOM 5396 O O . ALA A 1 691 ? -5.396 -24.652 45.863 1.00 92.06 691 ALA A O 1
ATOM 5397 N N . TYR A 1 692 ? -6.988 -26.172 45.373 1.00 94.69 692 TYR A N 1
ATOM 5398 C CA . TYR A 1 692 ? -8.122 -25.383 45.844 1.00 94.69 692 TYR A CA 1
ATOM 5399 C C . TYR A 1 692 ? -8.086 -25.249 47.364 1.00 94.69 692 TYR A C 1
ATOM 5401 O O . TYR A 1 692 ? -7.742 -26.195 48.073 1.00 94.69 692 TYR A O 1
ATOM 5409 N N . ALA A 1 693 ? -8.415 -24.060 47.855 1.00 94.56 693 ALA A N 1
ATOM 5410 C CA . ALA A 1 693 ? -8.392 -23.745 49.276 1.00 94.56 693 ALA A CA 1
ATOM 5411 C C . ALA A 1 693 ? -9.789 -23.421 49.795 1.00 94.56 693 ALA A C 1
ATOM 5413 O O . ALA A 1 693 ? -10.228 -24.013 50.777 1.00 94.56 693 ALA A O 1
ATOM 5414 N N . ALA A 1 694 ? -10.506 -22.533 49.110 1.00 95.31 694 ALA A N 1
ATOM 5415 C CA . ALA A 1 694 ? -11.856 -22.158 49.494 1.00 95.31 694 ALA A CA 1
ATOM 5416 C C . ALA A 1 694 ? -12.709 -21.817 48.273 1.00 95.31 694 ALA A C 1
ATOM 5418 O O . ALA A 1 694 ? -12.186 -21.389 47.244 1.00 95.31 694 ALA A O 1
ATOM 5419 N N . ALA A 1 695 ? -14.020 -21.972 48.405 1.00 94.06 695 ALA A N 1
ATOM 5420 C CA . ALA A 1 695 ? -14.975 -21.673 47.353 1.00 94.06 695 ALA A CA 1
ATOM 5421 C C . ALA A 1 695 ? -16.238 -21.015 47.912 1.00 94.06 695 ALA A C 1
ATOM 5423 O O . ALA A 1 695 ? -16.613 -21.247 49.061 1.00 94.06 695 ALA A O 1
ATOM 5424 N N . ILE A 1 696 ? -16.897 -20.212 47.077 1.00 92.81 696 ILE A N 1
ATOM 5425 C CA . ILE A 1 696 ? -18.223 -19.647 47.338 1.00 92.81 696 ILE A CA 1
ATOM 5426 C C . ILE A 1 696 ? -19.143 -20.028 46.178 1.00 92.81 696 ILE A C 1
ATOM 5428 O O . ILE A 1 696 ? -18.898 -19.589 45.046 1.00 92.81 696 ILE A O 1
ATOM 5432 N N . PRO A 1 697 ? -20.213 -20.803 46.427 1.00 88.12 697 PRO A N 1
ATOM 5433 C CA . PRO A 1 697 ? -21.294 -20.975 45.468 1.00 88.12 697 PRO A CA 1
ATOM 5434 C C . PRO A 1 697 ? -21.950 -19.623 45.179 1.00 88.12 697 PRO A C 1
ATOM 5436 O O . PRO A 1 697 ? -22.401 -18.924 46.086 1.00 88.12 697 PRO A O 1
ATOM 5439 N N . LEU A 1 698 ? -21.999 -19.241 43.909 1.00 84.69 698 LEU A N 1
ATOM 5440 C CA . LEU A 1 698 ? -22.609 -17.990 43.484 1.00 84.69 698 LEU A CA 1
ATOM 5441 C C . LEU A 1 698 ? -24.102 -18.213 43.219 1.00 84.69 698 LEU A C 1
ATOM 5443 O O . LEU A 1 698 ? -24.473 -19.220 42.608 1.00 84.69 698 LEU A O 1
ATOM 5447 N N . PRO A 1 699 ? -24.980 -17.281 43.626 1.00 73.00 699 PRO A N 1
ATOM 5448 C CA . PRO A 1 699 ? -26.400 -17.393 43.342 1.00 73.00 699 PRO A CA 1
ATOM 5449 C C . PRO A 1 699 ? -26.650 -17.403 41.828 1.00 73.00 699 PRO A C 1
ATOM 5451 O O . PRO A 1 699 ? -26.032 -16.657 41.058 1.00 73.00 699 PRO A O 1
ATOM 5454 N N . ALA A 1 700 ? -27.597 -18.244 41.406 1.00 67.69 700 ALA A N 1
ATOM 5455 C CA . ALA A 1 700 ? -28.111 -18.235 40.045 1.00 67.69 700 ALA A CA 1
ATOM 5456 C C . ALA A 1 700 ? -28.928 -16.953 39.838 1.00 67.69 700 ALA A C 1
ATOM 5458 O O . ALA A 1 700 ? -30.071 -16.848 40.285 1.00 67.69 700 ALA A O 1
ATOM 5459 N N . ILE A 1 701 ? -28.314 -15.968 39.188 1.00 65.25 701 ILE A N 1
ATOM 5460 C CA . ILE A 1 701 ? -28.942 -14.702 38.821 1.00 65.25 701 ILE A CA 1
ATOM 5461 C C . ILE A 1 701 ? -29.148 -14.743 37.309 1.00 65.25 701 ILE A C 1
ATOM 5463 O O . ILE A 1 701 ? -28.178 -14.729 36.554 1.00 65.25 701 ILE A O 1
ATOM 5467 N N . GLN A 1 702 ? -30.404 -14.827 36.870 1.00 57.91 702 GLN A N 1
ATOM 5468 C CA . GLN A 1 702 ? -30.765 -14.663 35.462 1.00 57.91 702 GLN A CA 1
ATOM 5469 C C . GLN A 1 702 ? -30.792 -13.165 35.136 1.00 57.91 702 GLN A C 1
ATOM 5471 O O . GLN A 1 702 ? -31.862 -12.575 35.044 1.00 57.91 702 GLN A O 1
ATOM 5476 N N . SER A 1 703 ? -29.622 -12.531 35.032 1.00 54.62 703 SER A N 1
ATOM 5477 C CA . SER A 1 703 ? -29.521 -11.161 34.521 1.00 54.62 703 SER A CA 1
ATOM 5478 C C . SER A 1 703 ? -29.171 -11.193 33.040 1.00 54.62 703 SER A C 1
ATOM 5480 O O . SER A 1 703 ? -28.250 -11.894 32.617 1.00 54.62 703 SER A O 1
ATOM 5482 N N . GLY A 1 704 ? -29.847 -10.367 32.240 1.00 54.56 704 GLY A N 1
ATOM 5483 C CA . GLY A 1 704 ? -29.435 -10.117 30.852 1.00 54.56 704 GLY A CA 1
ATOM 5484 C C . GLY A 1 704 ? -28.130 -9.312 30.752 1.00 54.56 704 GLY A C 1
ATOM 5485 O O . GLY A 1 704 ? -27.683 -8.987 29.654 1.00 54.56 704 GLY A O 1
ATOM 5486 N N . ARG A 1 705 ? -27.537 -8.938 31.895 1.00 60.12 705 ARG A N 1
ATOM 5487 C CA . ARG A 1 705 ? -26.443 -7.970 32.027 1.00 60.12 705 ARG A CA 1
ATOM 5488 C C . ARG A 1 705 ? -25.282 -8.499 32.871 1.00 60.12 705 ARG A C 1
ATOM 5490 O O . ARG A 1 705 ? -25.429 -9.442 33.647 1.00 60.12 705 ARG A O 1
ATOM 5497 N N . ARG A 1 706 ? -24.118 -7.862 32.690 1.00 66.88 706 ARG A N 1
ATOM 5498 C CA . ARG A 1 706 ? -22.822 -8.210 33.296 1.00 66.88 706 ARG A CA 1
ATOM 5499 C C . ARG A 1 706 ? -22.859 -8.067 34.822 1.00 66.88 706 ARG A C 1
ATOM 5501 O O . ARG A 1 706 ? -23.308 -7.041 35.330 1.00 66.88 706 ARG A O 1
ATOM 5508 N N . ARG A 1 707 ? -22.319 -9.053 35.542 1.00 79.12 707 ARG A N 1
ATOM 5509 C CA . ARG A 1 707 ? -22.107 -9.002 37.001 1.00 79.12 707 ARG A CA 1
ATOM 5510 C C . ARG A 1 707 ? -20.613 -8.956 37.302 1.00 79.12 707 ARG A C 1
ATOM 5512 O O . ARG A 1 707 ? -19.817 -9.479 36.531 1.00 79.12 707 ARG A O 1
ATOM 5519 N N . THR A 1 708 ? -20.209 -8.311 38.391 1.00 85.94 708 THR A N 1
ATOM 5520 C CA . THR A 1 708 ? -18.788 -8.234 38.781 1.00 85.94 708 THR A CA 1
ATOM 5521 C C . THR A 1 708 ? -18.613 -8.721 40.205 1.00 85.94 708 THR A C 1
ATOM 5523 O O . THR A 1 708 ? -19.285 -8.227 41.103 1.00 85.94 708 THR A O 1
ATOM 5526 N N . ILE A 1 709 ? -17.693 -9.655 40.422 1.00 89.25 709 ILE A N 1
ATOM 5527 C CA . ILE A 1 709 ? -17.317 -10.106 41.761 1.00 89.25 709 ILE A CA 1
ATOM 5528 C C . ILE A 1 709 ? -16.136 -9.271 42.227 1.00 89.25 709 ILE A C 1
ATOM 5530 O O . ILE A 1 709 ? -15.118 -9.190 41.542 1.00 89.25 709 ILE A O 1
ATOM 5534 N N . ARG A 1 710 ? -16.292 -8.620 43.374 1.00 90.00 710 ARG A N 1
ATOM 5535 C CA . ARG A 1 710 ? -15.280 -7.770 43.990 1.00 90.00 710 ARG A CA 1
ATOM 5536 C C . ARG A 1 710 ? -14.777 -8.427 45.254 1.00 90.00 710 ARG A C 1
ATOM 5538 O O . ARG A 1 710 ? -15.565 -8.849 46.092 1.00 90.00 710 ARG A O 1
ATOM 5545 N N . ILE A 1 711 ? -13.465 -8.513 45.376 1.00 92.44 711 ILE A N 1
ATOM 5546 C CA . ILE A 1 711 ? -12.791 -9.162 46.494 1.00 92.44 711 ILE A CA 1
ATOM 5547 C C . ILE A 1 711 ? -11.834 -8.139 47.073 1.00 92.44 711 ILE A C 1
ATOM 5549 O O . ILE A 1 711 ? -10.946 -7.664 46.368 1.00 92.44 711 ILE A O 1
ATOM 5553 N N . ARG A 1 712 ? -12.008 -7.792 48.343 1.00 91.88 712 ARG A N 1
ATOM 5554 C CA . ARG A 1 712 ? -11.101 -6.908 49.065 1.00 9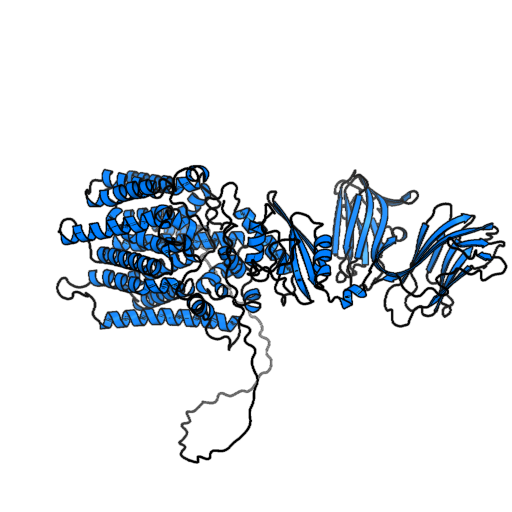1.88 712 ARG A CA 1
ATOM 5555 C C . ARG A 1 712 ? -10.339 -7.719 50.095 1.00 91.88 712 ARG A C 1
ATOM 5557 O O . ARG A 1 712 ? -10.947 -8.417 50.900 1.00 91.88 712 ARG A O 1
ATOM 5564 N N . GLY A 1 713 ? -9.018 -7.621 50.083 1.00 91.62 713 GLY A N 1
ATOM 5565 C CA . GLY A 1 713 ? -8.173 -8.323 51.041 1.00 91.62 713 GLY A CA 1
ATOM 5566 C C . GLY A 1 713 ? -6.694 -8.091 50.783 1.00 91.62 713 GLY A C 1
ATOM 5567 O O . GLY A 1 713 ? -6.321 -7.340 49.884 1.00 91.62 713 GLY A O 1
ATOM 5568 N N . HIS A 1 714 ? -5.840 -8.733 51.566 1.00 93.00 714 HIS A N 1
ATOM 5569 C CA . HIS A 1 714 ? -4.393 -8.681 51.386 1.00 93.00 714 HIS A CA 1
ATOM 5570 C C . HIS A 1 714 ? -3.781 -10.079 51.473 1.00 93.00 714 HIS A C 1
ATOM 5572 O O . HIS A 1 714 ? -4.150 -10.892 52.323 1.00 93.00 714 HIS A O 1
ATOM 5578 N N . VAL A 1 715 ? -2.835 -10.361 50.576 1.00 95.31 715 VAL A N 1
ATOM 5579 C CA . VAL A 1 715 ? -2.068 -11.611 50.588 1.00 95.31 715 VAL A CA 1
ATOM 5580 C C . VAL A 1 715 ? -0.913 -11.442 51.567 1.00 95.31 715 VAL A C 1
ATOM 5582 O O . VAL A 1 715 ? -0.068 -10.567 51.387 1.00 95.31 715 VAL A O 1
ATOM 5585 N N . VAL A 1 716 ? -0.883 -12.274 52.606 1.00 95.06 716 VAL A N 1
ATOM 5586 C CA . VAL A 1 716 ? 0.130 -12.246 53.669 1.00 95.06 716 VAL A CA 1
ATOM 5587 C C . VAL A 1 716 ? 1.437 -12.864 53.173 1.00 95.06 716 VAL A C 1
ATOM 5589 O O . VAL A 1 716 ? 2.511 -12.321 53.420 1.00 95.06 716 VAL A O 1
ATOM 5592 N N . ARG A 1 717 ? 1.357 -13.992 52.455 1.00 93.88 717 ARG A N 1
ATOM 5593 C CA . ARG A 1 717 ? 2.511 -14.691 51.865 1.00 93.88 717 ARG A CA 1
ATOM 5594 C C . ARG A 1 717 ? 2.093 -15.624 50.730 1.00 93.88 717 ARG A C 1
ATOM 5596 O O . ARG A 1 717 ? 0.956 -16.093 50.696 1.00 93.88 717 ARG A O 1
ATOM 5603 N N . GLY A 1 718 ? 3.041 -15.936 49.850 1.00 94.06 718 GLY A N 1
ATOM 5604 C CA . GLY A 1 718 ? 2.830 -16.824 48.707 1.00 94.06 718 GLY A CA 1
ATOM 5605 C C . GLY A 1 718 ? 2.083 -16.139 47.562 1.00 94.06 718 GLY A C 1
ATOM 5606 O O . GLY A 1 718 ? 2.092 -14.918 47.450 1.00 94.06 718 GLY A O 1
ATOM 5607 N N . LYS A 1 719 ? 1.438 -16.929 46.706 1.00 95.44 719 LYS A N 1
ATOM 5608 C CA . LYS A 1 719 ? 0.676 -16.463 45.544 1.00 95.44 719 LYS A CA 1
ATOM 5609 C C . LYS A 1 719 ? -0.714 -17.072 45.570 1.00 95.44 719 LYS A C 1
ATOM 5611 O O . LYS A 1 719 ? -0.852 -18.292 45.548 1.00 95.44 719 LYS A O 1
ATOM 5616 N N . VAL A 1 720 ? -1.748 -16.238 45.571 1.00 96.00 720 VAL A N 1
ATOM 5617 C CA . VAL A 1 720 ? -3.148 -16.682 45.646 1.00 96.00 720 VAL A CA 1
ATOM 5618 C C . VAL A 1 720 ? -3.856 -16.402 44.327 1.00 96.00 720 VAL A C 1
ATOM 5620 O O . VAL A 1 720 ? -3.750 -15.306 43.781 1.00 96.00 720 VAL A O 1
ATOM 5623 N N . GLY A 1 721 ? -4.554 -17.409 43.803 1.00 95.12 721 GLY A N 1
ATOM 5624 C CA . GLY A 1 721 ? -5.414 -17.300 42.626 1.00 95.12 721 GLY A CA 1
ATOM 5625 C C . GLY A 1 721 ? -6.879 -17.156 43.015 1.00 95.12 721 GLY A C 1
ATOM 5626 O O . GLY A 1 721 ? -7.358 -17.900 43.870 1.00 95.12 721 GLY A O 1
ATOM 5627 N N . PHE A 1 722 ? -7.581 -16.236 42.360 1.00 96.12 722 PHE A N 1
ATOM 5628 C CA . PHE A 1 722 ? -9.022 -16.024 42.456 1.00 96.12 722 PHE A CA 1
ATOM 5629 C C . PHE A 1 722 ? -9.637 -16.256 41.084 1.00 96.12 722 PHE A C 1
ATOM 5631 O O . PHE A 1 722 ? -9.304 -15.543 40.136 1.00 96.12 722 PHE A O 1
ATOM 5638 N N . GLY A 1 723 ? -10.535 -17.228 40.961 1.00 93.31 723 GLY A N 1
ATOM 5639 C CA . GLY A 1 723 ? -11.126 -17.561 39.672 1.00 93.31 723 GLY A CA 1
ATOM 5640 C C . GLY A 1 723 ? -12.601 -17.905 39.735 1.00 93.31 723 GLY A C 1
ATOM 5641 O O . GLY A 1 723 ? -13.138 -18.283 40.769 1.00 93.31 723 GLY A O 1
ATOM 5642 N N . LEU A 1 724 ? -13.256 -17.740 38.597 1.00 92.50 724 LEU A N 1
ATOM 5643 C CA . LEU A 1 724 ? -14.678 -17.957 38.396 1.00 92.50 724 LEU A CA 1
ATOM 5644 C C . LEU A 1 724 ? -14.879 -19.248 37.617 1.00 92.50 724 LEU A C 1
ATOM 5646 O O . LEU A 1 724 ? -14.437 -19.337 36.474 1.00 92.50 724 LEU A O 1
ATOM 5650 N N . LEU A 1 725 ? -15.533 -20.236 38.224 1.00 89.69 725 LEU A N 1
ATOM 5651 C CA . LEU A 1 725 ? -15.846 -21.510 37.587 1.00 89.69 725 LEU A CA 1
ATOM 5652 C C . LEU A 1 725 ? -17.287 -21.508 37.093 1.00 89.69 725 LEU A C 1
ATOM 5654 O O . LEU A 1 725 ? -18.201 -21.074 37.801 1.00 89.69 725 LEU A O 1
ATOM 5658 N N . ASN A 1 726 ? -17.490 -22.040 35.893 1.00 88.62 726 ASN A N 1
ATOM 5659 C CA . ASN A 1 726 ? -18.816 -22.379 35.390 1.00 88.62 726 ASN A CA 1
ATOM 5660 C C . ASN A 1 726 ? -19.341 -23.680 36.029 1.00 88.62 726 ASN A C 1
ATOM 5662 O O . ASN A 1 726 ? -18.619 -24.370 36.754 1.00 88.62 726 ASN A O 1
ATOM 5666 N N . ARG A 1 727 ? -20.592 -24.060 35.741 1.00 82.81 727 ARG A N 1
ATOM 5667 C CA . ARG A 1 727 ? -21.182 -25.317 36.256 1.00 82.81 727 ARG A CA 1
ATOM 5668 C C . ARG A 1 727 ? -20.447 -26.591 35.833 1.00 82.81 727 ARG A C 1
ATOM 5670 O O . ARG A 1 727 ? -20.599 -27.615 36.490 1.00 82.81 727 ARG A O 1
ATOM 5677 N N . SER A 1 728 ? -19.654 -26.541 34.761 1.00 83.06 728 SER A N 1
ATOM 5678 C CA . SER A 1 728 ? -18.810 -27.663 34.321 1.00 83.06 728 SER A CA 1
ATOM 5679 C C . SER A 1 728 ? -17.466 -27.749 35.059 1.00 83.06 728 SER A C 1
ATOM 5681 O O . SER A 1 728 ? -16.691 -28.668 34.810 1.00 83.06 728 SER A O 1
ATOM 5683 N N . GLY A 1 729 ? -17.179 -26.804 35.963 1.00 84.31 729 GLY A N 1
ATOM 5684 C CA . GLY A 1 729 ? -15.928 -26.741 36.719 1.00 84.31 729 GLY A CA 1
ATOM 5685 C C . GLY A 1 729 ? -14.755 -26.112 35.958 1.00 84.31 729 GLY A C 1
ATOM 5686 O O . GLY A 1 729 ? -13.623 -26.170 36.432 1.00 84.31 729 GLY A O 1
ATOM 5687 N N . GLN A 1 730 ? -14.994 -25.508 34.791 1.00 86.31 730 GLN A N 1
ATOM 5688 C CA . GLN A 1 730 ? -13.964 -24.816 34.012 1.00 86.31 730 GLN A CA 1
ATOM 5689 C C . GLN A 1 730 ? -13.871 -23.340 34.404 1.00 86.31 730 GLN A C 1
ATOM 5691 O O . GLN A 1 730 ? -14.887 -22.697 34.671 1.00 86.31 730 GLN A O 1
ATOM 5696 N N . TYR A 1 731 ? -12.653 -22.794 34.399 1.00 86.06 731 TYR A N 1
ATOM 5697 C CA . TYR A 1 731 ? -12.419 -21.375 34.657 1.00 86.06 731 TYR A CA 1
ATOM 5698 C C . TYR A 1 731 ? -12.898 -20.513 33.487 1.00 86.06 731 TYR A C 1
ATOM 5700 O O . TYR A 1 731 ? -12.389 -20.633 32.376 1.00 86.06 731 TYR A O 1
ATOM 5708 N N . SER A 1 732 ? -13.826 -19.603 33.768 1.00 84.31 732 SER A N 1
ATOM 5709 C CA . SER A 1 732 ? -14.214 -18.515 32.865 1.00 84.31 732 SER A CA 1
ATOM 5710 C C . SER A 1 732 ? -13.221 -17.354 32.938 1.00 84.31 732 SER A C 1
ATOM 5712 O O . SER A 1 732 ? -12.889 -16.727 31.938 1.00 84.31 732 SER A O 1
ATOM 5714 N N . MET A 1 733 ? -12.717 -17.072 34.143 1.00 86.44 733 MET A N 1
ATOM 5715 C CA . MET A 1 733 ? -11.725 -16.031 34.397 1.00 86.44 733 MET A CA 1
ATOM 5716 C C . MET A 1 733 ? -10.917 -16.369 35.644 1.00 86.44 733 MET A C 1
ATOM 5718 O O . MET A 1 733 ? -11.436 -16.989 36.572 1.00 86.44 733 MET A O 1
ATOM 5722 N N . GLU A 1 734 ? -9.663 -15.928 35.689 1.00 93.12 734 GLU A N 1
ATOM 5723 C CA . GLU A 1 734 ? -8.814 -16.065 36.863 1.00 93.12 734 GLU A CA 1
ATOM 5724 C C . GLU A 1 734 ? -7.783 -14.936 36.959 1.00 93.12 734 GLU A C 1
ATOM 5726 O O . GLU A 1 734 ? -7.260 -14.467 35.948 1.00 93.12 734 GLU A O 1
ATOM 5731 N N . GLN A 1 735 ? -7.477 -14.519 38.187 1.00 93.00 735 GLN A N 1
ATOM 5732 C CA . GLN A 1 735 ? -6.448 -13.537 38.496 1.00 93.00 735 GLN A CA 1
ATOM 5733 C C . GLN A 1 735 ? -5.595 -13.999 39.681 1.00 93.00 735 GLN A C 1
ATOM 5735 O O . GLN A 1 735 ? -6.109 -14.561 40.645 1.00 93.00 735 GLN A O 1
ATOM 5740 N N . PHE A 1 736 ? -4.291 -13.724 39.627 1.00 93.44 736 PHE A N 1
ATOM 5741 C CA . PHE A 1 736 ? -3.346 -14.058 40.692 1.00 93.44 736 PHE A CA 1
ATOM 5742 C C . PHE A 1 736 ? -2.801 -12.809 41.377 1.00 93.44 736 PHE A C 1
ATOM 5744 O O . PHE A 1 736 ? -2.567 -11.794 40.720 1.00 93.44 736 PHE A O 1
ATOM 5751 N N . VAL A 1 737 ? -2.557 -12.917 42.683 1.00 92.31 737 VAL A N 1
ATOM 5752 C CA . VAL A 1 737 ? -1.932 -11.876 43.505 1.00 92.31 737 VAL A CA 1
ATOM 5753 C C . VAL A 1 737 ? -0.789 -12.487 44.311 1.00 92.31 737 VAL A C 1
ATOM 5755 O O . VAL A 1 737 ? -0.977 -13.488 45.006 1.00 92.31 737 VAL A O 1
ATOM 5758 N N . ASP A 1 738 ? 0.393 -11.886 44.197 1.00 92.00 738 ASP A N 1
ATOM 5759 C CA . ASP A 1 738 ? 1.603 -12.275 44.922 1.00 92.00 738 ASP A CA 1
ATOM 5760 C C . ASP A 1 738 ? 1.697 -11.491 46.248 1.00 92.00 738 ASP A C 1
ATOM 5762 O O . ASP A 1 738 ? 1.388 -10.299 46.290 1.00 92.00 738 ASP A O 1
ATOM 5766 N N . GLY A 1 739 ? 2.096 -12.156 47.334 1.00 86.00 739 GLY A N 1
ATOM 5767 C CA . GLY A 1 739 ? 2.293 -11.571 48.662 1.00 86.00 739 GLY A CA 1
ATOM 5768 C C . GLY A 1 739 ? 3.771 -11.460 49.072 1.00 86.00 739 GLY A C 1
ATOM 5769 O O . GLY A 1 739 ? 4.616 -12.154 48.503 1.00 86.00 739 GLY A O 1
ATOM 5770 N N . PRO A 1 740 ? 4.096 -10.651 50.100 1.00 80.50 740 PRO A N 1
ATOM 5771 C CA . PRO A 1 740 ? 3.177 -9.812 50.872 1.00 80.50 740 PRO A CA 1
ATOM 5772 C C . PRO A 1 740 ? 2.694 -8.594 50.067 1.00 80.50 740 PRO A C 1
ATOM 5774 O O . PRO A 1 740 ? 3.497 -7.868 49.484 1.00 80.50 740 PRO A O 1
ATOM 5777 N N . ALA A 1 741 ? 1.382 -8.356 50.054 1.00 77.50 741 ALA A N 1
ATOM 5778 C CA . ALA A 1 741 ? 0.753 -7.235 49.353 1.00 77.50 741 ALA A CA 1
ATOM 5779 C C . ALA A 1 741 ? -0.006 -6.326 50.329 1.00 77.50 741 ALA A C 1
ATOM 5781 O O . ALA A 1 741 ? -0.503 -6.782 51.357 1.00 77.50 741 ALA A O 1
ATOM 5782 N N . GLN A 1 742 ? -0.137 -5.040 49.990 1.00 83.25 742 GLN A N 1
ATOM 5783 C CA . GLN A 1 742 ? -1.110 -4.168 50.657 1.00 83.25 742 GLN A CA 1
ATOM 5784 C C . GLN A 1 742 ? -2.542 -4.629 50.337 1.00 83.25 742 GLN A C 1
ATOM 5786 O O . GLN A 1 742 ? -2.763 -5.380 49.384 1.00 83.25 742 GLN A O 1
ATOM 5791 N N . THR A 1 743 ? -3.527 -4.174 51.117 1.00 87.44 743 THR A N 1
ATOM 5792 C CA . THR A 1 743 ? -4.945 -4.427 50.824 1.00 87.44 743 THR A CA 1
ATOM 5793 C C . THR A 1 743 ? -5.283 -3.974 49.406 1.00 87.44 743 THR A C 1
ATOM 5795 O O . THR A 1 743 ? -5.143 -2.800 49.068 1.00 87.44 743 THR A O 1
ATOM 5798 N N . THR A 1 744 ? -5.738 -4.912 48.582 1.00 81.62 744 THR A N 1
ATOM 5799 C CA . THR A 1 744 ? -6.086 -4.714 47.174 1.00 81.62 744 THR A CA 1
ATOM 5800 C C . THR A 1 744 ? -7.543 -5.092 46.934 1.00 81.62 744 THR A C 1
ATOM 5802 O O . THR A 1 744 ? -8.112 -5.933 47.632 1.00 81.62 744 THR A O 1
ATOM 5805 N N . GLU A 1 745 ? -8.163 -4.431 45.956 1.00 88.00 745 GLU A N 1
ATOM 5806 C CA . GLU A 1 745 ? -9.496 -4.770 45.455 1.00 88.00 745 GLU A CA 1
ATOM 5807 C C . GLU A 1 745 ? -9.336 -5.469 44.100 1.00 88.00 745 GLU A C 1
ATOM 5809 O O . GLU A 1 745 ? -8.821 -4.895 43.140 1.00 88.00 745 GLU A O 1
ATOM 5814 N N . ILE A 1 746 ? -9.765 -6.723 44.028 1.00 88.62 746 ILE A N 1
ATOM 5815 C CA . ILE A 1 746 ? -9.740 -7.563 42.831 1.00 88.62 746 ILE A CA 1
ATOM 5816 C C . ILE A 1 746 ? -11.149 -7.561 42.247 1.00 88.62 746 ILE A C 1
ATOM 5818 O O . ILE A 1 746 ? -12.120 -7.770 42.971 1.00 88.62 746 ILE A O 1
ATOM 5822 N N . SER A 1 747 ? -11.274 -7.316 40.944 1.00 89.31 747 SER A N 1
ATOM 5823 C CA . SER A 1 747 ? -12.561 -7.298 40.243 1.00 89.31 747 SER A CA 1
ATOM 5824 C C . SER A 1 747 ? -12.581 -8.352 39.145 1.00 89.31 747 SER A C 1
ATOM 5826 O O . SER A 1 747 ? -11.854 -8.234 38.162 1.00 89.31 747 SER A O 1
ATOM 5828 N N . LEU A 1 748 ? -13.446 -9.352 39.299 1.00 88.62 748 LEU A N 1
ATOM 5829 C CA . LEU A 1 748 ? -13.652 -10.443 38.353 1.00 88.62 748 LEU A CA 1
ATOM 5830 C C . LEU A 1 748 ? -15.004 -10.245 37.639 1.00 88.62 748 LEU A C 1
ATOM 5832 O O . LEU A 1 748 ? -16.051 -10.557 38.219 1.00 88.62 748 LEU A O 1
ATOM 5836 N N . PRO A 1 749 ? -15.035 -9.666 36.424 1.00 85.50 749 PRO A N 1
ATOM 5837 C CA . PRO A 1 749 ? -16.259 -9.587 35.631 1.00 85.50 749 PRO A CA 1
ATOM 5838 C C . PRO A 1 749 ? -16.715 -10.982 35.179 1.00 85.50 749 PRO A C 1
ATOM 5840 O O . PRO A 1 749 ? -15.903 -11.791 34.742 1.00 85.50 749 PRO A O 1
ATOM 5843 N N . ALA A 1 750 ? -18.021 -11.237 35.242 1.00 78.00 750 ALA A N 1
ATOM 5844 C CA . ALA A 1 750 ? -18.671 -12.407 34.660 1.00 78.00 750 ALA A CA 1
ATOM 5845 C C . ALA A 1 750 ? -19.720 -11.952 33.641 1.00 78.00 750 ALA A C 1
ATOM 5847 O O . ALA A 1 750 ? -20.584 -11.117 33.950 1.00 78.00 750 ALA A O 1
ATOM 5848 N N . GLU A 1 751 ? -19.642 -12.484 32.425 1.00 67.75 751 GLU A N 1
ATOM 5849 C CA . GLU A 1 751 ? -20.611 -12.202 31.369 1.00 67.75 751 GLU A CA 1
ATOM 5850 C C . GLU A 1 751 ? -21.875 -13.047 31.571 1.00 67.75 751 GLU A C 1
ATOM 5852 O O . GLU A 1 751 ? -21.867 -14.063 32.272 1.00 67.75 751 GLU A O 1
ATOM 5857 N N . SER A 1 752 ? -23.004 -12.605 31.011 1.00 62.50 752 SER A N 1
ATOM 5858 C CA . SER A 1 752 ? -24.285 -13.311 31.172 1.00 62.50 752 SER A CA 1
ATOM 5859 C C . SER A 1 752 ? -24.272 -14.704 30.526 1.00 62.50 752 SER A C 1
ATOM 5861 O O . SER A 1 752 ? -25.043 -15.572 30.927 1.00 62.50 752 SER A O 1
ATOM 5863 N N . THR A 1 753 ? -23.370 -14.938 29.570 1.00 54.94 753 THR A N 1
ATOM 5864 C CA . THR A 1 753 ? -23.172 -16.211 28.864 1.00 54.94 753 THR A CA 1
ATOM 5865 C C . THR A 1 753 ? -22.333 -17.234 29.626 1.00 54.94 753 THR A C 1
ATOM 5867 O O . THR A 1 753 ? -22.372 -18.412 29.286 1.00 54.94 753 THR A O 1
ATOM 5870 N N . ASP A 1 754 ? -21.588 -16.818 30.651 1.00 62.03 754 ASP A N 1
ATOM 5871 C CA . ASP A 1 754 ? -20.500 -17.624 31.222 1.00 62.03 754 ASP A CA 1
ATOM 5872 C C . ASP A 1 754 ? -20.973 -18.739 32.181 1.00 62.03 754 ASP A C 1
ATOM 5874 O O . ASP A 1 754 ? -20.156 -19.522 32.664 1.00 62.03 754 ASP A O 1
ATOM 5878 N N . ASP A 1 755 ? -22.276 -18.802 32.501 1.00 74.50 755 ASP A N 1
ATOM 5879 C CA . ASP A 1 755 ? -22.893 -19.727 33.481 1.00 74.50 755 ASP A CA 1
ATOM 5880 C C . ASP A 1 755 ? -22.040 -19.929 34.752 1.00 74.50 755 ASP A C 1
ATOM 5882 O O . ASP A 1 755 ? -21.857 -21.039 35.264 1.00 74.50 755 ASP A O 1
ATOM 5886 N N . VAL A 1 756 ? -21.455 -18.831 35.248 1.00 83.62 756 VAL A N 1
ATOM 5887 C CA . VAL A 1 756 ? -20.559 -18.868 36.410 1.00 83.62 756 VAL A CA 1
ATOM 5888 C C . VAL A 1 756 ? -21.340 -19.301 37.651 1.00 83.62 756 VAL A C 1
ATOM 5890 O O . VAL A 1 756 ? -22.348 -18.689 38.014 1.00 83.62 756 VAL A O 1
ATOM 5893 N N . ALA A 1 757 ? -20.845 -20.332 38.323 1.00 86.12 757 ALA A N 1
ATOM 5894 C CA . ALA A 1 757 ? -21.488 -20.960 39.468 1.00 86.12 757 ALA A CA 1
ATOM 5895 C C . ALA A 1 757 ? -20.663 -20.855 40.752 1.00 86.12 757 ALA A C 1
ATOM 5897 O O . ALA A 1 757 ? -21.212 -20.998 41.842 1.00 86.12 757 ALA A O 1
ATOM 5898 N N . THR A 1 758 ? -19.349 -20.633 40.667 1.00 90.88 758 THR A N 1
ATOM 5899 C CA . THR A 1 758 ? -18.486 -20.688 41.854 1.00 90.88 758 THR A CA 1
ATOM 5900 C C . THR A 1 758 ? -17.330 -19.703 41.758 1.00 90.88 758 THR A C 1
ATOM 5902 O O . THR A 1 758 ? -16.631 -19.660 40.750 1.00 90.88 758 THR A O 1
ATOM 5905 N N . LEU A 1 759 ? -17.105 -18.929 42.821 1.00 93.69 759 LEU A N 1
ATOM 5906 C CA . LEU A 1 759 ? -15.835 -18.241 43.049 1.00 93.69 759 LEU A CA 1
ATOM 5907 C C . LEU A 1 759 ? -14.891 -19.210 43.764 1.00 93.69 759 LEU A C 1
ATOM 5909 O O . LEU A 1 759 ? -15.259 -19.769 44.792 1.00 93.69 759 LEU A O 1
ATOM 5913 N N . MET A 1 760 ? -13.684 -19.385 43.242 1.00 95.31 760 MET A N 1
ATOM 5914 C CA . MET A 1 760 ? -12.664 -20.295 43.752 1.00 95.31 760 MET A CA 1
ATOM 5915 C C . MET A 1 760 ? -11.404 -19.537 44.148 1.00 95.31 760 MET A C 1
ATOM 5917 O O . MET A 1 760 ? -10.916 -18.690 43.400 1.00 95.31 760 MET A O 1
ATOM 5921 N N . ILE A 1 761 ? -10.851 -19.901 45.300 1.00 96.19 761 ILE A N 1
ATOM 5922 C CA . ILE A 1 761 ? -9.577 -19.421 45.825 1.00 96.19 761 ILE A CA 1
ATOM 5923 C C . ILE A 1 761 ? -8.613 -20.603 45.862 1.00 96.19 761 ILE A C 1
ATOM 5925 O O . ILE A 1 761 ? -8.925 -21.648 46.441 1.00 96.19 761 ILE A O 1
ATOM 5929 N N . ARG A 1 762 ? -7.428 -20.451 45.264 1.00 95.69 762 ARG A N 1
ATOM 5930 C CA . ARG A 1 762 ? -6.430 -21.527 45.179 1.00 95.69 762 ARG A CA 1
ATOM 5931 C C . ARG A 1 762 ? -4.997 -21.060 45.386 1.00 95.69 762 ARG A C 1
ATOM 5933 O O . ARG A 1 762 ? -4.691 -19.877 45.251 1.00 95.69 762 ARG A O 1
ATOM 5940 N N . ASN A 1 763 ? -4.109 -22.013 45.662 1.00 95.94 763 ASN A N 1
ATOM 5941 C CA . ASN A 1 763 ? -2.674 -21.754 45.678 1.00 95.94 763 ASN A CA 1
ATOM 5942 C C . ASN A 1 763 ? -2.153 -21.566 44.245 1.00 95.94 763 ASN A C 1
ATOM 5944 O O . ASN A 1 763 ? -2.306 -22.457 43.414 1.00 95.94 763 ASN A O 1
ATOM 5948 N N . GLY A 1 764 ? -1.528 -20.432 43.948 1.00 92.75 764 GLY A N 1
ATOM 5949 C CA . GLY A 1 764 ? -0.812 -20.194 42.693 1.00 92.75 764 GLY A CA 1
ATOM 5950 C C . GLY A 1 764 ? 0.706 -20.370 42.802 1.00 92.75 764 GLY A C 1
ATOM 5951 O O . GLY A 1 764 ? 1.390 -20.416 41.779 1.00 92.75 764 GLY A O 1
ATOM 5952 N N . GLY A 1 765 ? 1.243 -20.457 44.021 1.00 89.75 765 GLY A N 1
ATOM 5953 C CA . GLY A 1 765 ? 2.679 -20.537 44.289 1.00 89.75 765 GLY A CA 1
ATOM 5954 C C . GLY A 1 765 ? 3.205 -21.971 44.319 1.00 89.75 765 GLY A C 1
ATOM 5955 O O . GLY A 1 765 ? 2.494 -22.893 44.713 1.00 89.75 765 GLY A O 1
ATOM 5956 N N . SER A 1 766 ? 4.461 -22.154 43.910 1.00 90.81 766 SER A N 1
ATOM 5957 C CA . SER A 1 766 ? 5.210 -23.412 44.065 1.00 90.81 766 SER A CA 1
ATOM 5958 C C . SER A 1 766 ? 5.900 -23.541 45.426 1.00 90.81 766 SER A C 1
ATOM 5960 O O . SER A 1 766 ? 6.288 -24.639 45.816 1.00 90.81 766 SER A O 1
ATOM 5962 N N . ASP A 1 767 ? 6.038 -22.434 46.159 1.00 89.00 767 ASP A N 1
ATOM 5963 C CA . ASP A 1 767 ? 6.970 -22.304 47.286 1.00 89.00 767 ASP A CA 1
ATOM 5964 C C . ASP A 1 767 ? 6.291 -22.553 48.644 1.00 89.00 767 ASP A C 1
ATOM 5966 O O . ASP A 1 767 ? 6.566 -21.891 49.645 1.00 89.00 767 ASP A O 1
ATOM 5970 N N . GLY A 1 768 ? 5.370 -23.518 48.677 1.00 91.94 768 GLY A N 1
ATOM 5971 C CA . GLY A 1 768 ? 4.605 -23.881 49.867 1.00 91.94 768 GLY A CA 1
ATOM 5972 C C . GLY A 1 768 ? 3.223 -23.214 49.954 1.00 91.94 768 GLY A C 1
ATOM 5973 O O . GLY A 1 768 ? 2.652 -22.818 48.934 1.00 91.94 768 GLY A O 1
ATOM 5974 N N . PRO A 1 769 ? 2.612 -23.175 51.155 1.00 94.38 769 PRO A N 1
ATOM 5975 C CA . PRO A 1 769 ? 1.250 -22.684 51.331 1.00 94.38 769 PRO A CA 1
ATOM 5976 C C . PRO A 1 769 ? 1.185 -21.160 51.197 1.00 94.38 769 PRO A C 1
ATOM 5978 O O . PRO A 1 769 ? 2.031 -20.435 51.725 1.00 94.38 769 PRO A O 1
ATOM 5981 N N . SER A 1 770 ? 0.138 -20.682 50.534 1.00 95.94 770 SER A N 1
ATOM 5982 C CA . SER A 1 770 ? -0.179 -19.263 50.410 1.00 95.94 770 SER A CA 1
ATOM 5983 C C . SER A 1 770 ? -1.223 -18.857 51.447 1.00 95.94 770 SER A C 1
ATOM 5985 O O . SER A 1 770 ? -2.024 -19.674 51.898 1.00 95.94 770 SER A O 1
ATOM 5987 N N . GLU A 1 771 ? -1.216 -17.590 51.839 1.00 96.12 771 GLU A N 1
ATOM 5988 C CA . GLU A 1 771 ? -2.075 -17.075 52.902 1.00 96.12 771 GLU A CA 1
ATOM 5989 C C . GLU A 1 771 ? -2.668 -15.723 52.517 1.00 96.12 771 GLU A C 1
ATOM 5991 O O . GLU A 1 771 ? -1.942 -14.814 52.111 1.00 96.12 771 GLU A O 1
ATOM 5996 N N . VAL A 1 772 ? -3.985 -15.582 52.671 1.00 95.94 772 VAL A N 1
ATOM 5997 C CA . VAL A 1 772 ? -4.729 -14.350 52.383 1.00 95.94 772 VAL A CA 1
ATOM 5998 C C . VAL A 1 772 ? -5.729 -14.039 53.490 1.00 95.94 772 VAL A C 1
ATOM 6000 O O . VAL A 1 772 ? -6.361 -14.939 54.042 1.00 95.94 772 VAL A O 1
ATOM 6003 N N . VAL A 1 773 ? -5.887 -12.751 53.790 1.00 95.25 773 VAL A N 1
ATOM 6004 C CA . VAL A 1 773 ? -6.948 -12.222 54.651 1.00 95.25 773 VAL A CA 1
ATOM 6005 C C . VAL A 1 773 ? -7.920 -11.426 53.783 1.00 95.25 773 VAL A C 1
ATOM 6007 O O . VAL A 1 773 ? -7.516 -10.502 53.078 1.00 95.25 773 VAL A O 1
ATOM 6010 N N . LEU A 1 774 ? -9.192 -11.812 53.805 1.00 93.69 774 LEU A N 1
ATOM 6011 C CA . LEU A 1 774 ? -10.275 -11.276 52.984 1.00 93.69 774 LEU A CA 1
ATOM 6012 C C . LEU A 1 774 ? -11.193 -10.424 53.858 1.00 93.69 774 LEU A C 1
ATOM 6014 O O . LEU A 1 774 ? -11.823 -10.940 54.779 1.00 93.69 774 LEU A O 1
ATOM 6018 N N . ASP A 1 775 ? -11.268 -9.136 53.550 1.00 88.69 775 ASP A N 1
ATOM 6019 C CA . ASP A 1 775 ? -12.073 -8.149 54.269 1.00 88.69 775 ASP A CA 1
ATOM 6020 C C . ASP A 1 775 ? -13.520 -8.121 53.763 1.00 88.69 775 ASP A C 1
ATOM 6022 O O . ASP A 1 775 ? -14.451 -7.992 54.553 1.00 88.69 775 ASP A O 1
ATOM 6026 N N . SER A 1 776 ? -13.730 -8.249 52.447 1.00 88.06 776 SER A N 1
ATOM 6027 C CA . SER A 1 776 ? -15.069 -8.386 51.862 1.00 88.06 776 SER A CA 1
ATOM 6028 C C . SER A 1 776 ? -15.051 -9.153 50.542 1.00 88.06 776 SER A C 1
ATOM 6030 O O . SER A 1 776 ? -14.055 -9.171 49.813 1.00 88.06 776 SER A O 1
ATOM 6032 N N . ILE A 1 777 ? -16.178 -9.796 50.235 1.00 89.88 777 ILE A N 1
ATOM 6033 C CA . ILE A 1 777 ? -16.446 -10.433 48.944 1.00 89.88 777 ILE A CA 1
ATOM 6034 C C . ILE A 1 777 ? -17.869 -10.055 48.561 1.00 89.88 777 ILE A C 1
ATOM 6036 O O . ILE A 1 777 ? -18.816 -10.468 49.233 1.00 89.88 777 ILE A O 1
ATOM 6040 N N . ASP A 1 778 ? -18.006 -9.284 47.489 1.00 89.06 778 ASP A N 1
ATOM 6041 C CA . ASP A 1 778 ? -19.263 -8.675 47.072 1.00 89.06 778 ASP A CA 1
ATOM 6042 C C . ASP A 1 778 ? -19.580 -9.029 45.616 1.00 89.06 778 ASP A C 1
ATOM 6044 O O . ASP A 1 778 ? -18.704 -9.006 44.749 1.00 89.06 778 ASP A O 1
ATOM 6048 N N . ILE A 1 779 ? -20.849 -9.299 45.314 1.00 87.31 779 ILE A N 1
ATOM 6049 C CA . ILE A 1 779 ? -21.343 -9.349 43.935 1.00 87.31 779 ILE A CA 1
ATOM 6050 C C . ILE A 1 779 ? -21.977 -7.999 43.609 1.00 87.31 779 ILE A C 1
ATOM 6052 O O . ILE A 1 779 ? -22.992 -7.620 44.188 1.00 87.31 779 ILE A O 1
ATOM 6056 N N . ALA A 1 780 ? -21.390 -7.278 42.660 1.00 85.12 780 ALA A N 1
ATOM 6057 C CA . ALA A 1 780 ? -21.968 -6.076 42.085 1.00 85.12 780 ALA A CA 1
ATOM 6058 C C . ALA A 1 780 ? -22.904 -6.450 40.926 1.00 85.12 780 ALA A C 1
ATOM 6060 O O . ALA A 1 780 ? -22.461 -7.029 39.925 1.00 85.12 780 ALA A O 1
ATOM 6061 N N . VAL A 1 781 ? -24.186 -6.110 41.066 1.00 81.62 781 VAL A N 1
ATOM 6062 C CA . VAL A 1 781 ? -25.243 -6.392 40.082 1.00 81.62 781 VAL A CA 1
ATOM 6063 C C . VAL A 1 781 ? -26.042 -5.135 39.758 1.00 81.62 781 VAL A C 1
ATOM 6065 O O . VAL A 1 781 ? -26.231 -4.269 40.613 1.00 81.62 781 VAL A O 1
ATOM 6068 N N . ALA A 1 782 ? -26.505 -5.037 38.512 1.00 75.88 782 ALA A N 1
ATOM 6069 C CA . ALA A 1 782 ? -27.423 -3.984 38.103 1.00 75.88 782 ALA A CA 1
ATOM 6070 C C . ALA A 1 782 ? -28.809 -4.257 38.696 1.00 75.88 782 ALA A C 1
ATOM 6072 O O . ALA A 1 782 ? -29.356 -5.350 38.542 1.00 75.88 782 ALA A O 1
ATOM 6073 N N . ALA A 1 783 ? -29.371 -3.255 39.358 1.00 76.75 783 ALA A N 1
ATOM 6074 C CA . ALA A 1 783 ? -30.689 -3.325 39.952 1.00 76.75 783 ALA A CA 1
ATOM 6075 C C . ALA A 1 783 ? -31.462 -2.024 39.723 1.00 76.75 783 ALA A C 1
ATOM 6077 O O . ALA A 1 783 ? -30.894 -0.960 39.470 1.00 76.75 783 ALA A O 1
ATOM 6078 N N . ARG A 1 784 ? -32.783 -2.100 39.846 1.00 75.94 784 ARG A N 1
ATOM 6079 C CA . ARG A 1 784 ? -33.654 -0.927 39.982 1.00 75.94 784 ARG A CA 1
ATOM 6080 C C . ARG A 1 784 ? -34.426 -1.004 41.285 1.00 75.94 784 ARG A C 1
ATOM 6082 O O . ARG A 1 784 ? -34.716 -2.096 41.774 1.00 75.94 784 ARG A O 1
ATOM 6089 N N . LYS A 1 785 ? -34.796 0.155 41.824 1.00 77.44 785 LYS A N 1
ATOM 6090 C CA . LYS A 1 785 ? -35.726 0.227 42.955 1.00 77.44 785 LYS A CA 1
ATOM 6091 C C . LYS A 1 785 ? -37.098 -0.260 42.495 1.00 77.44 785 LYS A C 1
ATOM 6093 O O . LYS A 1 785 ? -37.657 0.270 41.536 1.00 77.44 785 LYS A O 1
ATOM 6098 N N . ALA A 1 786 ? -37.618 -1.281 43.161 1.00 74.50 786 ALA A N 1
ATOM 6099 C CA . ALA A 1 786 ? -38.918 -1.855 42.866 1.00 74.50 786 ALA A CA 1
ATOM 6100 C C . ALA A 1 786 ? -40.017 -1.147 43.668 1.00 74.50 786 ALA A C 1
ATOM 6102 O O . ALA A 1 786 ? -39.880 -0.894 44.865 1.00 74.50 786 ALA A O 1
ATOM 6103 N N . ILE A 1 787 ? -41.146 -0.875 43.014 1.00 66.31 787 ILE A N 1
ATOM 6104 C CA . ILE A 1 787 ? -42.348 -0.324 43.649 1.00 66.31 787 ILE A CA 1
ATOM 6105 C C . ILE A 1 787 ? -43.152 -1.509 44.206 1.00 66.31 787 ILE A C 1
ATOM 6107 O O . ILE A 1 787 ? -44.075 -1.992 43.556 1.00 66.31 787 ILE A O 1
ATOM 6111 N N . GLY A 1 788 ? -42.731 -2.055 45.352 1.00 60.41 788 GLY A N 1
ATOM 6112 C CA . GLY A 1 788 ? -43.336 -3.273 45.924 1.00 60.41 788 GLY A CA 1
ATOM 6113 C C . GLY A 1 788 ? -43.436 -3.324 47.451 1.00 60.41 788 GLY A C 1
ATOM 6114 O O . GLY A 1 788 ? -43.967 -4.288 47.997 1.00 60.41 788 GLY A O 1
ATOM 6115 N N . LEU A 1 789 ? -42.955 -2.301 48.163 1.00 70.12 789 LEU A N 1
ATOM 6116 C CA . LEU A 1 789 ? -43.166 -2.180 49.609 1.00 70.12 789 LEU A CA 1
ATOM 6117 C C . LEU A 1 789 ? -44.513 -1.492 49.857 1.00 70.12 789 LEU A C 1
ATOM 6119 O O . LEU A 1 789 ? -44.718 -0.361 49.419 1.00 70.12 789 LEU A O 1
ATOM 6123 N N . GLY A 1 790 ? -45.437 -2.161 50.549 1.00 62.00 790 GLY A N 1
ATOM 6124 C CA . GLY A 1 790 ? -46.713 -1.556 50.930 1.00 62.00 790 GLY A CA 1
ATOM 6125 C C . GLY A 1 790 ? -46.526 -0.426 51.952 1.00 62.00 790 GLY A C 1
ATOM 6126 O O . GLY A 1 790 ? -45.547 -0.403 52.701 1.00 62.00 790 GLY A O 1
ATOM 6127 N N . ASN A 1 791 ? -47.474 0.518 51.994 1.00 62.97 791 ASN A N 1
ATOM 6128 C CA . ASN A 1 791 ? -47.470 1.672 52.910 1.00 62.97 791 ASN A CA 1
ATOM 6129 C C . ASN A 1 791 ? -46.161 2.496 52.883 1.00 62.97 791 ASN A C 1
ATOM 6131 O O . ASN A 1 791 ? -45.668 2.888 53.941 1.00 62.97 791 ASN A O 1
ATOM 6135 N N . ASP A 1 792 ? -45.565 2.712 51.705 1.00 66.19 792 ASP A N 1
ATOM 6136 C CA . ASP A 1 792 ? -44.291 3.435 51.517 1.00 66.19 792 ASP A CA 1
ATOM 6137 C C . ASP A 1 792 ? -43.118 2.881 52.360 1.00 66.19 792 ASP A C 1
ATOM 6139 O O . ASP A 1 792 ? -42.212 3.606 52.792 1.00 66.19 792 ASP A O 1
ATOM 6143 N N . GLY A 1 793 ? -43.132 1.570 52.631 1.00 70.69 793 GLY A N 1
ATOM 6144 C CA . GLY A 1 793 ? -42.115 0.905 53.449 1.00 70.69 793 GLY A CA 1
ATOM 6145 C C . GLY A 1 793 ? -42.222 1.206 54.947 1.00 70.69 793 GLY A C 1
ATOM 6146 O O . GLY A 1 793 ? -41.238 1.071 55.674 1.00 70.69 793 GLY A O 1
ATOM 6147 N N . ARG A 1 794 ? -43.391 1.646 55.430 1.00 82.50 794 ARG A N 1
ATOM 6148 C CA . ARG A 1 794 ? -43.624 1.925 56.852 1.00 82.50 794 ARG A CA 1
ATOM 6149 C C . ARG A 1 794 ? -43.688 0.632 57.670 1.00 82.50 794 ARG A C 1
ATOM 6151 O O . ARG A 1 794 ? -44.555 -0.208 57.444 1.00 82.50 794 ARG A O 1
ATOM 6158 N N . ILE A 1 795 ? -42.818 0.528 58.675 1.00 86.31 795 ILE A N 1
ATOM 6159 C CA . ILE A 1 795 ? -42.789 -0.588 59.630 1.00 86.31 795 ILE A CA 1
ATOM 6160 C C . ILE A 1 795 ? -43.918 -0.425 60.653 1.00 86.31 795 ILE A C 1
ATOM 6162 O O . ILE A 1 795 ? -44.091 0.644 61.243 1.00 86.31 795 ILE A O 1
ATOM 6166 N N . THR A 1 796 ? -44.681 -1.494 60.877 1.00 86.31 796 THR A N 1
ATOM 6167 C CA . THR A 1 796 ? -45.807 -1.532 61.821 1.00 86.31 796 THR A CA 1
ATOM 6168 C C . THR A 1 796 ? -45.605 -2.611 62.875 1.00 86.31 796 THR A C 1
ATOM 6170 O O . THR A 1 796 ? -45.175 -3.715 62.560 1.00 86.31 796 THR A O 1
ATOM 6173 N N . ALA A 1 797 ? -45.902 -2.304 64.138 1.00 86.00 797 ALA A N 1
ATOM 6174 C CA . ALA A 1 797 ? -45.919 -3.312 65.195 1.00 86.00 797 ALA A CA 1
ATOM 6175 C C . ALA A 1 797 ? -47.143 -4.227 65.019 1.00 86.00 797 ALA A C 1
ATOM 6177 O O . ALA A 1 797 ? -48.255 -3.729 64.842 1.00 86.00 797 ALA A O 1
ATOM 6178 N N . ARG A 1 798 ? -46.943 -5.549 65.061 1.00 82.12 798 ARG A N 1
ATOM 6179 C CA . ARG A 1 798 ? -48.012 -6.550 64.894 1.00 82.12 798 ARG A CA 1
ATOM 6180 C C . ARG A 1 798 ? -48.480 -7.167 66.206 1.00 82.12 798 ARG A C 1
ATOM 6182 O O . ARG A 1 798 ? -49.606 -7.652 66.268 1.00 82.12 798 ARG A O 1
ATOM 6189 N N . SER A 1 799 ? -47.654 -7.106 67.246 1.00 81.12 799 SER A N 1
ATOM 6190 C CA . SER A 1 799 ? -47.950 -7.701 68.550 1.00 81.12 799 SER A CA 1
ATOM 6191 C C . SER A 1 799 ? -47.952 -6.661 69.668 1.00 81.12 799 SER A C 1
ATOM 6193 O O . SER A 1 799 ? -47.220 -5.673 69.614 1.00 81.12 799 SER A O 1
ATOM 6195 N N . ALA A 1 800 ? -48.747 -6.906 70.716 1.00 75.31 800 ALA A N 1
ATOM 6196 C CA . ALA A 1 800 ? -48.926 -5.988 71.846 1.00 75.31 800 ALA A CA 1
ATOM 6197 C C . ALA A 1 800 ? -47.627 -5.689 72.629 1.00 75.31 800 ALA A C 1
ATOM 6199 O O . ALA A 1 800 ? -47.549 -4.667 73.308 1.00 75.31 800 ALA A O 1
ATOM 6200 N N . GLY A 1 801 ? -46.606 -6.549 72.522 1.00 79.94 801 GLY A N 1
ATOM 6201 C CA . GLY A 1 801 ? -45.291 -6.365 73.140 1.00 79.94 801 GLY A CA 1
ATOM 6202 C C . GLY A 1 801 ? -44.276 -5.578 72.303 1.00 79.94 801 GLY A C 1
ATOM 6203 O O . GLY A 1 801 ? -43.131 -5.445 72.732 1.00 79.94 801 GLY A O 1
ATOM 6204 N N . VAL A 1 802 ? -44.651 -5.049 71.130 1.00 85.81 802 VAL A N 1
ATOM 6205 C CA . VAL A 1 802 ? -43.744 -4.324 70.222 1.00 85.81 802 VAL A CA 1
ATOM 6206 C C . VAL A 1 802 ? -44.246 -2.915 69.954 1.00 85.81 802 VAL A C 1
ATOM 6208 O O . VAL A 1 802 ? -45.430 -2.681 69.739 1.00 85.81 802 VAL A O 1
ATOM 6211 N N . SER A 1 803 ? -43.323 -1.957 69.919 1.00 87.06 803 SER A N 1
ATOM 6212 C CA . SER A 1 803 ? -43.602 -0.586 69.486 1.00 87.06 803 SER A CA 1
ATOM 6213 C C . SER A 1 803 ? -42.681 -0.200 68.332 1.00 87.06 803 SER A C 1
ATOM 6215 O O . SER A 1 803 ? -41.490 -0.501 68.371 1.00 87.06 803 SER A O 1
ATOM 6217 N N . ALA A 1 804 ? -43.235 0.455 67.308 1.00 89.00 804 ALA A N 1
ATOM 6218 C CA . ALA A 1 804 ? -42.501 0.984 66.159 1.00 89.00 804 ALA A CA 1
ATOM 6219 C C . ALA A 1 804 ? -42.834 2.474 65.977 1.00 89.00 804 ALA A C 1
ATOM 6221 O O . ALA A 1 804 ? -44.005 2.847 65.883 1.00 89.00 804 ALA A O 1
ATOM 6222 N N . SER A 1 805 ? -41.821 3.343 65.952 1.00 88.12 805 SER A N 1
ATOM 6223 C CA . SER A 1 805 ? -42.021 4.788 65.765 1.00 88.12 805 SER A CA 1
ATOM 6224 C C . SER A 1 805 ? -42.471 5.124 64.337 1.00 88.12 805 SER A C 1
ATOM 6226 O O . SER A 1 805 ? -42.002 4.513 63.385 1.00 88.12 805 SER A O 1
ATOM 6228 N N . SER A 1 806 ? -43.293 6.159 64.152 1.00 77.06 806 SER A N 1
ATOM 6229 C CA . SER A 1 806 ? -43.861 6.534 62.844 1.00 77.06 806 SER A CA 1
ATOM 6230 C C . SER A 1 806 ? -42.913 7.258 61.869 1.00 77.06 806 SER A C 1
ATOM 6232 O O . SER A 1 806 ? -43.318 7.503 60.735 1.00 77.06 806 SER A O 1
ATOM 6234 N N . GLY A 1 807 ? -41.686 7.610 62.275 1.00 75.62 807 GLY A N 1
ATOM 6235 C CA . GLY A 1 807 ? -40.706 8.335 61.449 1.00 75.62 807 GLY A CA 1
ATOM 6236 C C . GLY A 1 807 ? -39.582 7.460 60.878 1.00 75.62 807 GLY A C 1
ATOM 6237 O O . GLY A 1 807 ? -39.411 6.313 61.293 1.00 75.62 807 GLY A O 1
ATOM 6238 N N . ARG A 1 808 ? -38.794 8.023 59.946 1.00 78.19 808 ARG A N 1
ATOM 6239 C CA . ARG A 1 808 ? -37.486 7.494 59.517 1.00 78.19 808 ARG A CA 1
ATOM 6240 C C . ARG A 1 808 ? -36.370 8.331 60.170 1.00 78.19 808 ARG A C 1
ATOM 6242 O O . ARG A 1 808 ? -36.416 9.555 60.046 1.00 78.19 808 ARG A O 1
ATOM 6249 N N . PRO A 1 809 ? -35.389 7.725 60.860 1.00 86.56 809 PRO A N 1
ATOM 6250 C CA . PRO A 1 809 ? -35.243 6.290 61.110 1.00 86.56 809 PRO A CA 1
ATOM 6251 C C . PRO A 1 809 ? -36.351 5.731 62.024 1.00 86.56 809 PRO A C 1
ATOM 6253 O O . PRO A 1 809 ? -36.778 6.390 62.971 1.00 86.56 809 PRO A O 1
ATOM 6256 N N . THR A 1 810 ? -36.803 4.505 61.758 1.00 88.56 810 THR A N 1
ATOM 6257 C CA . THR A 1 810 ? -37.829 3.813 62.544 1.00 88.56 810 THR A CA 1
ATOM 6258 C C . THR A 1 810 ? -37.190 3.030 63.686 1.00 88.56 810 THR A C 1
ATOM 6260 O O . THR A 1 810 ? -36.389 2.127 63.468 1.00 88.56 810 THR A O 1
ATOM 6263 N N . THR A 1 811 ? -37.544 3.363 64.925 1.00 90.56 811 THR A N 1
ATOM 6264 C CA . THR A 1 811 ? -37.109 2.630 66.118 1.00 90.56 811 THR A CA 1
ATOM 6265 C C . THR A 1 811 ? -38.136 1.567 66.477 1.00 90.56 811 THR A C 1
ATOM 6267 O O . THR A 1 811 ? -39.308 1.901 66.652 1.00 90.56 811 THR A O 1
ATOM 6270 N N . ILE A 1 812 ? -37.686 0.321 66.634 1.00 89.44 812 ILE A N 1
ATOM 6271 C CA . ILE A 1 812 ? -38.504 -0.810 67.083 1.00 89.44 812 ILE A CA 1
ATOM 6272 C C . ILE A 1 812 ? -37.994 -1.272 68.453 1.00 89.44 812 ILE A C 1
ATOM 6274 O O . ILE A 1 812 ? -36.784 -1.447 68.634 1.00 89.44 812 ILE A O 1
ATOM 6278 N N . VAL A 1 813 ? -38.903 -1.436 69.417 1.00 88.50 813 VAL A N 1
ATOM 6279 C CA . VAL A 1 813 ? -38.599 -1.871 70.791 1.00 88.50 813 VAL A CA 1
ATOM 6280 C C . VAL A 1 813 ? -39.510 -3.030 71.187 1.00 88.50 813 VAL A C 1
ATOM 6282 O O . VAL A 1 813 ? -40.728 -2.918 71.036 1.00 88.50 813 VAL A O 1
ATOM 6285 N N . TRP A 1 814 ? -38.920 -4.094 71.738 1.00 89.94 814 TRP A N 1
ATOM 6286 C CA . TRP A 1 814 ? -39.623 -5.268 72.271 1.00 89.94 814 TRP A CA 1
ATOM 6287 C C . TRP A 1 814 ? -39.677 -5.209 73.804 1.00 89.94 814 TRP A C 1
ATOM 6289 O O . TRP A 1 814 ? -38.640 -5.164 74.471 1.00 89.94 814 TRP A O 1
ATOM 6299 N N . ALA A 1 815 ? -40.885 -5.198 74.369 1.00 78.81 815 ALA A N 1
ATOM 6300 C CA . ALA A 1 815 ? -41.146 -5.084 75.805 1.00 78.81 815 ALA A CA 1
ATOM 6301 C C . ALA A 1 815 ? -41.214 -6.442 76.535 1.00 78.81 815 ALA A C 1
ATOM 6303 O O . ALA A 1 815 ? -41.046 -6.478 77.753 1.00 78.81 815 ALA A O 1
ATOM 6304 N N . GLY A 1 816 ? -41.425 -7.552 75.818 1.00 67.62 816 GLY A N 1
ATOM 6305 C CA . GLY A 1 816 ? -41.540 -8.904 76.379 1.00 67.62 816 GLY A CA 1
ATOM 6306 C C . GLY A 1 816 ? -40.732 -9.954 75.609 1.00 67.62 816 GLY A C 1
ATOM 6307 O O . GLY A 1 816 ? -40.251 -9.705 74.507 1.00 67.62 816 GLY A O 1
ATOM 6308 N N . ALA A 1 817 ? -40.563 -11.132 76.213 1.00 58.66 817 ALA A N 1
ATOM 6309 C CA . ALA A 1 817 ? -39.982 -12.310 75.570 1.00 58.66 817 ALA A CA 1
ATOM 6310 C C . ALA A 1 817 ? -41.067 -13.062 74.778 1.00 58.66 817 ALA A C 1
ATOM 6312 O O . ALA A 1 817 ? -42.056 -13.483 75.375 1.00 58.66 817 ALA A O 1
ATOM 6313 N N . GLY A 1 818 ? -40.890 -13.266 73.469 1.00 61.31 818 GLY A N 1
ATOM 6314 C CA . GLY A 1 818 ? -41.855 -14.020 72.659 1.00 61.31 818 GLY A CA 1
ATOM 6315 C C . GLY A 1 818 ? -41.776 -13.753 71.155 1.00 61.31 818 GLY A C 1
ATOM 6316 O O . GLY A 1 818 ? -40.911 -13.016 70.689 1.00 61.31 818 GLY A O 1
ATOM 6317 N N . SER A 1 819 ? -42.707 -14.353 70.404 1.00 59.88 819 SER A N 1
ATOM 6318 C CA . SER A 1 819 ? -42.870 -14.267 68.941 1.00 59.88 819 SER A CA 1
ATOM 6319 C C . SER A 1 819 ? -43.413 -12.915 68.458 1.00 59.88 819 SER A C 1
ATOM 6321 O O . SER A 1 819 ? -44.172 -12.856 67.491 1.00 59.88 819 SER A O 1
ATOM 6323 N N . ASP A 1 820 ? -43.107 -11.833 69.169 1.00 71.06 820 ASP A N 1
ATOM 6324 C CA . ASP A 1 820 ? -43.648 -10.521 68.857 1.00 71.06 820 ASP A CA 1
ATOM 6325 C C . ASP A 1 820 ? -42.922 -9.916 67.653 1.00 71.06 820 ASP A C 1
ATOM 6327 O O . ASP A 1 820 ? -41.689 -9.821 67.637 1.00 71.06 820 ASP A O 1
ATOM 6331 N N . THR A 1 821 ? -43.685 -9.486 66.645 1.00 81.31 821 THR A N 1
ATOM 6332 C CA . THR A 1 821 ? -43.127 -9.027 65.370 1.00 81.31 821 THR A CA 1
ATOM 6333 C C . THR A 1 821 ? -43.458 -7.567 65.074 1.00 81.31 821 THR A C 1
ATOM 6335 O O . THR A 1 821 ? -44.499 -7.023 65.461 1.00 81.31 821 THR A O 1
ATOM 6338 N N . ALA A 1 822 ? -42.546 -6.906 64.369 1.00 85.19 822 ALA A N 1
ATOM 6339 C CA . ALA A 1 822 ? -42.850 -5.719 63.580 1.00 85.19 822 ALA A CA 1
ATOM 6340 C C . ALA A 1 822 ? -42.695 -6.082 62.103 1.00 85.19 822 ALA A C 1
ATOM 6342 O O . ALA A 1 822 ? -41.766 -6.812 61.769 1.00 85.19 822 ALA A O 1
ATOM 6343 N N . SER A 1 823 ? -43.572 -5.593 61.226 1.00 87.50 823 SER A N 1
ATOM 6344 C CA . SER A 1 823 ? -43.546 -5.974 59.813 1.00 87.50 823 SER A CA 1
ATOM 6345 C C . SER A 1 823 ? -43.825 -4.844 58.826 1.00 87.50 823 SER A C 1
ATOM 6347 O O . SER A 1 823 ? -44.382 -3.796 59.179 1.00 87.50 823 SER A O 1
ATOM 6349 N N . VAL A 1 824 ? -43.410 -5.076 57.578 1.00 87.12 824 VAL A N 1
ATOM 6350 C CA . VAL A 1 824 ? -43.747 -4.286 56.388 1.00 87.12 824 VAL A CA 1
ATOM 6351 C C . VAL A 1 824 ? -44.359 -5.224 55.344 1.00 87.12 824 VAL A C 1
ATOM 6353 O O . VAL A 1 824 ? -43.717 -6.213 54.987 1.00 87.12 824 VAL A O 1
ATOM 6356 N N . PRO A 1 825 ? -45.566 -4.945 54.825 1.00 84.81 825 PRO A N 1
ATOM 6357 C CA . PRO A 1 825 ? -46.160 -5.768 53.775 1.00 84.81 825 PRO A CA 1
ATOM 6358 C C . PRO A 1 825 ? -45.374 -5.660 52.456 1.00 84.81 825 PRO A C 1
ATOM 6360 O O . PRO A 1 825 ? -44.939 -4.574 52.063 1.00 84.81 825 PRO A O 1
ATOM 6363 N N . LEU A 1 826 ? -45.218 -6.790 51.765 1.00 81.69 826 LEU A N 1
ATOM 6364 C CA . LEU A 1 826 ? -44.521 -6.933 50.485 1.00 81.69 826 LEU A CA 1
ATOM 6365 C C . LEU A 1 826 ? -45.514 -7.383 49.406 1.00 81.69 826 LEU A C 1
ATOM 6367 O O . LEU A 1 826 ? -46.060 -8.482 49.481 1.00 81.69 826 LEU A O 1
ATOM 6371 N N . PHE A 1 827 ? -45.695 -6.564 48.368 1.00 79.44 827 PHE A N 1
ATOM 6372 C CA . PHE A 1 827 ? -46.559 -6.870 47.225 1.00 79.44 827 PHE A CA 1
ATOM 6373 C C . PHE A 1 827 ? -45.733 -6.891 45.937 1.00 79.44 827 PHE A C 1
ATOM 6375 O O . PHE A 1 827 ? -45.287 -5.848 45.454 1.00 79.44 827 PHE A O 1
ATOM 6382 N N . LEU A 1 828 ? -45.535 -8.078 45.357 1.00 73.75 828 LEU A N 1
ATOM 6383 C CA . LEU A 1 828 ? -44.798 -8.244 44.103 1.00 73.75 828 LEU A CA 1
ATOM 6384 C C . LEU A 1 828 ? -45.769 -8.529 42.950 1.00 73.75 828 LEU A C 1
ATOM 6386 O O . LEU A 1 828 ? -46.517 -9.507 42.957 1.00 73.75 828 LEU A O 1
ATOM 6390 N N . ASN A 1 829 ? -45.758 -7.677 41.922 1.00 62.75 829 ASN A N 1
ATOM 6391 C CA . ASN A 1 829 ? -46.599 -7.866 40.738 1.00 62.75 829 ASN A CA 1
ATOM 6392 C C . ASN A 1 829 ? -46.160 -9.102 39.926 1.00 62.75 829 ASN A C 1
ATOM 6394 O O . ASN A 1 829 ? -44.978 -9.285 39.644 1.00 62.75 829 ASN A O 1
ATOM 6398 N N . GLN A 1 830 ? -47.132 -9.902 39.462 1.00 51.81 830 GLN A N 1
ATOM 6399 C CA . GLN A 1 830 ? -46.956 -11.226 38.823 1.00 51.81 830 GLN A CA 1
ATOM 6400 C C . GLN A 1 830 ? -46.075 -11.283 37.550 1.00 51.81 830 GLN A C 1
ATOM 6402 O O . GLN A 1 830 ? -45.913 -12.359 36.982 1.00 51.81 830 GLN A O 1
ATOM 6407 N N . ARG A 1 831 ? -45.526 -10.163 37.064 1.00 47.44 831 ARG A N 1
ATOM 6408 C CA . ARG A 1 831 ? -44.708 -10.108 35.837 1.00 47.44 831 ARG A CA 1
ATOM 6409 C C . ARG A 1 831 ? -43.195 -10.138 36.066 1.00 47.44 831 ARG A C 1
ATOM 6411 O O . ARG A 1 831 ? -42.459 -10.169 35.084 1.00 47.44 831 ARG A O 1
ATOM 6418 N N . ALA A 1 832 ? -42.716 -10.115 37.306 1.00 51.25 832 ALA A N 1
ATOM 6419 C CA . ALA A 1 832 ? -41.283 -10.070 37.559 1.00 51.25 832 ALA A CA 1
ATOM 6420 C C . ALA A 1 832 ? -40.687 -11.478 37.699 1.00 51.25 832 ALA A C 1
ATOM 6422 O O . ALA A 1 832 ? -40.780 -12.109 38.746 1.00 51.25 832 ALA A O 1
ATOM 6423 N N . ASN A 1 833 ? -40.033 -11.952 36.637 1.00 54.62 833 ASN A N 1
ATOM 6424 C CA . ASN A 1 833 ? -39.163 -13.136 36.678 1.00 54.62 833 ASN A CA 1
ATOM 6425 C C . ASN A 1 833 ? -37.779 -12.831 37.305 1.00 54.62 833 ASN A C 1
ATOM 6427 O O . ASN A 1 833 ? -36.896 -13.685 37.282 1.00 54.62 833 ASN A O 1
ATOM 6431 N N . GLY A 1 834 ? -37.566 -11.613 37.820 1.00 61.94 834 GLY A N 1
ATOM 6432 C CA . GLY A 1 834 ? -36.295 -11.152 38.379 1.00 61.94 834 GLY A CA 1
ATOM 6433 C C . GLY A 1 834 ? -36.041 -11.633 39.811 1.00 61.94 834 GLY A C 1
ATOM 6434 O O . GLY A 1 834 ? -36.965 -11.948 40.561 1.00 61.94 834 GLY A O 1
ATOM 6435 N N . ALA A 1 835 ? -34.766 -11.676 40.205 1.00 74.06 835 ALA A N 1
ATOM 6436 C CA . ALA A 1 835 ? -34.388 -11.855 41.604 1.00 74.06 835 ALA A CA 1
ATOM 6437 C C . ALA A 1 835 ? -34.614 -10.540 42.361 1.00 74.06 835 ALA A C 1
ATOM 6439 O O . ALA A 1 835 ? -34.212 -9.480 41.885 1.00 74.06 835 ALA A O 1
ATOM 6440 N N . PHE A 1 836 ? -35.222 -10.608 43.543 1.00 81.25 836 PHE A N 1
ATOM 6441 C CA . PHE A 1 836 ? -35.453 -9.442 44.391 1.00 81.25 836 PHE A CA 1
ATOM 6442 C C . PHE A 1 836 ? -34.599 -9.519 45.654 1.00 81.25 836 PHE A C 1
ATOM 6444 O O . PHE A 1 836 ? -34.453 -10.589 46.249 1.00 81.25 836 PHE A O 1
ATOM 6451 N N . TYR A 1 837 ? -34.057 -8.380 46.070 1.00 83.69 837 TYR A N 1
ATOM 6452 C CA . TYR A 1 837 ? -33.315 -8.234 47.318 1.00 83.69 837 TYR A CA 1
ATOM 6453 C C . TYR A 1 837 ? -33.872 -7.065 48.107 1.00 83.69 837 TYR A C 1
ATOM 6455 O O . TYR A 1 837 ? -34.106 -5.993 47.558 1.00 83.69 837 TYR A O 1
ATOM 6463 N N . LEU A 1 838 ? -34.059 -7.261 49.401 1.00 83.62 838 LEU A N 1
ATOM 6464 C CA . LEU A 1 838 ? -34.411 -6.189 50.310 1.00 83.62 838 LEU A CA 1
ATOM 6465 C C . LEU A 1 838 ? -33.150 -5.731 51.037 1.00 83.62 838 LEU A C 1
ATOM 6467 O O . LEU A 1 838 ? -32.501 -6.531 51.706 1.00 83.62 838 LEU A O 1
ATOM 6471 N N . GLU A 1 839 ? -32.805 -4.460 50.876 1.00 86.38 839 GLU A N 1
ATOM 6472 C CA . GLU A 1 839 ? -31.741 -3.791 51.616 1.00 86.38 839 GLU A CA 1
ATOM 6473 C C . GLU A 1 839 ? -32.335 -3.123 52.852 1.00 86.38 839 GLU A C 1
ATOM 6475 O O . GLU A 1 839 ? -33.271 -2.324 52.760 1.00 86.38 839 GLU A O 1
ATOM 6480 N N . VAL A 1 840 ? -31.776 -3.446 54.012 1.00 85.81 840 VAL A N 1
ATOM 6481 C CA . VAL A 1 840 ? -32.191 -2.919 55.308 1.00 85.81 840 VAL A CA 1
ATOM 6482 C C . VAL A 1 840 ? -30.986 -2.261 55.939 1.00 85.81 840 VAL A C 1
ATOM 6484 O O . VAL A 1 840 ? -30.019 -2.936 56.288 1.00 85.81 840 VAL A O 1
ATOM 6487 N N . LYS A 1 841 ? -31.057 -0.946 56.117 1.00 86.56 841 LYS A N 1
ATOM 6488 C CA . LYS A 1 841 ? -30.036 -0.201 56.849 1.00 86.56 841 LYS A CA 1
ATOM 6489 C C . LYS A 1 841 ? -30.489 -0.101 58.283 1.00 86.56 841 LYS A C 1
ATOM 6491 O O . LYS A 1 841 ? -31.479 0.576 58.568 1.00 86.56 841 LYS A O 1
ATOM 6496 N N . ALA A 1 842 ? -29.822 -0.812 59.184 1.00 87.31 842 ALA A N 1
ATOM 6497 C CA . ALA A 1 842 ? -30.263 -0.861 60.567 1.00 87.31 842 ALA A CA 1
ATOM 6498 C C . ALA A 1 842 ? -29.116 -0.923 61.574 1.00 87.31 842 ALA A C 1
ATOM 6500 O O . ALA A 1 842 ? -28.033 -1.420 61.296 1.00 87.31 842 ALA A O 1
ATOM 6501 N N . GLN A 1 843 ? -29.374 -0.422 62.780 1.00 87.81 843 GLN A N 1
ATOM 6502 C CA . GLN A 1 843 ? -28.457 -0.480 63.911 1.00 87.81 843 GLN A CA 1
ATOM 6503 C C . GLN A 1 843 ? -29.145 -1.138 65.106 1.00 87.81 843 GLN A C 1
ATOM 6505 O O . GLN A 1 843 ? -30.110 -0.598 65.661 1.00 87.81 843 GLN A O 1
ATOM 6510 N N . VAL A 1 844 ? -28.622 -2.284 65.546 1.00 86.56 844 VAL A N 1
ATOM 6511 C CA . VAL A 1 844 ? -29.105 -2.973 66.750 1.00 86.56 844 VAL A CA 1
ATOM 6512 C C . VAL A 1 844 ? -28.498 -2.310 67.985 1.00 86.56 844 VAL A C 1
ATOM 6514 O O . VAL A 1 844 ? -27.288 -2.342 68.205 1.00 86.56 844 VAL A O 1
ATOM 6517 N N . ARG A 1 845 ? -29.343 -1.683 68.805 1.00 87.12 845 ARG A N 1
ATOM 6518 C CA . ARG A 1 845 ? -28.941 -0.985 70.036 1.00 87.12 845 ARG A CA 1
ATOM 6519 C C . ARG A 1 845 ? -28.932 -1.896 71.258 1.00 87.12 845 ARG A C 1
ATOM 6521 O O . ARG A 1 845 ? -28.162 -1.639 72.176 1.00 87.12 845 ARG A O 1
ATOM 6528 N N . ALA A 1 846 ? -29.770 -2.929 71.271 1.00 83.94 846 ALA A N 1
ATOM 6529 C CA . ALA A 1 846 ? -29.833 -3.913 72.346 1.00 83.94 846 ALA A CA 1
ATOM 6530 C C . ALA A 1 846 ? -30.420 -5.237 71.834 1.00 83.94 846 ALA A C 1
ATOM 6532 O O . ALA A 1 846 ? -31.340 -5.227 71.016 1.00 83.94 846 ALA A O 1
ATOM 6533 N N . GLY A 1 847 ? -29.919 -6.364 72.346 1.00 83.44 847 GLY A N 1
ATOM 6534 C CA . GLY A 1 847 ? -30.396 -7.708 71.998 1.00 83.44 847 GLY A CA 1
ATOM 6535 C C . GLY A 1 847 ? -29.893 -8.242 70.650 1.00 83.44 847 GLY A C 1
ATOM 6536 O O . GLY A 1 847 ? -28.947 -7.715 70.063 1.00 83.44 847 GLY A O 1
ATOM 6537 N N . LYS A 1 848 ? -30.528 -9.325 70.188 1.00 84.00 848 LYS A N 1
ATOM 6538 C CA . LYS A 1 848 ? -30.357 -9.918 68.854 1.00 84.00 848 LYS A CA 1
ATOM 6539 C C . LYS A 1 848 ? -31.699 -9.877 68.134 1.00 84.00 848 LYS A C 1
ATOM 6541 O O . LYS A 1 848 ? -32.702 -10.276 68.722 1.00 84.00 848 LYS A O 1
ATOM 6546 N N . ILE A 1 849 ? -31.715 -9.408 66.893 1.00 85.62 849 ILE A N 1
ATOM 6547 C CA . ILE A 1 849 ? -32.934 -9.249 66.096 1.00 85.62 849 ILE A CA 1
ATOM 6548 C C . ILE A 1 849 ? -32.818 -10.121 64.861 1.00 85.62 849 ILE A C 1
ATOM 6550 O O . ILE A 1 849 ? -31.876 -9.963 64.096 1.00 85.62 849 ILE A O 1
ATOM 6554 N N . ASN A 1 850 ? -33.757 -11.033 64.662 1.00 85.88 850 ASN A N 1
ATOM 6555 C CA . ASN A 1 850 ? -33.884 -11.749 63.409 1.00 85.88 850 ASN A CA 1
ATOM 6556 C C . ASN A 1 850 ? -34.735 -10.937 62.441 1.00 85.88 850 ASN A C 1
ATOM 6558 O O . ASN A 1 850 ? -35.722 -10.306 62.829 1.00 85.88 850 ASN A O 1
ATOM 6562 N N . VAL A 1 851 ? -34.322 -10.962 61.188 1.00 87.31 851 VAL A N 1
ATOM 6563 C CA . VAL A 1 851 ? -34.936 -10.226 60.100 1.00 87.31 851 VAL A CA 1
ATOM 6564 C C . VAL A 1 851 ? -35.203 -11.215 58.977 1.00 87.31 851 VAL A C 1
ATOM 6566 O O . VAL A 1 851 ? -34.279 -11.885 58.520 1.00 87.31 851 VAL A O 1
ATOM 6569 N N . GLU A 1 852 ? -36.457 -11.351 58.559 1.00 87.06 852 GLU A N 1
ATOM 6570 C CA . GLU A 1 852 ? -36.883 -12.437 57.672 1.00 87.06 852 GLU A CA 1
ATOM 6571 C C . GLU A 1 852 ? -37.972 -12.016 56.685 1.00 87.06 852 GLU A C 1
ATOM 6573 O O . GLU A 1 852 ? -38.697 -11.044 56.900 1.00 87.06 852 GLU A O 1
ATOM 6578 N N . VAL A 1 853 ? -38.092 -12.775 55.595 1.00 84.94 853 VAL A N 1
ATOM 6579 C CA . VAL A 1 853 ? -39.186 -12.647 54.625 1.00 84.94 853 VAL A CA 1
ATOM 6580 C C . VAL A 1 853 ? -40.149 -13.818 54.815 1.00 84.94 853 VAL A C 1
ATOM 6582 O O . VAL A 1 853 ? -39.763 -14.978 54.666 1.00 84.94 853 VAL A O 1
ATOM 6585 N N . LEU A 1 854 ? -41.405 -13.503 55.126 1.00 81.12 854 LEU A N 1
ATOM 6586 C CA . LEU A 1 854 ? -42.490 -14.458 55.331 1.00 81.12 854 LEU A CA 1
ATOM 6587 C C . LEU A 1 854 ? -43.381 -14.517 54.086 1.00 81.12 854 LEU A C 1
ATOM 6589 O O . LEU A 1 854 ? -43.855 -13.491 53.597 1.00 81.12 854 LEU A O 1
ATOM 6593 N N . ASP A 1 855 ? -43.631 -15.728 53.588 1.00 79.81 855 ASP A N 1
ATOM 6594 C CA . ASP A 1 855 ? -44.629 -15.999 52.549 1.00 79.81 855 ASP A CA 1
ATOM 6595 C C . ASP A 1 855 ? -45.943 -16.393 53.221 1.00 79.81 855 ASP A C 1
ATOM 6597 O O . ASP A 1 855 ? -46.025 -17.448 53.846 1.00 79.81 855 ASP A O 1
ATOM 6601 N N . HIS A 1 856 ? -46.997 -15.587 53.082 1.00 73.88 856 HIS A N 1
ATOM 6602 C CA . HIS A 1 856 ? -48.293 -15.910 53.692 1.00 73.88 856 HIS A CA 1
ATOM 6603 C C . HIS A 1 856 ? -48.897 -17.226 53.166 1.00 73.88 856 HIS A C 1
ATOM 6605 O O . HIS A 1 856 ? -49.772 -17.803 53.812 1.00 73.88 856 HIS A O 1
ATOM 6611 N N . ASN A 1 857 ? -48.431 -17.727 52.017 1.00 70.69 857 ASN A N 1
ATOM 6612 C CA . ASN A 1 857 ? -48.931 -18.952 51.395 1.00 70.69 857 ASN A CA 1
ATOM 6613 C C . ASN A 1 857 ? -48.104 -20.203 51.732 1.00 70.69 857 ASN A C 1
ATOM 6615 O O . ASN A 1 857 ? -48.508 -21.309 51.361 1.00 70.69 857 ASN A O 1
ATOM 6619 N N . LYS A 1 858 ? -46.961 -20.072 52.419 1.00 66.25 858 LYS A N 1
ATOM 6620 C CA . LYS A 1 858 ? -46.099 -21.203 52.798 1.00 66.25 858 LYS A CA 1
ATOM 6621 C C . LYS A 1 858 ? -45.734 -21.126 54.278 1.00 66.25 858 LYS A C 1
ATOM 6623 O O . LYS A 1 858 ? -45.308 -20.095 54.767 1.00 66.25 858 LYS A O 1
ATOM 6628 N N . LYS A 1 859 ? -45.869 -22.246 54.996 1.00 54.97 859 LYS A N 1
ATOM 6629 C CA . LYS A 1 859 ? -45.586 -22.323 56.443 1.00 54.97 859 LYS A CA 1
ATOM 6630 C C . LYS A 1 859 ? -44.095 -22.310 56.817 1.00 54.97 859 LYS A C 1
ATOM 6632 O O . LYS A 1 859 ? -43.805 -22.266 58.007 1.00 54.97 859 LYS A O 1
ATOM 6637 N N . ASP A 1 860 ? -43.183 -22.326 55.845 1.00 55.09 860 ASP A N 1
ATOM 6638 C CA . ASP A 1 860 ? -41.740 -22.401 56.095 1.00 55.09 860 ASP A CA 1
ATOM 6639 C C . ASP A 1 860 ? -41.035 -21.092 55.714 1.00 55.09 860 ASP A C 1
ATOM 6641 O O . ASP A 1 860 ? -41.115 -20.641 54.566 1.00 55.09 860 ASP A O 1
ATOM 6645 N N . ASN A 1 861 ? -40.312 -20.514 56.680 1.00 52.44 861 ASN A N 1
ATOM 6646 C CA . ASN A 1 861 ? -39.462 -19.334 56.507 1.00 52.44 861 ASN A CA 1
ATOM 6647 C C . ASN A 1 861 ? -38.345 -19.668 55.515 1.00 52.44 861 ASN A C 1
ATOM 6649 O O . ASN A 1 861 ? -37.603 -20.629 55.719 1.00 52.44 861 ASN A O 1
ATOM 6653 N N . GLN A 1 862 ? -38.220 -18.896 54.435 1.00 63.19 862 GLN A N 1
ATOM 6654 C CA . GLN A 1 862 ? -37.297 -19.266 53.358 1.00 63.19 862 GLN A CA 1
ATOM 6655 C C . GLN A 1 862 ? -35.929 -18.586 53.471 1.00 63.19 862 GLN A C 1
ATOM 6657 O O . GLN A 1 862 ? -34.940 -19.210 53.102 1.00 63.19 862 GLN A O 1
ATOM 6662 N N . GLU A 1 863 ? -35.842 -17.376 54.039 1.00 70.19 863 GLU A N 1
ATOM 6663 C CA . GLU A 1 863 ? -34.568 -16.720 54.368 1.00 70.19 863 GLU A CA 1
ATOM 6664 C C . GLU A 1 863 ? -34.702 -15.794 55.591 1.00 70.19 863 GLU A C 1
ATOM 6666 O O . GLU A 1 863 ? -35.620 -14.975 55.673 1.00 70.19 863 GLU A O 1
ATOM 6671 N N . SER A 1 864 ? -33.765 -15.909 56.539 1.00 79.12 864 SER A N 1
ATOM 6672 C CA . SER A 1 864 ? -33.704 -15.088 57.754 1.00 79.12 864 SER A CA 1
ATOM 6673 C C . SER A 1 864 ? -32.262 -14.737 58.112 1.00 79.12 864 SER A C 1
ATOM 6675 O O . SER A 1 864 ? -31.366 -15.565 57.924 1.00 79.12 864 SER A O 1
ATOM 6677 N N . ARG A 1 865 ? -32.028 -13.553 58.681 1.00 80.44 865 ARG A N 1
ATOM 6678 C CA . ARG A 1 865 ? -30.710 -13.114 59.146 1.00 80.44 865 ARG A CA 1
ATOM 6679 C C . ARG A 1 865 ? -30.788 -12.506 60.540 1.00 80.44 865 ARG A C 1
ATOM 6681 O O . ARG A 1 865 ? -31.549 -11.573 60.783 1.00 80.44 865 ARG A O 1
ATOM 6688 N N . VAL A 1 866 ? -29.946 -13.007 61.443 1.00 81.69 866 VAL A N 1
ATOM 6689 C CA . VAL A 1 866 ? -29.841 -12.504 62.817 1.00 81.69 866 VAL A CA 1
ATOM 6690 C C . VAL A 1 866 ? -28.815 -11.379 62.886 1.00 81.69 866 VAL A C 1
ATOM 6692 O O . VAL A 1 866 ? -27.646 -11.575 62.568 1.00 81.69 866 VAL A O 1
ATOM 6695 N N . LEU A 1 867 ? -29.260 -10.219 63.350 1.00 80.56 867 LEU A N 1
ATOM 6696 C CA . LEU A 1 867 ? -28.475 -9.015 63.593 1.00 80.56 867 LEU A CA 1
ATOM 6697 C C . LEU A 1 867 ? -28.152 -8.894 65.083 1.00 80.56 867 LEU A C 1
ATOM 6699 O O . LEU A 1 867 ? -29.005 -9.155 65.938 1.00 80.56 867 LEU A O 1
ATOM 6703 N N . GLY A 1 868 ? -26.941 -8.452 65.419 1.00 73.62 868 GLY A N 1
ATOM 6704 C CA . GLY A 1 868 ? -26.544 -8.221 66.807 1.00 73.62 868 GLY A CA 1
ATOM 6705 C C . GLY A 1 868 ? -25.444 -7.170 66.948 1.00 73.62 868 GLY A C 1
ATOM 6706 O O . GLY A 1 868 ? -24.502 -7.159 66.177 1.00 73.62 868 GLY A O 1
ATOM 6707 N N . GLY A 1 869 ? -25.550 -6.330 67.984 1.00 64.19 869 GLY A N 1
ATOM 6708 C CA . GLY A 1 869 ? -24.442 -5.534 68.531 1.00 64.19 869 GLY A CA 1
ATOM 6709 C C . GLY A 1 869 ? -23.919 -4.335 67.717 1.00 64.19 869 GLY A C 1
ATOM 6710 O O . GLY A 1 869 ? -22.917 -4.436 67.024 1.00 64.19 869 GLY A O 1
ATOM 6711 N N . GLY A 1 870 ? -24.461 -3.139 67.983 1.00 60.78 870 GLY A N 1
ATOM 6712 C CA . GLY A 1 870 ? -23.711 -1.871 68.051 1.00 60.78 870 GLY A CA 1
ATOM 6713 C C . GLY A 1 870 ? -23.424 -1.123 66.743 1.00 60.78 870 GLY A C 1
ATOM 6714 O O . GLY A 1 870 ? -23.564 0.105 66.718 1.00 60.78 870 GLY A O 1
ATOM 6715 N N . THR A 1 871 ? -23.053 -1.810 65.666 1.00 62.91 871 THR A N 1
ATOM 6716 C CA . THR A 1 871 ? -22.734 -1.181 64.373 1.00 62.91 871 THR A CA 1
ATOM 6717 C C . THR A 1 871 ? -23.956 -1.078 63.464 1.00 62.91 871 THR A C 1
ATOM 6719 O O . THR A 1 871 ? -24.898 -1.859 63.574 1.00 62.91 871 THR A O 1
ATOM 6722 N N . ALA A 1 872 ? -23.978 -0.050 62.610 1.00 69.31 872 ALA A N 1
ATOM 6723 C CA . ALA A 1 872 ? -24.949 0.027 61.526 1.00 69.31 872 ALA A CA 1
ATOM 6724 C C . ALA A 1 872 ? -24.554 -1.000 60.459 1.00 69.31 872 ALA A C 1
ATOM 6726 O O . ALA A 1 872 ? -23.404 -1.011 60.023 1.00 69.31 872 ALA A O 1
ATOM 6727 N N . GLU A 1 873 ? -25.489 -1.860 60.078 1.00 70.62 873 GLU A N 1
ATOM 6728 C CA . GLU A 1 873 ? -25.287 -2.915 59.094 1.00 70.62 873 GLU A CA 1
ATOM 6729 C C . GLU A 1 873 ? -26.227 -2.687 57.907 1.00 70.62 873 GLU A C 1
ATOM 6731 O O . GLU A 1 873 ? -27.421 -2.431 58.093 1.00 70.62 873 GLU A O 1
ATOM 6736 N N . ASP A 1 874 ? -25.672 -2.786 56.696 1.00 75.50 874 ASP A N 1
ATOM 6737 C CA . ASP A 1 874 ? -26.444 -2.901 55.460 1.00 75.50 874 ASP A CA 1
ATOM 6738 C C . ASP A 1 874 ? -26.730 -4.386 55.238 1.00 75.50 874 ASP A C 1
ATOM 6740 O O . ASP A 1 874 ? -25.841 -5.199 54.962 1.00 75.50 874 ASP A O 1
ATOM 6744 N N . VAL A 1 875 ? -27.990 -4.756 55.418 1.00 79.56 875 VAL A N 1
ATOM 6745 C CA . VAL A 1 875 ? -28.428 -6.145 55.411 1.00 79.56 875 VAL A CA 1
ATOM 6746 C C . VAL A 1 875 ? -29.227 -6.399 54.148 1.00 79.56 875 VAL A C 1
ATOM 6748 O O . VAL A 1 875 ? -30.301 -5.837 53.966 1.00 79.56 875 VAL A O 1
ATOM 6751 N N . PHE A 1 876 ? -28.710 -7.274 53.290 1.00 81.12 876 PHE A N 1
ATOM 6752 C CA . PHE A 1 876 ? -29.429 -7.760 52.117 1.00 81.12 876 PHE A CA 1
ATOM 6753 C C . PHE A 1 876 ? -30.070 -9.108 52.429 1.00 81.12 876 PHE A C 1
ATOM 6755 O O . PHE A 1 876 ? -29.377 -10.037 52.853 1.00 81.12 876 PHE A O 1
ATOM 6762 N N . ILE A 1 877 ? -31.380 -9.210 52.212 1.00 82.88 877 ILE A N 1
ATOM 6763 C CA . ILE A 1 877 ? -32.150 -10.452 52.342 1.00 82.88 877 ILE A CA 1
ATOM 6764 C C . ILE A 1 877 ? -32.785 -10.744 50.990 1.00 82.88 877 ILE A C 1
ATOM 6766 O O . ILE A 1 877 ? -33.393 -9.856 50.383 1.00 82.88 877 ILE A O 1
ATOM 6770 N N . ARG A 1 878 ? -32.613 -11.964 50.477 1.00 81.62 878 ARG A N 1
ATOM 6771 C CA . ARG A 1 878 ? -33.215 -12.335 49.201 1.00 81.62 878 ARG A CA 1
ATOM 6772 C C . ARG A 1 878 ? -34.702 -12.560 49.415 1.00 81.62 878 ARG A C 1
ATOM 6774 O O . ARG A 1 878 ? -35.128 -13.191 50.380 1.00 81.62 878 ARG A O 1
ATOM 6781 N N . VAL A 1 879 ? -35.500 -12.083 48.473 1.00 79.88 879 VAL A N 1
ATOM 6782 C CA . VAL A 1 879 ? -36.921 -12.404 48.442 1.00 79.88 879 VAL A CA 1
ATOM 6783 C C . VAL A 1 879 ? -37.102 -13.705 47.645 1.00 79.88 879 VAL A C 1
ATOM 6785 O O . VAL A 1 879 ? -36.590 -13.801 46.522 1.00 79.88 879 VAL A O 1
ATOM 6788 N N . PRO A 1 880 ? -37.793 -14.721 48.196 1.00 73.31 880 PRO A N 1
ATOM 6789 C CA . PRO A 1 880 ? -37.973 -16.007 47.530 1.00 73.31 880 PRO A CA 1
ATOM 6790 C C . PRO A 1 880 ? -38.619 -15.879 46.149 1.00 73.31 880 PRO A C 1
ATOM 6792 O O . PRO A 1 880 ? -39.563 -15.112 45.943 1.00 73.31 880 PRO A O 1
ATOM 6795 N N . ALA A 1 881 ? -38.135 -16.677 45.196 1.00 69.12 881 ALA A N 1
ATOM 6796 C CA . ALA A 1 881 ? -38.705 -16.713 43.855 1.00 69.12 881 ALA A CA 1
ATOM 6797 C C . ALA A 1 881 ? -40.169 -17.186 43.906 1.00 69.12 881 ALA A C 1
ATOM 6799 O O . ALA A 1 881 ? -40.480 -18.227 44.488 1.00 69.12 881 ALA A O 1
ATOM 6800 N N . GLY A 1 882 ? -41.065 -16.426 43.272 1.00 69.50 882 GLY A N 1
ATOM 6801 C CA . GLY A 1 882 ? -42.497 -16.730 43.230 1.00 69.50 882 GLY A CA 1
ATOM 6802 C C . GLY A 1 882 ? -43.318 -16.189 44.405 1.00 69.50 882 GLY A C 1
ATOM 6803 O O . GLY A 1 882 ? -44.528 -16.419 44.416 1.00 69.50 882 GLY A O 1
ATOM 6804 N N . LEU A 1 883 ? -42.711 -15.454 45.349 1.00 74.56 883 LEU A N 1
ATOM 6805 C CA . LEU A 1 883 ? -43.458 -14.708 46.365 1.00 74.56 883 LEU A CA 1
ATOM 6806 C C . LEU A 1 883 ? -44.336 -13.652 45.673 1.00 74.56 883 LEU A C 1
ATOM 6808 O O . LEU A 1 883 ? -43.822 -12.767 44.995 1.00 74.56 883 LEU A O 1
ATOM 6812 N N . LYS A 1 884 ? -45.661 -13.757 45.817 1.00 74.31 884 LYS A N 1
ATOM 6813 C CA . LYS A 1 884 ? -46.621 -12.770 45.279 1.00 74.31 884 LYS A CA 1
ATOM 6814 C C . LYS A 1 884 ? -47.093 -11.789 46.348 1.00 74.31 884 LYS A C 1
ATOM 6816 O O . LYS A 1 884 ? -47.247 -10.602 46.075 1.00 74.31 884 LYS A O 1
ATOM 6821 N N . ASP A 1 885 ? -47.317 -12.316 47.545 1.00 78.94 885 ASP A N 1
ATOM 6822 C CA . ASP A 1 885 ? -47.810 -11.597 48.711 1.00 78.94 885 ASP A CA 1
ATOM 6823 C C . ASP A 1 885 ? -47.130 -12.183 49.950 1.00 78.94 885 ASP A C 1
ATOM 6825 O O . ASP A 1 885 ? -47.079 -13.405 50.120 1.00 78.94 885 ASP A O 1
ATOM 6829 N N . GLY A 1 886 ? -46.560 -11.317 50.773 1.00 82.88 886 GLY A N 1
ATOM 6830 C CA . GLY A 1 886 ? -45.830 -11.700 51.967 1.00 82.88 886 GLY A CA 1
ATOM 6831 C C . GLY A 1 886 ? -45.569 -10.504 52.863 1.00 82.88 886 GLY A C 1
ATOM 6832 O O . GLY A 1 886 ? -46.047 -9.392 52.628 1.00 82.88 886 GLY A O 1
ATOM 6833 N N . GLU A 1 887 ? -44.769 -10.715 53.894 1.00 86.56 887 GLU A N 1
ATOM 6834 C CA . GLU A 1 887 ? -44.328 -9.624 54.746 1.00 86.56 887 GLU A CA 1
ATOM 6835 C C . GLU A 1 887 ? -42.869 -9.762 55.135 1.00 86.56 887 GLU A C 1
ATOM 6837 O O . GLU A 1 887 ? -42.304 -10.846 55.251 1.00 86.56 887 GLU A O 1
ATOM 6842 N N . PHE A 1 888 ? -42.250 -8.611 55.319 1.00 85.50 888 PHE A N 1
ATOM 6843 C CA . PHE A 1 888 ? -40.931 -8.509 55.882 1.00 85.50 888 PHE A CA 1
ATOM 6844 C C . PHE A 1 888 ? -41.049 -8.319 57.385 1.00 85.50 888 PHE A C 1
ATOM 6846 O O . PHE A 1 888 ? -41.684 -7.356 57.813 1.00 85.50 888 PHE A O 1
ATOM 6853 N N . SER A 1 889 ? -40.469 -9.217 58.174 1.00 87.00 889 SER A N 1
ATOM 6854 C CA . SER A 1 889 ? -40.687 -9.302 59.617 1.00 87.00 889 SER A CA 1
ATOM 6855 C C . SER A 1 889 ? -39.389 -9.130 60.404 1.00 87.00 889 SER A C 1
ATOM 6857 O O . SER A 1 889 ? -38.330 -9.631 60.025 1.00 87.00 889 SER A O 1
ATOM 6859 N N . PHE A 1 890 ? -39.491 -8.425 61.526 1.00 88.75 890 PHE A N 1
ATOM 6860 C CA . PHE A 1 890 ? -38.457 -8.269 62.541 1.00 88.75 890 PHE A CA 1
ATOM 6861 C C . PHE A 1 890 ? -38.941 -8.927 63.832 1.00 88.75 890 PHE A C 1
ATOM 6863 O O . PHE A 1 890 ? -40.019 -8.577 64.322 1.00 88.75 890 PHE A O 1
ATOM 6870 N N . HIS A 1 891 ? -38.135 -9.801 64.435 1.00 87.25 891 HIS A N 1
ATOM 6871 C CA . HIS A 1 891 ? -38.444 -10.399 65.737 1.00 87.25 891 HIS A CA 1
ATOM 6872 C C . HIS A 1 891 ? -37.202 -10.543 66.622 1.00 87.25 891 HIS A C 1
ATOM 6874 O O . HIS A 1 891 ? -36.092 -10.764 66.140 1.00 87.25 891 HIS A O 1
ATOM 6880 N N . ALA A 1 892 ? -37.363 -10.409 67.938 1.00 84.81 892 ALA A N 1
ATOM 6881 C CA . ALA A 1 892 ? -36.261 -10.594 68.879 1.00 84.81 892 ALA A CA 1
ATOM 6882 C C . ALA A 1 892 ? -35.901 -12.086 69.025 1.00 84.81 892 ALA A C 1
ATOM 6884 O O . ALA A 1 892 ? -36.778 -12.940 69.128 1.00 84.81 892 ALA A O 1
ATOM 6885 N N . VAL A 1 893 ? -34.604 -12.411 69.060 1.00 80.62 893 VAL A N 1
ATOM 6886 C CA . VAL A 1 893 ? -34.119 -13.791 69.246 1.00 80.62 893 VAL A CA 1
ATOM 6887 C C . VAL A 1 893 ? -33.912 -14.084 70.734 1.00 80.62 893 VAL A C 1
ATOM 6889 O O . VAL A 1 893 ? -33.090 -13.438 71.388 1.00 80.62 893 VAL A O 1
ATOM 6892 N N . GLY A 1 894 ? -34.606 -15.100 71.259 1.00 73.69 894 GLY A N 1
ATOM 6893 C CA . GLY A 1 894 ? -34.520 -15.543 72.660 1.00 73.69 894 GLY A CA 1
ATOM 6894 C C . GLY A 1 894 ? -35.475 -14.799 73.607 1.00 73.69 894 GLY A C 1
ATOM 6895 O O . GLY A 1 894 ? -36.433 -14.172 73.166 1.00 73.69 894 GLY A O 1
ATOM 6896 N N . ALA A 1 895 ? -35.224 -14.853 74.924 1.00 57.72 895 ALA A N 1
ATOM 6897 C CA . ALA A 1 895 ? -36.036 -14.183 75.956 1.00 57.72 895 ALA A CA 1
ATOM 6898 C C . ALA A 1 895 ? -35.809 -12.650 76.012 1.00 57.72 895 ALA A C 1
ATOM 6900 O O . ALA A 1 895 ? -35.605 -12.068 77.076 1.00 57.72 895 ALA A O 1
ATOM 6901 N N . GLY A 1 896 ? -35.768 -12.009 74.842 1.00 58.59 896 GLY A N 1
ATOM 6902 C CA . GLY A 1 896 ? -35.215 -10.677 74.592 1.00 58.59 896 GLY A CA 1
ATOM 6903 C C . GLY A 1 896 ? -36.089 -9.495 75.009 1.00 58.59 896 GLY A C 1
ATOM 6904 O O . GLY A 1 896 ? -36.301 -8.590 74.203 1.00 58.59 896 GLY A O 1
ATOM 6905 N N . ALA A 1 897 ? -36.550 -9.456 76.260 1.00 65.75 897 ALA A N 1
ATOM 6906 C CA . ALA A 1 897 ? -37.121 -8.236 76.824 1.00 65.75 897 ALA A CA 1
ATOM 6907 C C . ALA A 1 897 ? -36.075 -7.101 76.774 1.00 65.75 897 ALA A C 1
ATOM 6909 O O . ALA A 1 897 ? -34.961 -7.248 77.279 1.00 65.75 897 ALA A O 1
ATOM 6910 N N . GLY A 1 898 ? -36.415 -5.978 76.133 1.00 75.88 898 GLY A N 1
ATOM 6911 C CA . GLY A 1 898 ? -35.525 -4.823 75.972 1.00 75.88 898 GLY A CA 1
ATOM 6912 C C . GLY A 1 898 ? -34.694 -4.805 74.684 1.00 75.88 898 GLY A C 1
ATOM 6913 O O . GLY A 1 898 ? -33.820 -3.945 74.548 1.00 75.88 898 GLY A O 1
ATOM 6914 N N . ALA A 1 899 ? -34.944 -5.708 73.727 1.00 85.56 899 ALA A N 1
ATOM 6915 C CA . ALA A 1 899 ? -34.308 -5.626 72.415 1.00 85.56 899 ALA A CA 1
ATOM 6916 C C . ALA A 1 899 ? -34.724 -4.337 71.677 1.00 85.56 899 ALA A C 1
ATOM 6918 O O . ALA A 1 899 ? -35.861 -3.868 71.797 1.00 85.56 899 ALA A O 1
ATOM 6919 N N . LYS A 1 900 ? -33.792 -3.739 70.926 1.00 88.06 900 LYS A N 1
ATOM 6920 C CA . LYS A 1 900 ? -33.997 -2.457 70.239 1.00 88.06 900 LYS A CA 1
ATOM 6921 C C . LYS A 1 900 ? -33.207 -2.385 68.940 1.00 88.06 900 LYS A C 1
ATOM 6923 O O . LYS A 1 900 ? -31.986 -2.550 68.953 1.00 88.06 900 LYS A O 1
ATOM 6928 N N . ILE A 1 901 ? -33.879 -2.027 67.848 1.00 89.75 901 ILE A N 1
ATOM 6929 C CA . ILE A 1 901 ? -33.267 -1.757 66.537 1.00 89.75 901 ILE A CA 1
ATOM 6930 C C . ILE A 1 901 ? -33.734 -0.408 65.997 1.00 89.75 901 ILE A C 1
ATOM 6932 O O . ILE A 1 901 ? -34.860 0.022 66.243 1.00 89.75 901 ILE A O 1
ATOM 6936 N N . ILE A 1 902 ? -32.844 0.276 65.289 1.00 89.94 902 ILE A N 1
ATOM 6937 C CA . ILE A 1 902 ? -33.125 1.518 64.573 1.00 89.94 902 ILE A CA 1
ATOM 6938 C C . ILE A 1 902 ? -32.937 1.228 63.087 1.00 89.94 902 ILE A C 1
ATOM 6940 O O . ILE A 1 902 ? -31.810 0.982 62.672 1.00 89.94 902 ILE A O 1
ATOM 6944 N N . VAL A 1 903 ? -34.011 1.250 62.302 1.00 89.31 903 VAL A N 1
ATOM 6945 C CA . VAL A 1 903 ? -33.994 1.043 60.847 1.00 89.31 903 VAL A CA 1
ATOM 6946 C C . VAL A 1 903 ? -33.980 2.406 60.163 1.00 89.31 903 VAL A C 1
ATOM 6948 O O . VAL A 1 903 ? -34.955 3.151 60.233 1.00 89.31 903 VAL A O 1
ATOM 6951 N N . SER A 1 904 ? -32.862 2.777 59.549 1.00 86.94 904 SER A N 1
ATOM 6952 C CA . SER A 1 904 ? -32.699 4.062 58.866 1.00 86.94 904 SER A CA 1
ATOM 6953 C C . SER A 1 904 ? -33.280 4.067 57.463 1.00 86.94 904 SER A C 1
ATOM 6955 O O . SER A 1 904 ? -33.840 5.086 57.058 1.00 86.94 904 SER A O 1
ATOM 6957 N N . ASP A 1 905 ? -33.183 2.949 56.747 1.00 85.12 905 ASP A N 1
ATOM 6958 C CA . ASP A 1 905 ? -33.722 2.833 55.399 1.00 85.12 905 ASP A CA 1
ATOM 6959 C C . ASP A 1 905 ? -34.131 1.397 55.063 1.00 85.12 905 ASP A C 1
ATOM 6961 O O . ASP A 1 905 ? -33.603 0.433 55.626 1.00 85.12 905 ASP A O 1
ATOM 6965 N N . LEU A 1 906 ? -35.087 1.282 54.144 1.00 85.06 906 LEU A N 1
ATOM 6966 C CA . LEU A 1 906 ? -35.612 0.020 53.641 1.00 85.06 906 LEU A CA 1
ATOM 6967 C C . LEU A 1 906 ? -35.897 0.163 52.145 1.00 85.06 906 LEU A C 1
ATOM 6969 O O . LEU A 1 906 ? -36.778 0.934 51.753 1.00 85.06 906 LEU A O 1
ATOM 6973 N N . VAL A 1 907 ? -35.159 -0.576 51.316 1.00 85.19 907 VAL A N 1
ATOM 6974 C CA . VAL A 1 907 ? -35.241 -0.477 49.854 1.00 85.19 907 VAL A CA 1
ATOM 6975 C C . VAL A 1 907 ? -35.387 -1.861 49.242 1.00 85.19 907 VAL A C 1
ATOM 6977 O O . VAL A 1 907 ? -34.585 -2.755 49.498 1.00 85.19 907 VAL A O 1
ATOM 6980 N N . LEU A 1 908 ? -36.412 -2.037 48.410 1.00 85.25 908 LEU A N 1
ATOM 6981 C CA . LEU A 1 908 ? -36.592 -3.246 47.616 1.00 85.25 908 LEU A CA 1
ATOM 6982 C C . LEU A 1 908 ? -35.935 -3.063 46.247 1.00 85.25 908 LEU A C 1
ATOM 6984 O O . LEU A 1 908 ? -36.267 -2.141 45.501 1.00 85.25 908 LEU A O 1
ATOM 6988 N N . TRP A 1 909 ? -35.031 -3.971 45.913 1.00 83.50 909 TRP A N 1
ATOM 6989 C CA . TRP A 1 909 ? -34.278 -4.004 44.671 1.00 83.50 909 TRP A CA 1
ATOM 6990 C C . TRP A 1 909 ? -34.750 -5.147 43.784 1.00 83.50 909 TRP A C 1
ATOM 6992 O O . TRP A 1 909 ? -34.875 -6.280 44.242 1.00 83.50 909 TRP A O 1
ATOM 7002 N N . GLU A 1 910 ? -34.956 -4.863 42.504 1.00 81.56 910 GLU A N 1
ATOM 7003 C CA . GLU A 1 910 ? -35.132 -5.862 41.450 1.00 81.56 910 GLU A CA 1
ATOM 7004 C C . GLU A 1 910 ? -33.843 -5.945 40.632 1.00 81.56 910 GLU A C 1
ATOM 7006 O O . GLU A 1 910 ? -33.397 -4.933 40.085 1.00 81.56 910 GLU A O 1
ATOM 7011 N N . ILE A 1 911 ? -33.245 -7.134 40.552 1.00 76.12 911 ILE A N 1
ATOM 7012 C CA . ILE A 1 911 ? -32.067 -7.395 39.719 1.00 76.12 911 ILE A CA 1
ATOM 7013 C C . ILE A 1 911 ? -32.489 -7.511 38.248 1.00 76.12 911 ILE A C 1
ATOM 7015 O O . ILE A 1 911 ? -33.468 -8.197 37.949 1.00 76.12 911 ILE A O 1
ATOM 7019 N N . ILE A 1 912 ? -31.740 -6.861 37.347 1.00 67.12 912 ILE A N 1
ATOM 7020 C CA . ILE A 1 912 ? -32.046 -6.731 35.905 1.00 67.12 912 ILE A CA 1
ATOM 7021 C C . ILE A 1 912 ? -31.059 -7.517 35.043 1.00 67.12 912 ILE A C 1
ATOM 7023 O O . ILE A 1 912 ? -29.835 -7.337 35.237 1.00 67.12 912 ILE A O 1
#

Solvent-accessible surface area (backbone atoms only — not comparable to full-atom values): 49414 Å² total; per-residue (Å²): 139,80,89,74,84,85,76,81,84,82,81,83,79,80,81,75,86,82,87,73,87,84,85,88,82,90,82,89,80,90,80,90,87,81,86,83,81,88,85,90,77,88,81,86,85,80,90,86,85,87,90,78,90,81,87,82,82,83,74,88,78,82,76,80,82,80,85,73,80,74,53,70,63,60,55,51,52,52,50,49,50,51,46,64,77,64,58,54,64,66,57,58,55,61,68,43,47,68,57,54,48,38,74,53,29,72,24,35,49,22,47,35,52,75,58,54,65,31,26,36,44,53,20,45,19,72,49,60,63,55,60,44,72,77,56,74,49,50,75,73,41,21,46,68,53,41,50,63,43,31,57,33,37,75,77,33,61,60,45,56,18,45,39,52,49,24,53,51,38,46,48,53,32,37,54,28,46,23,52,48,34,33,74,76,66,38,70,64,21,8,49,47,36,25,46,52,45,64,31,27,36,43,52,41,22,34,26,3,22,66,39,62,51,25,55,36,52,28,20,51,35,46,18,54,40,22,50,58,43,26,78,76,44,98,59,31,58,63,25,27,19,48,16,17,27,28,46,41,38,23,28,49,48,41,61,76,57,52,79,45,53,62,34,58,52,43,36,48,51,20,62,54,31,80,78,50,79,92,84,84,56,102,70,46,63,58,69,67,59,51,52,51,48,51,48,33,19,50,51,16,25,51,51,46,50,51,50,53,38,50,52,41,34,70,75,72,37,88,86,78,74,62,55,55,48,55,61,57,45,48,61,64,71,55,52,70,53,40,88,84,43,73,89,79,66,69,62,67,65,58,45,54,70,52,41,59,55,54,42,42,47,52,46,42,52,50,49,52,51,33,29,77,70,64,79,43,80,69,56,60,46,50,52,17,42,34,51,23,35,50,50,53,53,51,54,44,52,48,41,27,74,63,39,48,29,44,74,74,38,67,81,50,46,49,74,46,48,69,44,36,40,52,32,35,32,67,61,43,50,60,57,69,95,84,61,56,68,68,60,50,50,49,52,48,53,49,30,38,50,43,19,38,49,47,43,60,43,34,79,82,51,78,81,70,43,61,92,40,40,66,55,34,44,52,38,29,41,52,15,43,46,38,35,73,79,37,91,49,69,67,43,43,52,50,16,47,48,25,39,17,53,26,39,32,74,28,69,56,93,47,54,28,25,39,59,49,77,97,65,57,31,63,61,51,38,42,52,41,44,52,49,51,54,54,49,56,74,71,48,59,91,94,58,73,72,26,40,38,26,35,54,77,84,44,97,56,15,44,56,56,49,33,49,37,17,30,67,64,25,55,81,71,13,26,42,45,58,83,54,78,27,30,45,94,46,90,56,64,71,85,76,58,65,73,42,42,38,37,34,53,37,74,57,83,83,50,58,66,61,48,28,52,52,30,40,78,75,68,42,29,55,41,84,75,48,73,46,80,48,74,58,94,95,46,61,34,25,43,37,35,27,31,23,42,52,60,77,60,56,77,74,52,82,62,47,74,46,73,47,79,50,56,88,53,59,38,71,61,30,96,67,22,50,76,46,79,57,88,86,26,43,36,43,34,22,23,44,51,56,68,31,51,17,33,33,26,78,46,76,91,70,88,30,91,44,65,34,35,40,38,38,32,30,28,30,65,33,44,18,41,28,45,31,34,20,20,80,86,69,48,74,79,46,73,51,76,49,68,34,70,39,71,79,44,78,47,76,50,76,42,58,63,85,56,56,62,34,30,43,38,35,26,12,61,23,79,88,36,52,14,30,36,41,35,62,47,31,29,41,37,35,44,22,33,81,46,94,30,53,38,79,87,55,50,61,39,50,76,29,95,44,34,47,48,45,97,53,83,58,26,42,37,39,29,71,46,59,52,94,41,31,35,35,26,48,35,45,45,71,97,82,66,90,49,58,36,35,37,40,36,34,33,29,28,76,33,54,37,38,34,40,33,47,42,44,80,89,47,97,65,78,80,46,72,48,77,46,64,66,72,54,77,43,84,42,76,46,67,51,66,89,87,62,47,52,31,33,40,37,37,34,47,56,62,80,27,50,60,22,28,38,35,37,61,46,74,46,45,32,33,42,69

Foldseek 3Di:
DDDDAPDPDDDPDPDDPDPDDDDDDDDDDDDDDDDDDDDDDDDDDDDDDDDDDDDDDDDDDDDDPPPDPPDPVVVVVVVVVVCVVPVDVLLVVLLCLVVVLCVLFVQLLFWDLFDLLLLLLLLLLQDPPQLCLLPPDLQNLLCLLNVQSVVLVVVDQSLVSSVVQLSVLLSLLLVLQLLLLCVQANNLLSSLLSLLLSLFQLNSQQSSTSQLSSVLSNLVSLLLSLLLVLQPDPNSLVSLLSSLLSVLSNCSSPVVCVLLVVLSVLLSQLSQQVPDDPDDDPSSDDPVVVVSSVVSSVNSNVVNQVVSQVVVCVRNNPPPPRSNVNVVVVDVVCPLADPPADPDDPLVLLQLLCLLLVLLLVQLVLQVVCCVVVVDPARSSLVSLSVSSNSVSVSQVVSCVSRVVQSSASNRSSSSSSSSSSNLSRGQSRADPDDDPVNSVVLSVLLSCLLNVCLNALVVAPPDPSNVSVQLNVLQNCLRCQVVVDVDNVSSSSSSNSNSNSSRRSNRPDIGCSNPPPDDRSQLSVLLSVLLVVVVVQDDSSAQEAEAEQLDPDPCNSSSSSSCSSSVRQQAYHHHPPDADGRPDPDGDDDDFFHKYKYKAADPPRQVVNQVSCVVVQFGKDWPDKDWRDDDNDIIITTIITGHHSVVVVVDPWDKDKAFQPVQKDFPDPQKDWDDDPLKIKIKAFFDAFGWGIKGFDDPFQFQFKKKKKWKWAWAAAKKKKFWAAPVRDTPDMDMDHDRDDTDIDIDMDGSPRNTTMIIMHGNGNRTMIMMMTNTIIMIFTKDFDPWWPPQVAKAWDDPQWDWDRDAQIKIWGQWFDPTKIKIKTADDPPAQFKKKKWWWKFKPDAKKKKFKFQPVDPDTDWIDIDDDDDTDTDIITDDGPRRITIIIIDGDGRGRTTMMTTRDITMITTD